Protein AF-A0A4R4SB28-F1 (afdb_monomer)

Secondary structure (DSSP, 8-state):
-----SSS---TT---PPPPHHHHHHHHHHH-TTS-HHHHHHHHHHHTT-HHHHHHHHHHHTT-TTS-HHHHHHHHHH-HHHHHHHHHHTTS-HHHHHHHHHHHHHHHHHH-HHHHHHHHHHHHS-SSSEEEHHHHHHHHHHHS-SHHHHHHHHHHHHHHHHTTS-EE-SSEEE--HHHHHHHHHHTHHHHHHHHHHHHHHHHHS-TTS-HHHHHHHHHHTTS-TT---GGGTT-TTEEEEETTEEEEE-TT-SSEEEEEEEETTEEEE--SS--EE--HHHHHHHHHHHHHHHHHHTTS-------------PPP-------------------S----------------PPPHHHHHHHHHHHHHH-SPPPPPHHHHHHHHHHHHHTT-HHHHHHHHHHHHHS---S-STT-HHHHHHHHHHHHHHHHS-TTSTTS-HHHHHHHHHHHHHHHHHHHHH-TT-SHHHHHHHHHHHHHHHHTT---HHHHHHHHHHHHHHHHHHHHHSTT-HHHHHHHHHHHHHHHHTS-HHHHHHHHHHHHHHHHHSHHHHTT-HHHHHHHHHHHHHHHHHHTTT-HHHHHHHHHHHHHHHHHHHHH-TT-HHHHHHHHHHHHHHHHHHHHTT-TTHHHHHHHHHHHHHHHHHH-TT-HHHHHHHHHHHHHHHHH---HHHHHHHHHHHHHHHHHHHHH-SS-HHHHHHHHHHHHHHHHHHHHHHTTT-HHHHHHHHHHHHHHHHHHHHH---HHHHHHHHHHHHHHHHHHHHHT-TTHHHHHHHHHHHHGGGG-SSS---HHHHHHHHHHHHHHHHHHTTT-HHHHHHHHHHHHHHHTTS-TT-HHHHHHHHHHHHHHHHHHTTT-HHHHHHHHHHHHHHHHHHHHH-TT-HHHHHHHHHHHHHHHHHHTTT-HHHHHHHHHHHHHHHHHTTSPPTT---

Foldseek 3Di:
DDDDDDDDDPPPDPQQAQADLVRQLVLLCVLPVVDDSVLSSLVCVLQVRRPVSSNVVSVVCVVDVPDDSVNLSCCSVPPLPVNVVVVCVPDNCLCVPLVVVVVVLVVCCVVQVLLNVLLLLQLLLDLQQKDFPVVSVLLQCLVQPDPVSVVSVVVSVVVCNSVVQWDDDPTITGGHNNSSVSVCVVCVVSNVVSVVSVVVSVVVDPPPPDPPVVVSVVSSVVRPPDDDDPVPPPPPFKDDPDPQKIWGDDPPPDQFIFIWGDDPPDIGTPPDPDGDRDDPVNVVVVCVVVVVVVVVVVVPDDDDDDDDDDDDDDDDDDDDDDDDDDDDDDDPDDDPDPDDDDDDDDDDDDDDDDDPVVVVVVVVVCVPPPDDQQPPLVVLVVQLVVCVVVLNLVSNVVSLVSVVVHPPPDQPPPCPPSLVVVLVSLVVLLVPDPVPPRDALVSSLVSLVSSLVSLVVVCVSCVLALVSLQSNLVSLVSNLVSVVDLDLVVLLVSLVSSLVSLVSSCVNVVQDPVSLVSNLVSLCSSLVSDDLVSVLVSLVVNLVSLCPRVCVVVLPLVSLLSNLVSLLVNLVSCCPPPLPVSLVSLVVSLVSLVSSCVVPVQDLSSLQSNLSSLQSNLSSCVVVVHPDSLVSLVSSLVSLVSSCVSPVLDLSSLLSNLVSLVVNLVVDPDLVSNLVSLVVSLVSLVSSCVNDVPPLVSLLSSLLSNLVSLLVNLVSCLVPPLPVSLVSLVSSLVSLVVSCVSPPDPVSLLSNLVSLLVSLVSCVVVVPPCSLVSLVVSLVSLVVVPDDDDPDDVSSLLSNLSSLLVSLVSCCVPDVPSSLVSLVVSLVSLVSDPLLDLSSLQSNLSSLQSNLVSCVPPPLVVSLVSLVSSLVSLVSSCVNPVQPLVSLLVNLVSLQSSLVSCCVPCVPSSVVSNVVSVVSVVSSPDDPPPPDD

Solvent-accessible surface area (backbone atoms only — not comparable to full-atom values): 51402 Å² total; per-residue (Å²): 141,90,84,88,88,80,90,69,87,75,73,95,72,77,66,45,61,63,39,51,73,68,52,27,26,51,51,43,40,71,67,39,66,87,53,53,73,69,54,27,43,54,50,26,60,56,66,56,29,35,61,70,59,51,60,50,53,42,54,47,60,73,73,44,86,85,65,51,70,66,58,52,46,47,36,46,68,74,35,58,68,59,37,49,50,52,43,41,72,65,71,66,42,42,72,47,55,55,45,47,52,44,52,48,48,54,54,37,40,76,72,39,54,59,31,46,58,51,45,56,49,51,52,77,62,24,83,68,24,52,29,52,37,71,59,51,52,54,54,47,43,66,80,31,65,61,82,66,24,58,55,47,50,57,49,20,53,54,50,36,35,45,66,52,60,30,45,81,53,101,60,27,38,39,28,42,56,73,58,32,57,49,46,45,65,74,44,47,84,52,47,64,61,52,52,50,53,48,53,53,51,56,72,70,52,70,89,86,74,51,77,61,63,63,52,48,52,60,57,54,65,71,69,64,86,82,80,75,72,84,82,63,86,76,67,92,43,72,47,80,77,49,98,47,32,35,35,34,55,49,98,78,84,55,83,50,35,49,53,27,41,42,53,102,87,48,76,40,72,63,90,60,99,67,75,55,76,67,51,75,65,62,49,47,57,53,43,51,63,48,49,60,55,46,59,60,58,64,75,73,72,84,88,84,90,90,84,90,89,84,87,89,79,87,89,84,84,90,86,89,87,89,84,89,87,78,85,87,83,85,89,82,87,88,84,90,77,94,72,91,83,80,91,78,84,88,80,92,79,83,88,81,90,78,64,80,74,58,56,65,61,45,60,70,49,54,79,76,57,78,65,78,77,70,77,56,67,77,50,40,50,46,46,23,55,49,21,54,77,65,73,30,63,66,52,21,52,51,27,51,49,52,61,70,67,44,82,73,90,63,81,75,87,82,49,66,67,61,54,51,52,50,53,49,54,62,45,54,6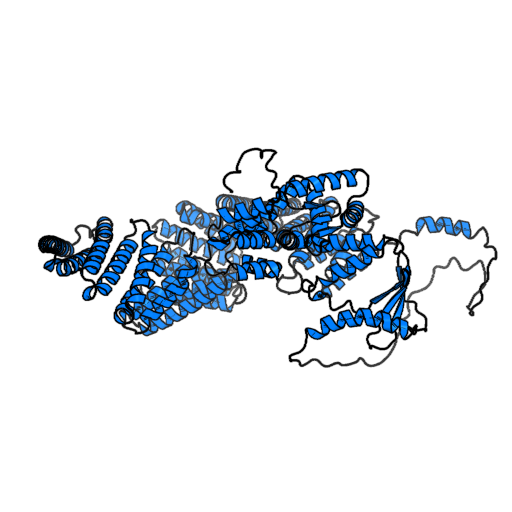7,67,64,60,61,87,83,54,98,80,70,56,60,70,56,52,44,53,54,39,53,53,50,42,55,49,33,54,55,46,37,74,76,43,76,82,49,38,65,42,32,36,51,38,16,52,38,40,47,52,41,57,63,57,61,66,64,89,46,41,67,61,48,38,53,41,30,52,48,17,39,53,24,25,48,56,14,31,72,67,42,78,82,47,62,66,48,54,51,50,38,39,50,39,36,51,57,31,28,73,51,44,57,71,72,58,20,46,51,35,32,52,52,41,30,53,53,45,63,74,30,69,52,38,76,72,54,37,36,69,50,28,23,50,36,12,42,28,29,28,53,46,14,56,75,25,40,85,83,35,28,69,62,12,34,54,34,12,53,51,11,33,54,29,10,51,50,12,31,73,65,38,73,90,38,38,68,27,26,33,43,28,13,51,16,25,35,53,31,16,52,15,30,48,74,69,72,42,88,61,24,65,58,31,26,52,54,12,43,53,26,12,51,52,16,34,74,73,40,71,84,52,55,65,36,33,51,52,33,21,55,34,31,50,53,48,32,76,68,50,92,48,73,74,59,33,57,56,29,38,52,51,19,31,51,29,23,53,50,34,36,72,68,42,63,81,47,67,72,52,34,28,54,25,21,43,50,34,14,52,30,35,36,53,51,16,61,73,27,45,90,80,37,55,69,63,14,49,53,28,33,53,52,15,46,52,30,27,52,54,19,43,71,72,50,87,47,73,67,54,53,47,50,40,41,52,49,38,49,53,43,20,51,49,29,50,77,70,67,43,88,59,19,40,58,38,18,46,55,36,30,64,70,46,52,78,79,72,60,93,77,71,90,69,58,65,66,51,52,51,45,36,35,49,22,29,37,53,24,24,63,69,35,41,90,80,40,50,68,63,19,45,52,30,22,50,54,28,40,61,56,42,72,74,51,70,96,80,44,50,69,50,28,47,52,40,20,51,22,28,42,52,49,14,64,65,26,46,88,83,36,41,71,60,13,34,48,25,30,52,62,20,46,58,36,42,51,53,29,35,74,78,41,76,78,43,47,64,58,34,50,50,48,23,53,40,32,45,54,30,19,65,57,32,40,88,84,38,52,66,59,19,51,53,31,46,55,49,24,52,54,33,53,53,59,46,67,54,77,66,94,67,85,80,124

Radius of gyration: 40.12 Å; Cα contacts (8 Å, |Δi|>4): 1017; chains: 1; bounding box: 126×76×88 Å

pLDDT: mean 72.58, std 21.78, range [21.69, 98.44]

Mean predicted aligned error: 21.02 Å

Nearest PDB structures (foldseek):
  5dse-assembly2_C  TM=2.856E-01  e=4.428E-09  Homo sapiens
  2pl2-assembly1_B  TM=6.087E-01  e=6.509E-04  Thermus thermophilus HB27
  5w5i-assembly1_C  TM=3.911E-01  e=2.656E-05  Homo sapiens
  1zu2-assembly1_A  TM=8.363E-01  e=6.003E-01  Arabidopsis thaliana
  9dze-assembly1_B  TM=2.229E-01  e=9.988E-03  synthetic construct

Structure (mmCIF, N/CA/C/O backbone):
data_AF-A0A4R4SB28-F1
#
_entry.id   AF-A0A4R4SB28-F1
#
loop_
_atom_site.group_PDB
_atom_site.id
_atom_site.type_symbol
_atom_site.label_atom_id
_atom_site.label_alt_id
_atom_site.label_comp_id
_atom_site.label_asym_id
_atom_site.label_entity_id
_atom_site.label_seq_id
_atom_site.pdbx_PDB_ins_code
_atom_site.Cartn_x
_atom_site.Cartn_y
_atom_site.Cartn_z
_atom_site.occupancy
_atom_site.B_iso_or_equiv
_atom_site.auth_seq_id
_atom_site.auth_comp_id
_atom_site.auth_asym_id
_atom_site.auth_atom_id
_atom_site.pdbx_PDB_model_num
ATOM 1 N N . LEU A 1 1 ? 2.175 37.664 9.802 1.00 34.75 1 LEU A N 1
ATOM 2 C CA . LEU A 1 1 ? 1.598 37.861 8.447 1.00 34.75 1 LEU A CA 1
ATOM 3 C C . LEU A 1 1 ? 2.167 36.791 7.523 1.00 34.75 1 LEU A C 1
ATOM 5 O O . LEU A 1 1 ? 3.363 36.823 7.276 1.00 34.75 1 LEU A O 1
ATOM 9 N N . PRO A 1 2 ? 1.368 35.782 7.141 1.00 35.00 2 PRO A N 1
ATOM 10 C CA . PRO A 1 2 ? 1.120 35.598 5.708 1.00 35.00 2 PRO A CA 1
ATOM 11 C C . PRO A 1 2 ? -0.299 35.086 5.412 1.00 35.00 2 PRO A C 1
ATOM 13 O O . PRO A 1 2 ? -0.703 34.022 5.873 1.00 35.00 2 PRO A O 1
ATOM 16 N N . ALA A 1 3 ? -1.033 35.834 4.597 1.00 31.69 3 ALA A N 1
ATOM 17 C CA . ALA A 1 3 ? -2.133 35.323 3.790 1.00 31.69 3 ALA A CA 1
ATOM 18 C C . ALA A 1 3 ? -2.219 36.196 2.531 1.00 31.69 3 ALA A C 1
ATOM 20 O O . ALA A 1 3 ? -2.223 37.420 2.650 1.00 31.69 3 ALA A O 1
ATOM 21 N N . ARG A 1 4 ? -2.324 35.541 1.367 1.00 37.72 4 ARG A N 1
ATOM 22 C CA . ARG A 1 4 ? -2.482 36.085 0.002 1.00 37.72 4 ARG A CA 1
ATOM 23 C C . ARG A 1 4 ? -1.233 36.660 -0.671 1.00 37.72 4 ARG A C 1
ATOM 25 O O . ARG A 1 4 ? -0.994 37.860 -0.623 1.00 37.72 4 ARG A O 1
ATOM 32 N N . LEU A 1 5 ? -0.551 35.802 -1.425 1.00 32.47 5 LEU A N 1
ATOM 33 C CA . LEU A 1 5 ? 0.147 36.176 -2.658 1.00 32.47 5 LEU A CA 1
ATOM 34 C C . LEU A 1 5 ? -0.080 35.079 -3.710 1.00 32.47 5 LEU A C 1
ATOM 36 O O . LEU A 1 5 ? 0.863 34.480 -4.199 1.00 32.47 5 LEU A O 1
ATOM 40 N N . ASP A 1 6 ? -1.346 34.834 -4.047 1.00 34.25 6 ASP A N 1
ATOM 41 C CA . ASP A 1 6 ? -1.698 34.199 -5.316 1.00 34.25 6 ASP A CA 1
ATOM 42 C C . ASP A 1 6 ? -2.301 35.290 -6.205 1.00 34.25 6 ASP A C 1
ATOM 44 O O . ASP A 1 6 ? -3.338 35.869 -5.876 1.00 34.25 6 ASP A O 1
ATOM 48 N N . GLY A 1 7 ? -1.614 35.609 -7.303 1.00 39.81 7 GLY A N 1
ATOM 49 C CA . GLY A 1 7 ? -2.170 36.398 -8.405 1.00 39.81 7 GLY A CA 1
ATOM 50 C C . GLY A 1 7 ? -2.138 37.925 -8.261 1.00 39.81 7 GLY A C 1
ATOM 51 O O . GLY A 1 7 ? -3.178 38.566 -8.348 1.00 39.81 7 GLY A O 1
ATOM 52 N N . ALA A 1 8 ? -0.959 38.531 -8.113 1.00 32.69 8 ALA A N 1
ATOM 53 C CA . ALA A 1 8 ? -0.681 39.901 -8.568 1.00 32.69 8 ALA A CA 1
ATOM 54 C C . ALA A 1 8 ? 0.837 40.120 -8.603 1.00 32.69 8 ALA A C 1
ATOM 56 O O . ALA A 1 8 ? 1.541 39.639 -7.718 1.00 32.69 8 ALA A O 1
ATOM 57 N N . SER A 1 9 ? 1.340 40.860 -9.596 1.00 38.62 9 SER A N 1
ATOM 58 C CA . SER A 1 9 ? 2.711 41.388 -9.606 1.00 38.62 9 SER A CA 1
ATOM 59 C C . SER A 1 9 ? 3.065 41.949 -8.225 1.00 38.62 9 SER A C 1
ATOM 61 O O . SER A 1 9 ? 2.382 42.861 -7.749 1.00 38.62 9 SER A O 1
ATOM 63 N N . ALA A 1 10 ? 4.085 41.378 -7.578 1.00 31.91 10 ALA A N 1
ATOM 64 C CA . ALA A 1 10 ? 4.491 41.753 -6.230 1.00 31.91 10 ALA A CA 1
ATOM 65 C C . ALA A 1 10 ? 4.720 43.278 -6.140 1.00 31.91 10 ALA A C 1
ATOM 67 O O . ALA A 1 10 ? 5.358 43.853 -7.028 1.00 31.91 10 ALA A O 1
ATOM 68 N N . PRO A 1 11 ? 4.198 43.965 -5.106 1.00 34.69 11 PRO A N 1
ATOM 69 C CA . PRO A 1 11 ? 4.438 45.390 -4.941 1.00 34.69 11 PRO A CA 1
ATOM 70 C C . PRO A 1 11 ? 5.935 45.626 -4.719 1.00 34.69 11 PRO A C 1
ATOM 72 O O . PRO A 1 11 ? 6.546 45.020 -3.841 1.00 34.69 11 PRO A O 1
ATOM 75 N N . ALA A 1 12 ? 6.513 46.534 -5.506 1.00 39.41 12 ALA A N 1
ATOM 76 C CA . ALA A 1 12 ? 7.943 46.844 -5.585 1.00 39.41 12 ALA A CA 1
ATOM 77 C C . ALA A 1 12 ? 8.577 47.451 -4.306 1.00 39.41 12 ALA A C 1
ATOM 79 O O . ALA A 1 12 ? 9.600 48.126 -4.396 1.00 39.41 12 ALA A O 1
ATOM 80 N N . SER A 1 13 ? 7.994 47.277 -3.116 1.00 38.41 13 SER A N 1
ATOM 81 C CA . SER A 1 13 ? 8.447 47.996 -1.917 1.00 38.41 13 SER A CA 1
ATOM 82 C C . SER A 1 13 ? 8.269 47.271 -0.582 1.00 38.41 13 SER A C 1
ATOM 84 O O . SER A 1 13 ? 8.227 47.935 0.453 1.00 38.41 13 SER A O 1
ATOM 86 N N . LEU A 1 14 ? 8.179 45.940 -0.551 1.00 43.22 14 LEU A N 1
ATOM 87 C CA . LEU A 1 14 ? 8.323 45.210 0.714 1.00 43.22 14 LEU A CA 1
ATOM 88 C C . LEU A 1 14 ? 9.820 45.032 1.009 1.00 43.22 14 LEU A C 1
ATOM 90 O O . LEU A 1 14 ? 10.399 43.981 0.770 1.00 43.22 14 LEU A O 1
ATOM 94 N N . GLN A 1 15 ? 10.460 46.111 1.473 1.00 48.34 15 GLN A N 1
ATOM 95 C CA . GLN A 1 15 ? 11.784 46.028 2.084 1.00 48.34 15 GLN A CA 1
ATOM 96 C C . GLN A 1 15 ? 11.628 45.315 3.426 1.00 48.34 15 GLN A C 1
ATOM 98 O O . GLN A 1 15 ? 11.109 45.887 4.388 1.00 48.34 15 GLN A O 1
ATOM 103 N N . LEU A 1 16 ? 12.050 44.056 3.483 1.00 54.53 16 LEU A N 1
ATOM 104 C CA . LEU A 1 16 ? 12.277 43.367 4.744 1.00 54.53 16 LEU A CA 1
ATOM 105 C C . LEU A 1 16 ? 13.602 43.910 5.279 1.00 54.53 16 LEU A C 1
ATOM 107 O O . LEU A 1 16 ? 14.653 43.367 4.991 1.00 54.53 16 LEU A O 1
ATOM 111 N N . GLY A 1 17 ? 13.567 45.054 5.961 1.00 60.50 17 GLY A N 1
ATOM 112 C CA . GLY A 1 17 ? 14.719 45.517 6.731 1.00 60.50 17 GLY A CA 1
ATOM 113 C C . GLY A 1 17 ? 14.838 44.702 8.016 1.00 60.50 17 GLY A C 1
ATOM 114 O O . GLY A 1 17 ? 13.816 44.337 8.605 1.00 60.50 17 GLY A O 1
ATOM 115 N N . VAL A 1 18 ? 16.066 44.438 8.464 1.00 67.62 18 VAL A N 1
ATOM 116 C CA . VAL A 1 18 ? 16.315 43.917 9.815 1.00 67.62 18 VAL A CA 1
ATOM 117 C C . VAL A 1 18 ? 15.685 44.886 10.819 1.00 67.62 18 VAL A C 1
ATOM 119 O O . VAL A 1 18 ? 15.792 46.106 10.662 1.00 67.62 18 VAL A O 1
ATOM 122 N N . TYR A 1 19 ? 14.969 44.366 11.815 1.00 74.88 19 TYR A N 1
ATOM 123 C CA . TYR A 1 19 ? 14.377 45.227 12.832 1.00 74.88 19 TYR A CA 1
ATOM 124 C C . TYR A 1 19 ? 15.481 45.883 13.663 1.00 74.88 19 TYR A C 1
ATOM 126 O O . TYR A 1 19 ? 16.459 45.237 14.024 1.00 74.88 19 TYR A O 1
ATOM 134 N N . THR A 1 20 ? 15.313 47.155 14.036 1.00 81.12 20 THR A N 1
ATOM 135 C CA . THR A 1 20 ? 16.156 47.722 15.103 1.00 81.12 20 THR A CA 1
ATOM 136 C C . THR A 1 20 ? 15.945 46.931 16.403 1.00 81.12 20 THR A C 1
ATOM 138 O O . THR A 1 20 ? 14.909 46.262 16.551 1.00 81.12 20 THR A O 1
ATOM 141 N N . PRO A 1 21 ? 16.869 47.000 17.376 1.00 81.31 21 PRO A N 1
ATOM 142 C CA . PRO A 1 21 ? 16.663 46.378 18.681 1.00 81.31 21 PRO A CA 1
ATOM 143 C C . PRO A 1 21 ? 15.321 46.775 19.315 1.00 81.31 21 PRO A C 1
ATOM 145 O O . PRO A 1 21 ? 14.567 45.909 19.763 1.00 81.31 21 PRO A O 1
ATOM 148 N N . GLU A 1 22 ? 14.930 48.052 19.225 1.00 79.62 22 GLU A N 1
ATOM 149 C CA . GLU A 1 22 ? 13.641 48.534 19.733 1.00 79.62 22 GLU A CA 1
ATOM 150 C C . GLU A 1 22 ? 12.452 47.975 18.942 1.00 79.62 22 GLU A C 1
ATOM 152 O O . GLU A 1 22 ? 11.420 47.632 19.527 1.00 79.62 22 GLU A O 1
ATOM 157 N N . GLN A 1 23 ? 12.570 47.859 17.615 1.00 83.06 23 GLN A N 1
ATOM 158 C 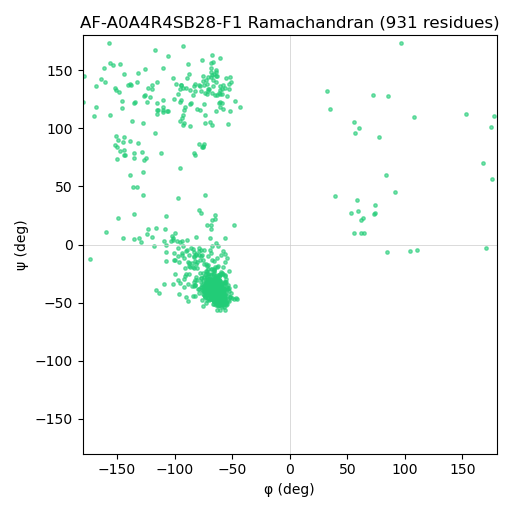CA . GLN A 1 23 ? 11.533 47.260 16.768 1.00 83.06 23 GLN A CA 1
ATOM 159 C C . GLN A 1 23 ? 11.368 45.766 17.056 1.00 83.06 23 GLN A C 1
ATOM 161 O O . GLN A 1 23 ? 10.238 45.282 17.122 1.00 83.06 23 GLN A O 1
ATOM 166 N N . SER A 1 24 ? 12.470 45.057 17.301 1.00 83.31 24 SER A N 1
ATOM 167 C CA . SER A 1 24 ? 12.476 43.642 17.670 1.00 83.31 24 SER A CA 1
ATOM 168 C C . SER A 1 24 ? 11.842 43.429 19.037 1.00 83.31 24 SER A C 1
ATOM 170 O O . SER A 1 24 ? 10.890 42.661 19.151 1.00 83.31 24 SER A O 1
ATOM 172 N N . ALA A 1 25 ? 12.277 44.172 20.057 1.00 82.62 25 ALA A N 1
ATOM 173 C CA . ALA A 1 25 ? 11.704 44.100 21.399 1.00 82.62 25 ALA A CA 1
ATOM 174 C C . ALA A 1 25 ? 10.210 44.472 21.403 1.00 82.62 25 ALA A C 1
ATOM 176 O O . ALA A 1 25 ? 9.406 43.855 22.108 1.00 82.62 25 ALA A O 1
ATOM 177 N N . THR A 1 26 ? 9.807 45.433 20.563 1.00 83.25 26 THR A N 1
ATOM 178 C CA . THR A 1 26 ? 8.396 45.796 20.361 1.00 83.25 26 THR A CA 1
ATOM 179 C C . THR A 1 26 ? 7.611 44.675 19.678 1.00 83.25 26 THR A C 1
ATOM 181 O O . THR A 1 26 ? 6.491 44.376 20.094 1.00 83.25 26 THR A O 1
ATOM 184 N N . ALA A 1 27 ? 8.164 44.046 18.639 1.00 80.94 27 ALA A N 1
ATOM 185 C CA . ALA A 1 27 ? 7.522 42.947 17.922 1.00 80.94 27 ALA A CA 1
ATOM 186 C C . ALA A 1 27 ? 7.362 41.708 18.816 1.00 80.94 27 ALA A C 1
ATOM 188 O O . ALA A 1 27 ? 6.256 41.175 18.918 1.00 80.94 27 ALA A O 1
ATOM 189 N N . ILE A 1 28 ? 8.418 41.319 19.536 1.00 83.06 28 ILE A N 1
ATOM 190 C CA . ILE A 1 28 ? 8.378 40.237 20.527 1.00 83.06 28 ILE A CA 1
ATOM 191 C C . ILE A 1 28 ? 7.377 40.584 21.621 1.00 83.06 28 ILE A C 1
ATOM 193 O O . ILE A 1 28 ? 6.527 39.769 21.935 1.00 83.06 28 ILE A O 1
ATOM 197 N N . GLY A 1 29 ? 7.390 41.807 22.152 1.00 84.12 29 GLY A N 1
ATOM 198 C CA . GLY A 1 29 ? 6.454 42.218 23.199 1.00 84.12 29 GLY A CA 1
ATOM 199 C C . GLY A 1 29 ? 4.982 42.193 22.785 1.00 84.12 29 GLY A C 1
ATOM 200 O O . GLY A 1 29 ? 4.114 42.033 23.639 1.00 84.12 29 GLY A O 1
ATOM 201 N N . ARG A 1 30 ? 4.684 42.334 21.487 1.00 84.12 30 ARG A N 1
ATOM 202 C CA . ARG A 1 30 ? 3.324 42.159 20.951 1.00 84.12 30 ARG A CA 1
ATOM 203 C C . ARG A 1 30 ? 2.924 40.692 20.842 1.00 84.12 30 ARG A C 1
ATOM 205 O O . ARG A 1 30 ? 1.754 40.385 21.037 1.00 84.12 30 ARG A O 1
ATOM 212 N N . LEU A 1 31 ? 3.866 39.818 20.494 1.00 78.38 31 LEU A N 1
ATOM 213 C CA . LEU A 1 31 ? 3.615 38.387 20.315 1.00 78.38 31 LEU A CA 1
ATOM 214 C C . LEU A 1 31 ? 3.660 37.627 21.650 1.00 78.38 31 LEU A C 1
ATOM 216 O O . LEU A 1 31 ? 2.858 36.733 21.870 1.00 78.38 31 LEU A O 1
ATOM 220 N N . LEU A 1 32 ? 4.540 38.030 22.562 1.00 82.19 32 LEU A N 1
ATOM 221 C CA . LEU A 1 32 ? 4.798 37.437 23.871 1.00 82.19 32 LEU A CA 1
ATOM 222 C C . LEU A 1 32 ? 4.687 38.515 24.966 1.00 82.19 32 LEU A C 1
ATOM 224 O O . LEU A 1 32 ? 5.696 38.955 25.526 1.00 82.19 32 LEU A O 1
ATOM 228 N N . PRO A 1 33 ? 3.463 38.972 25.296 1.00 83.56 33 PRO A N 1
ATOM 229 C CA . PRO A 1 33 ? 3.265 40.082 26.228 1.00 83.56 33 PRO A CA 1
ATOM 230 C C . PRO A 1 33 ? 3.712 39.768 27.662 1.00 83.56 33 PRO A C 1
ATOM 232 O O . PRO A 1 33 ? 3.984 40.699 28.420 1.00 83.56 33 PRO A O 1
ATOM 235 N N . ALA A 1 34 ? 3.817 38.483 28.020 1.00 78.69 34 ALA A N 1
ATOM 236 C CA . ALA A 1 34 ? 4.232 38.018 29.342 1.00 78.69 34 ALA A CA 1
ATOM 237 C C . ALA A 1 34 ? 5.731 38.216 29.636 1.00 78.69 34 ALA A C 1
ATOM 239 O O . ALA A 1 34 ? 6.110 38.227 30.803 1.00 78.69 34 ALA A O 1
ATOM 240 N N . LEU A 1 35 ? 6.572 38.406 28.611 1.00 80.88 35 LEU A N 1
ATOM 241 C CA . LEU A 1 35 ? 8.009 38.613 28.803 1.00 80.88 35 LEU A CA 1
ATOM 242 C C . LEU A 1 35 ? 8.307 40.025 29.310 1.00 80.88 35 LEU A C 1
ATOM 244 O O . LEU A 1 35 ? 7.717 40.998 28.829 1.00 80.88 35 LEU A O 1
ATOM 248 N N . SER A 1 36 ? 9.258 40.160 30.228 1.00 87.69 36 SER A N 1
ATOM 249 C CA . SER A 1 36 ? 9.811 41.449 30.654 1.00 87.69 36 SER A CA 1
ATOM 250 C C . SER A 1 36 ? 10.609 42.123 29.529 1.00 87.69 36 SER A C 1
ATOM 252 O O . SER A 1 36 ? 10.987 41.493 28.543 1.00 87.69 36 SER A O 1
ATOM 254 N N . ALA A 1 37 ? 10.876 43.427 29.650 1.00 82.94 37 ALA A N 1
ATOM 255 C CA . ALA A 1 37 ? 11.639 44.162 28.636 1.00 82.94 37 ALA A CA 1
ATOM 256 C C . ALA A 1 37 ? 13.039 43.557 28.403 1.00 82.94 37 ALA A C 1
ATOM 258 O O . ALA A 1 37 ? 13.411 43.329 27.256 1.00 82.94 37 ALA A O 1
ATOM 259 N N . GLY A 1 38 ? 13.750 43.198 29.479 1.00 81.38 38 GLY A N 1
ATOM 260 C CA . GLY A 1 38 ? 15.075 42.577 29.380 1.00 81.38 38 GLY A CA 1
ATOM 261 C C . GLY A 1 38 ? 15.048 41.171 28.769 1.00 81.38 38 GLY A C 1
ATOM 262 O O . GLY A 1 38 ? 15.965 40.789 28.054 1.00 81.38 38 GLY A O 1
ATOM 263 N N . GLU A 1 39 ? 13.978 40.404 28.982 1.00 81.62 39 GLU A N 1
ATOM 264 C CA . GLU A 1 39 ? 13.788 39.094 28.343 1.00 81.62 39 GLU A CA 1
ATOM 265 C C . GLU A 1 39 ? 13.520 39.210 26.839 1.00 81.62 39 GLU A C 1
ATOM 267 O O . GLU A 1 39 ? 14.030 38.413 26.053 1.00 81.62 39 GLU A O 1
ATOM 272 N N . ARG A 1 40 ? 12.758 40.229 26.422 1.00 86.56 40 ARG A N 1
ATOM 273 C CA . ARG A 1 40 ? 12.513 40.515 25.000 1.00 86.56 40 ARG A CA 1
ATOM 274 C C . ARG A 1 40 ? 13.792 40.940 24.293 1.00 86.56 40 ARG A C 1
ATOM 276 O O . ARG A 1 40 ? 14.015 40.512 23.168 1.00 86.56 40 ARG A O 1
ATOM 283 N N . GLU A 1 41 ? 14.613 41.764 24.938 1.00 80.69 41 GLU A N 1
ATOM 284 C CA . GLU A 1 41 ? 15.912 42.186 24.402 1.00 80.69 41 GLU A CA 1
ATOM 285 C C . GLU A 1 41 ? 16.859 40.992 24.255 1.00 80.69 41 GLU A C 1
ATOM 287 O O . GLU A 1 41 ? 17.345 40.748 23.154 1.00 80.69 41 GLU A O 1
ATOM 292 N N . ARG A 1 42 ? 17.005 40.164 25.300 1.00 79.31 42 ARG A N 1
ATOM 293 C CA . ARG A 1 42 ? 17.831 38.944 25.242 1.00 79.31 42 ARG A CA 1
ATOM 294 C C . ARG A 1 42 ? 17.378 37.976 24.145 1.00 79.31 42 ARG A C 1
ATOM 296 O O . ARG A 1 42 ? 18.211 37.404 23.450 1.00 79.31 42 ARG A O 1
ATOM 303 N N . LEU A 1 43 ? 16.068 37.790 23.970 1.00 77.06 43 LEU A N 1
ATOM 304 C CA . LEU A 1 43 ? 15.530 36.928 22.915 1.00 77.06 43 LEU A CA 1
ATOM 305 C C . LEU A 1 43 ? 15.730 37.531 21.514 1.00 77.06 43 LEU A C 1
ATOM 307 O O . LEU A 1 43 ? 16.018 36.807 20.564 1.00 77.06 43 LEU A O 1
ATOM 311 N N . ALA A 1 44 ? 15.589 38.852 21.377 1.00 78.38 44 ALA A N 1
ATOM 312 C CA . ALA A 1 44 ? 15.826 39.552 20.118 1.00 78.38 44 ALA A CA 1
ATOM 313 C C . ALA A 1 44 ? 17.285 39.443 19.665 1.00 78.38 44 ALA A C 1
ATOM 315 O O . ALA A 1 44 ? 17.529 39.190 18.483 1.00 78.38 44 ALA A O 1
ATOM 316 N N . GLU A 1 45 ? 18.221 39.603 20.602 1.00 76.31 45 GLU A N 1
ATOM 317 C CA . GLU A 1 45 ? 19.658 39.450 20.372 1.00 76.31 45 GLU A CA 1
ATOM 318 C C . GLU A 1 45 ? 20.006 38.008 19.991 1.00 76.31 45 GLU A C 1
ATOM 320 O O . GLU A 1 45 ? 20.676 37.795 18.984 1.00 76.31 45 GLU A O 1
ATOM 325 N N . ALA A 1 46 ? 19.473 37.014 20.713 1.00 69.69 46 ALA A N 1
ATOM 326 C CA . ALA A 1 46 ? 19.712 35.598 20.419 1.00 69.69 46 ALA A CA 1
ATOM 327 C C . ALA A 1 46 ? 19.211 35.171 19.023 1.00 69.69 46 ALA A C 1
ATOM 329 O O . ALA A 1 46 ? 19.785 34.286 18.397 1.00 69.69 46 ALA A O 1
ATOM 330 N N . ILE A 1 47 ? 18.148 35.806 18.518 1.00 68.81 47 ILE A N 1
ATOM 331 C CA . ILE A 1 47 ? 17.547 35.506 17.206 1.00 68.81 47 ILE A CA 1
ATOM 332 C C . ILE A 1 47 ? 18.114 36.408 16.086 1.00 68.81 47 ILE A C 1
ATOM 334 O O . ILE A 1 47 ? 17.862 36.179 14.900 1.00 68.81 47 ILE A O 1
ATOM 338 N N . GLY A 1 48 ? 18.898 37.434 16.430 1.00 67.94 48 GLY A N 1
ATOM 339 C CA . GLY A 1 48 ? 19.551 38.322 15.467 1.00 67.94 48 GLY A CA 1
ATOM 340 C C . GLY A 1 48 ? 18.614 39.321 14.781 1.00 67.94 48 GLY A C 1
ATOM 341 O O . GLY A 1 48 ? 18.885 39.738 13.665 1.00 67.94 48 GLY A O 1
ATOM 342 N N . HIS A 1 49 ? 17.505 39.718 15.409 1.00 73.44 49 HIS A N 1
ATOM 343 C CA . HIS A 1 49 ? 16.615 40.789 14.917 1.00 73.44 49 HIS A CA 1
ATOM 344 C C . HIS A 1 49 ? 15.927 40.572 13.545 1.00 73.44 49 HIS A C 1
ATOM 346 O O . HIS A 1 49 ? 15.274 41.482 13.020 1.00 73.44 49 HIS A O 1
ATOM 352 N N . HIS A 1 50 ? 15.999 39.370 12.962 1.00 72.81 50 HIS A N 1
ATOM 353 C CA . HIS A 1 50 ? 15.375 39.090 11.668 1.00 72.81 50 HIS A CA 1
ATOM 354 C C . HIS A 1 50 ? 13.837 38.962 11.793 1.00 72.81 50 HIS A C 1
ATOM 356 O O . HIS A 1 50 ? 13.354 38.062 12.491 1.00 72.81 50 HIS A O 1
ATOM 362 N N . PRO A 1 51 ? 13.025 39.780 11.087 1.00 68.50 51 PRO A N 1
ATOM 363 C CA . PRO A 1 51 ? 11.574 39.866 11.303 1.00 68.50 51 PRO A CA 1
ATOM 364 C C . PRO A 1 51 ? 10.820 38.538 11.161 1.00 68.50 51 PRO A C 1
ATOM 366 O O . PRO A 1 51 ? 9.885 38.262 11.916 1.00 68.50 51 PRO A O 1
ATOM 369 N N . LEU A 1 52 ? 11.219 37.705 10.192 1.00 64.56 52 LEU A N 1
ATOM 370 C CA . LEU A 1 52 ? 10.564 36.418 9.927 1.00 64.56 52 LEU A CA 1
ATOM 371 C C . LEU A 1 52 ? 10.939 35.349 10.955 1.00 64.56 52 LEU A C 1
ATOM 373 O O . LEU A 1 52 ? 10.089 34.535 11.316 1.00 64.56 52 LEU A O 1
ATOM 377 N N . VAL A 1 53 ? 12.185 35.368 11.440 1.00 67.38 53 VAL A N 1
ATOM 378 C CA . VAL A 1 53 ? 12.654 34.403 12.442 1.00 67.38 53 VAL A CA 1
ATOM 379 C C . VAL A 1 53 ? 12.036 34.761 13.795 1.00 67.38 53 VAL A C 1
ATOM 381 O O . VAL A 1 53 ? 11.477 33.894 14.463 1.00 67.38 53 VAL A O 1
ATOM 384 N N . LEU A 1 54 ? 11.993 36.057 14.129 1.00 71.50 54 LEU A N 1
ATOM 385 C CA . LEU A 1 54 ? 11.334 36.583 15.325 1.00 71.50 54 LEU A CA 1
ATOM 386 C C . LEU A 1 54 ? 9.847 36.214 15.406 1.00 71.50 54 LEU A C 1
ATOM 388 O O . LEU A 1 54 ? 9.413 35.649 16.408 1.00 71.50 54 LEU A O 1
ATOM 392 N N . ASP A 1 55 ? 9.057 36.505 14.366 1.00 68.56 55 ASP A N 1
ATOM 393 C CA . ASP A 1 55 ? 7.610 36.231 14.361 1.00 68.56 55 ASP A CA 1
ATOM 394 C C . ASP A 1 55 ? 7.295 34.742 14.554 1.00 68.56 55 ASP A C 1
ATOM 396 O O . ASP A 1 55 ? 6.310 34.391 15.204 1.00 68.56 55 ASP A O 1
ATOM 400 N N . ARG A 1 56 ? 8.126 33.855 14.004 1.00 61.62 56 ARG A N 1
ATOM 401 C CA . ARG A 1 56 ? 7.900 32.408 14.062 1.00 61.62 56 ARG A CA 1
ATOM 402 C C . ARG A 1 56 ? 8.376 31.791 15.367 1.00 61.62 56 ARG A C 1
ATOM 404 O O . ARG A 1 56 ? 7.604 31.043 15.959 1.00 61.62 56 ARG A O 1
ATOM 411 N N . MET A 1 57 ? 9.559 32.164 15.850 1.00 67.62 57 MET A N 1
ATOM 412 C CA . MET A 1 57 ? 10.056 31.730 17.160 1.00 67.62 57 MET A CA 1
ATOM 413 C C . MET A 1 57 ? 9.129 32.192 18.284 1.00 67.62 57 MET A C 1
ATOM 415 O O . MET A 1 57 ? 8.746 31.394 19.133 1.00 67.62 57 MET A O 1
ATOM 419 N N . CYS A 1 58 ? 8.637 33.434 18.233 1.00 70.94 58 CYS A N 1
ATOM 420 C CA . CYS A 1 58 ? 7.699 33.924 19.245 1.00 70.94 58 CYS A CA 1
ATOM 421 C C . CYS A 1 58 ? 6.369 33.159 19.255 1.00 70.94 58 CYS A C 1
ATOM 423 O O . CYS A 1 58 ? 5.815 32.900 20.318 1.00 70.94 58 CYS A O 1
ATOM 425 N N . ARG A 1 59 ? 5.840 32.777 18.086 1.00 65.62 59 ARG A N 1
ATOM 426 C CA . ARG A 1 59 ? 4.621 31.951 18.012 1.00 65.62 59 ARG A CA 1
ATOM 427 C C . ARG A 1 59 ? 4.847 30.517 18.469 1.00 65.62 59 ARG A C 1
ATOM 429 O O . ARG A 1 59 ? 3.888 29.877 18.878 1.00 65.62 59 ARG A O 1
ATOM 436 N N . HIS A 1 60 ? 6.074 30.024 18.376 1.00 60.69 60 HIS A N 1
ATOM 437 C CA . HIS A 1 60 ? 6.420 28.686 18.827 1.00 60.69 60 HIS A CA 1
ATOM 438 C C . HIS A 1 60 ? 6.507 28.613 20.355 1.00 60.69 60 HIS A C 1
ATOM 440 O O . HIS A 1 60 ? 5.894 27.734 20.945 1.00 60.69 60 HIS A O 1
ATOM 446 N N . VAL A 1 61 ? 7.112 29.616 21.000 1.00 61.91 61 VAL A N 1
ATOM 447 C CA . VAL A 1 61 ? 7.091 29.771 22.471 1.00 61.91 61 VAL A CA 1
ATOM 448 C C . VAL A 1 61 ? 5.663 29.825 23.030 1.00 61.91 61 VAL A C 1
ATOM 450 O O . VAL A 1 61 ? 5.410 29.375 24.138 1.00 61.91 61 VAL A O 1
ATOM 453 N N . LEU A 1 62 ? 4.704 30.366 22.270 1.00 60.19 62 LEU A N 1
ATOM 454 C CA . LEU A 1 62 ? 3.288 30.341 22.660 1.00 60.19 62 LEU A CA 1
ATOM 455 C C . LEU A 1 62 ? 2.632 28.958 22.541 1.00 60.19 62 LEU A C 1
ATOM 457 O O . LEU A 1 62 ? 1.579 28.750 23.140 1.00 60.19 62 LEU A O 1
ATOM 461 N N . ALA A 1 63 ? 3.175 28.071 21.707 1.00 57.72 63 ALA A N 1
ATOM 462 C CA . ALA A 1 63 ? 2.569 26.786 21.374 1.00 57.72 63 ALA A CA 1
ATOM 463 C C . ALA A 1 63 ? 3.004 25.659 22.321 1.00 57.72 63 ALA A C 1
ATOM 465 O O . ALA A 1 63 ? 2.237 24.714 22.489 1.00 57.72 63 ALA A O 1
ATOM 466 N N . ASP A 1 64 ? 4.175 25.775 22.953 1.00 58.41 64 ASP A N 1
ATOM 467 C CA . ASP A 1 64 ? 4.695 24.783 23.895 1.00 58.41 64 ASP A CA 1
ATOM 468 C C . ASP A 1 64 ? 5.087 25.434 25.240 1.00 58.41 64 ASP A C 1
ATOM 470 O O . ASP A 1 64 ? 6.102 26.133 25.322 1.00 58.41 64 ASP A O 1
ATOM 474 N N . PRO A 1 65 ? 4.279 25.253 26.304 1.00 59.19 65 PRO A N 1
ATOM 475 C CA . PRO A 1 65 ? 4.529 25.853 27.610 1.00 59.19 65 PRO A CA 1
ATOM 476 C C . PRO A 1 65 ? 5.628 25.153 28.431 1.00 59.19 65 PRO A C 1
ATOM 478 O O . PRO A 1 65 ? 5.944 25.645 29.516 1.00 59.19 65 PRO A O 1
ATOM 481 N N . GLU A 1 66 ? 6.206 24.033 27.973 1.00 58.06 66 GLU A N 1
ATOM 482 C CA . GLU A 1 66 ? 7.218 23.286 28.741 1.00 58.06 66 GLU A CA 1
ATOM 483 C C . GLU A 1 66 ? 8.638 23.865 28.628 1.00 58.06 66 GLU A C 1
ATOM 485 O O . GLU A 1 66 ? 9.492 23.595 29.477 1.00 58.06 66 GLU A O 1
ATOM 490 N N . TRP A 1 67 ? 8.905 24.718 27.634 1.00 61.34 67 TRP A N 1
ATOM 491 C CA . TRP A 1 67 ? 10.207 25.370 27.489 1.00 61.34 67 TRP A CA 1
ATOM 492 C C . TRP A 1 67 ? 10.300 26.660 28.307 1.00 61.34 67 TRP A C 1
ATOM 494 O O . TRP A 1 67 ? 9.581 27.633 28.077 1.00 61.34 67 TRP A O 1
ATOM 504 N N . SER A 1 68 ? 11.262 26.714 29.235 1.00 70.31 68 SER A N 1
ATOM 50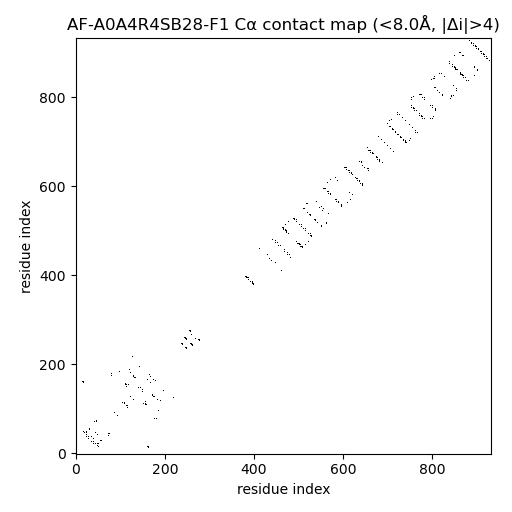5 C CA . SER A 1 68 ? 11.615 27.980 29.882 1.00 70.31 68 SER A CA 1
ATOM 506 C C . SER A 1 68 ? 12.373 28.883 28.902 1.00 70.31 68 SER A C 1
ATOM 508 O O . SER A 1 68 ? 13.214 28.419 28.129 1.00 70.31 68 SER A O 1
ATOM 510 N N . LEU A 1 69 ? 12.102 30.192 28.944 1.00 69.38 69 LEU A N 1
ATOM 511 C CA . LEU A 1 69 ? 12.770 31.170 28.080 1.00 69.38 69 LEU A CA 1
ATOM 512 C C . LEU A 1 69 ? 14.302 31.091 28.201 1.00 69.38 69 LEU A C 1
ATOM 514 O O . LEU A 1 69 ? 15.002 31.210 27.199 1.00 69.38 69 LEU A O 1
ATOM 518 N N . ASP A 1 70 ? 14.823 30.860 29.408 1.00 68.00 70 ASP A N 1
ATOM 519 C CA . ASP A 1 70 ? 16.263 30.734 29.635 1.00 68.00 70 ASP A CA 1
ATOM 520 C C . ASP A 1 70 ? 16.848 29.463 29.003 1.00 68.00 70 ASP A C 1
ATOM 522 O O . ASP A 1 70 ? 17.951 29.528 28.467 1.00 68.00 70 ASP A O 1
ATOM 526 N N . ALA A 1 71 ? 16.117 28.340 28.988 1.00 65.88 71 ALA A N 1
ATOM 527 C CA . ALA A 1 71 ? 16.543 27.131 28.278 1.00 65.88 71 ALA A CA 1
ATOM 528 C C . ALA A 1 71 ? 16.567 27.352 26.758 1.00 65.88 71 ALA A C 1
ATOM 530 O O . ALA A 1 71 ? 17.514 26.941 26.092 1.00 65.88 71 ALA A O 1
ATOM 531 N N . MET A 1 72 ? 15.580 28.076 26.221 1.00 67.56 72 MET A N 1
ATOM 532 C CA . MET A 1 72 ? 15.536 28.414 24.798 1.00 67.56 72 MET A CA 1
ATOM 533 C C . MET A 1 72 ? 16.665 29.364 24.392 1.00 67.56 72 MET A C 1
ATOM 535 O O . MET A 1 72 ? 17.348 29.130 23.398 1.00 67.56 72 MET A O 1
ATOM 539 N N . ILE A 1 73 ? 16.880 30.434 25.162 1.00 67.12 73 ILE A N 1
ATOM 540 C CA . ILE A 1 73 ? 17.967 31.384 24.907 1.00 67.12 73 ILE A CA 1
ATOM 541 C C . ILE A 1 73 ? 19.315 30.674 25.044 1.00 67.12 73 ILE A C 1
ATOM 543 O O . ILE A 1 73 ? 20.188 30.898 24.210 1.00 67.12 73 ILE A O 1
ATOM 547 N N . ALA A 1 74 ? 19.487 29.798 26.038 1.00 63.84 74 ALA A N 1
ATOM 548 C CA . ALA A 1 74 ? 20.700 29.001 26.188 1.00 63.84 74 ALA A CA 1
ATOM 549 C C . ALA A 1 74 ? 20.928 28.076 24.983 1.00 63.84 74 ALA A C 1
ATOM 551 O O . ALA A 1 74 ? 22.035 28.060 24.457 1.00 63.84 74 ALA A O 1
ATOM 552 N N . ALA A 1 75 ? 19.896 27.383 24.492 1.00 60.59 75 ALA A N 1
ATOM 553 C CA . ALA A 1 75 ? 19.997 26.541 23.299 1.00 60.59 75 ALA A CA 1
ATOM 554 C C . ALA A 1 75 ? 20.387 27.357 22.053 1.00 60.59 75 ALA A C 1
ATOM 556 O O . ALA A 1 75 ? 21.364 27.033 21.383 1.00 60.59 75 ALA A O 1
ATOM 557 N N . LEU A 1 76 ? 19.699 28.476 21.799 1.00 59.62 76 LEU A N 1
ATOM 558 C CA . LEU A 1 76 ? 19.979 29.362 20.662 1.00 59.62 76 LEU A CA 1
ATOM 559 C C . LEU A 1 76 ? 21.367 30.023 20.734 1.00 59.62 76 LEU A C 1
ATOM 561 O O . LEU A 1 76 ? 21.958 30.306 19.694 1.00 59.62 76 LEU A O 1
ATOM 565 N N . SER A 1 77 ? 21.885 30.263 21.943 1.00 58.06 77 SER A N 1
ATOM 566 C CA . SER A 1 77 ? 23.160 30.966 22.160 1.00 58.06 77 SER A CA 1
ATOM 567 C C . SER A 1 77 ? 24.382 30.045 22.234 1.00 58.06 77 SER A C 1
ATOM 569 O O . SER A 1 77 ? 25.501 30.536 22.095 1.00 58.06 77 SER A O 1
ATOM 571 N N . VAL A 1 78 ? 24.200 28.748 22.509 1.00 51.59 78 VAL A N 1
ATOM 572 C CA . VAL A 1 78 ? 25.299 27.794 22.763 1.00 51.59 78 VAL A CA 1
ATOM 573 C C . VAL A 1 78 ? 25.479 26.797 21.618 1.00 51.59 78 VAL A C 1
ATOM 575 O O . VAL A 1 78 ? 26.614 26.425 21.334 1.00 51.59 78 VAL A O 1
ATOM 578 N N . ASP A 1 79 ? 24.398 26.390 20.949 1.00 54.69 79 ASP A N 1
ATOM 579 C CA . ASP A 1 79 ? 24.428 25.356 19.911 1.00 54.69 79 ASP A CA 1
ATOM 580 C C . ASP A 1 79 ? 23.366 25.642 18.839 1.00 54.69 79 ASP A C 1
ATOM 582 O O . ASP A 1 79 ? 22.258 25.113 18.857 1.00 54.69 79 ASP A O 1
ATOM 586 N N . THR A 1 80 ? 23.685 26.547 17.908 1.00 54.78 80 THR A N 1
ATOM 587 C CA . THR A 1 80 ? 22.780 26.918 16.808 1.00 54.78 80 THR A CA 1
ATOM 588 C C . THR A 1 80 ? 22.385 25.717 15.923 1.00 54.78 80 THR A C 1
ATOM 590 O O . THR A 1 80 ? 21.206 25.632 15.571 1.00 54.78 80 THR A O 1
ATOM 593 N N . PRO A 1 81 ? 23.287 24.766 15.589 1.00 50.09 81 PRO A N 1
ATOM 594 C CA . PRO A 1 81 ? 22.920 23.508 14.927 1.00 50.09 81 PRO A CA 1
ATOM 595 C C . PRO A 1 81 ? 21.982 22.622 15.761 1.00 50.09 81 PRO A C 1
ATOM 597 O O . PRO A 1 81 ? 20.953 22.189 15.247 1.00 50.09 81 PRO A O 1
ATOM 600 N N . GLY A 1 82 ? 22.263 22.416 17.050 1.00 51.59 82 GLY A N 1
ATOM 601 C CA . GLY A 1 82 ? 21.393 21.647 17.947 1.00 51.59 82 GLY A CA 1
ATOM 602 C C . GLY A 1 82 ? 20.046 22.323 18.211 1.00 51.59 82 GLY A C 1
ATOM 603 O O . GLY A 1 82 ? 19.037 21.648 18.396 1.00 51.59 82 GLY A O 1
ATOM 604 N N . ALA A 1 83 ? 19.981 23.654 18.152 1.00 53.38 83 ALA A N 1
ATOM 605 C CA . ALA A 1 83 ? 18.730 24.404 18.188 1.00 53.38 83 ALA A CA 1
ATOM 606 C C . ALA A 1 83 ? 17.917 24.231 16.895 1.00 53.38 83 ALA A C 1
ATOM 608 O O . ALA A 1 83 ? 16.692 24.180 16.966 1.00 53.38 83 ALA A O 1
ATOM 609 N N . LEU A 1 84 ? 18.567 24.099 15.731 1.00 54.44 84 LEU A N 1
ATOM 610 C CA . LEU A 1 84 ? 17.896 23.712 14.486 1.00 54.44 84 LEU A CA 1
ATOM 611 C C . LEU A 1 84 ? 17.378 22.276 14.566 1.00 54.44 84 LEU A C 1
ATOM 613 O O . LEU A 1 84 ? 16.236 22.051 14.197 1.00 54.44 84 LEU A O 1
ATOM 617 N N . ASP A 1 85 ? 18.137 21.339 15.136 1.00 50.81 85 ASP A N 1
ATOM 618 C CA . ASP A 1 85 ? 17.692 19.947 15.306 1.00 50.81 85 ASP A CA 1
ATOM 619 C C . ASP A 1 85 ? 16.584 19.806 16.367 1.00 50.81 85 ASP A C 1
ATOM 621 O O . ASP A 1 85 ? 15.658 19.001 16.232 1.00 50.81 85 ASP A O 1
ATOM 625 N N . ALA A 1 86 ? 16.606 20.645 17.405 1.00 49.09 86 ALA A N 1
ATOM 626 C CA . ALA A 1 86 ? 15.492 20.802 18.336 1.00 49.09 86 ALA A CA 1
ATOM 627 C C . ALA A 1 86 ? 14.258 21.376 17.616 1.00 49.09 86 ALA A C 1
ATOM 629 O O . ALA A 1 86 ? 13.157 20.861 17.767 1.00 49.09 86 ALA A O 1
ATOM 630 N N . VAL A 1 87 ? 14.424 22.380 16.751 1.00 49.41 87 VAL A N 1
ATOM 631 C CA . VAL A 1 87 ? 13.339 22.899 15.896 1.00 49.41 87 VAL A CA 1
ATOM 632 C C . VAL A 1 87 ? 12.864 21.859 14.859 1.00 49.41 87 VAL A C 1
ATOM 634 O O . VAL A 1 87 ? 11.678 21.848 14.513 1.00 49.41 87 VAL A O 1
ATOM 637 N N . ASP A 1 88 ? 13.740 20.959 14.399 1.00 47.81 88 ASP A N 1
ATOM 638 C CA . ASP A 1 88 ? 13.446 19.886 13.437 1.00 47.81 88 ASP A CA 1
ATOM 639 C C . ASP A 1 88 ? 12.683 18.722 14.091 1.00 47.81 88 ASP A C 1
ATOM 641 O O . ASP A 1 88 ? 11.745 18.181 13.499 1.00 47.81 88 ASP A O 1
ATOM 645 N N . SER A 1 89 ? 13.033 18.372 15.331 1.00 44.19 89 SER A N 1
ATOM 646 C CA . SER A 1 89 ? 12.375 17.316 16.114 1.00 44.19 89 SER A CA 1
ATOM 647 C C . SER A 1 89 ? 11.012 17.737 16.673 1.00 44.19 89 SER A C 1
ATOM 649 O O . SER A 1 89 ? 10.137 16.892 16.869 1.00 44.19 89 SER A O 1
ATOM 651 N N . ILE A 1 90 ? 10.772 19.038 16.857 1.00 45.09 90 ILE A N 1
ATOM 652 C CA . ILE A 1 90 ? 9.543 19.568 17.460 1.00 45.09 90 ILE A CA 1
ATOM 653 C C . ILE A 1 90 ? 8.524 19.967 16.367 1.00 45.09 90 ILE A C 1
ATOM 655 O O . ILE A 1 90 ? 8.090 21.108 16.271 1.00 45.09 90 ILE A O 1
ATOM 659 N N . SER A 1 91 ? 8.000 19.001 15.597 1.00 40.28 91 SER A N 1
ATOM 660 C CA . SER A 1 91 ? 6.760 19.138 14.776 1.00 40.28 91 SER A CA 1
ATOM 661 C C . SER A 1 91 ? 6.887 19.601 13.307 1.00 40.28 91 SER A C 1
ATOM 663 O O . SER A 1 91 ? 6.105 20.440 12.847 1.00 40.28 91 SER A O 1
ATOM 665 N N . GLY A 1 92 ? 7.822 19.063 12.514 1.00 44.22 92 GLY A N 1
ATOM 666 C CA . GLY A 1 92 ? 7.809 19.260 11.046 1.00 44.22 92 GLY A CA 1
ATOM 667 C C . GLY A 1 92 ? 7.949 20.725 10.589 1.00 44.22 92 GLY A C 1
ATOM 668 O O . GLY A 1 92 ? 7.561 21.088 9.476 1.00 44.22 92 GLY A O 1
ATOM 669 N N . ALA A 1 93 ? 8.480 21.597 11.452 1.00 42.31 93 ALA A N 1
ATOM 670 C CA . ALA A 1 93 ? 8.685 23.017 11.178 1.00 42.31 93 ALA A CA 1
ATOM 671 C C . ALA A 1 93 ? 9.959 23.293 10.356 1.00 42.31 93 ALA A C 1
ATOM 673 O O . ALA A 1 93 ? 10.009 24.318 9.667 1.00 42.31 93 ALA A O 1
ATOM 674 N N . ALA A 1 94 ? 10.919 22.359 10.333 1.00 40.12 94 ALA A N 1
ATOM 675 C CA . ALA A 1 94 ? 12.042 22.314 9.385 1.00 40.12 94 ALA A CA 1
ATOM 676 C C . ALA A 1 94 ? 11.556 22.509 7.944 1.00 40.12 94 ALA A C 1
ATOM 678 O O . ALA A 1 94 ? 11.998 23.384 7.197 1.00 40.12 94 ALA A O 1
ATOM 679 N N . GLU A 1 95 ? 10.497 21.770 7.612 1.00 44.97 95 GLU A N 1
ATOM 680 C CA . GLU A 1 95 ? 9.822 21.779 6.322 1.00 44.97 95 GLU A CA 1
ATOM 681 C C . GLU A 1 95 ? 9.088 23.100 6.030 1.00 44.97 95 GLU A C 1
ATOM 683 O O . GLU A 1 95 ? 8.478 23.261 4.971 1.00 44.97 95 GLU A O 1
ATOM 688 N N . ARG A 1 96 ? 9.112 24.062 6.961 1.00 56.25 96 ARG A N 1
ATOM 689 C CA . ARG A 1 96 ? 8.605 25.424 6.778 1.00 56.25 96 ARG A CA 1
ATOM 690 C C . ARG A 1 96 ? 9.722 26.458 6.809 1.00 56.25 96 ARG A C 1
ATOM 692 O O . ARG A 1 96 ? 9.664 27.342 5.969 1.00 56.25 96 ARG A O 1
ATOM 699 N N . LEU A 1 97 ? 10.720 26.384 7.692 1.00 55.84 97 LEU A N 1
ATOM 700 C CA . LEU A 1 97 ? 11.816 27.366 7.707 1.00 55.84 97 LEU A CA 1
ATOM 701 C C . LEU A 1 97 ? 12.793 27.123 6.548 1.00 55.84 97 LEU A C 1
ATOM 703 O O . LEU A 1 97 ? 12.985 28.023 5.732 1.00 55.84 97 LEU A O 1
ATOM 707 N N . SER A 1 98 ? 13.299 25.894 6.402 1.00 62.03 98 SER A N 1
ATOM 708 C CA . SER A 1 98 ? 14.133 25.488 5.266 1.00 62.03 98 SER A CA 1
ATOM 709 C C . SER A 1 98 ? 13.364 25.628 3.961 1.00 62.03 98 SER A C 1
ATOM 711 O O . SER A 1 98 ? 13.905 26.157 3.010 1.00 62.03 98 SER A O 1
ATOM 713 N N . ARG A 1 99 ? 12.064 25.301 3.918 1.00 62.12 99 ARG A N 1
ATOM 714 C CA . ARG A 1 99 ? 11.224 25.510 2.719 1.00 62.12 99 ARG A CA 1
ATOM 715 C C . ARG A 1 99 ? 10.953 26.989 2.411 1.00 62.12 99 ARG A C 1
ATOM 717 O O . ARG A 1 99 ? 10.803 27.346 1.248 1.00 62.12 99 ARG A O 1
ATOM 724 N N . ILE A 1 100 ? 10.866 27.866 3.415 1.00 63.34 100 ILE A N 1
ATOM 725 C CA . ILE A 1 100 ? 10.759 29.319 3.198 1.00 63.34 100 ILE A CA 1
ATOM 726 C C . ILE A 1 100 ? 12.083 29.855 2.671 1.00 63.34 100 ILE A C 1
ATOM 728 O O . ILE A 1 100 ? 12.066 30.585 1.686 1.00 63.34 100 ILE A O 1
ATOM 732 N N . HIS A 1 101 ? 13.210 29.490 3.283 1.00 72.94 101 HIS A N 1
ATOM 733 C CA . HIS A 1 101 ? 14.530 29.874 2.790 1.00 72.94 101 HIS A CA 1
ATOM 734 C C . HIS A 1 101 ? 14.811 29.262 1.412 1.00 72.94 101 HIS A C 1
ATOM 736 O O . HIS A 1 101 ? 15.342 29.962 0.566 1.00 72.94 101 HIS A O 1
ATOM 742 N N . GLN A 1 102 ? 14.325 28.053 1.131 1.00 77.25 102 GLN A N 1
ATOM 743 C CA . GLN A 1 102 ? 14.374 27.409 -0.181 1.00 77.25 102 GLN A CA 1
ATOM 744 C C . GLN A 1 102 ? 13.566 28.199 -1.211 1.00 77.25 102 GLN A C 1
ATOM 746 O O . GLN A 1 102 ? 14.110 28.602 -2.223 1.00 77.25 102 GLN A O 1
ATOM 751 N N . ARG A 1 103 ? 12.304 28.546 -0.926 1.00 73.38 103 ARG A N 1
ATOM 752 C CA . ARG A 1 103 ? 11.502 29.428 -1.799 1.00 73.38 103 ARG A CA 1
ATOM 753 C C . ARG A 1 103 ? 12.112 30.818 -1.952 1.00 73.38 103 ARG A C 1
ATOM 755 O O . ARG A 1 103 ? 11.915 31.473 -2.969 1.00 73.38 103 ARG A O 1
ATOM 762 N N . THR A 1 104 ? 12.808 31.291 -0.922 1.00 75.69 104 THR A N 1
ATOM 763 C CA . THR A 1 104 ? 13.527 32.567 -0.940 1.00 75.69 104 THR A CA 1
ATOM 764 C C . THR A 1 104 ? 14.736 32.464 -1.865 1.00 75.69 104 THR A C 1
ATOM 766 O O . THR A 1 104 ? 14.926 33.369 -2.666 1.00 75.69 104 THR A O 1
ATOM 769 N N . LEU A 1 105 ? 15.488 31.357 -1.821 1.00 81.62 105 LEU A N 1
ATOM 770 C CA . LEU A 1 105 ? 16.573 31.047 -2.752 1.00 81.62 105 LEU A CA 1
ATOM 771 C C . LEU A 1 105 ? 16.049 30.869 -4.173 1.00 81.62 105 LEU A C 1
ATOM 773 O O . LEU A 1 105 ? 16.571 31.521 -5.056 1.00 81.62 105 LEU A O 1
ATOM 777 N N . GLU A 1 106 ? 14.985 30.099 -4.394 1.00 80.69 106 GLU A N 1
ATOM 778 C CA . GLU A 1 106 ? 14.360 29.904 -5.712 1.00 80.69 106 GLU A CA 1
ATOM 779 C C . GLU A 1 106 ? 13.889 31.236 -6.315 1.00 80.69 106 GLU A C 1
ATOM 781 O O . GLU A 1 106 ? 14.127 31.531 -7.486 1.00 80.69 106 GLU A O 1
ATOM 786 N N . ALA A 1 107 ? 13.240 32.083 -5.509 1.00 78.38 107 ALA A N 1
ATOM 787 C CA . ALA A 1 107 ? 12.796 33.400 -5.952 1.00 78.38 107 ALA A CA 1
ATOM 788 C C . ALA A 1 107 ? 13.971 34.362 -6.185 1.00 78.38 107 ALA A C 1
ATOM 790 O O . ALA A 1 107 ? 13.921 35.172 -7.113 1.00 78.38 107 ALA A O 1
ATOM 791 N N . LEU A 1 108 ? 15.019 34.277 -5.362 1.00 82.44 108 LEU A N 1
ATOM 792 C CA . LEU A 1 108 ? 16.243 35.053 -5.521 1.00 82.44 108 LEU A CA 1
ATOM 793 C C . LEU A 1 108 ? 17.026 34.604 -6.758 1.00 82.44 108 LEU A C 1
ATOM 795 O O . LEU A 1 108 ? 17.486 35.452 -7.505 1.00 82.44 108 LEU A O 1
ATOM 799 N N . GLU A 1 109 ? 17.116 33.304 -7.018 1.00 86.56 109 GLU A N 1
ATOM 800 C CA . GLU A 1 109 ? 17.772 32.712 -8.182 1.00 86.56 109 GLU A CA 1
ATOM 801 C C . GLU A 1 109 ? 17.048 33.103 -9.469 1.00 86.56 109 GLU A C 1
ATOM 803 O O . GLU A 1 109 ? 17.680 33.523 -10.434 1.00 86.56 109 GLU A O 1
ATOM 808 N N . ALA A 1 110 ? 15.713 33.065 -9.466 1.00 79.19 110 ALA A N 1
ATOM 809 C CA . ALA A 1 110 ? 14.906 33.504 -10.599 1.00 79.19 110 ALA A CA 1
ATOM 810 C C . ALA A 1 110 ? 15.033 35.014 -10.882 1.00 79.19 110 ALA A C 1
ATOM 812 O O . ALA A 1 110 ? 14.848 35.444 -12.023 1.00 79.19 110 ALA A O 1
ATOM 813 N N . TRP A 1 111 ? 15.311 35.828 -9.858 1.00 84.94 111 TRP A N 1
ATOM 814 C CA . TRP A 1 111 ? 15.348 37.288 -9.970 1.00 84.94 111 TRP A CA 1
ATOM 815 C C . TRP A 1 111 ? 16.758 37.852 -10.202 1.00 84.94 111 TRP A C 1
ATOM 817 O O . TRP A 1 111 ? 16.935 38.744 -11.031 1.00 84.94 111 TRP A O 1
ATOM 827 N N . ASP A 1 112 ? 17.752 37.334 -9.485 1.00 87.31 112 ASP A N 1
ATOM 828 C CA . ASP A 1 112 ? 19.157 37.739 -9.522 1.00 87.31 112 ASP A CA 1
ATOM 829 C C . ASP A 1 112 ? 20.070 36.532 -9.198 1.00 87.31 112 ASP A C 1
ATOM 831 O O . ASP A 1 112 ? 20.523 36.368 -8.061 1.00 87.31 112 ASP A O 1
ATOM 835 N N . PRO A 1 113 ? 20.389 35.684 -10.198 1.00 86.94 113 PRO A N 1
ATOM 836 C CA . PRO A 1 113 ? 21.252 34.513 -10.014 1.00 86.94 113 PRO A CA 1
ATOM 837 C C . PRO A 1 113 ? 22.636 34.851 -9.441 1.00 86.94 113 PRO A C 1
ATOM 839 O O . PRO A 1 113 ? 23.275 34.029 -8.784 1.00 86.94 113 PRO A O 1
ATOM 842 N N . ASN A 1 114 ? 23.123 36.076 -9.673 1.00 89.25 114 ASN A N 1
ATOM 843 C CA . ASN A 1 114 ? 24.406 36.513 -9.133 1.00 89.25 114 ASN A CA 1
ATOM 844 C C . ASN A 1 114 ? 24.329 36.739 -7.619 1.00 89.25 114 ASN A C 1
ATOM 846 O O . ASN A 1 114 ? 25.318 36.495 -6.933 1.00 89.25 114 ASN A O 1
ATOM 850 N N . ALA A 1 115 ? 23.170 37.134 -7.085 1.00 90.56 115 ALA A N 1
ATOM 851 C CA . ALA A 1 115 ? 22.954 37.250 -5.647 1.00 90.56 115 ALA A CA 1
ATOM 852 C C . ALA A 1 115 ? 23.037 35.895 -4.936 1.00 90.56 115 ALA A C 1
ATOM 854 O O . ALA A 1 115 ? 23.647 35.822 -3.873 1.00 90.56 115 ALA A O 1
ATOM 855 N N . VAL A 1 116 ? 22.522 34.817 -5.538 1.00 90.94 116 VAL A N 1
ATOM 856 C CA . VAL A 1 116 ? 22.665 33.455 -4.988 1.00 90.94 116 VAL A CA 1
ATOM 857 C C . VAL A 1 116 ? 24.127 33.024 -4.976 1.00 90.94 116 VAL A C 1
ATOM 859 O O . VAL A 1 116 ? 24.625 32.583 -3.950 1.00 90.94 116 VAL A O 1
ATOM 862 N N . ARG A 1 117 ? 24.866 33.253 -6.065 1.00 88.94 117 ARG A N 1
ATOM 863 C CA . ARG A 1 117 ? 26.297 32.904 -6.133 1.00 88.94 117 ARG A CA 1
ATOM 864 C C . ARG A 1 117 ? 27.173 33.718 -5.173 1.00 88.94 117 ARG A C 1
ATOM 866 O O . ARG A 1 117 ? 28.186 33.215 -4.683 1.00 88.94 117 ARG A O 1
ATOM 873 N N . VAL A 1 118 ? 26.807 34.975 -4.907 1.00 91.31 118 VAL A N 1
ATOM 874 C CA . VAL A 1 118 ? 27.436 35.794 -3.858 1.00 91.31 118 VAL A CA 1
ATOM 875 C C . VAL A 1 118 ? 27.074 35.249 -2.475 1.00 91.31 118 VAL A C 1
ATOM 877 O O . VAL A 1 118 ? 27.957 35.113 -1.638 1.00 91.31 118 VAL A O 1
ATOM 880 N N . LEU A 1 119 ? 25.816 34.868 -2.247 1.00 90.38 119 LEU A N 1
ATOM 881 C CA . LEU A 1 119 ? 25.364 34.267 -0.992 1.00 90.38 119 LEU A CA 1
ATOM 882 C C . LEU A 1 119 ? 26.063 32.931 -0.704 1.00 90.38 119 LEU A C 1
ATOM 884 O O . LEU A 1 119 ? 26.573 32.771 0.393 1.00 90.38 119 LEU A O 1
ATOM 888 N N . GLU A 1 120 ? 26.166 32.019 -1.676 1.00 88.69 120 GLU A N 1
ATOM 889 C CA . GLU A 1 120 ? 26.943 30.768 -1.576 1.00 88.69 120 GLU A CA 1
ATOM 890 C C . GLU A 1 120 ? 28.373 31.037 -1.112 1.00 88.69 120 GLU A C 1
ATOM 892 O O . GLU A 1 120 ? 28.896 30.359 -0.233 1.00 88.69 120 GLU A O 1
ATOM 897 N N . THR A 1 121 ? 28.997 32.059 -1.701 1.00 86.81 121 THR A N 1
ATOM 898 C CA . THR A 1 121 ? 30.355 32.456 -1.346 1.00 86.81 121 THR A CA 1
ATOM 899 C C . THR A 1 121 ? 30.409 32.887 0.115 1.00 86.81 121 THR A C 1
ATOM 901 O O . THR A 1 121 ? 31.201 32.344 0.873 1.00 86.81 121 THR A O 1
ATOM 904 N N . LEU A 1 122 ? 29.527 33.800 0.529 1.00 86.94 122 LEU A N 1
ATOM 905 C CA . LEU A 1 122 ? 29.492 34.309 1.900 1.00 86.94 122 LEU A CA 1
ATOM 906 C C . LEU A 1 122 ? 29.179 33.208 2.925 1.00 86.94 122 LEU A C 1
ATOM 908 O O . LEU A 1 122 ? 29.805 33.170 3.975 1.00 86.94 122 LEU A O 1
ATOM 912 N N . VAL A 1 123 ? 28.262 32.291 2.610 1.00 84.50 123 VAL A N 1
ATOM 913 C CA . VAL A 1 123 ? 27.817 31.191 3.486 1.00 84.50 123 VAL A CA 1
ATOM 914 C C . VAL A 1 123 ? 28.954 30.232 3.845 1.00 84.50 123 VAL A C 1
ATOM 916 O O . VAL A 1 123 ? 29.015 29.749 4.977 1.00 84.50 123 VAL A O 1
ATOM 919 N N . TRP A 1 124 ? 29.852 29.962 2.897 1.00 80.25 124 TRP A N 1
ATOM 920 C CA . TRP A 1 124 ? 30.966 29.027 3.080 1.00 80.25 124 TRP A CA 1
ATOM 921 C C . TRP A 1 124 ? 32.286 29.703 3.464 1.00 80.25 124 TRP A C 1
ATOM 923 O O . TRP A 1 124 ? 33.267 29.010 3.720 1.00 80.25 124 TRP A O 1
ATOM 933 N N . THR A 1 125 ? 32.318 31.038 3.526 1.00 71.75 125 THR A N 1
ATOM 934 C CA . THR A 1 125 ? 33.494 31.817 3.951 1.00 71.75 125 THR A CA 1
ATOM 935 C C . THR A 1 125 ? 33.260 32.628 5.231 1.00 71.75 125 THR A C 1
ATOM 937 O O . THR A 1 125 ? 34.020 33.559 5.486 1.00 71.75 125 THR A O 1
ATOM 940 N N . ALA A 1 126 ? 32.192 32.347 5.987 1.00 67.31 126 ALA A N 1
ATOM 941 C CA . ALA A 1 126 ? 31.829 33.071 7.206 1.00 67.31 126 ALA A CA 1
ATOM 942 C C . ALA A 1 126 ? 31.903 32.183 8.462 1.00 67.31 126 ALA A C 1
ATOM 944 O O . ALA A 1 126 ? 31.028 31.343 8.655 1.00 67.31 126 ALA A O 1
ATOM 945 N N . ASP A 1 127 ? 32.846 32.459 9.372 1.00 59.78 127 ASP A N 1
ATOM 946 C CA . ASP A 1 127 ? 32.968 31.825 10.705 1.00 59.78 127 ASP A CA 1
ATOM 947 C C . ASP A 1 127 ? 31.657 31.898 11.520 1.00 59.78 127 ASP A C 1
ATOM 949 O O . ASP A 1 127 ? 31.165 30.903 12.050 1.00 59.78 127 ASP A O 1
ATOM 953 N N . ARG A 1 128 ? 31.039 33.088 11.601 1.00 57.88 128 ARG A N 1
ATOM 954 C CA . ARG A 1 128 ? 29.829 33.345 12.427 1.00 57.88 128 ARG A CA 1
ATOM 955 C C . ARG A 1 128 ? 28.756 34.149 11.710 1.00 57.88 128 ARG A C 1
ATOM 957 O O . ARG A 1 128 ? 27.984 34.881 12.328 1.00 57.88 128 ARG A O 1
ATOM 964 N N . GLY A 1 129 ? 28.764 34.052 10.388 1.00 66.44 129 GLY A N 1
ATOM 965 C CA . GLY A 1 129 ? 27.980 34.908 9.512 1.00 66.44 129 GLY A CA 1
ATOM 966 C C . GLY A 1 129 ? 28.647 36.246 9.185 1.00 66.44 129 GLY A C 1
ATOM 967 O O . GLY A 1 129 ? 28.153 36.938 8.311 1.00 66.44 129 GLY A O 1
ATOM 968 N N . GLU A 1 130 ? 29.780 36.617 9.785 1.00 77.56 130 GLU A N 1
ATOM 969 C CA . GLU A 1 130 ? 30.520 37.822 9.384 1.00 77.56 130 GLU A CA 1
ATOM 970 C C . GLU A 1 130 ? 31.669 37.489 8.417 1.00 77.56 130 GLU A C 1
ATOM 972 O O . GLU A 1 130 ? 32.497 36.632 8.715 1.00 77.56 130 GLU A O 1
ATOM 977 N N . VAL A 1 131 ? 31.749 38.191 7.282 1.00 81.38 131 VAL A N 1
ATOM 978 C CA . VAL A 1 131 ? 32.850 38.093 6.310 1.00 81.38 131 VAL A CA 1
ATOM 979 C C . VAL A 1 131 ? 33.455 39.476 6.077 1.00 81.38 131 VAL A C 1
ATOM 981 O O . VAL A 1 131 ? 32.736 40.376 5.632 1.00 81.38 131 VAL A O 1
ATOM 984 N N . PRO A 1 132 ? 34.766 39.677 6.307 1.00 82.75 132 PRO A N 1
ATOM 985 C CA . PRO A 1 132 ? 35.434 40.928 5.965 1.00 82.75 132 PRO A CA 1
ATOM 986 C C . PRO A 1 132 ? 35.218 41.286 4.489 1.00 82.75 132 PRO A C 1
ATOM 988 O O . PRO A 1 132 ? 35.443 40.468 3.594 1.00 82.75 132 PRO A O 1
ATOM 991 N N . LYS A 1 133 ? 34.758 42.512 4.224 1.00 82.56 133 LYS A N 1
ATOM 992 C CA . LYS A 1 133 ? 34.358 42.945 2.876 1.00 82.56 133 LYS A CA 1
ATOM 993 C C . LYS A 1 133 ? 35.540 42.946 1.909 1.00 82.56 133 LYS A C 1
ATOM 995 O O . LYS A 1 133 ? 35.378 42.597 0.749 1.00 82.56 133 LYS A O 1
ATOM 1000 N N . ASP A 1 134 ? 36.730 43.291 2.387 1.00 79.44 134 ASP A N 1
ATOM 1001 C CA . ASP A 1 134 ? 37.968 43.235 1.608 1.00 79.44 134 ASP A CA 1
ATOM 1002 C C . ASP A 1 134 ? 38.273 41.817 1.102 1.00 79.44 134 ASP A C 1
ATOM 1004 O O . ASP A 1 134 ? 38.554 41.649 -0.087 1.00 79.44 134 ASP A O 1
ATOM 1008 N N . LEU A 1 135 ? 38.132 40.810 1.970 1.00 76.38 135 LEU A N 1
ATOM 1009 C CA . LEU A 1 135 ? 38.299 39.399 1.616 1.00 76.38 135 LEU A CA 1
ATOM 1010 C C . LEU A 1 135 ? 37.217 38.925 0.638 1.00 76.38 135 LEU A C 1
ATOM 1012 O O . LEU A 1 135 ? 37.533 38.345 -0.403 1.00 76.38 135 LEU A O 1
ATOM 1016 N N . ALA A 1 136 ? 35.948 39.173 0.975 1.00 82.31 136 ALA A N 1
ATOM 1017 C CA . ALA A 1 136 ? 34.817 38.774 0.147 1.00 82.31 136 ALA A CA 1
ATOM 1018 C C . ALA A 1 136 ? 34.924 39.394 -1.249 1.00 82.31 136 ALA A C 1
ATOM 1020 O O . ALA A 1 136 ? 34.803 38.691 -2.245 1.00 82.31 136 ALA A O 1
ATOM 1021 N N . ASP A 1 137 ? 35.242 40.685 -1.343 1.00 83.94 137 ASP A N 1
ATOM 1022 C CA . ASP A 1 137 ? 35.388 41.381 -2.616 1.00 83.94 137 ASP A CA 1
ATOM 1023 C C . ASP A 1 137 ? 36.538 40.812 -3.458 1.00 83.94 137 ASP A C 1
ATOM 1025 O O . ASP A 1 137 ? 36.445 40.777 -4.685 1.00 83.94 137 ASP A O 1
ATOM 1029 N N . GLU A 1 138 ? 37.650 40.397 -2.845 1.00 82.94 138 GLU A N 1
ATOM 1030 C CA . GLU A 1 138 ? 38.779 39.814 -3.575 1.00 82.94 138 GLU A CA 1
ATOM 1031 C C . GLU A 1 138 ? 38.430 38.445 -4.163 1.00 82.94 138 GLU A C 1
ATOM 1033 O O . GLU A 1 138 ? 38.648 38.219 -5.358 1.00 82.94 138 GLU A O 1
ATOM 1038 N N . PHE A 1 139 ? 37.799 37.579 -3.370 1.00 83.44 139 PHE A N 1
ATOM 1039 C CA . PHE A 1 139 ? 37.374 36.264 -3.839 1.00 83.44 139 PHE A CA 1
ATOM 1040 C C . PHE A 1 139 ? 36.200 36.349 -4.827 1.00 83.44 139 PHE A C 1
ATOM 1042 O O . PHE A 1 139 ? 36.203 35.697 -5.873 1.00 83.44 139 PHE A O 1
ATOM 1049 N N . LEU A 1 140 ? 35.235 37.237 -4.590 1.00 87.69 140 LEU A N 1
ATOM 1050 C CA . LEU A 1 140 ? 34.144 37.488 -5.530 1.00 87.69 140 LEU A CA 1
ATOM 1051 C C . LEU A 1 140 ? 34.667 38.071 -6.848 1.00 87.69 140 LEU A C 1
ATOM 1053 O O . LEU A 1 140 ? 34.194 37.678 -7.908 1.00 87.69 140 LEU A O 1
ATOM 1057 N N . ARG A 1 141 ? 35.690 38.936 -6.846 1.00 87.00 141 ARG A N 1
ATOM 1058 C CA . ARG A 1 141 ? 36.339 39.392 -8.094 1.00 87.00 141 ARG A CA 1
ATOM 1059 C C . ARG A 1 141 ? 37.020 38.257 -8.858 1.00 87.00 141 ARG A C 1
ATOM 1061 O O . ARG A 1 141 ? 37.089 38.325 -10.085 1.00 87.00 141 ARG A O 1
ATOM 1068 N N . HIS A 1 142 ? 37.508 37.232 -8.160 1.00 84.94 142 HIS A N 1
ATOM 1069 C CA . HIS A 1 142 ? 38.019 36.019 -8.793 1.00 84.94 142 HIS A CA 1
ATOM 1070 C C . HIS A 1 142 ? 36.888 35.206 -9.446 1.00 84.94 142 HIS A C 1
ATOM 1072 O O . HIS A 1 142 ? 37.001 34.845 -10.618 1.00 84.94 142 HIS A O 1
ATOM 1078 N N . ARG A 1 143 ? 35.769 34.996 -8.738 1.00 84.94 143 ARG A N 1
ATOM 1079 C CA . ARG A 1 143 ? 34.587 34.250 -9.227 1.00 84.94 143 ARG A CA 1
ATOM 1080 C C . ARG A 1 143 ? 33.788 35.008 -10.303 1.00 84.94 143 ARG A C 1
ATOM 1082 O O . ARG A 1 143 ? 33.134 34.392 -11.145 1.00 84.94 143 ARG A O 1
ATOM 1089 N N . PHE A 1 144 ? 33.880 36.339 -10.318 1.00 87.50 144 PHE A N 1
ATOM 1090 C CA . PHE A 1 144 ? 33.239 37.246 -11.276 1.00 87.50 144 PHE A CA 1
ATOM 1091 C C . PHE A 1 144 ? 34.275 38.163 -11.959 1.00 87.50 144 PHE A C 1
ATOM 1093 O O . PHE A 1 144 ? 34.349 39.360 -11.656 1.00 87.50 144 PHE A O 1
ATOM 1100 N N . PRO A 1 145 ? 35.083 37.642 -12.900 1.00 82.50 145 PRO A N 1
ATOM 1101 C CA . PRO A 1 145 ? 36.153 38.415 -13.519 1.00 82.50 145 PRO A CA 1
ATOM 1102 C C . PRO A 1 145 ? 35.628 39.507 -14.470 1.00 82.50 145 PRO A C 1
ATOM 1104 O O . PRO A 1 145 ? 34.674 39.318 -15.226 1.00 82.50 145 PRO A O 1
ATOM 1107 N N . GLY A 1 146 ? 36.316 40.653 -14.491 1.00 82.56 146 GLY A N 1
ATOM 1108 C CA . GLY A 1 146 ? 36.075 41.753 -15.434 1.00 82.56 146 GLY A CA 1
ATOM 1109 C C . GLY A 1 146 ? 35.178 42.891 -14.907 1.00 82.56 146 GLY A C 1
ATOM 1110 O O . GLY A 1 146 ? 34.606 42.804 -13.823 1.00 82.56 146 GLY A O 1
ATOM 1111 N N . PRO A 1 147 ? 35.036 43.994 -15.671 1.00 69.88 147 PRO A N 1
ATOM 1112 C CA . PRO A 1 147 ? 34.359 45.219 -15.216 1.00 69.88 147 PRO A CA 1
ATOM 1113 C C . PRO A 1 147 ? 32.850 45.046 -14.982 1.00 69.88 147 PRO A C 1
ATOM 1115 O O . PRO A 1 147 ? 32.259 45.762 -14.177 1.00 69.88 147 PRO A O 1
ATOM 1118 N N . VAL A 1 148 ? 32.226 44.078 -15.660 1.00 69.62 148 VAL A N 1
ATOM 1119 C CA . VAL A 1 148 ? 30.819 43.703 -15.447 1.00 69.62 148 VAL A CA 1
ATOM 1120 C C . VAL A 1 148 ? 30.653 42.907 -14.145 1.00 69.62 148 VAL A C 1
ATOM 1122 O O . VAL A 1 148 ? 29.608 43.000 -13.504 1.00 69.62 148 VAL A O 1
ATOM 1125 N N . GLY A 1 149 ? 31.695 42.193 -13.705 1.00 81.06 149 GLY A N 1
ATOM 1126 C CA . GLY A 1 149 ? 31.703 41.433 -12.457 1.00 81.06 149 GLY A CA 1
ATOM 1127 C C . GLY A 1 149 ? 31.553 42.324 -11.227 1.00 81.06 149 GLY A C 1
ATOM 1128 O O . GLY A 1 149 ? 30.692 42.071 -10.395 1.00 81.06 149 GLY A O 1
ATOM 1129 N N . SER A 1 150 ? 32.278 43.446 -11.158 1.00 83.31 150 SER A N 1
ATOM 1130 C CA . SER A 1 150 ? 32.143 44.398 -10.041 1.00 83.31 150 SER A CA 1
ATOM 1131 C C . SER A 1 150 ? 30.759 45.053 -9.966 1.00 83.31 150 SER A C 1
ATOM 1133 O O . SER A 1 150 ? 30.242 45.265 -8.873 1.00 83.31 150 SER A O 1
ATOM 1135 N N . LEU A 1 151 ? 30.134 45.343 -11.115 1.00 82.56 151 LEU A N 1
ATOM 1136 C CA . LEU A 1 151 ? 28.752 45.838 -11.155 1.00 82.56 151 LEU A CA 1
ATOM 1137 C C . LEU A 1 151 ? 27.751 44.762 -10.716 1.00 82.56 151 LEU A C 1
ATOM 1139 O O . LEU A 1 151 ? 26.773 45.085 -10.049 1.00 82.56 151 LEU A O 1
ATOM 1143 N N . SER A 1 152 ? 28.012 43.500 -11.062 1.00 84.50 152 SER A N 1
ATOM 1144 C CA . SER A 1 152 ? 27.172 42.358 -10.683 1.00 84.50 152 SER A CA 1
ATOM 1145 C C . SER A 1 152 ? 27.259 42.067 -9.185 1.00 84.50 152 SER A C 1
ATOM 1147 O O . SER A 1 152 ? 26.231 41.836 -8.562 1.00 84.50 152 SER A O 1
ATOM 1149 N N . ILE A 1 153 ? 28.454 42.171 -8.591 1.00 88.25 153 ILE A N 1
ATOM 1150 C CA . ILE A 1 153 ? 28.655 42.062 -7.140 1.00 88.25 153 ILE A CA 1
ATOM 1151 C C . ILE A 1 153 ? 27.904 43.192 -6.430 1.00 88.25 153 ILE A C 1
ATOM 1153 O O . ILE A 1 153 ? 27.065 42.920 -5.583 1.00 88.25 153 ILE A O 1
ATOM 1157 N N . ALA A 1 154 ? 28.104 44.453 -6.830 1.00 88.06 154 ALA A N 1
ATOM 1158 C CA . ALA A 1 154 ? 27.418 45.585 -6.202 1.00 88.06 154 ALA A CA 1
ATOM 1159 C C . ALA A 1 154 ? 25.882 45.509 -6.326 1.00 88.06 154 ALA A C 1
ATOM 1161 O O . ALA A 1 154 ? 25.162 45.902 -5.408 1.00 88.06 154 ALA A O 1
ATOM 1162 N N . ALA A 1 155 ? 25.366 44.995 -7.449 1.00 87.00 155 ALA A N 1
ATOM 1163 C CA . ALA A 1 155 ? 23.939 44.733 -7.617 1.00 87.00 155 ALA A CA 1
ATOM 1164 C C . ALA A 1 155 ? 23.457 43.632 -6.657 1.00 87.00 155 ALA A C 1
ATOM 1166 O O . ALA A 1 155 ? 22.495 43.860 -5.923 1.00 87.00 155 ALA A O 1
ATOM 1167 N N . ALA A 1 156 ? 24.177 42.509 -6.592 1.00 89.06 156 ALA A N 1
ATOM 1168 C CA . ALA A 1 156 ? 23.903 41.400 -5.685 1.00 89.06 156 ALA A CA 1
ATOM 1169 C C . ALA A 1 156 ? 23.928 41.822 -4.205 1.00 89.06 156 ALA A C 1
ATOM 1171 O O . ALA A 1 156 ? 23.054 41.421 -3.444 1.00 89.06 156 ALA A O 1
ATOM 1172 N N . GLU A 1 157 ? 24.858 42.685 -3.787 1.00 90.50 157 GLU A N 1
ATOM 1173 C CA . GLU A 1 157 ? 24.897 43.222 -2.418 1.00 90.50 157 GLU A CA 1
ATOM 1174 C C . GLU A 1 157 ? 23.608 43.971 -2.053 1.00 90.50 157 GLU A C 1
ATOM 1176 O O . GLU A 1 157 ? 23.022 43.758 -0.986 1.00 90.50 157 GLU A O 1
ATOM 1181 N N . ILE A 1 158 ? 23.146 44.847 -2.953 1.00 86.62 158 ILE A N 1
ATOM 1182 C CA . ILE A 1 158 ? 21.905 45.611 -2.777 1.00 86.62 158 ILE A CA 1
ATOM 1183 C C . ILE A 1 158 ? 20.715 44.653 -2.712 1.00 86.62 158 ILE A C 1
ATOM 1185 O O . ILE A 1 158 ? 19.806 44.856 -1.903 1.00 86.62 158 ILE A O 1
ATOM 1189 N N . THR A 1 159 ? 20.715 43.616 -3.548 1.00 86.25 159 THR A N 1
ATOM 1190 C CA . THR A 1 159 ? 19.695 42.569 -3.560 1.00 86.25 159 THR A CA 1
ATOM 1191 C C . THR A 1 159 ? 19.642 41.826 -2.229 1.00 86.25 159 THR A C 1
ATOM 1193 O O . THR A 1 159 ? 18.599 41.830 -1.577 1.00 86.25 159 THR A O 1
ATOM 1196 N N . LEU A 1 160 ? 20.757 41.251 -1.781 1.00 87.19 160 LEU A N 1
ATOM 1197 C CA . LEU A 1 160 ? 20.833 40.474 -0.540 1.00 87.19 160 LEU A CA 1
ATOM 1198 C C . LEU A 1 160 ? 20.461 41.315 0.689 1.00 87.19 160 LEU A C 1
ATOM 1200 O O . LEU A 1 160 ? 19.751 40.833 1.574 1.00 87.19 160 LEU A O 1
ATOM 1204 N N . SER A 1 161 ? 20.839 42.598 0.692 1.00 84.38 161 SER A N 1
ATOM 1205 C CA . SER A 1 161 ? 20.459 43.554 1.742 1.00 84.38 161 SER A CA 1
ATOM 1206 C C . SER A 1 161 ? 18.965 43.864 1.752 1.00 84.38 161 SER A C 1
ATOM 1208 O O . SER A 1 161 ? 18.348 43.954 2.811 1.00 84.38 161 SER A O 1
ATOM 1210 N N . ARG A 1 162 ? 18.342 44.011 0.575 1.00 80.19 162 ARG A N 1
ATOM 1211 C CA . ARG A 1 162 ? 16.891 44.261 0.458 1.00 80.19 162 ARG A CA 1
ATOM 1212 C C . ARG A 1 162 ? 16.044 43.097 0.963 1.00 80.19 162 ARG A C 1
ATOM 1214 O O . ARG A 1 162 ? 14.907 43.325 1.372 1.00 80.19 162 ARG A O 1
ATOM 1221 N N . TRP A 1 163 ? 16.590 41.888 0.902 1.00 77.75 163 TRP A N 1
ATOM 1222 C CA . TRP A 1 163 ? 15.950 40.661 1.366 1.00 77.75 163 TRP A CA 1
ATOM 1223 C C . TRP A 1 163 ? 16.319 40.305 2.818 1.00 77.75 163 TRP A C 1
ATOM 1225 O O . TRP A 1 163 ? 15.872 39.270 3.302 1.00 77.75 163 TRP A O 1
ATOM 1235 N N . ALA A 1 164 ? 17.107 41.146 3.507 1.00 77.00 164 ALA A N 1
ATOM 1236 C CA . ALA A 1 164 ? 17.644 40.910 4.856 1.00 77.00 164 ALA A CA 1
ATOM 1237 C C . ALA A 1 164 ? 18.403 39.581 5.025 1.00 77.00 164 ALA A C 1
ATOM 1239 O O . ALA A 1 164 ? 18.490 39.044 6.128 1.00 77.00 164 ALA A O 1
ATOM 1240 N N . LEU A 1 165 ? 18.990 39.060 3.944 1.00 81.56 165 LEU A N 1
ATOM 1241 C CA . LEU A 1 165 ? 19.845 37.870 4.013 1.00 81.56 165 LEU A CA 1
ATOM 1242 C C . LEU A 1 165 ? 21.266 38.228 4.463 1.00 81.56 165 LEU A C 1
ATOM 1244 O O . LEU A 1 165 ? 21.945 37.408 5.076 1.00 81.56 165 LEU A O 1
ATOM 1248 N N . VAL A 1 166 ? 21.694 39.459 4.165 1.00 84.50 166 VAL A N 1
ATOM 1249 C CA . VAL A 1 166 ? 23.001 40.011 4.527 1.00 84.50 166 VAL A CA 1
ATOM 1250 C C . VAL A 1 166 ? 22.830 41.474 4.932 1.00 84.50 166 VAL A C 1
ATOM 1252 O O . VAL A 1 166 ? 22.136 42.228 4.256 1.00 84.50 166 VAL A O 1
ATOM 1255 N N . THR A 1 167 ? 23.490 41.902 6.002 1.00 84.12 167 THR A N 1
ATOM 1256 C CA . THR A 1 167 ? 23.673 43.314 6.352 1.00 84.12 167 THR A CA 1
ATOM 1257 C C . THR A 1 167 ? 25.070 43.743 5.920 1.00 84.12 167 THR A C 1
ATOM 1259 O O . THR A 1 167 ? 26.054 43.108 6.285 1.00 84.12 167 THR A O 1
ATOM 1262 N N . VAL A 1 168 ? 25.172 44.804 5.119 1.00 82.25 168 VAL A N 1
ATOM 1263 C CA . VAL A 1 168 ? 26.471 45.336 4.681 1.00 82.25 168 VAL A CA 1
ATOM 1264 C C . VAL A 1 168 ? 26.898 46.442 5.634 1.00 82.25 168 VAL A C 1
ATOM 1266 O O . VAL A 1 168 ? 26.328 47.535 5.635 1.00 82.25 168 VAL A O 1
ATOM 1269 N N . GLU A 1 169 ? 27.913 46.160 6.438 1.00 83.50 169 GLU A N 1
ATOM 1270 C CA . GLU A 1 169 ? 28.583 47.142 7.279 1.00 83.50 169 GLU A CA 1
ATOM 1271 C C . GLU A 1 169 ? 29.795 47.745 6.558 1.00 83.50 169 GLU A C 1
ATOM 1273 O O . GLU A 1 169 ? 30.212 47.283 5.495 1.00 83.50 169 GLU A O 1
ATOM 1278 N N . ALA A 1 170 ? 30.386 48.799 7.132 1.00 79.25 170 ALA A N 1
ATOM 1279 C CA . ALA A 1 170 ? 31.473 49.544 6.489 1.00 79.25 170 ALA A CA 1
ATOM 1280 C C . ALA A 1 170 ? 32.666 48.659 6.072 1.00 79.25 170 ALA A C 1
ATOM 1282 O O . ALA A 1 170 ? 33.325 48.978 5.085 1.00 79.25 170 ALA A O 1
ATOM 1283 N N . ASN A 1 171 ? 32.920 47.561 6.795 1.00 82.88 171 ASN A N 1
ATOM 1284 C CA . ASN A 1 171 ? 34.056 46.666 6.561 1.00 82.88 171 ASN A CA 1
ATOM 1285 C C . ASN A 1 171 ? 33.684 45.173 6.490 1.00 82.88 171 ASN A C 1
ATOM 1287 O O . ASN A 1 171 ? 34.595 44.351 6.410 1.00 82.88 171 ASN A O 1
ATOM 1291 N N . ALA A 1 172 ? 32.400 44.803 6.525 1.00 83.69 172 ALA A N 1
ATOM 1292 C CA . ALA A 1 172 ? 31.994 43.398 6.579 1.00 83.69 172 ALA A CA 1
ATOM 1293 C C . ALA A 1 172 ? 30.600 43.142 5.991 1.00 83.69 172 ALA A C 1
ATOM 1295 O O . ALA A 1 172 ? 29.734 44.018 5.980 1.00 83.69 172 ALA A O 1
ATOM 1296 N N . PHE A 1 173 ? 30.391 41.915 5.524 1.00 84.50 173 PHE A N 1
ATOM 1297 C CA . PHE A 1 173 ? 29.084 41.325 5.266 1.00 84.50 173 PHE A CA 1
ATOM 1298 C C . PHE A 1 173 ? 28.657 40.536 6.498 1.00 84.50 173 PHE A C 1
ATOM 1300 O O . PHE A 1 173 ? 29.394 39.656 6.920 1.00 84.50 173 PHE A O 1
ATOM 1307 N N . VAL A 1 174 ? 27.487 40.828 7.060 1.00 82.50 174 VAL A N 1
ATOM 1308 C CA . VAL A 1 174 ? 26.971 40.173 8.269 1.00 82.50 174 VAL A CA 1
ATOM 1309 C C . VAL A 1 174 ? 25.701 39.392 7.936 1.00 82.50 174 VAL A C 1
ATOM 1311 O O . VAL A 1 174 ? 24.677 39.962 7.565 1.00 82.50 174 VAL A O 1
ATOM 1314 N N . MET A 1 175 ? 25.759 38.079 8.085 1.00 79.50 175 MET A N 1
ATOM 1315 C CA . MET A 1 175 ? 24.669 37.119 7.996 1.00 79.50 175 MET A CA 1
ATOM 1316 C C . MET A 1 175 ? 24.235 36.717 9.399 1.00 79.50 175 MET A C 1
ATOM 1318 O O . MET A 1 175 ? 25.053 36.544 10.300 1.00 79.50 175 MET A O 1
ATOM 1322 N N . HIS A 1 176 ? 22.936 36.520 9.592 1.00 73.62 176 HIS A N 1
ATOM 1323 C CA . HIS A 1 176 ? 22.434 36.054 10.880 1.00 73.62 176 HIS A CA 1
ATOM 1324 C C . HIS A 1 176 ? 22.794 34.572 11.100 1.00 73.62 176 HIS A C 1
ATOM 1326 O O . HIS A 1 176 ? 22.602 33.781 10.173 1.00 73.62 176 HIS A O 1
ATOM 1332 N N . PRO A 1 177 ? 23.232 34.155 12.305 1.00 66.56 177 PRO A N 1
ATOM 1333 C CA . PRO A 1 177 ? 23.710 32.789 12.562 1.00 66.56 177 PRO A CA 1
ATOM 1334 C C . PRO A 1 177 ? 22.726 31.681 12.161 1.00 66.56 177 PRO A C 1
ATOM 1336 O O . PRO A 1 177 ? 23.100 30.733 11.477 1.00 66.56 177 PRO A O 1
ATOM 1339 N N . LEU A 1 178 ? 21.439 31.837 12.495 1.00 65.75 178 LEU A N 1
ATOM 1340 C CA . LEU A 1 178 ? 20.388 30.892 12.093 1.00 65.75 178 LEU A CA 1
ATOM 1341 C C . LEU A 1 178 ? 20.197 30.841 10.569 1.00 65.75 178 LEU A C 1
ATOM 1343 O O . LEU A 1 178 ? 19.922 29.785 10.013 1.00 65.75 178 LEU A O 1
ATOM 1347 N N . THR A 1 179 ? 20.347 31.974 9.881 1.00 71.62 179 THR A N 1
ATOM 1348 C CA . THR A 1 179 ? 20.232 32.051 8.417 1.00 71.62 179 THR A CA 1
ATOM 1349 C C . THR A 1 179 ? 21.439 31.412 7.734 1.00 71.62 179 THR A C 1
ATOM 1351 O O . THR A 1 179 ? 21.263 30.655 6.784 1.00 71.62 179 THR A O 1
ATOM 1354 N N . ALA A 1 180 ? 22.647 31.657 8.248 1.00 74.06 180 ALA A N 1
ATOM 1355 C CA . ALA A 1 180 ? 23.873 31.033 7.761 1.00 74.06 180 ALA A CA 1
ATOM 1356 C C . ALA A 1 180 ? 23.807 29.503 7.894 1.00 74.06 180 ALA A C 1
ATOM 1358 O O . ALA A 1 180 ? 23.960 28.808 6.895 1.00 74.06 180 ALA A O 1
ATOM 1359 N N . ALA A 1 181 ? 23.462 28.981 9.075 1.00 70.00 181 ALA A N 1
ATOM 1360 C CA . ALA A 1 181 ? 23.363 27.539 9.313 1.00 70.00 181 ALA A CA 1
ATOM 1361 C C . ALA A 1 181 ? 22.295 26.853 8.434 1.00 70.00 181 ALA A C 1
ATOM 1363 O O . ALA A 1 181 ? 22.529 25.775 7.887 1.00 70.00 181 ALA A O 1
ATOM 1364 N N . VAL A 1 182 ? 21.134 27.489 8.234 1.00 71.00 182 VAL A N 1
ATOM 1365 C CA . VAL A 1 182 ? 20.089 26.958 7.339 1.00 71.00 182 VAL A CA 1
ATOM 1366 C C . VAL A 1 182 ? 20.557 26.957 5.885 1.00 71.00 182 VAL A C 1
ATOM 1368 O O . VAL A 1 182 ? 20.348 25.970 5.183 1.00 71.00 182 VAL A O 1
ATOM 1371 N N . PHE A 1 183 ? 21.215 28.020 5.419 1.00 79.50 183 PHE A N 1
ATOM 1372 C CA . PHE A 1 183 ? 21.731 28.054 4.053 1.00 79.50 183 PHE A CA 1
ATOM 1373 C C . PHE A 1 183 ? 22.894 27.093 3.826 1.00 79.50 183 PHE A C 1
ATOM 1375 O O . PHE A 1 183 ? 22.962 26.523 2.745 1.00 79.50 183 PHE A O 1
ATOM 1382 N N . GLN A 1 184 ? 23.743 26.829 4.820 1.00 77.56 184 GLN A N 1
ATOM 1383 C CA . GLN A 1 184 ? 24.759 25.773 4.724 1.00 77.56 184 GLN A CA 1
ATOM 1384 C C . GLN A 1 184 ? 24.117 24.397 4.502 1.00 77.56 184 GLN A C 1
ATOM 1386 O O . GLN A 1 184 ? 24.594 23.631 3.670 1.00 77.56 184 GLN A O 1
ATOM 1391 N N . ARG A 1 185 ? 22.995 24.101 5.178 1.00 73.38 185 ARG A N 1
ATOM 1392 C CA . ARG A 1 185 ? 22.223 22.867 4.938 1.00 73.38 185 ARG A CA 1
ATOM 1393 C C . ARG A 1 185 ? 21.591 22.843 3.542 1.00 73.38 185 ARG A C 1
ATOM 1395 O O . ARG A 1 185 ? 21.687 21.835 2.854 1.00 73.38 185 ARG A O 1
ATOM 1402 N N . LEU A 1 186 ? 20.956 23.940 3.120 1.00 72.50 186 LEU A N 1
ATOM 1403 C CA . LEU A 1 186 ? 20.265 24.019 1.822 1.00 72.50 186 LEU A CA 1
ATOM 1404 C C . LEU A 1 186 ? 21.219 24.041 0.620 1.00 72.50 186 LEU A C 1
ATOM 1406 O O . LEU A 1 186 ? 20.862 23.575 -0.455 1.00 72.50 186 LEU A O 1
ATOM 1410 N N . LEU A 1 187 ? 22.421 24.587 0.798 1.00 76.75 187 LEU A N 1
ATOM 1411 C CA . LEU A 1 187 ? 23.436 24.742 -0.241 1.00 76.75 187 LEU A CA 1
ATOM 1412 C C . LEU A 1 187 ? 24.598 23.758 -0.044 1.00 76.75 187 LEU A C 1
ATOM 1414 O O . LEU A 1 187 ? 25.707 24.036 -0.504 1.00 76.75 187 LEU A O 1
ATOM 1418 N N . ALA A 1 188 ? 24.377 22.626 0.635 1.00 72.62 188 ALA A N 1
ATOM 1419 C CA . ALA A 1 188 ? 25.419 21.644 0.951 1.00 72.62 188 ALA A CA 1
ATOM 1420 C C . ALA A 1 188 ? 26.197 21.193 -0.301 1.00 72.62 188 ALA A C 1
ATOM 1422 O O . ALA A 1 188 ? 27.428 21.150 -0.287 1.00 72.62 188 ALA A O 1
ATOM 1423 N N . ASP A 1 189 ? 25.496 20.993 -1.419 1.00 67.00 189 ASP A N 1
ATOM 1424 C CA . ASP A 1 189 ? 26.089 20.579 -2.699 1.00 67.00 189 ASP A CA 1
ATOM 1425 C C . ASP A 1 189 ? 27.024 21.642 -3.311 1.00 67.00 189 ASP A C 1
ATOM 1427 O O . ASP A 1 189 ? 27.912 21.324 -4.105 1.00 67.00 189 ASP A O 1
ATOM 1431 N N . SER A 1 190 ? 26.875 22.915 -2.921 1.00 73.88 190 SER A N 1
ATOM 1432 C CA . SER A 1 190 ? 27.745 24.013 -3.372 1.00 73.88 190 SER A CA 1
ATOM 1433 C C . SER A 1 190 ? 29.056 24.115 -2.581 1.00 73.88 190 SER A C 1
ATOM 1435 O O . SER A 1 190 ? 29.991 24.772 -3.045 1.00 73.88 190 SER A O 1
ATOM 1437 N N . CYS A 1 191 ? 29.164 23.440 -1.429 1.00 70.62 191 CYS A N 1
ATOM 1438 C CA . CYS A 1 191 ? 30.316 23.532 -0.529 1.00 70.62 191 CYS A CA 1
ATOM 1439 C C . CYS A 1 191 ? 31.621 23.118 -1.223 1.00 70.62 191 CYS A C 1
ATOM 1441 O O . CYS A 1 191 ? 32.579 23.890 -1.284 1.00 70.62 191 CYS A O 1
ATOM 1443 N N . GLN A 1 192 ? 31.652 21.923 -1.821 1.00 65.81 192 GLN A N 1
ATOM 1444 C CA . GLN A 1 192 ? 32.860 21.395 -2.457 1.00 65.81 192 GLN A CA 1
ATOM 1445 C C . GLN A 1 192 ? 33.330 22.250 -3.654 1.00 65.81 192 GLN A C 1
ATOM 1447 O O . GLN A 1 192 ? 34.523 22.573 -3.700 1.00 65.81 192 GLN A O 1
ATOM 1452 N N . PRO A 1 193 ? 32.463 22.669 -4.599 1.00 65.94 193 PRO A N 1
ATOM 1453 C CA . PRO A 1 193 ? 32.854 23.590 -5.667 1.00 65.94 193 PRO A CA 1
ATOM 1454 C C . PRO A 1 193 ? 33.369 24.942 -5.155 1.00 65.94 193 PRO A C 1
ATOM 1456 O O . PRO A 1 193 ? 34.416 25.402 -5.610 1.00 65.94 193 PRO A O 1
ATOM 1459 N N . VAL A 1 194 ? 32.680 25.566 -4.189 1.00 71.56 194 VAL A N 1
ATOM 1460 C CA . VAL A 1 194 ? 33.061 26.881 -3.639 1.00 71.56 194 VAL A CA 1
ATOM 1461 C C . VAL A 1 194 ? 34.403 26.805 -2.917 1.00 71.56 194 VAL A C 1
ATOM 1463 O O . VAL A 1 194 ? 35.276 27.633 -3.173 1.00 71.56 194 VAL A O 1
ATOM 1466 N N . LEU A 1 195 ? 34.612 25.788 -2.078 1.00 69.00 195 LEU A N 1
ATOM 1467 C CA . LEU A 1 195 ? 35.883 25.592 -1.381 1.00 69.00 195 LEU A CA 1
ATOM 1468 C C . LEU A 1 195 ? 37.020 25.258 -2.351 1.00 69.00 195 LEU A C 1
ATOM 1470 O O . LEU A 1 195 ? 38.132 25.743 -2.170 1.00 69.00 195 LEU A O 1
ATOM 1474 N N . THR A 1 196 ? 36.757 24.483 -3.408 1.00 70.69 196 THR A N 1
ATOM 1475 C CA . THR A 1 196 ? 37.766 24.184 -4.438 1.00 70.69 196 THR A CA 1
ATOM 1476 C C . THR A 1 196 ? 38.208 25.458 -5.158 1.00 70.69 196 THR A C 1
ATOM 1478 O O . THR A 1 196 ? 39.406 25.725 -5.237 1.00 70.69 196 THR A O 1
ATOM 1481 N N . GLU A 1 197 ? 37.259 26.288 -5.603 1.00 75.69 197 GLU A N 1
ATOM 1482 C CA . GLU A 1 197 ? 37.555 27.591 -6.212 1.00 75.69 197 GLU A CA 1
ATOM 1483 C C . GLU A 1 197 ? 38.271 28.533 -5.236 1.00 75.69 197 GLU A C 1
ATOM 1485 O O . GLU A 1 197 ? 39.186 29.254 -5.632 1.00 75.69 197 GLU A O 1
ATOM 1490 N N . PHE A 1 198 ? 37.904 28.509 -3.953 1.00 73.56 198 PHE A N 1
ATOM 1491 C CA . PHE A 1 198 ? 38.569 29.289 -2.911 1.00 73.56 198 PHE A CA 1
ATOM 1492 C C . PHE A 1 198 ? 40.021 28.850 -2.715 1.00 73.56 198 PHE A C 1
ATOM 1494 O O . PHE A 1 198 ? 40.927 29.683 -2.709 1.00 73.56 198 PHE A O 1
ATOM 1501 N N . PHE A 1 199 ? 40.289 27.545 -2.636 1.00 68.19 199 PHE A N 1
ATOM 1502 C CA . PHE A 1 199 ? 41.654 27.030 -2.540 1.00 68.19 199 PHE A CA 1
ATOM 1503 C C . PHE A 1 199 ? 42.474 27.297 -3.805 1.00 68.19 199 PHE A C 1
ATOM 1505 O O . PHE A 1 199 ? 43.670 27.578 -3.701 1.00 68.19 199 PHE A O 1
ATOM 1512 N N . ASP A 1 200 ? 41.860 27.262 -4.985 1.00 71.62 200 ASP A N 1
ATOM 1513 C CA . ASP A 1 200 ? 42.526 27.619 -6.239 1.00 71.62 200 ASP A CA 1
ATOM 1514 C C . ASP A 1 200 ? 42.834 29.118 -6.328 1.00 71.62 200 ASP A C 1
ATOM 1516 O O . ASP A 1 200 ? 43.949 29.490 -6.710 1.00 71.62 200 ASP A O 1
ATOM 1520 N N . PHE A 1 201 ? 41.917 29.979 -5.879 1.00 75.88 201 PHE A N 1
ATOM 1521 C CA . PHE A 1 201 ? 42.168 31.407 -5.687 1.00 75.88 201 PHE A CA 1
ATOM 1522 C C . PHE A 1 201 ? 43.377 31.623 -4.769 1.00 75.88 201 PHE A C 1
ATOM 1524 O O . PHE A 1 201 ? 44.332 32.298 -5.158 1.00 75.88 201 PHE A O 1
ATOM 1531 N N . LEU A 1 202 ? 43.404 30.969 -3.604 1.00 65.88 202 LEU A N 1
ATOM 1532 C CA . LEU A 1 202 ? 44.499 31.075 -2.634 1.00 65.88 202 LEU A CA 1
ATOM 1533 C C . LEU A 1 202 ? 45.849 30.603 -3.189 1.00 65.88 202 LEU A C 1
ATOM 1535 O O . LEU A 1 202 ? 46.879 31.202 -2.879 1.00 65.88 202 LEU A O 1
ATOM 1539 N N . ARG A 1 203 ? 45.867 29.566 -4.037 1.00 67.69 203 ARG A N 1
ATOM 1540 C CA . ARG A 1 203 ? 47.086 29.102 -4.731 1.00 67.69 203 ARG A CA 1
ATOM 1541 C C . ARG A 1 203 ? 47.641 30.147 -5.702 1.00 67.69 203 ARG A C 1
ATOM 1543 O O . ARG A 1 203 ? 48.845 30.152 -5.960 1.00 67.69 203 ARG A O 1
ATOM 1550 N N . GLY A 1 204 ? 46.782 31.014 -6.238 1.00 64.31 204 GLY A N 1
ATOM 1551 C CA . GLY A 1 204 ? 47.145 32.100 -7.147 1.00 64.31 204 GLY A CA 1
ATOM 1552 C C . GLY A 1 204 ? 47.612 33.389 -6.461 1.00 64.31 204 GLY A C 1
ATOM 1553 O O . GLY A 1 204 ? 48.226 34.226 -7.128 1.00 64.31 204 GLY A O 1
ATOM 1554 N N . VAL A 1 205 ? 47.363 33.564 -5.156 1.00 61.66 205 VAL A N 1
ATOM 1555 C CA . VAL A 1 205 ? 47.720 34.784 -4.409 1.00 61.66 205 VAL A CA 1
ATOM 1556 C C . VAL A 1 205 ? 49.175 34.706 -3.903 1.00 61.66 205 VAL A C 1
ATOM 1558 O O . VAL A 1 205 ? 49.530 33.790 -3.157 1.00 61.66 205 VAL A O 1
ATOM 1561 N N . PRO A 1 206 ? 50.063 35.655 -4.263 1.00 53.88 206 PRO A N 1
ATOM 1562 C CA . PRO A 1 206 ? 51.447 35.660 -3.792 1.00 53.88 206 PRO A CA 1
ATOM 1563 C C . PRO A 1 206 ? 51.543 35.770 -2.258 1.00 53.88 206 PRO A C 1
ATOM 1565 O O . PRO A 1 206 ? 51.114 36.758 -1.666 1.00 53.88 206 PRO A O 1
ATOM 1568 N N . LEU A 1 207 ? 52.208 34.800 -1.615 1.00 50.53 207 LEU A N 1
ATOM 1569 C CA . LEU A 1 207 ? 52.394 34.689 -0.150 1.00 50.53 207 LEU A CA 1
ATOM 1570 C C . LEU A 1 207 ? 53.053 35.908 0.534 1.00 50.53 207 LEU A C 1
ATOM 1572 O O . LEU A 1 207 ? 53.138 35.970 1.760 1.00 50.53 207 LEU A O 1
ATOM 1576 N N . THR A 1 208 ? 53.557 36.873 -0.232 1.00 45.72 208 THR A N 1
ATOM 1577 C CA . THR A 1 208 ? 54.257 38.054 0.282 1.00 45.72 208 THR A CA 1
ATOM 1578 C C . THR A 1 208 ? 53.341 39.193 0.726 1.00 45.72 208 THR A C 1
ATOM 1580 O O . THR A 1 208 ? 53.849 40.118 1.357 1.00 45.72 208 THR A O 1
ATOM 1583 N N . SER A 1 209 ? 52.033 39.165 0.435 1.00 41.66 209 SER A N 1
ATOM 1584 C CA . SER A 1 209 ? 51.176 40.344 0.635 1.00 41.66 209 SER A CA 1
ATOM 1585 C C . SER A 1 209 ? 49.953 40.209 1.535 1.00 41.66 209 SER A C 1
ATOM 1587 O O . SER A 1 209 ? 49.220 41.178 1.555 1.00 41.66 209 SER A O 1
ATOM 1589 N N . GLU A 1 210 ? 49.765 39.165 2.359 1.00 49.75 210 GLU A N 1
ATOM 1590 C CA . GLU A 1 210 ? 48.986 39.337 3.607 1.00 49.75 210 GLU A CA 1
ATOM 1591 C C . GLU A 1 210 ? 49.040 38.137 4.571 1.00 49.75 210 GLU A C 1
ATOM 1593 O O . GLU A 1 210 ? 48.394 37.109 4.387 1.00 49.75 210 GLU A O 1
ATOM 1598 N N . LYS A 1 211 ? 49.720 38.325 5.714 1.00 48.53 211 LYS A N 1
ATOM 1599 C CA . LYS A 1 211 ? 49.577 37.471 6.916 1.00 48.53 211 LYS A CA 1
ATOM 1600 C C . LYS A 1 211 ? 48.125 37.384 7.418 1.00 48.53 211 LYS A C 1
ATOM 1602 O O . LYS A 1 211 ? 47.819 36.538 8.251 1.00 48.53 211 LYS A O 1
ATOM 1607 N N . ARG A 1 212 ? 47.256 38.280 6.947 1.00 51.78 212 ARG A N 1
ATOM 1608 C CA . ARG A 1 212 ? 45.853 38.397 7.334 1.00 51.78 212 ARG A CA 1
ATOM 1609 C C . ARG A 1 212 ? 45.018 37.247 6.768 1.00 51.78 212 ARG A C 1
ATOM 1611 O O . ARG A 1 212 ? 44.356 36.587 7.555 1.00 51.78 212 ARG A O 1
ATOM 1618 N N . LEU A 1 213 ? 45.164 36.928 5.477 1.00 48.59 213 LEU A N 1
ATOM 1619 C CA . LEU A 1 213 ? 44.467 35.820 4.803 1.00 48.59 213 LEU A CA 1
ATOM 1620 C C . LEU A 1 213 ? 44.784 34.455 5.443 1.00 48.59 213 LEU A C 1
ATOM 1622 O O . LEU A 1 213 ? 43.893 33.670 5.744 1.00 48.59 213 LEU A O 1
ATOM 1626 N N . VAL A 1 214 ? 46.069 34.204 5.719 1.00 48.19 214 VAL A N 1
ATOM 1627 C CA . VAL A 1 214 ? 46.557 32.945 6.318 1.00 48.19 214 VAL A CA 1
ATOM 1628 C C . VAL A 1 214 ? 46.135 32.795 7.785 1.00 48.19 214 VAL A C 1
ATOM 1630 O O . VAL A 1 214 ? 45.884 31.683 8.245 1.00 48.19 214 VAL A O 1
ATOM 1633 N N . ASN A 1 215 ? 46.040 33.898 8.533 1.00 51.53 215 ASN A N 1
ATOM 1634 C CA . ASN A 1 215 ? 45.534 33.869 9.907 1.00 51.53 215 ASN A CA 1
ATOM 1635 C C . ASN A 1 215 ? 44.004 33.749 9.963 1.00 51.53 215 ASN A C 1
ATOM 1637 O O . ASN A 1 215 ? 43.510 33.103 10.881 1.00 51.53 215 ASN A O 1
ATOM 1641 N N . LEU A 1 216 ? 43.277 34.309 8.988 1.00 49.88 216 LEU A N 1
ATOM 1642 C CA . LEU A 1 216 ? 41.834 34.100 8.836 1.00 49.88 216 LEU A CA 1
ATOM 1643 C C . LEU A 1 216 ? 41.532 32.617 8.569 1.00 49.88 216 LEU A C 1
ATOM 1645 O O . LEU A 1 216 ? 40.737 32.009 9.272 1.00 49.88 216 LEU A O 1
ATOM 1649 N N . LEU A 1 217 ? 42.290 32.000 7.655 1.00 48.75 217 LEU A N 1
ATOM 1650 C CA . LEU A 1 217 ? 42.223 30.568 7.332 1.00 48.75 217 LEU A CA 1
ATOM 1651 C C . LEU A 1 217 ? 42.441 29.641 8.540 1.00 48.75 217 LEU A C 1
ATOM 1653 O O . LEU A 1 217 ? 41.850 28.567 8.602 1.00 48.75 217 LEU A O 1
ATOM 1657 N N . ARG A 1 218 ? 43.278 30.035 9.511 1.00 46.34 218 ARG A N 1
ATOM 1658 C CA . ARG A 1 218 ? 43.464 29.274 10.763 1.00 46.34 218 ARG A CA 1
ATOM 1659 C C . ARG A 1 218 ? 42.258 29.344 11.700 1.00 46.34 218 ARG A C 1
ATOM 1661 O O . ARG A 1 218 ? 42.100 28.427 12.497 1.00 46.34 218 ARG A O 1
ATOM 1668 N N . GLY A 1 219 ? 41.467 30.413 11.637 1.00 49.19 219 GLY A N 1
ATOM 1669 C CA . GLY A 1 219 ? 40.216 30.538 12.388 1.00 49.19 219 GLY A CA 1
ATOM 1670 C C . GLY A 1 219 ? 39.105 29.700 11.763 1.00 49.19 219 GLY A C 1
ATOM 1671 O O . GLY A 1 219 ? 38.499 28.891 12.454 1.00 49.19 219 GLY A O 1
ATOM 1672 N N . GLU A 1 220 ? 38.935 29.812 10.443 1.00 46.84 220 GLU A N 1
ATOM 1673 C CA . GLU A 1 220 ? 37.883 29.119 9.680 1.00 46.84 220 GLU A CA 1
ATOM 1674 C C . GLU A 1 220 ? 38.007 27.586 9.752 1.00 46.84 220 GLU A C 1
ATOM 1676 O O . GLU A 1 220 ? 37.021 26.876 9.915 1.00 46.84 220 GLU A O 1
ATOM 1681 N N . LEU A 1 221 ? 39.232 27.046 9.712 1.00 42.16 221 LEU A N 1
ATOM 1682 C CA . LEU A 1 221 ? 39.465 25.596 9.789 1.00 42.16 221 LEU A CA 1
ATOM 1683 C C . LEU A 1 221 ? 39.234 24.993 11.186 1.00 42.16 221 LEU A C 1
ATOM 1685 O O . LEU A 1 221 ? 39.093 23.777 11.294 1.00 42.16 221 LEU A O 1
ATOM 1689 N N . ALA A 1 222 ? 39.193 25.805 12.247 1.00 43.28 222 ALA A N 1
ATOM 1690 C CA . ALA A 1 222 ? 38.980 25.331 13.618 1.00 43.28 222 ALA A CA 1
ATOM 1691 C C . ALA A 1 222 ? 37.500 25.028 13.939 1.00 43.28 222 ALA A C 1
ATOM 1693 O O . ALA A 1 222 ? 37.217 24.474 14.998 1.00 43.28 222 ALA A O 1
ATOM 1694 N N . VAL A 1 223 ? 36.571 25.385 13.044 1.00 42.72 223 VAL A N 1
ATOM 1695 C CA . VAL A 1 223 ? 35.112 25.272 13.238 1.00 42.72 223 VAL A CA 1
ATOM 1696 C C . VAL A 1 223 ? 34.528 23.987 12.620 1.00 42.72 223 VAL A C 1
ATOM 1698 O O . VAL A 1 223 ? 33.434 23.565 12.981 1.00 42.72 223 VAL A O 1
ATOM 1701 N N . PHE A 1 224 ? 35.269 23.296 11.746 1.00 45.62 224 PHE A N 1
ATOM 1702 C CA . PHE A 1 224 ? 34.808 22.118 10.988 1.00 45.62 224 PHE A CA 1
ATOM 1703 C C . PHE A 1 224 ? 34.783 20.784 11.780 1.00 45.62 224 PHE A C 1
ATOM 1705 O O . PHE A 1 224 ? 34.918 19.712 11.191 1.00 45.62 224 PHE A O 1
ATOM 1712 N N . ASP A 1 225 ? 34.563 20.819 13.099 1.00 39.94 225 ASP A N 1
ATOM 1713 C CA . ASP A 1 225 ? 34.661 19.674 14.034 1.00 39.94 225 ASP A CA 1
ATOM 1714 C C . ASP A 1 225 ? 33.522 18.622 13.903 1.00 39.94 225 ASP A C 1
ATOM 1716 O O . ASP A 1 225 ? 33.315 17.808 14.798 1.00 39.94 225 ASP A O 1
ATOM 1720 N N . GLY A 1 226 ? 32.757 18.607 12.798 1.00 42.50 226 GLY A N 1
ATOM 1721 C CA . GLY A 1 226 ? 31.591 17.717 12.661 1.00 42.50 226 GLY A CA 1
ATOM 1722 C C . GLY A 1 226 ? 31.058 17.411 11.255 1.00 42.50 226 GLY A C 1
ATOM 1723 O O . GLY A 1 226 ? 29.976 16.842 11.156 1.00 42.50 226 GLY A O 1
ATOM 1724 N N . ALA A 1 227 ? 31.756 17.757 10.167 1.00 35.56 227 ALA A N 1
ATOM 1725 C CA . ALA A 1 227 ? 31.201 17.621 8.808 1.00 35.56 227 ALA A CA 1
ATOM 1726 C C . ALA A 1 227 ? 32.172 17.022 7.772 1.00 35.56 227 ALA A C 1
ATOM 1728 O O . ALA A 1 227 ? 32.327 17.562 6.677 1.00 35.56 227 ALA A O 1
ATOM 1729 N N . PHE A 1 228 ? 32.812 15.891 8.087 1.00 36.31 228 PHE A N 1
ATOM 1730 C CA . PHE A 1 228 ? 33.566 15.110 7.097 1.00 36.31 228 PHE A CA 1
ATOM 1731 C C . PHE A 1 228 ? 33.001 13.687 6.954 1.00 36.31 228 PHE A C 1
ATOM 1733 O O . PHE A 1 228 ? 32.777 13.029 7.967 1.00 36.31 228 PHE A O 1
ATOM 1740 N N . PRO A 1 229 ? 32.808 13.173 5.725 1.00 35.38 229 PRO A N 1
ATOM 1741 C CA . PRO A 1 229 ? 32.550 11.754 5.491 1.00 35.38 229 PRO A CA 1
ATOM 1742 C C . PRO A 1 229 ? 33.766 10.892 5.872 1.00 35.38 229 PRO A C 1
ATOM 1744 O O . PRO A 1 229 ? 34.911 11.284 5.627 1.00 35.38 229 PRO A O 1
ATOM 1747 N N . ASP A 1 230 ? 33.525 9.671 6.361 1.00 33.88 230 ASP A N 1
ATOM 1748 C CA . ASP A 1 230 ? 34.541 8.676 6.767 1.00 33.88 230 ASP A CA 1
ATOM 1749 C C . ASP A 1 230 ? 35.589 8.327 5.682 1.00 33.88 230 ASP A C 1
ATOM 1751 O O . ASP A 1 230 ? 36.633 7.723 5.957 1.00 33.88 230 ASP A O 1
ATOM 1755 N N . SER A 1 231 ? 35.361 8.741 4.433 1.00 34.03 231 SER A N 1
ATOM 1756 C CA . SER A 1 231 ? 36.233 8.486 3.281 1.00 34.03 231 SER A CA 1
ATOM 1757 C C . SER A 1 231 ? 37.583 9.221 3.323 1.00 34.03 231 SER A C 1
ATOM 1759 O O . SER A 1 231 ? 38.467 8.933 2.512 1.00 34.03 231 SER A O 1
ATOM 1761 N N . TRP A 1 232 ? 37.803 10.123 4.284 1.00 33.69 232 TRP A N 1
ATOM 1762 C CA . TRP A 1 232 ? 39.030 10.927 4.382 1.00 33.69 232 TRP A CA 1
ATOM 1763 C C . TRP A 1 232 ? 40.206 10.268 5.123 1.00 33.69 232 TRP A C 1
ATOM 1765 O O . TRP A 1 232 ? 41.326 10.787 5.092 1.00 33.69 232 TRP A O 1
ATOM 1775 N N . ASN A 1 233 ? 40.036 9.063 5.673 1.00 35.47 233 ASN A N 1
ATOM 1776 C CA . ASN A 1 233 ? 41.087 8.330 6.402 1.00 35.47 233 ASN A CA 1
ATOM 1777 C C . ASN A 1 233 ? 42.274 7.809 5.549 1.00 35.47 233 ASN A C 1
ATOM 1779 O O . ASN A 1 233 ? 43.044 6.958 5.998 1.00 35.47 233 ASN A O 1
ATOM 1783 N N . ARG A 1 234 ? 42.487 8.299 4.319 1.00 38.28 234 ARG A N 1
ATOM 1784 C CA . ARG A 1 234 ? 43.565 7.816 3.425 1.00 38.28 234 ARG A CA 1
ATOM 1785 C C . ARG A 1 234 ? 44.544 8.872 2.900 1.00 38.28 234 ARG A C 1
ATOM 1787 O O . ARG A 1 234 ? 45.404 8.525 2.091 1.00 38.28 234 ARG A O 1
ATOM 1794 N N . VAL A 1 235 ? 44.513 10.118 3.384 1.00 37.50 235 VAL A N 1
ATOM 1795 C CA . VAL A 1 235 ? 45.413 11.192 2.883 1.00 37.50 235 VAL A CA 1
ATOM 1796 C C . VAL A 1 235 ? 46.620 11.480 3.804 1.00 37.50 235 VAL A C 1
ATOM 1798 O O . VAL A 1 235 ? 47.446 12.343 3.521 1.00 37.50 235 VAL A O 1
ATOM 1801 N N . GLY A 1 236 ? 46.822 10.704 4.870 1.00 44.12 236 GLY A N 1
ATOM 1802 C CA . GLY A 1 236 ? 47.842 10.963 5.902 1.00 44.12 236 GLY A CA 1
ATOM 1803 C C . GLY A 1 236 ? 49.318 10.705 5.544 1.00 44.12 236 GLY A C 1
ATOM 1804 O O . GLY A 1 236 ? 50.029 10.135 6.362 1.00 44.12 236 GLY A O 1
ATOM 1805 N N . SER A 1 237 ? 49.827 11.066 4.359 1.00 51.84 237 SER A N 1
ATOM 1806 C CA . SER A 1 237 ? 51.274 10.890 4.092 1.00 51.84 237 SER A CA 1
ATOM 1807 C C . SER A 1 237 ? 51.972 11.942 3.230 1.00 51.84 237 SER A C 1
ATOM 1809 O O . SER A 1 237 ? 53.155 11.756 2.964 1.00 51.84 237 SER A O 1
ATOM 1811 N N . TRP A 1 238 ? 51.324 13.040 2.829 1.00 47.44 238 TRP A N 1
ATOM 1812 C CA . TRP A 1 238 ? 51.936 14.061 1.962 1.00 47.44 238 TRP A CA 1
ATOM 1813 C C . TRP A 1 238 ? 51.996 15.441 2.621 1.00 47.44 238 TRP A C 1
ATOM 1815 O O . TRP A 1 238 ? 51.025 15.899 3.213 1.00 47.44 238 TRP A O 1
ATOM 1825 N N . PHE A 1 239 ? 53.131 16.120 2.464 1.00 59.75 239 PHE A N 1
ATOM 1826 C CA . PHE A 1 239 ? 53.421 17.440 3.019 1.00 59.75 239 PHE A CA 1
ATOM 1827 C C . PHE A 1 239 ? 54.013 18.348 1.937 1.00 59.75 239 PHE A C 1
ATOM 1829 O O . PHE A 1 239 ? 54.855 17.920 1.148 1.00 59.75 239 PHE A O 1
ATOM 1836 N N . VAL A 1 240 ? 53.623 19.622 1.908 1.00 49.25 240 VAL A N 1
ATOM 1837 C CA . VAL A 1 240 ? 54.209 20.618 0.997 1.00 49.25 240 VAL A CA 1
ATOM 1838 C C . VAL A 1 240 ? 55.364 21.309 1.714 1.00 49.25 240 VAL A C 1
ATOM 1840 O O . VAL A 1 240 ? 55.154 21.982 2.718 1.00 49.25 240 VAL A O 1
ATOM 1843 N N . HIS A 1 241 ? 56.590 21.133 1.219 1.00 51.47 241 HIS A N 1
ATOM 1844 C CA . HIS A 1 241 ? 57.778 21.770 1.796 1.00 51.47 241 HIS A CA 1
ATOM 1845 C C . HIS A 1 241 ? 58.082 23.116 1.123 1.00 51.47 241 HIS A C 1
ATOM 1847 O O . HIS A 1 241 ? 58.487 24.068 1.785 1.00 51.47 241 HIS A O 1
ATOM 1853 N N . SER A 1 242 ? 57.853 23.220 -0.189 1.00 55.94 242 SER A N 1
ATOM 1854 C CA . SER A 1 242 ? 57.870 24.473 -0.950 1.00 55.94 242 SER A CA 1
ATOM 1855 C C . SER A 1 242 ? 57.047 24.347 -2.240 1.00 55.94 242 SER A C 1
ATOM 1857 O O . SER A 1 242 ? 56.615 23.253 -2.607 1.00 55.94 242 SER A O 1
ATOM 1859 N N . ASN A 1 243 ? 56.869 25.456 -2.969 1.00 43.28 243 ASN A N 1
ATOM 1860 C CA . ASN A 1 243 ? 56.078 25.507 -4.211 1.00 43.28 243 ASN A CA 1
ATOM 1861 C C . ASN A 1 243 ? 56.567 24.553 -5.315 1.00 43.28 243 ASN A C 1
ATOM 1863 O O . ASN A 1 243 ? 55.811 24.248 -6.229 1.00 43.28 243 ASN A O 1
ATOM 1867 N N . SER A 1 244 ? 57.813 24.086 -5.239 1.00 50.62 244 SER A N 1
ATOM 1868 C CA . SER A 1 244 ? 58.395 23.142 -6.194 1.00 50.62 244 SER A CA 1
ATOM 1869 C C . SER A 1 244 ? 58.832 21.827 -5.551 1.00 50.62 244 SER A C 1
ATOM 1871 O O . SER A 1 244 ? 59.466 21.013 -6.220 1.00 50.62 244 SER A O 1
ATOM 1873 N N . VAL A 1 245 ? 58.535 21.600 -4.262 1.00 53.81 245 VAL A N 1
ATOM 1874 C CA . VAL A 1 245 ? 59.012 20.423 -3.522 1.00 53.81 245 VAL A CA 1
ATOM 1875 C C . VAL A 1 245 ? 57.986 19.932 -2.502 1.00 53.81 245 VAL A C 1
ATOM 1877 O O . VAL A 1 245 ? 57.674 20.614 -1.525 1.00 53.81 245 VAL A O 1
ATOM 1880 N N . TRP A 1 246 ? 57.505 18.708 -2.688 1.00 61.75 246 TRP A N 1
ATOM 1881 C CA . TRP A 1 246 ? 56.609 17.997 -1.778 1.00 61.75 246 TRP A CA 1
ATOM 1882 C C . TRP A 1 246 ? 57.347 16.828 -1.116 1.00 61.75 246 TRP A C 1
ATOM 1884 O O . TRP A 1 246 ? 58.300 16.282 -1.671 1.00 61.75 246 TRP A O 1
ATOM 1894 N N . LEU A 1 247 ? 56.937 16.452 0.089 1.00 58.72 247 LEU A N 1
ATOM 1895 C CA . LEU A 1 247 ? 57.535 15.382 0.881 1.00 58.72 247 LEU A CA 1
ATOM 1896 C C . LEU A 1 247 ? 56.467 14.351 1.234 1.00 58.72 247 LEU A C 1
ATOM 1898 O O . LEU A 1 247 ? 55.380 14.711 1.673 1.00 58.72 247 LEU A O 1
ATOM 1902 N N . LYS A 1 248 ? 56.781 13.068 1.074 1.00 60.25 248 LYS A N 1
ATOM 1903 C CA . LYS A 1 248 ? 55.906 11.960 1.446 1.00 60.25 248 LYS A CA 1
ATOM 1904 C C . LYS A 1 248 ? 56.531 11.145 2.569 1.00 60.25 248 LYS A C 1
ATOM 1906 O O . LYS A 1 248 ? 57.630 10.619 2.406 1.00 60.25 248 LYS A O 1
ATOM 1911 N N . GLN A 1 249 ? 55.855 11.017 3.703 1.00 56.12 249 GLN A N 1
ATOM 1912 C CA . GLN A 1 249 ? 56.375 10.255 4.838 1.00 56.12 249 GLN A CA 1
ATOM 1913 C C . GLN A 1 249 ? 56.215 8.747 4.602 1.00 56.12 249 GLN A C 1
ATOM 1915 O O . GLN A 1 249 ? 55.154 8.272 4.192 1.00 56.12 249 GLN A O 1
ATOM 1920 N N . GLY A 1 250 ? 57.288 7.984 4.834 1.00 55.41 250 GLY A N 1
ATOM 1921 C CA . GLY A 1 250 ? 57.259 6.525 4.728 1.00 55.41 250 GLY A CA 1
ATOM 1922 C C . GLY A 1 250 ? 56.399 5.883 5.824 1.00 55.41 250 GLY A C 1
ATOM 1923 O O . GLY A 1 250 ? 56.338 6.379 6.946 1.00 55.41 250 GLY A O 1
ATOM 1924 N N . ARG A 1 251 ? 55.770 4.739 5.514 1.00 43.56 251 ARG A N 1
ATOM 1925 C CA . ARG A 1 251 ? 54.789 4.024 6.363 1.00 43.56 251 ARG A CA 1
ATOM 1926 C C . ARG A 1 251 ? 55.270 3.600 7.768 1.00 43.56 251 ARG A C 1
ATOM 1928 O O . ARG A 1 251 ? 54.462 3.095 8.532 1.00 43.56 251 ARG A O 1
ATOM 1935 N N . THR A 1 252 ? 56.544 3.771 8.125 1.00 47.03 252 THR A N 1
ATOM 1936 C CA . THR A 1 252 ? 57.142 3.192 9.347 1.00 47.03 252 THR A CA 1
ATOM 1937 C C . THR A 1 252 ? 57.458 4.186 10.469 1.00 47.03 252 THR A C 1
ATOM 1939 O O . THR A 1 252 ? 58.189 3.831 11.386 1.00 47.03 252 THR A O 1
ATOM 1942 N N . GLY A 1 253 ? 56.956 5.427 10.437 1.00 48.09 253 GLY A N 1
ATOM 1943 C CA . GLY A 1 253 ? 57.137 6.380 11.551 1.00 48.09 253 GLY A CA 1
ATOM 1944 C C . GLY A 1 253 ? 58.592 6.806 11.830 1.00 48.09 253 GLY A C 1
ATOM 1945 O O . GLY A 1 253 ? 58.869 7.462 12.828 1.00 48.09 253 GLY A O 1
ATOM 1946 N N . THR A 1 254 ? 59.536 6.456 10.956 1.00 48.47 254 THR A N 1
ATOM 1947 C CA . THR A 1 254 ? 60.940 6.884 11.018 1.00 48.47 254 THR A CA 1
ATOM 1948 C C . THR A 1 254 ? 61.133 8.214 10.282 1.00 48.47 254 THR A C 1
ATOM 1950 O O . THR A 1 254 ? 60.373 8.524 9.368 1.00 48.47 254 THR A O 1
ATOM 1953 N N . SER A 1 255 ? 62.167 8.980 10.641 1.00 46.91 255 SER A N 1
ATOM 1954 C CA . SER A 1 255 ? 62.526 10.329 10.147 1.00 46.91 255 SER A CA 1
ATOM 1955 C C . SER A 1 255 ? 62.926 10.434 8.658 1.00 46.91 255 SER A C 1
ATOM 1957 O O . SER A 1 255 ? 63.644 11.354 8.263 1.00 46.91 255 SER A O 1
ATOM 1959 N N . ASP A 1 256 ? 62.445 9.512 7.825 1.00 50.12 256 ASP A N 1
ATOM 1960 C CA . ASP A 1 256 ? 62.722 9.418 6.397 1.00 50.12 256 ASP A CA 1
ATOM 1961 C C . ASP A 1 256 ? 61.466 9.781 5.586 1.00 50.12 256 ASP A C 1
ATOM 1963 O O . ASP A 1 256 ? 60.453 9.076 5.621 1.00 50.12 256 ASP A O 1
ATOM 1967 N N . ALA A 1 257 ? 61.556 10.871 4.819 1.00 57.09 257 ALA A N 1
ATOM 1968 C CA . ALA A 1 257 ? 60.540 11.294 3.859 1.00 57.09 257 ALA A CA 1
ATOM 1969 C C . ALA A 1 257 ? 61.090 11.246 2.424 1.00 57.09 257 ALA A C 1
ATOM 1971 O O . ALA A 1 257 ? 62.241 11.608 2.159 1.00 57.09 257 ALA A O 1
ATOM 1972 N N . GLU A 1 258 ? 60.262 10.792 1.487 1.00 56.28 258 GLU A N 1
ATOM 1973 C CA . GLU A 1 258 ? 60.553 10.819 0.057 1.00 56.28 258 GLU A CA 1
ATOM 1974 C C . GLU A 1 258 ? 60.241 12.196 -0.517 1.00 56.28 258 GLU A C 1
ATOM 1976 O O . GLU A 1 258 ? 59.170 12.748 -0.284 1.00 56.28 258 GLU A O 1
ATOM 1981 N N . ARG A 1 259 ? 61.175 12.752 -1.287 1.00 61.50 259 ARG A N 1
ATOM 1982 C CA . ARG A 1 259 ? 61.037 14.071 -1.901 1.00 61.50 259 ARG A CA 1
ATOM 1983 C C . ARG A 1 259 ? 60.498 13.958 -3.324 1.00 61.50 259 ARG A C 1
ATOM 1985 O O . ARG A 1 259 ? 60.931 13.114 -4.108 1.00 61.50 259 ARG A O 1
ATOM 1992 N N . TYR A 1 260 ? 59.576 14.848 -3.646 1.00 54.09 260 TYR A N 1
ATOM 1993 C CA . TYR A 1 260 ? 58.920 14.970 -4.935 1.00 54.09 260 TYR A CA 1
ATOM 1994 C C . TYR A 1 260 ? 59.103 16.403 -5.417 1.00 54.09 260 TYR A C 1
ATOM 1996 O O . TYR A 1 260 ? 58.852 17.338 -4.665 1.00 54.09 260 TYR A O 1
ATOM 2004 N N . GLU A 1 261 ? 59.577 16.591 -6.643 1.00 50.84 261 GLU A N 1
ATOM 2005 C CA . GLU A 1 261 ? 59.674 17.918 -7.249 1.00 50.84 261 GLU A CA 1
ATOM 2006 C C . GLU A 1 261 ? 58.444 18.189 -8.102 1.00 50.84 261 GLU A C 1
ATOM 2008 O O . GLU A 1 261 ? 57.987 17.331 -8.861 1.00 50.84 261 GLU A O 1
ATOM 2013 N N . VAL A 1 262 ? 57.893 19.383 -7.929 1.00 41.06 262 VAL A N 1
ATOM 2014 C CA . VAL A 1 262 ? 56.650 19.819 -8.553 1.00 41.06 262 VAL A CA 1
ATOM 2015 C C . VAL A 1 262 ? 56.974 20.881 -9.583 1.00 41.06 262 VAL A C 1
ATOM 2017 O O . VAL A 1 262 ? 57.517 21.942 -9.273 1.00 41.06 262 VAL A O 1
ATOM 2020 N N . PHE A 1 263 ? 56.638 20.557 -10.821 1.00 44.34 263 PHE A N 1
ATOM 2021 C CA . PHE A 1 263 ? 56.692 21.436 -11.973 1.00 44.34 263 PHE A CA 1
ATOM 2022 C C . PHE A 1 263 ? 55.258 21.841 -12.346 1.00 44.34 263 PHE A C 1
ATOM 2024 O O . PHE A 1 263 ? 54.319 21.154 -11.936 1.00 44.34 263 PHE A O 1
ATOM 2031 N N . PRO A 1 264 ? 55.065 22.917 -13.129 1.00 36.88 264 PRO A N 1
ATOM 2032 C CA . PRO A 1 264 ? 53.733 23.426 -13.482 1.00 36.88 264 PRO A CA 1
ATOM 2033 C C . PRO A 1 264 ? 52.773 22.380 -14.079 1.00 36.88 264 PRO A C 1
ATOM 2035 O O . PRO A 1 264 ? 51.560 22.545 -14.026 1.00 36.88 264 PRO A O 1
ATOM 2038 N N . ASP A 1 265 ? 53.320 21.303 -14.636 1.00 33.00 265 ASP A N 1
ATOM 2039 C CA . ASP A 1 265 ? 52.632 20.300 -15.438 1.00 33.00 265 ASP A CA 1
ATOM 2040 C C . ASP A 1 265 ? 53.019 18.847 -15.075 1.00 33.00 265 ASP A C 1
ATOM 2042 O O . ASP A 1 265 ? 52.553 17.901 -15.713 1.00 33.00 265 ASP A O 1
ATOM 2046 N N . SER A 1 266 ? 53.842 18.626 -14.036 1.00 37.03 266 SER A N 1
ATOM 2047 C CA . SER A 1 266 ? 54.104 17.273 -13.509 1.00 37.03 266 SER A CA 1
ATOM 2048 C C . SER A 1 266 ? 54.682 17.260 -12.090 1.00 37.03 266 SER A C 1
ATOM 2050 O O . SER A 1 266 ? 55.419 18.160 -11.699 1.00 37.03 266 SER A O 1
ATOM 2052 N N . VAL A 1 267 ? 54.411 16.188 -11.340 1.00 36.06 267 VAL A N 1
ATOM 2053 C CA . VAL A 1 267 ? 55.061 15.886 -10.055 1.00 36.06 267 VAL A CA 1
ATOM 2054 C C . VAL A 1 267 ? 55.962 14.671 -10.245 1.00 36.06 267 VAL A C 1
ATOM 2056 O O . VAL A 1 267 ? 55.499 13.621 -10.692 1.00 36.06 267 VAL A O 1
ATOM 2059 N N . GLN A 1 268 ? 57.248 14.796 -9.928 1.00 47.41 268 GLN A N 1
ATOM 2060 C CA . GLN A 1 268 ? 58.231 13.732 -10.132 1.00 47.41 268 GLN A CA 1
ATOM 2061 C C . GLN A 1 268 ? 58.891 13.334 -8.813 1.00 47.41 268 GLN A C 1
ATOM 2063 O O . GLN A 1 268 ? 59.452 14.170 -8.108 1.00 47.41 268 GLN A O 1
ATOM 2068 N N . ALA A 1 269 ? 58.873 12.038 -8.496 1.00 44.09 269 ALA A N 1
ATOM 2069 C CA . ALA A 1 269 ? 59.672 11.490 -7.404 1.00 44.09 269 ALA A CA 1
ATOM 2070 C C . ALA A 1 269 ? 61.157 11.651 -7.746 1.00 44.09 269 ALA A C 1
ATOM 2072 O O . ALA A 1 269 ? 61.586 11.233 -8.827 1.00 44.09 269 ALA A O 1
ATOM 2073 N N . THR A 1 270 ? 61.966 12.223 -6.854 1.00 52.97 270 THR A N 1
ATOM 2074 C CA . THR A 1 270 ? 63.406 12.343 -7.113 1.00 52.97 270 THR A CA 1
ATOM 2075 C C . THR A 1 270 ? 64.056 10.965 -6.935 1.00 52.97 270 THR A C 1
ATOM 2077 O O . THR A 1 270 ? 64.513 10.603 -5.855 1.00 52.97 270 THR A O 1
ATOM 2080 N N . THR A 1 271 ? 64.078 10.138 -7.984 1.00 44.41 271 THR A N 1
ATOM 2081 C CA . THR A 1 271 ? 64.666 8.790 -7.925 1.00 44.41 271 THR A CA 1
ATOM 2082 C C . THR A 1 271 ? 66.194 8.867 -7.929 1.00 44.41 271 THR A C 1
ATOM 2084 O O . THR A 1 271 ? 66.846 8.765 -8.969 1.00 44.41 271 THR A O 1
ATOM 2087 N N . GLY A 1 272 ? 66.775 9.052 -6.746 1.00 49.69 272 GLY A N 1
ATOM 2088 C CA . GLY A 1 272 ? 68.202 8.914 -6.460 1.00 49.69 272 GLY A CA 1
ATOM 2089 C C . GLY A 1 272 ? 68.414 8.416 -5.022 1.00 49.69 272 GLY A C 1
ATOM 2090 O O . GLY A 1 272 ? 67.553 8.629 -4.175 1.00 49.69 272 GLY A O 1
ATOM 2091 N N . PRO A 1 273 ? 69.543 7.755 -4.697 1.00 38.75 273 PRO A N 1
ATOM 2092 C CA . PRO A 1 273 ? 69.722 6.993 -3.454 1.00 38.75 273 PRO A CA 1
ATOM 2093 C C . PRO A 1 273 ? 69.978 7.862 -2.206 1.00 38.75 273 PRO A C 1
ATOM 2095 O O . PRO A 1 273 ? 70.637 7.422 -1.268 1.00 38.75 273 PRO A O 1
ATOM 2098 N N . ARG A 1 274 ? 69.504 9.109 -2.172 1.00 41.75 274 ARG A N 1
ATOM 2099 C CA . ARG A 1 274 ? 69.661 10.000 -1.018 1.00 41.75 274 ARG A CA 1
ATOM 2100 C C . ARG A 1 274 ? 68.291 10.346 -0.452 1.00 41.75 274 ARG A C 1
ATOM 2102 O O . ARG A 1 274 ? 67.646 11.276 -0.920 1.00 41.75 274 ARG A O 1
ATOM 2109 N N . ARG A 1 275 ? 67.880 9.599 0.578 1.00 44.16 275 ARG A N 1
ATOM 2110 C CA . ARG A 1 275 ? 66.846 10.051 1.517 1.00 44.16 275 ARG A CA 1
ATOM 2111 C C . ARG A 1 275 ? 67.343 11.347 2.160 1.00 44.16 275 ARG A C 1
ATOM 2113 O O . ARG A 1 275 ? 68.501 11.419 2.579 1.00 44.16 275 ARG A O 1
ATOM 2120 N N . HIS A 1 276 ? 66.518 12.388 2.160 1.00 43.56 276 HIS A N 1
ATOM 2121 C CA . HIS A 1 276 ? 66.865 13.649 2.805 1.00 43.56 276 HIS A CA 1
ATOM 2122 C C . HIS A 1 276 ? 66.600 13.524 4.305 1.00 43.56 276 HIS A C 1
ATOM 2124 O O . HIS A 1 276 ? 65.456 13.354 4.714 1.00 43.56 276 HIS A O 1
ATOM 2130 N N . HIS A 1 277 ? 67.649 13.629 5.123 1.00 41.03 277 HIS A N 1
ATOM 2131 C CA . HIS A 1 277 ? 67.471 13.821 6.558 1.00 41.03 277 HIS A CA 1
ATOM 2132 C C . HIS A 1 277 ? 67.011 15.256 6.813 1.00 41.03 277 HIS A C 1
ATOM 2134 O O . HIS A 1 277 ? 67.763 16.205 6.592 1.00 41.03 277 HIS A O 1
ATOM 2140 N N . VAL A 1 278 ? 65.764 15.389 7.255 1.00 41.34 278 VAL A N 1
ATOM 2141 C CA . VAL A 1 278 ? 65.189 16.635 7.769 1.00 41.34 278 VAL A CA 1
ATOM 2142 C C . VAL A 1 278 ? 65.854 16.941 9.112 1.00 41.34 278 VAL A C 1
ATOM 2144 O O . VAL A 1 278 ? 66.037 16.035 9.932 1.00 41.34 278 VAL A O 1
ATOM 2147 N N . THR A 1 279 ? 66.276 18.185 9.345 1.00 45.22 279 THR A N 1
ATOM 2148 C CA . THR A 1 279 ? 66.933 18.534 10.614 1.00 45.22 279 THR A CA 1
ATOM 2149 C C . THR A 1 279 ? 65.932 18.472 11.771 1.00 45.22 279 THR A C 1
ATOM 2151 O O . THR A 1 279 ? 64.734 18.680 11.591 1.00 45.22 279 THR A O 1
ATOM 2154 N N . GLY A 1 280 ? 66.404 18.195 12.991 1.00 37.69 280 GLY A N 1
ATOM 2155 C CA . GLY A 1 280 ? 65.523 18.047 14.159 1.00 37.69 280 GLY A CA 1
ATOM 2156 C C . GLY A 1 280 ? 64.679 19.290 14.487 1.00 37.69 280 GLY A C 1
ATOM 2157 O O . GLY A 1 280 ? 63.618 19.151 15.092 1.00 37.69 280 GLY A O 1
ATOM 2158 N N . SER A 1 281 ? 65.101 20.490 14.065 1.00 39.22 281 SER A N 1
ATOM 2159 C CA . SER A 1 281 ? 64.319 21.723 14.229 1.00 39.22 281 SER A CA 1
ATOM 2160 C C . SER A 1 281 ? 63.209 21.853 13.187 1.00 39.22 281 SER A C 1
ATOM 2162 O O . SER A 1 281 ? 62.092 22.194 13.553 1.00 39.22 281 SER A O 1
ATOM 2164 N N . GLU A 1 282 ? 63.483 21.514 11.923 1.00 43.97 282 GLU A N 1
ATOM 2165 C CA . GLU A 1 282 ? 62.481 21.502 10.844 1.00 43.97 282 GLU A CA 1
ATOM 2166 C C . GLU A 1 282 ? 61.419 20.430 11.100 1.00 43.97 282 GLU A C 1
ATOM 2168 O O . GLU A 1 282 ? 60.230 20.665 10.904 1.00 43.97 282 GLU A O 1
ATOM 2173 N N . LEU A 1 283 ? 61.838 19.271 11.619 1.00 40.75 283 LEU A N 1
ATOM 2174 C CA . LEU A 1 283 ? 60.924 18.217 12.036 1.00 40.75 283 LEU A CA 1
ATOM 2175 C C . LEU A 1 283 ? 60.107 18.637 13.268 1.00 40.75 283 LEU A C 1
ATOM 2177 O O . LEU A 1 283 ? 58.940 18.287 13.335 1.00 40.75 283 LEU A O 1
ATOM 2181 N N . SER A 1 284 ? 60.669 19.409 14.210 1.00 40.03 284 SER A N 1
ATOM 2182 C CA . SER A 1 284 ? 59.932 19.905 15.389 1.00 40.03 284 SER A CA 1
ATOM 2183 C C . SER A 1 284 ? 58.892 20.972 15.045 1.00 40.03 284 SER A C 1
ATOM 2185 O O . SER A 1 284 ? 57.837 20.998 15.668 1.00 40.03 284 SER A O 1
ATOM 2187 N N . GLU A 1 285 ? 59.148 21.830 14.055 1.00 43.91 285 GLU A N 1
ATOM 2188 C CA . GLU A 1 285 ? 58.173 22.821 13.574 1.00 43.91 285 GLU A CA 1
ATOM 2189 C C . GLU A 1 285 ? 57.021 22.148 12.811 1.00 43.91 285 GLU A C 1
ATOM 2191 O O . GLU A 1 285 ? 55.852 22.463 13.040 1.00 43.91 285 GLU A O 1
ATOM 2196 N N . LEU A 1 286 ? 57.338 21.149 11.976 1.00 42.34 286 LEU A N 1
ATOM 2197 C CA . LEU A 1 286 ? 56.344 20.332 11.273 1.00 42.34 286 LEU A CA 1
ATOM 2198 C C . LEU A 1 286 ? 55.528 19.469 12.248 1.00 42.34 286 LEU A C 1
ATOM 2200 O O . LEU A 1 286 ? 54.305 19.395 12.125 1.00 42.34 286 LEU A O 1
ATOM 2204 N N . LEU A 1 287 ? 56.201 18.859 13.234 1.00 40.00 287 LEU A N 1
ATOM 2205 C CA . LEU A 1 287 ? 55.588 18.073 14.304 1.00 40.00 287 LEU A CA 1
ATOM 2206 C C . LEU A 1 287 ? 54.760 18.943 15.240 1.00 40.00 287 LEU A C 1
ATOM 2208 O O . LEU A 1 287 ? 53.760 18.446 15.720 1.00 40.00 287 LEU A O 1
ATOM 2212 N N . ALA A 1 288 ? 55.092 20.209 15.498 1.00 43.22 288 ALA A N 1
ATOM 2213 C CA . ALA A 1 288 ? 54.249 21.075 16.330 1.00 43.22 288 ALA A CA 1
ATOM 2214 C C . ALA A 1 288 ? 52.875 21.308 15.677 1.00 43.22 288 ALA A C 1
ATOM 2216 O O . ALA A 1 288 ? 51.848 21.126 16.323 1.00 43.22 288 ALA A O 1
ATOM 2217 N N . VAL A 1 289 ? 52.853 21.590 14.369 1.00 42.31 289 VAL A N 1
ATOM 2218 C CA . VAL A 1 289 ? 51.614 21.812 13.601 1.00 42.31 289 VAL A CA 1
ATOM 2219 C C . VAL A 1 289 ? 50.789 20.527 13.446 1.00 42.31 289 VAL A C 1
ATOM 2221 O O . VAL A 1 289 ? 49.565 20.568 13.521 1.00 42.31 289 VAL A O 1
ATOM 2224 N N . THR A 1 290 ? 51.438 19.370 13.275 1.00 39.59 290 THR A N 1
ATOM 2225 C CA . THR A 1 290 ? 50.740 18.072 13.182 1.00 39.59 290 THR A CA 1
ATOM 2226 C C . THR A 1 290 ? 50.384 17.469 14.542 1.00 39.59 290 THR A C 1
ATOM 2228 O O . THR A 1 290 ? 49.363 16.805 14.648 1.00 39.59 290 THR A O 1
ATOM 2231 N N . THR A 1 291 ? 51.156 17.709 15.603 1.00 38.78 291 THR A N 1
ATOM 2232 C CA . THR A 1 291 ? 50.867 17.207 16.962 1.00 38.78 291 THR A CA 1
ATOM 2233 C C . THR A 1 291 ? 49.668 17.924 17.569 1.00 38.78 291 THR A C 1
ATOM 2235 O O . THR A 1 291 ? 48.898 17.286 18.279 1.00 38.78 291 THR A O 1
ATOM 2238 N N . ASP A 1 292 ? 49.458 19.207 17.265 1.00 39.66 292 ASP A N 1
ATOM 2239 C CA . ASP A 1 292 ? 48.246 19.918 17.688 1.00 39.66 292 ASP A CA 1
ATOM 2240 C C . ASP A 1 292 ? 46.999 19.417 16.929 1.00 39.66 292 ASP A C 1
ATOM 2242 O O . ASP A 1 292 ? 45.940 19.272 17.534 1.00 39.66 292 ASP A O 1
ATOM 2246 N N . TYR A 1 293 ? 47.150 19.022 15.656 1.00 39.72 293 TYR A N 1
ATOM 2247 C CA . TYR A 1 293 ? 46.108 18.359 14.856 1.00 39.72 293 TYR A CA 1
ATOM 2248 C C . TYR A 1 293 ? 45.792 16.932 15.356 1.00 39.72 293 TYR A C 1
ATOM 2250 O O . TYR A 1 293 ? 44.634 16.568 15.545 1.00 39.72 293 TYR A O 1
ATOM 2258 N N . PHE A 1 294 ? 46.812 16.123 15.661 1.00 39.72 294 PHE A N 1
ATOM 2259 C CA . PHE A 1 294 ? 46.622 14.746 16.132 1.00 39.72 294 PHE A CA 1
ATOM 2260 C C . PHE A 1 294 ? 46.207 14.650 17.610 1.00 39.72 294 PHE A C 1
ATOM 2262 O O . PHE A 1 294 ? 45.462 13.739 17.955 1.00 39.72 294 PHE A O 1
ATOM 2269 N N . ARG A 1 295 ? 46.586 15.596 18.486 1.00 37.66 295 ARG A N 1
ATOM 2270 C CA . ARG A 1 295 ? 46.092 15.647 19.882 1.00 37.66 295 ARG A CA 1
ATOM 2271 C C . ARG A 1 295 ? 44.606 15.991 19.994 1.00 37.66 295 ARG A C 1
ATOM 2273 O O . ARG A 1 295 ? 44.021 15.694 21.037 1.00 37.66 295 ARG A O 1
ATOM 2280 N N . ALA A 1 296 ? 44.020 16.611 18.967 1.00 35.44 296 ALA A N 1
ATOM 2281 C CA . ALA A 1 296 ? 42.574 16.787 18.849 1.00 35.44 296 ALA A CA 1
ATOM 2282 C C . ALA A 1 296 ? 41.889 15.458 18.468 1.00 35.44 296 ALA A C 1
ATOM 2284 O O . ALA A 1 296 ? 40.929 15.057 19.117 1.00 35.44 296 ALA A O 1
ATOM 2285 N N . MET A 1 297 ? 42.471 14.710 17.523 1.00 36.62 297 MET A N 1
ATOM 2286 C CA . MET A 1 297 ? 41.976 13.399 17.072 1.00 36.62 297 MET A CA 1
ATOM 2287 C C . MET A 1 297 ? 42.120 12.272 18.116 1.00 36.62 297 MET A C 1
ATOM 2289 O O . MET A 1 297 ? 41.234 11.434 18.260 1.00 36.62 297 MET A O 1
ATOM 2293 N N . GLU A 1 298 ? 43.218 12.234 18.876 1.00 34.69 298 GLU A N 1
ATOM 2294 C CA . GLU A 1 298 ? 43.539 11.135 19.810 1.00 34.69 298 GLU A CA 1
ATOM 2295 C C . GLU A 1 298 ? 42.694 11.168 21.104 1.00 34.69 298 GLU A C 1
ATOM 2297 O O . GLU A 1 298 ? 42.625 10.181 21.833 1.00 34.69 298 GLU A O 1
ATOM 2302 N N . ARG A 1 299 ? 41.985 12.274 21.384 1.00 32.50 299 ARG A N 1
ATOM 2303 C CA . ARG A 1 299 ? 41.034 12.362 22.512 1.00 32.50 299 ARG A CA 1
ATOM 2304 C C . ARG A 1 299 ? 39.648 11.788 22.204 1.00 32.50 299 ARG A C 1
ATOM 2306 O O . ARG A 1 299 ? 38.848 11.680 23.129 1.00 32.50 299 ARG A O 1
ATOM 2313 N N . LEU A 1 300 ? 39.379 11.400 20.955 1.00 35.88 300 LEU A N 1
ATOM 2314 C CA . LEU A 1 300 ? 38.058 10.945 20.507 1.00 35.88 300 LEU A CA 1
ATOM 2315 C C . LEU A 1 300 ? 37.900 9.420 20.394 1.00 35.88 300 LEU A C 1
ATOM 2317 O O . LEU A 1 300 ? 36.777 8.961 20.229 1.00 35.88 300 LEU A O 1
ATOM 2321 N N . TYR A 1 301 ? 38.959 8.615 20.549 1.00 34.72 301 TYR A N 1
ATOM 2322 C CA . TYR A 1 301 ? 38.843 7.159 20.374 1.00 34.72 301 TYR A CA 1
ATOM 2323 C C . TYR A 1 301 ? 39.627 6.346 21.410 1.00 34.72 301 TYR A C 1
ATOM 2325 O O . TYR A 1 301 ? 40.759 5.930 21.175 1.00 34.72 301 TYR A O 1
ATOM 2333 N N . THR A 1 302 ? 38.987 6.038 22.544 1.00 28.03 302 THR A N 1
ATOM 2334 C CA . THR A 1 302 ? 39.302 4.831 23.329 1.00 28.03 302 THR A CA 1
ATOM 2335 C C . THR A 1 302 ? 38.028 4.137 23.833 1.00 28.03 302 THR A C 1
ATOM 2337 O O . THR A 1 302 ? 37.127 4.780 24.362 1.00 28.03 302 THR A O 1
ATOM 2340 N N . THR A 1 303 ? 38.046 2.799 23.720 1.00 25.73 303 THR A N 1
ATOM 2341 C CA . THR A 1 303 ? 37.072 1.743 24.106 1.00 25.73 303 THR A CA 1
ATOM 2342 C C . THR A 1 303 ? 35.963 1.437 23.079 1.00 25.73 303 THR A C 1
ATOM 2344 O O . THR A 1 303 ? 35.285 2.348 22.637 1.00 25.73 303 THR A O 1
ATOM 2347 N N . SER A 1 304 ? 35.704 0.193 22.640 1.00 26.03 304 SER A N 1
ATOM 2348 C CA . SER A 1 304 ? 36.263 -1.136 22.967 1.00 26.03 304 SER A CA 1
ATOM 2349 C C . SER A 1 304 ? 35.953 -2.169 21.853 1.00 26.03 304 SER A C 1
ATOM 2351 O O . SER A 1 304 ? 34.873 -2.159 21.273 1.00 26.03 304 SER A O 1
ATOM 2353 N N . ASP A 1 305 ? 36.965 -3.001 21.571 1.00 26.55 305 ASP A N 1
ATOM 2354 C CA . ASP A 1 305 ? 37.019 -4.443 21.242 1.00 26.55 305 ASP A CA 1
ATOM 2355 C C . ASP A 1 305 ? 35.915 -5.155 20.424 1.00 26.55 305 ASP A C 1
ATOM 2357 O O . ASP A 1 305 ? 34.832 -5.428 20.934 1.00 26.55 305 ASP A O 1
ATOM 2361 N N . ALA A 1 306 ? 36.287 -5.663 19.235 1.00 25.56 306 ALA A N 1
ATOM 2362 C CA . ALA A 1 306 ? 36.345 -7.110 18.929 1.00 25.56 306 ALA A CA 1
ATOM 2363 C C . ALA A 1 306 ? 36.817 -7.392 17.478 1.00 25.56 306 ALA A C 1
ATOM 2365 O O . ALA A 1 306 ? 36.196 -6.980 16.505 1.00 25.56 306 ALA A O 1
ATOM 2366 N N . LEU A 1 307 ? 37.899 -8.164 17.354 1.00 28.56 307 LEU A N 1
ATOM 2367 C CA . LEU A 1 307 ? 38.345 -8.954 16.188 1.00 28.56 307 LEU A CA 1
ATOM 2368 C C . LEU A 1 307 ? 38.537 -10.396 16.721 1.00 28.56 307 LEU A C 1
ATOM 2370 O O . LEU A 1 307 ? 38.863 -10.504 17.911 1.00 28.56 307 LEU A O 1
ATOM 2374 N N . PRO A 1 308 ? 38.375 -11.493 15.938 1.00 33.03 308 PRO A N 1
ATOM 2375 C CA . PRO A 1 308 ? 39.399 -11.829 14.932 1.00 33.03 308 PRO A CA 1
ATOM 2376 C C . PRO A 1 308 ? 38.957 -12.695 13.719 1.00 33.03 308 PRO A C 1
ATOM 2378 O O . PRO A 1 308 ? 37.991 -13.445 13.787 1.00 33.03 308 PRO A O 1
ATOM 2381 N N . ASP A 1 309 ? 39.702 -12.580 12.608 1.00 22.91 309 ASP A N 1
ATOM 2382 C CA . ASP A 1 309 ? 40.395 -13.680 11.890 1.00 22.91 309 ASP A CA 1
ATOM 2383 C C . ASP A 1 309 ? 40.587 -13.366 10.391 1.00 22.91 309 ASP A C 1
ATOM 2385 O O . ASP A 1 309 ? 39.631 -13.354 9.622 1.00 22.91 309 ASP A O 1
ATOM 2389 N N . ALA A 1 310 ? 41.842 -13.169 9.961 1.00 23.27 310 ALA A N 1
ATOM 2390 C CA . ALA A 1 310 ? 42.339 -13.568 8.635 1.00 23.27 310 ALA A CA 1
ATOM 2391 C C . ALA A 1 310 ? 43.876 -13.463 8.589 1.00 23.27 310 ALA A C 1
ATOM 2393 O O . ALA A 1 310 ? 44.458 -12.394 8.782 1.00 23.27 310 ALA A O 1
ATOM 2394 N N . GLU A 1 311 ? 44.519 -14.607 8.358 1.00 22.59 311 GLU A N 1
ATOM 2395 C CA . GLU A 1 311 ? 45.965 -14.824 8.329 1.00 22.59 311 GLU A CA 1
ATOM 2396 C C . GLU A 1 311 ? 46.674 -14.145 7.146 1.00 22.59 311 GLU A C 1
ATOM 2398 O O . GLU A 1 311 ? 46.201 -14.126 6.010 1.00 22.59 311 GLU A O 1
ATOM 2403 N N . ILE A 1 312 ? 47.886 -13.664 7.424 1.00 23.20 312 ILE A N 1
ATOM 2404 C CA . ILE A 1 312 ? 48.883 -13.230 6.445 1.00 23.20 312 ILE A CA 1
ATOM 2405 C C . ILE A 1 312 ? 49.665 -14.462 5.976 1.00 23.20 312 ILE A C 1
ATOM 2407 O O . ILE A 1 312 ? 50.247 -15.169 6.797 1.00 23.20 312 ILE A O 1
ATOM 2411 N N . THR A 1 313 ? 49.771 -14.667 4.661 1.00 21.88 313 THR A N 1
ATOM 2412 C CA . THR A 1 313 ? 50.835 -15.488 4.058 1.00 21.88 313 THR A CA 1
ATOM 2413 C C . THR A 1 313 ? 51.570 -14.701 2.969 1.00 21.88 313 THR A C 1
ATOM 2415 O O . THR A 1 313 ? 50.964 -14.094 2.088 1.00 21.88 313 THR A O 1
ATOM 2418 N N . GLU A 1 314 ? 52.899 -14.668 3.087 1.00 23.64 314 GLU A N 1
ATOM 2419 C CA . GLU A 1 314 ? 53.852 -14.074 2.139 1.00 23.64 314 GLU A CA 1
ATOM 2420 C C . GLU A 1 314 ? 54.055 -14.963 0.887 1.00 23.64 314 GLU A C 1
ATOM 2422 O O . GLU A 1 314 ? 53.829 -16.172 0.957 1.00 23.64 314 GLU A O 1
ATOM 2427 N N . PRO A 1 315 ? 54.525 -14.412 -0.255 1.00 27.38 315 PRO A N 1
ATOM 2428 C CA . PRO A 1 315 ? 54.818 -15.187 -1.461 1.00 27.38 315 PRO A CA 1
ATOM 2429 C C . PRO A 1 315 ? 56.286 -15.659 -1.566 1.00 27.38 315 PRO A C 1
ATOM 2431 O O . PRO A 1 315 ? 57.225 -14.870 -1.443 1.00 27.38 315 PRO A O 1
ATOM 2434 N N . ASP A 1 316 ? 56.463 -16.936 -1.927 1.00 23.95 316 ASP A N 1
ATOM 2435 C CA . ASP A 1 316 ? 57.738 -17.588 -2.262 1.00 23.95 316 ASP A CA 1
ATOM 2436 C C . ASP A 1 316 ? 58.153 -17.428 -3.750 1.00 23.95 316 ASP A C 1
ATOM 2438 O O . ASP A 1 316 ? 57.387 -17.682 -4.676 1.00 23.95 316 ASP A O 1
ATOM 2442 N N . GLY A 1 317 ? 59.422 -17.056 -3.966 1.00 22.53 317 GLY A N 1
ATOM 2443 C CA . GLY A 1 317 ? 60.428 -17.783 -4.771 1.00 22.53 317 GLY A CA 1
ATOM 2444 C C . GLY A 1 317 ? 60.233 -18.186 -6.259 1.00 22.53 317 GLY A C 1
ATOM 2445 O O . GLY A 1 317 ? 59.749 -19.267 -6.555 1.00 22.53 317 GLY A O 1
ATOM 2446 N N . PHE A 1 318 ? 60.920 -17.443 -7.149 1.00 21.80 318 PHE A N 1
ATOM 2447 C CA . PHE A 1 318 ? 61.732 -17.880 -8.323 1.00 21.80 318 PHE A CA 1
ATOM 2448 C C . PHE A 1 318 ? 61.148 -18.449 -9.662 1.00 21.80 318 PHE A C 1
ATOM 2450 O O . PHE A 1 318 ? 60.552 -19.513 -9.725 1.00 21.80 318 PHE A O 1
ATOM 2457 N N . ALA A 1 319 ? 61.635 -17.814 -10.758 1.00 21.69 319 ALA A N 1
ATOM 2458 C CA . ALA A 1 319 ? 62.293 -18.366 -11.979 1.00 21.69 319 ALA A CA 1
ATOM 2459 C C . ALA A 1 319 ? 61.593 -18.413 -13.381 1.00 21.69 319 ALA A C 1
ATOM 2461 O O . ALA A 1 319 ? 60.760 -19.256 -13.674 1.00 21.69 319 ALA A O 1
ATOM 2462 N N . HIS A 1 320 ? 62.109 -17.545 -14.279 1.00 22.27 320 HIS A N 1
ATOM 2463 C CA . HIS A 1 320 ? 62.417 -17.622 -15.738 1.00 22.27 320 HIS A CA 1
ATOM 2464 C C . HIS A 1 320 ? 61.587 -18.469 -16.749 1.00 22.27 320 HIS A C 1
ATOM 2466 O O . HIS A 1 320 ? 61.535 -19.685 -16.642 1.00 22.27 320 HIS A O 1
ATOM 2472 N N . TYR A 1 321 ? 61.204 -17.887 -17.909 1.00 22.75 321 TYR A N 1
ATOM 2473 C CA . TYR A 1 321 ? 61.993 -17.900 -19.172 1.00 22.75 321 TYR A CA 1
ATOM 2474 C C . TYR A 1 321 ? 61.334 -17.130 -20.341 1.00 22.75 321 TYR A C 1
ATOM 2476 O O . TYR A 1 321 ? 60.127 -17.145 -20.553 1.00 22.75 321 TYR A O 1
ATOM 2484 N N . VAL A 1 322 ? 62.197 -16.509 -21.151 1.00 23.39 322 VAL A N 1
ATOM 2485 C CA . VAL A 1 322 ? 61.924 -15.827 -22.428 1.00 23.39 322 VAL A CA 1
ATOM 2486 C C . VAL A 1 322 ? 61.745 -16.844 -23.561 1.00 23.39 322 VAL A C 1
ATOM 2488 O O . VAL A 1 322 ? 62.594 -17.722 -23.729 1.00 23.39 322 VAL A O 1
ATOM 2491 N N . ARG A 1 323 ? 60.736 -16.658 -24.427 1.00 22.14 323 ARG A N 1
ATOM 2492 C CA . ARG A 1 323 ? 60.663 -17.323 -25.741 1.00 22.14 323 ARG A CA 1
ATOM 2493 C C . ARG A 1 323 ? 60.881 -16.316 -26.878 1.00 22.14 323 ARG A C 1
ATOM 2495 O O . ARG A 1 323 ? 60.086 -15.410 -27.095 1.00 22.14 323 ARG A O 1
ATOM 2502 N N . LYS A 1 324 ? 61.998 -16.508 -27.591 1.00 26.28 324 LYS A N 1
ATOM 2503 C CA . LYS A 1 324 ? 62.336 -15.920 -28.897 1.00 26.28 324 LYS A CA 1
ATOM 2504 C C . LYS A 1 324 ? 61.316 -16.367 -29.948 1.00 26.28 324 LYS A C 1
ATOM 2506 O O . LYS A 1 324 ? 61.113 -17.571 -30.067 1.00 26.28 324 LYS A O 1
ATOM 2511 N N . ASN A 1 325 ? 60.759 -15.428 -30.718 1.00 27.14 325 ASN A N 1
ATOM 2512 C CA . ASN A 1 325 ? 60.581 -15.509 -32.178 1.00 27.14 325 ASN A CA 1
ATOM 2513 C C . ASN A 1 325 ? 59.788 -14.296 -32.693 1.00 27.14 325 ASN A C 1
ATOM 2515 O O . ASN A 1 325 ? 58.564 -14.279 -32.641 1.00 27.14 325 ASN A O 1
ATOM 2519 N N . ALA A 1 326 ? 60.492 -13.316 -33.255 1.00 26.73 326 ALA A N 1
ATOM 2520 C CA . ALA A 1 326 ? 59.968 -12.480 -34.330 1.00 26.73 326 ALA A CA 1
ATOM 2521 C C . ALA A 1 326 ? 61.155 -12.080 -35.228 1.00 26.73 326 ALA A C 1
ATOM 2523 O O . ALA A 1 326 ? 62.204 -11.702 -34.694 1.00 26.73 326 ALA A O 1
ATOM 2524 N N . PRO A 1 327 ? 61.055 -12.230 -36.559 1.00 29.61 327 PRO A N 1
ATOM 2525 C CA . PRO A 1 327 ? 62.159 -11.952 -37.461 1.00 29.61 327 PRO A CA 1
ATOM 2526 C C . PRO A 1 327 ? 62.366 -10.445 -37.615 1.00 29.61 327 PRO A C 1
ATOM 2528 O O . PRO A 1 327 ? 61.421 -9.680 -37.789 1.00 29.61 327 PRO A O 1
ATOM 2531 N N . ALA A 1 328 ? 63.633 -10.034 -37.589 1.00 31.58 328 ALA A N 1
ATOM 2532 C CA . ALA A 1 328 ? 64.051 -8.779 -38.190 1.00 31.58 328 ALA A CA 1
ATOM 2533 C C . ALA A 1 328 ? 63.822 -8.863 -39.706 1.00 31.58 328 ALA A C 1
ATOM 2535 O O . ALA A 1 328 ? 64.112 -9.905 -40.286 1.00 31.58 328 ALA A O 1
ATOM 2536 N N . VAL A 1 329 ? 63.340 -7.787 -40.325 1.00 27.30 329 VAL A N 1
ATOM 2537 C CA . VAL A 1 329 ? 64.052 -7.002 -41.353 1.00 27.30 329 VAL A CA 1
ATOM 2538 C C . VAL A 1 329 ? 63.103 -5.902 -41.840 1.00 27.30 329 VAL A C 1
ATOM 2540 O O . VAL A 1 329 ? 62.111 -6.171 -42.499 1.00 27.30 329 VAL A O 1
ATOM 2543 N N . ASP A 1 330 ? 63.431 -4.662 -41.490 1.00 29.59 330 ASP A N 1
ATOM 2544 C CA . ASP A 1 330 ? 63.768 -3.636 -42.479 1.00 29.59 330 ASP A CA 1
ATOM 2545 C C . ASP A 1 330 ? 64.644 -2.601 -41.745 1.00 29.59 330 ASP A C 1
ATOM 2547 O O . ASP A 1 330 ? 64.223 -1.967 -40.787 1.00 29.59 330 ASP A O 1
ATOM 2551 N N . GLY A 1 331 ? 65.937 -2.442 -42.013 1.00 37.38 331 GLY A N 1
ATOM 2552 C CA . GLY A 1 331 ? 66.681 -2.792 -43.217 1.00 37.38 331 GLY A CA 1
ATOM 2553 C C . GLY A 1 331 ? 67.141 -1.564 -43.992 1.00 37.38 331 GLY A C 1
ATOM 2554 O O . GLY A 1 331 ? 67.900 -1.725 -44.931 1.00 37.38 331 GLY A O 1
ATOM 2555 N N . VAL A 1 332 ? 66.769 -0.339 -43.601 1.00 33.09 332 VAL A N 1
ATOM 2556 C CA . VAL A 1 332 ? 67.311 0.886 -44.209 1.00 33.09 332 VAL A CA 1
ATOM 2557 C C . VAL A 1 332 ? 67.343 2.001 -43.168 1.00 33.09 332 VAL A C 1
ATOM 2559 O O . VAL A 1 332 ? 66.358 2.700 -43.001 1.00 33.09 332 VAL A O 1
ATOM 2562 N N . THR A 1 333 ? 68.450 2.127 -42.427 1.00 30.20 333 THR A N 1
ATOM 2563 C CA . THR A 1 333 ? 69.109 3.382 -41.970 1.00 30.20 333 THR A CA 1
ATOM 2564 C C . THR A 1 333 ? 70.283 2.991 -41.053 1.00 30.20 333 THR A C 1
ATOM 2566 O O . THR A 1 333 ? 70.360 3.366 -39.888 1.00 30.20 333 THR A O 1
ATOM 2569 N N . GLN A 1 334 ? 71.208 2.167 -41.552 1.00 32.50 334 GLN A N 1
ATOM 2570 C CA . GLN A 1 334 ? 72.441 1.817 -40.832 1.00 32.50 334 GLN A CA 1
ATOM 2571 C C . GLN A 1 334 ? 73.682 2.065 -41.695 1.00 32.50 334 GLN A C 1
ATOM 2573 O O . GLN A 1 334 ? 74.621 1.278 -41.724 1.00 32.50 334 GLN A O 1
ATOM 2578 N N . ALA A 1 335 ? 73.696 3.197 -42.396 1.00 36.69 335 ALA A N 1
ATOM 2579 C CA . ALA A 1 335 ? 74.870 3.663 -43.117 1.00 36.69 335 ALA A CA 1
ATOM 2580 C C . ALA A 1 335 ? 74.856 5.191 -43.222 1.00 36.69 335 ALA A C 1
ATOM 2582 O O . ALA A 1 335 ? 74.347 5.730 -44.198 1.00 36.69 335 ALA A O 1
ATOM 2583 N N . ARG A 1 336 ? 75.383 5.868 -42.189 1.00 33.03 336 ARG A N 1
ATOM 2584 C CA . ARG A 1 336 ? 76.084 7.177 -42.236 1.00 33.03 336 ARG A CA 1
ATOM 2585 C C . ARG A 1 336 ? 76.276 7.751 -40.821 1.00 33.03 336 ARG A C 1
ATOM 2587 O O . ARG A 1 336 ? 75.634 8.719 -40.453 1.00 33.03 336 ARG A O 1
ATOM 2594 N N . CYS A 1 337 ? 77.158 7.128 -40.032 1.00 29.64 337 CYS A N 1
ATOM 2595 C CA . CYS A 1 337 ? 78.094 7.827 -39.117 1.00 29.64 337 CYS A CA 1
ATOM 2596 C C . CYS A 1 337 ? 79.109 6.875 -38.446 1.00 29.64 337 CYS A C 1
ATOM 2598 O O . CYS A 1 337 ? 80.096 7.341 -37.890 1.00 29.64 337 CYS A O 1
ATOM 2600 N N . GLY A 1 338 ? 78.923 5.550 -38.522 1.00 33.88 338 GLY A N 1
ATOM 2601 C CA . GLY A 1 338 ? 79.998 4.582 -38.264 1.00 33.88 338 GLY A CA 1
ATOM 2602 C C . GLY A 1 338 ? 80.659 4.636 -36.878 1.00 33.88 338 GLY A C 1
ATOM 2603 O O . GLY A 1 338 ? 81.826 4.269 -36.770 1.00 33.88 338 GLY A O 1
ATOM 2604 N N . LYS A 1 339 ? 79.964 5.064 -35.812 1.00 30.73 339 LYS A N 1
ATOM 2605 C CA . LYS A 1 339 ? 80.501 5.014 -34.439 1.00 30.73 339 LYS A CA 1
ATOM 2606 C C . LYS A 1 339 ? 79.488 4.460 -33.436 1.00 30.73 339 LYS A C 1
ATOM 2608 O O . LYS A 1 339 ? 78.399 5.001 -33.270 1.00 30.73 339 LYS A O 1
ATOM 2613 N N . ARG A 1 340 ? 79.882 3.387 -32.739 1.00 27.62 340 ARG A N 1
ATOM 2614 C CA . ARG A 1 340 ? 79.276 2.942 -31.473 1.00 27.62 340 ARG A CA 1
ATOM 2615 C C . ARG A 1 340 ? 79.681 3.925 -30.376 1.00 27.62 340 ARG A C 1
ATOM 2617 O O . ARG A 1 340 ? 80.875 4.127 -30.182 1.00 27.62 340 ARG A O 1
ATOM 2624 N N . TRP A 1 341 ? 78.723 4.431 -29.607 1.00 29.38 341 TRP A N 1
ATOM 2625 C CA . TRP A 1 341 ? 79.002 5.085 -28.328 1.00 29.38 341 TRP A CA 1
ATOM 2626 C C . TRP A 1 341 ? 78.396 4.251 -27.197 1.00 29.38 341 TRP A C 1
ATOM 2628 O O . TRP A 1 341 ? 77.183 4.065 -27.129 1.00 29.38 341 TRP A O 1
ATOM 2638 N N . ARG A 1 342 ? 79.258 3.712 -26.327 1.00 27.72 342 ARG A N 1
ATOM 2639 C CA . ARG A 1 342 ? 78.898 3.270 -24.971 1.00 27.72 342 ARG A CA 1
ATOM 2640 C C . ARG A 1 342 ? 79.312 4.378 -24.003 1.00 27.72 342 ARG A C 1
ATOM 2642 O O . ARG A 1 342 ? 80.382 4.955 -24.164 1.00 27.72 342 ARG A O 1
ATOM 2649 N N . ARG A 1 343 ? 78.452 4.656 -23.021 1.00 31.92 343 ARG A N 1
ATOM 2650 C CA . ARG A 1 343 ? 78.640 5.668 -21.972 1.00 31.92 343 ARG A CA 1
ATOM 2651 C C . ARG A 1 343 ? 79.838 5.360 -21.067 1.00 31.92 343 ARG A C 1
ATOM 2653 O O . ARG A 1 343 ? 80.009 4.216 -20.653 1.00 31.92 343 ARG A O 1
ATOM 2660 N N . SER A 1 344 ? 80.518 6.416 -20.629 1.00 26.56 344 SER A N 1
ATOM 2661 C CA . SER A 1 344 ? 81.118 6.501 -19.295 1.00 26.56 344 SER A CA 1
ATOM 2662 C C . SER A 1 344 ? 80.746 7.844 -18.660 1.00 26.56 344 SER A C 1
ATOM 2664 O O . SER A 1 344 ? 80.509 8.832 -19.349 1.00 26.56 344 SER A O 1
ATOM 2666 N N . SER A 1 345 ? 80.611 7.814 -17.344 1.00 35.59 345 SER A N 1
ATOM 2667 C CA . SER A 1 345 ? 80.114 8.833 -16.421 1.00 35.59 345 SER A CA 1
ATOM 2668 C C . SER A 1 345 ? 80.735 10.231 -16.541 1.00 35.59 345 SER A C 1
ATOM 2670 O O . SER A 1 345 ? 81.950 10.351 -16.636 1.00 35.59 345 SER A O 1
ATOM 2672 N N . GLY A 1 346 ? 79.872 11.245 -16.403 1.00 39.31 346 GLY A N 1
ATOM 2673 C CA . GLY A 1 346 ? 80.132 12.538 -15.758 1.00 39.31 346 GLY A CA 1
ATOM 2674 C C . GLY A 1 346 ? 81.287 13.385 -16.283 1.00 39.31 346 GLY A C 1
ATOM 2675 O O . GLY A 1 346 ? 82.390 13.225 -15.792 1.00 39.31 346 GLY A O 1
ATOM 2676 N N . VAL A 1 347 ? 80.991 14.337 -17.177 1.00 29.58 347 VAL A N 1
ATOM 2677 C CA . VAL A 1 347 ? 81.544 15.709 -17.254 1.00 29.58 347 VAL A CA 1
ATOM 2678 C C . VAL A 1 347 ? 80.670 16.495 -18.250 1.00 29.58 347 VAL A C 1
ATOM 2680 O O . VAL A 1 347 ? 80.283 15.964 -19.291 1.00 29.58 347 VAL A O 1
ATOM 2683 N N . ALA A 1 348 ? 80.327 17.739 -17.906 1.00 41.59 348 ALA A N 1
ATOM 2684 C CA . ALA A 1 348 ? 79.633 18.689 -18.773 1.00 41.59 348 ALA A CA 1
ATOM 2685 C C . ALA A 1 348 ? 80.519 19.105 -19.958 1.00 41.59 348 ALA A C 1
ATOM 2687 O O . ALA A 1 348 ? 81.695 19.407 -19.768 1.00 41.59 348 ALA A O 1
ATOM 2688 N N . VAL A 1 349 ? 79.951 19.163 -21.164 1.00 29.39 349 VAL A N 1
ATOM 2689 C CA . VAL A 1 349 ? 80.589 19.819 -22.312 1.00 29.39 349 VAL A CA 1
ATOM 2690 C C . VAL A 1 349 ? 79.536 20.637 -23.049 1.00 29.39 349 VAL A C 1
ATOM 2692 O O . VAL A 1 349 ? 78.663 20.097 -23.725 1.00 29.39 349 VAL A O 1
ATOM 2695 N N . GLU A 1 350 ? 79.638 21.952 -22.880 1.00 33.88 350 GLU A N 1
ATOM 2696 C CA . GLU A 1 350 ? 79.068 22.954 -23.768 1.00 33.88 350 GLU A CA 1
ATOM 2697 C C . GLU A 1 350 ? 79.723 22.870 -25.159 1.00 33.88 350 GLU A C 1
ATOM 2699 O O . GLU A 1 350 ? 80.924 22.644 -25.297 1.00 33.88 350 GLU A O 1
ATOM 2704 N N . THR A 1 351 ? 78.912 23.137 -26.186 1.00 40.69 351 THR A N 1
ATOM 2705 C CA . THR A 1 351 ? 79.288 23.571 -27.546 1.00 40.69 351 THR A CA 1
ATOM 2706 C C . THR A 1 351 ? 80.181 22.655 -28.397 1.00 40.69 351 THR A C 1
ATOM 2708 O O . THR A 1 351 ? 81.402 22.750 -28.361 1.00 40.69 351 THR A O 1
ATOM 2711 N N . LEU A 1 352 ? 79.565 21.903 -29.322 1.00 27.95 352 LEU A N 1
ATOM 2712 C CA . LEU A 1 352 ? 80.127 21.630 -30.657 1.00 27.95 352 LEU A CA 1
ATOM 2713 C C . LEU A 1 352 ? 79.002 21.578 -31.722 1.00 27.95 352 LEU A C 1
ATOM 2715 O O . LEU A 1 352 ? 77.888 21.162 -31.403 1.00 27.95 352 LEU A O 1
ATOM 2719 N N . PRO A 1 353 ? 79.265 22.011 -32.973 1.00 32.69 353 PRO A N 1
ATOM 2720 C CA . PRO A 1 353 ? 78.238 22.311 -33.971 1.00 32.69 353 PRO A CA 1
ATOM 2721 C C . PRO A 1 353 ? 77.668 21.050 -34.633 1.00 32.69 353 PRO A C 1
ATOM 2723 O O . PRO A 1 353 ? 78.405 20.138 -35.017 1.00 32.69 353 PRO A O 1
ATOM 2726 N N . VAL A 1 354 ? 76.346 21.021 -34.810 1.00 37.16 354 VAL A N 1
ATOM 2727 C CA . VAL A 1 354 ? 75.629 19.939 -35.498 1.00 37.16 354 VAL A CA 1
ATOM 2728 C C . VAL A 1 354 ? 75.539 20.239 -37.000 1.00 37.16 354 VAL A C 1
ATOM 2730 O O . VAL A 1 354 ? 75.417 21.380 -37.432 1.00 37.16 354 VAL A O 1
ATOM 2733 N N . CYS A 1 355 ? 75.647 19.185 -37.810 1.00 35.84 355 CYS A N 1
ATOM 2734 C CA . CYS A 1 355 ? 75.604 19.213 -39.270 1.00 35.84 355 CYS A CA 1
ATOM 2735 C C . CYS A 1 355 ? 74.263 19.774 -39.819 1.00 35.84 355 CYS A C 1
ATOM 2737 O O . CYS A 1 355 ? 73.215 19.209 -39.492 1.00 35.84 355 CYS A O 1
ATOM 2739 N N . PRO A 1 356 ? 74.268 20.761 -40.745 1.00 40.09 356 PRO A N 1
ATOM 2740 C CA . PRO A 1 356 ? 73.051 21.393 -41.288 1.00 40.09 356 PRO A CA 1
ATOM 2741 C C . PRO A 1 356 ? 72.095 20.471 -42.070 1.00 40.09 356 PRO A C 1
ATOM 2743 O O . PRO A 1 356 ? 70.979 20.863 -42.400 1.00 40.09 356 PRO A O 1
ATOM 2746 N N . LEU A 1 357 ? 72.518 19.247 -42.412 1.00 39.75 357 LEU A N 1
ATOM 2747 C CA . LEU A 1 357 ? 71.689 18.281 -43.147 1.00 39.75 357 LEU A CA 1
ATOM 2748 C C . LEU A 1 357 ? 70.833 17.393 -42.229 1.00 39.75 357 LEU A C 1
ATOM 2750 O O . LEU A 1 357 ? 69.877 16.785 -42.704 1.00 39.75 357 LEU A O 1
ATOM 2754 N N . CYS A 1 358 ? 71.127 17.341 -40.926 1.00 42.25 358 CYS A N 1
ATOM 2755 C CA . CYS A 1 358 ? 70.320 16.588 -39.961 1.00 42.25 358 CYS A CA 1
ATOM 2756 C C . CYS A 1 358 ? 69.092 17.387 -39.486 1.00 42.25 358 CYS A C 1
ATOM 2758 O O . CYS A 1 358 ? 68.032 16.800 -39.275 1.00 42.25 358 CYS A O 1
ATOM 2760 N N . GLU A 1 359 ? 69.208 18.714 -39.405 1.00 42.59 359 GLU A N 1
ATOM 2761 C CA . GLU A 1 359 ? 68.176 19.631 -38.893 1.00 42.59 359 GLU A CA 1
ATOM 2762 C C . GLU A 1 359 ? 66.944 19.698 -39.816 1.00 42.59 359 GLU A C 1
ATOM 2764 O O . GLU A 1 359 ? 65.814 19.511 -39.370 1.00 42.59 359 GLU A O 1
ATOM 2769 N N . ARG A 1 360 ? 67.149 19.759 -41.140 1.00 40.31 360 ARG A N 1
ATOM 2770 C CA . ARG A 1 360 ? 66.040 19.809 -42.117 1.00 40.31 360 ARG A CA 1
ATOM 2771 C C . ARG A 1 360 ? 65.258 18.500 -42.265 1.00 40.31 360 ARG A C 1
ATOM 2773 O O . ARG A 1 360 ? 64.118 18.515 -42.717 1.00 40.31 360 ARG A O 1
ATOM 2780 N N . SER A 1 361 ? 65.846 17.359 -41.892 1.00 41.72 361 SER A N 1
ATOM 2781 C CA . SER A 1 361 ? 65.129 16.070 -41.878 1.00 41.72 361 SER A CA 1
ATOM 2782 C C . SER A 1 361 ? 64.314 15.856 -40.598 1.00 41.72 361 SER A C 1
ATOM 2784 O O . SER A 1 361 ? 63.384 15.049 -40.584 1.00 41.72 361 SER A O 1
ATOM 2786 N N . TRP A 1 362 ? 64.665 16.584 -39.534 1.00 40.50 362 TRP A N 1
ATOM 2787 C CA . TRP A 1 362 ? 63.995 16.533 -38.243 1.00 40.50 362 TRP A CA 1
ATOM 2788 C C . TRP A 1 362 ? 62.768 17.454 -38.235 1.00 40.50 362 TRP A C 1
ATOM 2790 O O . TRP A 1 362 ? 61.682 16.997 -37.893 1.00 40.50 362 TRP A O 1
ATOM 2800 N N . GLU A 1 363 ? 62.878 18.678 -38.758 1.00 38.97 363 GLU A N 1
ATOM 2801 C CA . GLU A 1 363 ? 61.745 19.619 -38.846 1.00 38.97 363 GLU A CA 1
ATOM 2802 C C . GLU A 1 363 ? 60.599 19.102 -39.738 1.00 38.97 363 GLU A C 1
ATOM 2804 O O . GLU A 1 363 ? 59.429 19.240 -39.386 1.00 38.97 363 GLU A O 1
ATOM 2809 N N . ALA A 1 364 ? 60.913 18.394 -40.830 1.00 39.41 364 ALA A N 1
ATOM 2810 C CA . ALA A 1 364 ? 59.900 17.782 -41.697 1.00 39.41 364 ALA A CA 1
ATOM 2811 C C . ALA A 1 364 ? 59.228 16.526 -41.096 1.00 39.41 364 ALA A C 1
ATOM 2813 O O . ALA A 1 364 ? 58.173 16.119 -41.572 1.00 39.41 364 ALA A O 1
ATOM 2814 N N . ARG A 1 365 ? 59.815 15.898 -40.062 1.00 38.12 365 ARG A N 1
ATOM 2815 C CA . ARG A 1 365 ? 59.230 14.732 -39.364 1.00 38.12 365 ARG A CA 1
ATOM 2816 C C . ARG A 1 365 ? 58.539 15.096 -38.053 1.00 38.12 365 ARG A C 1
ATOM 2818 O O . ARG A 1 365 ? 57.633 14.383 -37.639 1.00 38.12 365 ARG A O 1
ATOM 2825 N N . VAL A 1 366 ? 58.929 16.194 -37.411 1.00 37.31 366 VAL A N 1
ATOM 2826 C CA . VAL A 1 366 ? 58.299 16.656 -36.165 1.00 37.31 366 VAL A CA 1
ATOM 2827 C C . VAL A 1 366 ? 56.928 17.288 -36.430 1.00 37.31 366 VAL A C 1
ATOM 2829 O O . VAL A 1 366 ? 56.035 17.133 -35.603 1.00 37.31 366 VAL A O 1
ATOM 2832 N N . ALA A 1 367 ? 56.690 17.873 -37.609 1.00 38.97 367 ALA A N 1
ATOM 2833 C CA . ALA A 1 367 ? 55.370 18.405 -37.963 1.00 38.97 367 ALA A CA 1
ATOM 2834 C C . ALA A 1 367 ? 54.273 17.325 -38.134 1.00 38.97 367 ALA A C 1
ATOM 2836 O O . ALA A 1 367 ? 53.097 17.642 -37.988 1.00 38.97 367 ALA A O 1
ATOM 2837 N N . ASP A 1 368 ? 54.640 16.059 -38.374 1.00 38.47 368 ASP A N 1
ATOM 2838 C CA . ASP A 1 368 ? 53.684 14.968 -38.647 1.00 38.47 368 ASP A CA 1
ATOM 2839 C C . ASP A 1 368 ? 53.541 13.958 -37.480 1.00 38.47 368 ASP A C 1
ATOM 2841 O O . ASP A 1 368 ? 52.677 13.084 -37.512 1.00 38.47 368 ASP A O 1
ATOM 2845 N N . VAL A 1 369 ? 54.360 14.068 -36.419 1.00 39.31 369 VAL A N 1
ATOM 2846 C CA . VAL A 1 369 ? 54.440 13.072 -35.318 1.00 39.31 369 VAL A CA 1
ATOM 2847 C C . VAL A 1 369 ? 54.044 13.627 -33.933 1.00 39.31 369 VAL A C 1
ATOM 2849 O O . VAL A 1 369 ? 53.967 12.875 -32.965 1.00 39.31 369 VAL A O 1
ATOM 2852 N N . VAL A 1 370 ? 53.697 14.912 -33.796 1.00 35.31 370 VAL A N 1
ATOM 2853 C CA . VAL A 1 370 ? 53.304 15.503 -32.488 1.00 35.31 370 VAL A CA 1
ATOM 2854 C C . VAL A 1 370 ? 51.835 15.241 -32.089 1.00 35.31 370 VAL A C 1
ATOM 2856 O O . VAL A 1 370 ? 51.387 15.674 -31.034 1.00 35.31 370 VAL A O 1
ATOM 2859 N N . ALA A 1 371 ? 51.083 14.423 -32.828 1.00 40.03 371 ALA A N 1
ATOM 2860 C CA . ALA A 1 371 ? 49.854 13.830 -32.294 1.00 40.03 371 ALA A CA 1
ATOM 2861 C C . ALA A 1 371 ? 50.167 12.427 -31.754 1.00 40.03 371 ALA A C 1
ATOM 2863 O O . ALA A 1 371 ? 50.366 11.499 -32.539 1.00 40.03 371 ALA A O 1
ATOM 2864 N N . LYS A 1 372 ? 50.204 12.256 -30.421 1.00 38.41 372 LYS A N 1
ATOM 2865 C CA . LYS A 1 372 ? 50.190 10.917 -29.800 1.00 38.41 372 LYS A CA 1
ATOM 2866 C C . LYS A 1 372 ? 49.062 10.109 -30.466 1.00 38.41 372 LYS A C 1
ATOM 2868 O O . LYS A 1 372 ? 47.929 10.594 -30.461 1.00 38.41 372 LYS A O 1
ATOM 2873 N N . PRO A 1 373 ? 49.321 8.930 -31.066 1.00 41.62 373 PRO A N 1
ATOM 2874 C CA . PRO A 1 373 ? 48.228 8.118 -31.574 1.00 41.62 373 PRO A CA 1
ATOM 2875 C C . PRO A 1 373 ? 47.324 7.772 -30.384 1.00 41.62 373 PRO A C 1
ATOM 2877 O O . PRO A 1 373 ? 47.853 7.406 -29.327 1.00 41.62 373 PRO A O 1
ATOM 2880 N N . PRO A 1 374 ? 45.993 7.915 -30.510 1.00 48.72 374 PRO A N 1
ATOM 2881 C CA . PRO A 1 374 ? 45.097 7.477 -29.455 1.00 48.72 374 PRO A CA 1
ATOM 2882 C C . PRO A 1 374 ? 45.371 5.993 -29.164 1.00 48.72 374 PRO A C 1
ATOM 2884 O O . PRO A 1 374 ? 45.713 5.242 -30.091 1.00 48.72 374 PRO A O 1
ATOM 2887 N N . PRO A 1 375 ? 45.285 5.558 -27.894 1.00 51.34 375 PRO A N 1
ATOM 2888 C CA . PRO A 1 375 ? 45.459 4.154 -27.553 1.00 51.34 375 PRO A CA 1
ATOM 2889 C C . PRO A 1 375 ? 44.529 3.286 -28.420 1.00 51.34 375 PRO A C 1
ATOM 2891 O O . PRO A 1 375 ? 43.419 3.715 -28.746 1.00 51.34 375 PRO A O 1
ATOM 2894 N N . PRO A 1 376 ? 44.961 2.079 -28.836 1.00 57.88 376 PRO A N 1
ATOM 2895 C CA . PRO A 1 376 ? 44.134 1.208 -29.663 1.00 57.88 376 PRO A CA 1
ATOM 2896 C C . PRO A 1 376 ? 42.765 1.001 -29.008 1.00 57.88 376 PRO A C 1
ATOM 2898 O O . PRO A 1 376 ? 42.701 0.774 -27.805 1.00 57.88 376 PRO A O 1
ATOM 2901 N N . LEU A 1 377 ? 41.675 1.024 -29.777 1.00 53.66 377 LEU A N 1
ATOM 2902 C CA . LEU A 1 377 ? 40.315 0.864 -29.230 1.00 53.66 377 LEU A CA 1
ATOM 2903 C C . LEU A 1 377 ? 40.170 -0.409 -28.374 1.00 53.66 377 LEU A C 1
ATOM 2905 O O . LEU A 1 377 ? 39.524 -0.390 -27.334 1.00 53.66 377 LEU A O 1
ATOM 2909 N N . GLY A 1 378 ? 40.856 -1.496 -28.747 1.00 51.03 378 GLY A N 1
ATOM 2910 C CA . GLY A 1 378 ? 40.899 -2.738 -27.962 1.00 51.03 378 GLY A CA 1
ATOM 2911 C C . GLY A 1 378 ? 41.708 -2.666 -26.655 1.00 51.03 378 GLY A C 1
ATOM 2912 O O . GLY A 1 378 ? 41.686 -3.616 -25.876 1.00 51.03 378 GLY A O 1
ATOM 2913 N N . TYR A 1 379 ? 42.459 -1.589 -26.422 1.00 61.66 379 TYR A N 1
ATOM 2914 C CA . TYR A 1 379 ? 43.125 -1.285 -25.154 1.00 61.66 379 TYR A CA 1
ATOM 2915 C C . TYR A 1 379 ? 42.194 -0.494 -24.233 1.00 61.66 379 TYR A C 1
ATOM 2917 O O . TYR A 1 379 ? 41.994 -0.916 -23.105 1.00 61.66 379 TYR A O 1
ATOM 2925 N N . LEU A 1 380 ? 41.554 0.574 -24.727 1.00 57.34 380 LEU A N 1
ATOM 2926 C CA . LEU A 1 380 ? 40.562 1.325 -23.941 1.00 57.34 380 LEU A CA 1
ATOM 2927 C C . LEU A 1 380 ? 39.346 0.464 -23.576 1.00 57.34 380 LEU A C 1
ATOM 2929 O O . LEU A 1 380 ? 38.871 0.532 -22.451 1.00 57.34 380 LEU A O 1
ATOM 2933 N N . ARG A 1 381 ? 38.907 -0.421 -24.484 1.00 56.72 381 ARG A N 1
ATOM 2934 C CA . ARG A 1 381 ? 37.884 -1.435 -24.194 1.00 56.72 381 ARG A CA 1
ATOM 2935 C C . ARG A 1 381 ? 38.313 -2.376 -23.069 1.00 56.72 381 ARG A C 1
ATOM 2937 O O . ARG A 1 381 ? 37.531 -2.628 -22.169 1.00 56.72 381 ARG A O 1
ATOM 2944 N N . ARG A 1 382 ? 39.545 -2.897 -23.116 1.00 60.66 382 ARG A N 1
ATOM 2945 C CA . ARG A 1 382 ? 40.054 -3.769 -22.049 1.00 60.66 382 ARG A CA 1
ATOM 2946 C C . ARG A 1 382 ? 40.206 -3.027 -20.734 1.00 60.66 382 ARG A C 1
ATOM 2948 O O . ARG A 1 382 ? 39.876 -3.607 -19.722 1.00 60.66 382 ARG A O 1
ATOM 2955 N N . GLN A 1 383 ? 40.618 -1.761 -20.754 1.00 64.88 383 GLN A N 1
ATOM 2956 C CA . GLN A 1 383 ? 40.652 -0.937 -19.549 1.00 64.88 383 GLN A CA 1
ATOM 2957 C C . GLN A 1 383 ? 39.259 -0.704 -18.973 1.00 64.88 383 GLN A C 1
ATOM 2959 O O . GLN A 1 383 ? 39.113 -0.806 -17.767 1.00 64.88 383 GLN A O 1
ATOM 2964 N N . ALA A 1 384 ? 38.247 -0.447 -19.807 1.00 54.28 384 ALA A N 1
ATOM 2965 C CA . ALA A 1 384 ? 36.868 -0.363 -19.339 1.00 54.28 384 ALA A CA 1
ATOM 2966 C C . ALA A 1 384 ? 36.409 -1.714 -18.761 1.00 54.28 384 ALA A C 1
ATOM 2968 O O . ALA A 1 384 ? 35.970 -1.763 -17.625 1.00 54.28 384 ALA A O 1
ATOM 2969 N N . GLU A 1 385 ? 36.595 -2.828 -19.477 1.00 51.72 385 GLU A N 1
ATOM 2970 C CA . GLU A 1 385 ? 36.229 -4.168 -18.987 1.00 51.72 385 GLU A CA 1
ATOM 2971 C C . GLU A 1 385 ? 36.992 -4.583 -17.713 1.00 51.72 385 GLU A C 1
ATOM 2973 O O . GLU A 1 385 ? 36.433 -5.259 -16.858 1.00 51.72 385 GLU A O 1
ATOM 2978 N N . GLU A 1 386 ? 38.273 -4.236 -17.587 1.00 61.19 386 GLU A N 1
ATOM 2979 C CA . GLU A 1 386 ? 39.109 -4.539 -16.419 1.00 61.19 386 GLU A CA 1
ATOM 2980 C C . GLU A 1 386 ? 38.762 -3.646 -15.229 1.00 61.19 386 GLU A C 1
ATOM 2982 O O . GLU A 1 386 ? 38.693 -4.161 -14.120 1.00 61.19 386 GLU A O 1
ATOM 2987 N N . ALA A 1 387 ? 38.496 -2.356 -15.455 1.00 55.06 387 ALA A N 1
ATOM 2988 C CA . ALA A 1 387 ? 38.008 -1.439 -14.429 1.00 55.06 387 ALA A CA 1
ATOM 2989 C C . ALA A 1 387 ? 36.652 -1.895 -13.885 1.00 55.06 387 ALA A C 1
ATOM 2991 O O . ALA A 1 387 ? 36.463 -1.944 -12.680 1.00 55.06 387 ALA A O 1
ATOM 2992 N N . LEU A 1 388 ? 35.752 -2.347 -14.759 1.00 49.88 388 LEU A N 1
ATOM 2993 C CA . LEU A 1 388 ? 34.455 -2.893 -14.358 1.00 49.88 388 LEU A CA 1
ATOM 2994 C C . LEU A 1 388 ? 34.584 -4.209 -13.590 1.00 49.88 388 LEU A C 1
ATOM 2996 O O . LEU A 1 388 ? 33.930 -4.390 -12.573 1.00 49.88 388 LEU A O 1
ATOM 3000 N N . ARG A 1 389 ? 35.467 -5.122 -14.021 1.00 50.50 389 ARG A N 1
ATOM 3001 C CA . ARG A 1 389 ? 35.766 -6.346 -13.250 1.00 50.50 389 ARG A CA 1
ATOM 3002 C C . ARG A 1 389 ? 36.436 -6.057 -11.903 1.00 50.50 389 ARG A C 1
ATOM 3004 O O . ARG A 1 389 ? 36.466 -6.945 -11.058 1.00 50.50 389 ARG A O 1
ATOM 3011 N N . ALA A 1 390 ? 37.022 -4.874 -11.746 1.00 57.06 390 ALA A N 1
ATOM 3012 C CA . ALA A 1 390 ? 37.695 -4.420 -10.537 1.00 57.06 390 ALA A CA 1
ATOM 3013 C C . ALA A 1 390 ? 36.849 -3.441 -9.705 1.00 57.06 390 ALA A C 1
ATOM 3015 O O . ALA A 1 390 ? 37.380 -2.907 -8.735 1.00 57.06 390 ALA A O 1
ATOM 3016 N N . ASP A 1 391 ? 35.582 -3.227 -10.077 1.00 50.19 391 ASP A N 1
ATOM 3017 C CA . ASP A 1 391 ? 34.649 -2.319 -9.399 1.00 50.19 391 ASP A CA 1
ATOM 3018 C C . ASP A 1 391 ? 35.131 -0.852 -9.324 1.00 50.19 391 ASP A C 1
ATOM 3020 O O . ASP A 1 391 ? 34.987 -0.150 -8.330 1.00 50.19 391 ASP A O 1
ATOM 3024 N N . ASP A 1 392 ? 35.769 -0.379 -10.398 1.00 57.19 392 ASP A N 1
ATOM 3025 C CA . ASP A 1 392 ? 36.299 0.982 -10.526 1.00 57.19 392 ASP A CA 1
ATOM 3026 C C . ASP A 1 392 ? 35.495 1.753 -11.587 1.00 57.19 392 ASP A C 1
ATOM 3028 O O . ASP A 1 392 ? 35.882 1.873 -12.758 1.00 57.19 392 ASP A O 1
ATOM 3032 N N . ALA A 1 393 ? 34.315 2.229 -11.180 1.00 51.56 393 ALA A N 1
ATOM 3033 C CA . ALA A 1 393 ? 33.361 2.928 -12.039 1.00 51.56 393 ALA A CA 1
ATOM 3034 C C . ALA A 1 393 ? 33.921 4.244 -12.608 1.00 51.56 393 ALA A C 1
ATOM 3036 O O . ALA A 1 393 ? 33.670 4.563 -13.773 1.00 51.56 393 ALA A O 1
ATOM 3037 N N . ASP A 1 394 ? 34.760 4.962 -11.857 1.00 56.75 394 ASP A N 1
ATOM 3038 C CA . ASP A 1 394 ? 35.449 6.162 -12.338 1.00 56.75 394 ASP A CA 1
ATOM 3039 C C . ASP A 1 394 ? 36.504 5.825 -13.400 1.00 56.75 394 ASP A C 1
ATOM 3041 O O . ASP A 1 394 ? 36.609 6.526 -14.414 1.00 56.75 394 ASP A O 1
ATOM 3045 N N . ALA A 1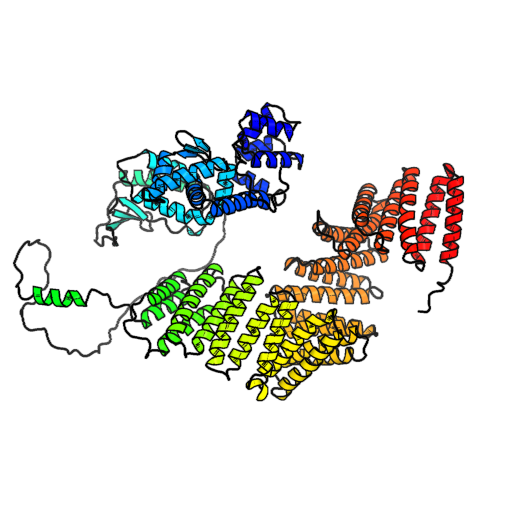 395 ? 37.262 4.735 -13.243 1.00 61.25 395 ALA A N 1
ATOM 3046 C CA . ALA A 1 395 ? 38.183 4.278 -14.281 1.00 61.25 395 ALA A CA 1
ATOM 3047 C C . ALA A 1 395 ? 37.443 3.762 -15.520 1.00 61.25 395 ALA A C 1
ATOM 3049 O O . ALA A 1 395 ? 37.903 3.999 -16.644 1.00 61.25 395 ALA A O 1
ATOM 3050 N N . ALA A 1 396 ? 36.286 3.118 -15.347 1.00 54.75 396 ALA A N 1
ATOM 3051 C CA . ALA A 1 396 ? 35.423 2.704 -16.448 1.00 54.75 396 ALA A CA 1
ATOM 3052 C C . ALA A 1 396 ? 34.844 3.919 -17.192 1.00 54.75 396 ALA A C 1
ATOM 3054 O O . ALA A 1 396 ? 34.980 4.011 -18.415 1.00 54.75 396 ALA A O 1
ATOM 3055 N N . ALA A 1 397 ? 34.291 4.899 -16.473 1.00 55.81 397 ALA A N 1
ATOM 3056 C CA . ALA A 1 397 ? 33.776 6.150 -17.025 1.00 55.81 397 ALA A CA 1
ATOM 3057 C C . ALA A 1 397 ? 34.882 6.964 -17.711 1.00 55.81 397 ALA A C 1
ATOM 3059 O O . ALA A 1 397 ? 34.687 7.459 -18.819 1.00 55.81 397 ALA A O 1
ATOM 3060 N N . ALA A 1 398 ? 36.078 7.040 -17.125 1.00 63.28 398 ALA A N 1
ATOM 3061 C CA . ALA A 1 398 ? 37.230 7.701 -17.731 1.00 63.28 398 ALA A CA 1
ATOM 3062 C C . ALA A 1 398 ? 37.736 6.963 -18.980 1.00 63.28 398 ALA A C 1
ATOM 3064 O O . ALA A 1 398 ? 38.165 7.602 -19.944 1.00 63.28 398 ALA A O 1
ATOM 3065 N N . ALA A 1 399 ? 37.700 5.628 -18.997 1.00 61.38 399 ALA A N 1
ATOM 3066 C CA . ALA A 1 399 ? 38.033 4.839 -20.180 1.00 61.38 399 ALA A CA 1
ATOM 3067 C C . ALA A 1 399 ? 37.009 5.059 -21.304 1.00 61.38 399 ALA A C 1
ATOM 3069 O O . ALA A 1 399 ? 37.417 5.221 -22.457 1.00 61.38 399 ALA A O 1
ATOM 3070 N N . LEU A 1 400 ? 35.717 5.129 -20.965 1.00 56.81 400 LEU A N 1
ATOM 3071 C CA . LEU A 1 400 ? 34.608 5.428 -21.876 1.00 56.81 400 LEU A CA 1
ATOM 3072 C C . LEU A 1 400 ? 34.655 6.875 -22.401 1.00 56.81 400 LEU A C 1
ATOM 3074 O O . LEU A 1 400 ? 34.520 7.086 -23.603 1.00 56.81 400 LEU A O 1
ATOM 3078 N N . GLU A 1 401 ? 34.946 7.873 -21.569 1.00 60.69 401 GLU A N 1
ATOM 3079 C CA . GLU A 1 401 ? 35.119 9.271 -22.002 1.00 60.69 401 GLU A CA 1
ATOM 3080 C C . GLU A 1 401 ? 36.360 9.449 -22.889 1.00 60.69 401 GLU A C 1
ATOM 3082 O O . GLU A 1 401 ? 36.302 10.082 -23.941 1.00 60.69 401 GLU A O 1
ATOM 3087 N N . ARG A 1 402 ? 37.474 8.773 -22.585 1.00 62.81 402 ARG A N 1
ATOM 3088 C CA . ARG A 1 402 ? 38.649 8.747 -23.485 1.00 62.81 402 ARG A CA 1
ATOM 3089 C C . ARG A 1 402 ? 38.356 8.069 -24.820 1.00 62.81 402 ARG A C 1
ATOM 3091 O O . ARG A 1 402 ? 38.954 8.411 -25.839 1.00 62.81 402 ARG A O 1
ATOM 3098 N N . LEU A 1 403 ? 37.455 7.094 -24.811 1.00 58.00 403 LEU A N 1
ATOM 3099 C CA . LEU A 1 403 ? 36.909 6.456 -26.004 1.00 58.00 403 LEU A CA 1
ATOM 3100 C C . LEU A 1 403 ? 36.036 7.442 -26.807 1.00 58.00 403 LEU A C 1
ATOM 3102 O O . LEU A 1 403 ? 36.101 7.417 -28.034 1.00 58.00 403 LEU A O 1
ATOM 3106 N N . ARG A 1 404 ? 35.295 8.338 -26.134 1.00 52.78 404 ARG A N 1
ATOM 3107 C CA . ARG A 1 404 ? 34.470 9.407 -26.733 1.00 52.78 404 ARG A CA 1
ATOM 3108 C C . ARG A 1 404 ? 35.329 10.473 -27.411 1.00 52.78 404 ARG A C 1
ATOM 3110 O O . ARG A 1 404 ? 35.009 10.927 -28.505 1.00 52.78 404 ARG A O 1
ATOM 3117 N N . GLU A 1 405 ? 36.427 10.852 -26.766 1.00 55.59 405 GLU A N 1
ATOM 3118 C CA . GLU A 1 405 ? 37.342 11.914 -27.206 1.00 55.59 405 GLU A CA 1
ATOM 3119 C C . GLU A 1 405 ? 38.385 11.456 -28.238 1.00 55.59 405 GLU A C 1
ATOM 3121 O O . GLU A 1 405 ? 39.095 12.282 -28.819 1.00 55.59 405 GLU A O 1
ATOM 3126 N N . ALA A 1 406 ? 38.509 10.148 -28.488 1.00 57.28 406 ALA A N 1
ATOM 3127 C CA . ALA A 1 406 ? 39.491 9.619 -29.426 1.00 57.28 406 ALA A CA 1
ATOM 3128 C C . ALA A 1 406 ? 39.237 10.170 -30.850 1.00 57.28 406 ALA A C 1
ATOM 3130 O O . ALA A 1 406 ? 38.171 9.944 -31.419 1.00 57.28 406 ALA A O 1
ATOM 3131 N N . PRO A 1 407 ? 40.200 10.865 -31.489 1.00 44.75 407 PRO A N 1
ATOM 3132 C CA . PRO A 1 407 ? 39.988 11.457 -32.807 1.00 44.75 407 PRO A CA 1
ATOM 3133 C C . PRO A 1 407 ? 39.828 10.371 -33.884 1.00 44.75 407 PRO A C 1
ATOM 3135 O O . PRO A 1 407 ? 40.800 9.768 -34.355 1.00 44.75 407 PRO A O 1
ATOM 3138 N N . PHE A 1 408 ? 38.585 10.132 -34.305 1.00 53.72 408 PHE A N 1
ATOM 3139 C CA . PHE A 1 408 ? 38.212 9.147 -35.321 1.00 53.72 408 PHE A CA 1
ATOM 3140 C C . PHE A 1 408 ? 38.577 9.641 -36.731 1.00 53.72 408 PHE A C 1
ATOM 3142 O O . PHE A 1 408 ? 37.764 10.192 -37.465 1.00 53.72 408 PHE A O 1
ATOM 3149 N N . LYS A 1 409 ? 39.830 9.438 -37.154 1.00 40.75 409 LYS A N 1
ATOM 3150 C CA . LYS A 1 409 ? 40.331 9.878 -38.476 1.00 40.75 409 LYS A CA 1
ATOM 3151 C C . LYS A 1 409 ? 39.765 9.120 -39.696 1.00 40.75 409 LYS A C 1
ATOM 3153 O O . LYS A 1 409 ? 40.222 9.367 -40.811 1.00 40.75 409 LYS A O 1
ATOM 3158 N N . ARG A 1 410 ? 38.799 8.202 -39.550 1.00 39.50 410 ARG A N 1
ATOM 3159 C CA . ARG A 1 410 ? 38.111 7.569 -40.695 1.00 39.50 410 ARG A CA 1
ATOM 3160 C C . ARG A 1 410 ? 36.606 7.434 -40.444 1.00 39.50 410 ARG A C 1
ATOM 3162 O O . ARG A 1 410 ? 36.235 7.037 -39.343 1.00 39.50 410 ARG A O 1
ATOM 3169 N N . PRO A 1 411 ? 35.757 7.706 -41.455 1.00 38.44 411 PRO A N 1
ATOM 3170 C CA . PRO A 1 411 ? 34.316 7.523 -41.341 1.00 38.44 411 PRO A CA 1
ATOM 3171 C C . PRO A 1 411 ? 34.002 6.049 -41.051 1.00 38.44 411 PRO A C 1
ATOM 3173 O O . PRO A 1 411 ? 34.585 5.153 -41.662 1.00 38.44 411 PRO A O 1
ATOM 3176 N N . PHE A 1 412 ? 33.075 5.819 -40.121 1.00 43.88 412 PHE A N 1
ATOM 3177 C CA . PHE A 1 412 ? 32.662 4.541 -39.516 1.00 43.88 412 PHE A CA 1
ATOM 3178 C C . PHE A 1 412 ? 32.192 3.427 -40.473 1.00 43.88 412 PHE A C 1
ATOM 3180 O O . PHE A 1 412 ? 31.787 2.358 -40.017 1.00 43.88 412 PHE A O 1
ATOM 3187 N N . GLY A 1 413 ? 32.285 3.611 -41.791 1.00 41.22 413 GLY A N 1
ATOM 3188 C CA . GLY A 1 413 ? 31.736 2.696 -42.792 1.00 41.22 413 GLY A CA 1
ATOM 3189 C C . GLY A 1 413 ? 32.273 1.258 -42.764 1.00 41.22 413 GLY A C 1
ATOM 3190 O O . GLY A 1 413 ? 31.719 0.416 -43.461 1.00 41.22 413 GLY A O 1
ATOM 3191 N N . THR A 1 414 ? 33.316 0.931 -41.988 1.00 39.25 414 THR A N 1
ATOM 3192 C CA . THR A 1 414 ? 33.941 -0.407 -42.029 1.00 39.25 414 THR A CA 1
ATOM 3193 C C . THR A 1 414 ? 34.130 -1.119 -40.689 1.00 39.25 414 THR A C 1
ATOM 3195 O O . THR A 1 414 ? 34.686 -2.212 -40.704 1.00 39.25 414 THR A O 1
ATOM 3198 N N . ASN A 1 415 ? 33.704 -0.579 -39.538 1.00 51.44 415 ASN A N 1
ATOM 3199 C CA . ASN A 1 415 ? 33.890 -1.292 -38.259 1.00 51.44 415 ASN A CA 1
ATOM 3200 C C . ASN A 1 415 ? 32.633 -1.345 -37.380 1.00 51.44 415 ASN A C 1
ATOM 3202 O O . ASN A 1 415 ? 32.677 -1.061 -36.184 1.00 51.44 415 ASN A O 1
ATOM 3206 N N . ARG A 1 416 ? 31.516 -1.758 -37.995 1.00 51.72 416 ARG A N 1
ATOM 3207 C CA . ARG A 1 416 ? 30.252 -2.099 -37.315 1.00 51.72 416 ARG A CA 1
ATOM 3208 C C . ARG A 1 416 ? 30.461 -3.029 -36.114 1.00 51.72 416 ARG A C 1
ATOM 3210 O O . ARG A 1 416 ? 29.814 -2.862 -35.092 1.00 51.72 416 ARG A O 1
ATOM 3217 N N . THR A 1 417 ? 31.420 -3.950 -36.199 1.00 50.47 417 THR A N 1
ATOM 3218 C CA . THR A 1 417 ? 31.736 -4.907 -35.131 1.00 50.47 417 THR A CA 1
ATOM 3219 C C . THR A 1 417 ? 32.296 -4.241 -33.873 1.00 50.47 417 THR A C 1
ATOM 3221 O O . THR A 1 417 ? 31.916 -4.624 -32.775 1.00 50.47 417 THR A O 1
ATOM 3224 N N . ALA A 1 418 ? 33.168 -3.235 -34.005 1.00 49.34 418 ALA A N 1
ATOM 3225 C CA . ALA A 1 418 ? 33.727 -2.533 -32.847 1.00 49.34 418 ALA A CA 1
ATOM 3226 C C . ALA A 1 418 ? 32.691 -1.641 -32.148 1.00 49.34 418 ALA A C 1
ATOM 3228 O O . ALA A 1 418 ? 32.692 -1.564 -30.924 1.00 49.34 418 ALA A O 1
ATOM 3229 N N . VAL A 1 419 ? 31.795 -1.015 -32.919 1.00 51.66 419 VAL A N 1
ATOM 3230 C CA . VAL A 1 419 ? 30.662 -0.243 -32.382 1.00 51.66 419 VAL A CA 1
ATOM 3231 C C . VAL A 1 419 ? 29.710 -1.163 -31.628 1.00 51.66 419 VAL A C 1
ATOM 3233 O O . VAL A 1 419 ? 29.439 -0.918 -30.460 1.00 51.66 419 VAL A O 1
ATOM 3236 N N . ARG A 1 420 ? 29.302 -2.278 -32.245 1.00 55.72 420 ARG A N 1
ATOM 3237 C CA . ARG A 1 420 ? 28.410 -3.260 -31.620 1.00 55.72 420 ARG A CA 1
ATOM 3238 C C . ARG A 1 420 ? 28.995 -3.856 -30.339 1.00 55.72 420 ARG A C 1
ATOM 3240 O O . ARG A 1 420 ? 28.287 -3.989 -29.359 1.00 55.72 420 ARG A O 1
ATOM 3247 N N . GLN A 1 421 ? 30.294 -4.153 -30.316 1.00 55.72 421 GLN A N 1
ATOM 3248 C CA . GLN A 1 421 ? 30.970 -4.689 -29.127 1.00 55.72 421 GLN A CA 1
ATOM 3249 C C . GLN A 1 421 ? 31.101 -3.675 -27.983 1.00 55.72 421 GLN A C 1
ATOM 3251 O O . GLN A 1 421 ? 31.084 -4.069 -26.822 1.00 55.72 421 GLN A O 1
ATOM 3256 N N . LEU A 1 422 ? 31.260 -2.384 -28.291 1.00 51.62 422 LEU A N 1
ATOM 3257 C CA . LEU A 1 422 ? 31.258 -1.317 -27.283 1.00 51.62 422 LEU A CA 1
ATOM 3258 C C . LEU A 1 422 ? 29.841 -1.065 -26.753 1.00 51.62 422 LEU A C 1
ATOM 3260 O O . LEU A 1 422 ? 29.672 -0.864 -25.556 1.00 51.62 422 LEU A O 1
ATOM 3264 N N . SER A 1 423 ? 28.834 -1.146 -27.625 1.00 53.38 423 SER A N 1
ATOM 3265 C CA . SER A 1 423 ? 27.417 -1.116 -27.261 1.00 53.38 423 SER A CA 1
ATOM 3266 C C . SER A 1 423 ? 27.013 -2.311 -26.387 1.00 53.38 423 SER A C 1
ATOM 3268 O O . SER A 1 423 ? 26.369 -2.121 -25.362 1.00 53.38 423 SER A O 1
ATOM 3270 N N . GLU A 1 424 ? 27.449 -3.526 -26.729 1.00 58.59 424 GLU A N 1
ATOM 3271 C CA . GLU A 1 424 ? 27.263 -4.739 -25.918 1.00 58.59 424 GLU A CA 1
ATOM 3272 C C . GLU A 1 424 ? 27.933 -4.590 -24.538 1.00 58.59 424 GLU A C 1
ATOM 3274 O O . GLU A 1 424 ? 27.277 -4.823 -23.533 1.00 58.59 424 GLU A O 1
ATOM 3279 N N . ALA A 1 425 ? 29.177 -4.099 -24.459 1.00 54.72 425 ALA A N 1
ATOM 3280 C CA . ALA A 1 425 ? 29.873 -3.897 -23.181 1.00 54.72 425 ALA A CA 1
ATOM 3281 C C . ALA A 1 425 ? 29.232 -2.807 -22.296 1.00 54.72 425 ALA A C 1
ATOM 3283 O O . ALA A 1 425 ? 29.123 -2.982 -21.085 1.00 54.72 425 ALA A O 1
ATOM 3284 N N . ALA A 1 426 ? 28.779 -1.699 -22.893 1.00 53.69 426 ALA A N 1
ATOM 3285 C CA . ALA A 1 426 ? 28.030 -0.655 -22.188 1.00 53.69 426 ALA A CA 1
ATOM 3286 C C . ALA A 1 426 ? 26.637 -1.132 -21.747 1.00 53.69 426 ALA A C 1
ATOM 3288 O O . ALA A 1 426 ? 26.086 -0.605 -20.789 1.00 53.69 426 ALA A O 1
ATOM 3289 N N . PHE A 1 427 ? 26.069 -2.122 -22.439 1.00 58.53 427 PHE A N 1
ATOM 3290 C CA . PHE A 1 427 ? 24.787 -2.727 -22.100 1.00 58.53 427 PHE A CA 1
ATOM 3291 C C . PHE A 1 427 ? 24.899 -3.838 -21.050 1.00 58.53 427 PHE A C 1
ATOM 3293 O O . PHE A 1 427 ? 24.018 -3.962 -20.205 1.00 58.53 427 PHE A O 1
ATOM 3300 N N . ASP A 1 428 ? 25.969 -4.630 -21.058 1.00 57.84 428 ASP A N 1
ATOM 3301 C CA . ASP A 1 428 ? 26.239 -5.624 -20.011 1.00 57.84 428 ASP A CA 1
ATOM 3302 C C . ASP A 1 428 ? 26.399 -4.943 -18.638 1.00 57.84 428 ASP A C 1
ATOM 3304 O O . ASP A 1 428 ? 25.925 -5.457 -17.629 1.00 57.84 428 ASP A O 1
ATOM 3308 N N . LEU A 1 429 ? 26.930 -3.718 -18.645 1.00 51.34 429 LEU A N 1
ATOM 3309 C CA . LEU A 1 429 ? 26.946 -2.736 -17.554 1.00 51.34 429 LEU A CA 1
ATOM 3310 C C . LEU A 1 429 ? 25.551 -2.336 -17.020 1.00 51.34 429 LEU A C 1
ATOM 3312 O O . LEU A 1 429 ? 25.424 -1.899 -15.882 1.00 51.34 429 LEU A O 1
ATOM 3316 N N . LEU A 1 430 ? 24.495 -2.456 -17.834 1.00 50.44 430 LEU A N 1
ATOM 3317 C CA . LEU A 1 430 ? 23.103 -2.176 -17.439 1.00 50.44 430 LEU A CA 1
ATOM 3318 C C . LEU A 1 430 ? 22.416 -3.387 -16.809 1.00 50.44 430 LEU A C 1
ATOM 3320 O O . LEU A 1 430 ? 21.386 -3.231 -16.151 1.00 50.44 430 LEU A O 1
ATOM 3324 N N . ARG A 1 431 ? 22.962 -4.583 -17.057 1.00 49.91 431 ARG A N 1
ATOM 3325 C CA . ARG A 1 431 ? 22.423 -5.876 -16.626 1.00 49.91 431 ARG A CA 1
ATOM 3326 C C . ARG A 1 431 ? 22.956 -6.346 -15.278 1.00 49.91 431 ARG A C 1
ATOM 3328 O O . ARG A 1 431 ? 22.409 -7.322 -14.769 1.00 49.91 431 ARG A O 1
ATOM 3335 N N . THR A 1 432 ? 23.990 -5.713 -14.726 1.00 49.47 432 THR A N 1
ATOM 3336 C CA . THR A 1 432 ? 24.393 -5.929 -13.333 1.00 49.47 432 THR A CA 1
ATOM 3337 C C . THR A 1 432 ? 23.252 -5.447 -12.432 1.00 49.47 432 THR A C 1
ATOM 3339 O O . THR A 1 432 ? 22.886 -4.270 -12.504 1.00 49.47 432 THR A O 1
ATOM 3342 N N . PRO A 1 433 ? 22.599 -6.355 -11.685 1.00 41.38 433 PRO A N 1
ATOM 3343 C CA . PRO A 1 433 ? 21.455 -6.002 -10.861 1.00 41.38 433 PRO A CA 1
ATOM 3344 C C . PRO A 1 433 ? 21.881 -5.025 -9.763 1.00 41.38 433 PRO A C 1
ATOM 3346 O O . PRO A 1 433 ? 22.996 -5.095 -9.259 1.00 41.38 433 PRO A O 1
ATOM 3349 N N . ALA A 1 434 ? 20.959 -4.146 -9.368 1.00 42.38 434 ALA A N 1
ATOM 3350 C CA . ALA A 1 434 ? 21.107 -3.258 -8.211 1.00 42.38 434 ALA A CA 1
ATOM 3351 C C . ALA A 1 434 ? 21.239 -4.015 -6.868 1.00 42.38 434 ALA A C 1
ATOM 3353 O O . ALA A 1 434 ? 21.367 -3.389 -5.826 1.00 42.38 434 ALA A O 1
ATOM 3354 N N . GLU A 1 435 ? 21.172 -5.349 -6.897 1.00 40.09 435 GLU A N 1
ATOM 3355 C CA . GLU A 1 435 ? 21.266 -6.238 -5.736 1.00 40.09 435 GLU A CA 1
ATOM 3356 C C . GLU A 1 435 ? 22.710 -6.481 -5.274 1.00 40.09 435 GLU A C 1
ATOM 3358 O O . GLU A 1 435 ? 22.931 -6.970 -4.171 1.00 40.09 435 GLU A O 1
ATOM 3363 N N . GLU A 1 436 ? 23.703 -6.146 -6.096 1.00 42.81 436 GLU A N 1
ATOM 3364 C CA . GLU A 1 436 ? 25.100 -6.139 -5.681 1.00 42.81 436 GLU A CA 1
ATOM 3365 C C . GLU A 1 436 ? 25.428 -4.711 -5.199 1.00 42.81 436 GLU A C 1
ATOM 3367 O O . GLU A 1 436 ? 25.449 -3.789 -6.011 1.00 42.81 436 GLU A O 1
ATOM 3372 N N . ASP A 1 437 ? 25.654 -4.550 -3.883 1.00 45.69 437 ASP A N 1
ATOM 3373 C CA . ASP A 1 437 ? 25.913 -3.337 -3.057 1.00 45.69 437 ASP A CA 1
ATOM 3374 C C . ASP A 1 437 ? 26.986 -2.328 -3.560 1.00 45.69 437 ASP A C 1
ATOM 3376 O O . ASP A 1 437 ? 27.489 -1.495 -2.804 1.00 45.69 437 ASP A O 1
ATOM 3380 N N . PHE A 1 438 ? 27.391 -2.386 -4.824 1.00 47.12 438 PHE A N 1
ATOM 3381 C CA . PHE A 1 438 ? 28.658 -1.847 -5.305 1.00 47.12 438 PHE A CA 1
ATOM 3382 C C . PHE A 1 438 ? 28.532 -0.560 -6.142 1.00 47.12 438 PHE A C 1
ATOM 3384 O O . PHE A 1 438 ? 29.520 0.151 -6.292 1.00 47.12 438 PHE A O 1
ATOM 3391 N N . VAL A 1 439 ? 27.339 -0.169 -6.626 1.00 55.53 439 VAL A N 1
ATOM 3392 C CA . VAL A 1 439 ? 27.158 1.088 -7.396 1.00 55.53 439 VAL A CA 1
ATOM 3393 C C . VAL A 1 439 ? 25.919 1.864 -6.942 1.00 55.53 439 VAL A C 1
ATOM 3395 O O . VAL A 1 439 ? 24.796 1.374 -7.030 1.00 55.53 439 VAL A O 1
ATOM 3398 N N . SER A 1 440 ? 26.104 3.116 -6.508 1.00 64.88 440 SER A N 1
ATOM 3399 C CA . SER A 1 440 ? 24.990 3.990 -6.102 1.00 64.88 440 SER A CA 1
ATOM 3400 C C . SER A 1 440 ? 24.046 4.322 -7.272 1.00 64.88 440 SER A C 1
ATOM 3402 O O . SER A 1 440 ? 24.484 4.451 -8.420 1.00 64.88 440 SER A O 1
ATOM 3404 N N . SER A 1 441 ? 22.751 4.549 -7.001 1.00 68.00 441 SER A N 1
ATOM 3405 C CA . SER A 1 441 ? 21.767 4.937 -8.033 1.00 68.00 441 SER A CA 1
ATOM 3406 C C . SER A 1 441 ? 22.201 6.174 -8.829 1.00 68.00 441 SER A C 1
ATOM 3408 O O . SER A 1 441 ? 22.014 6.216 -10.043 1.00 68.00 441 SER A O 1
ATOM 3410 N N . ALA A 1 442 ? 22.852 7.144 -8.175 1.00 70.69 442 ALA A N 1
ATOM 3411 C CA . ALA A 1 442 ? 23.388 8.349 -8.813 1.00 70.69 442 ALA A CA 1
ATOM 3412 C C . ALA A 1 442 ? 24.509 8.037 -9.822 1.00 70.69 442 ALA A C 1
ATOM 3414 O O . ALA A 1 442 ? 24.575 8.620 -10.907 1.00 70.69 442 ALA A O 1
ATOM 3415 N N . GLU A 1 443 ? 25.376 7.084 -9.494 1.00 65.50 443 GLU A N 1
ATOM 3416 C CA . GLU A 1 443 ? 26.482 6.667 -10.351 1.00 65.50 443 GLU A CA 1
ATOM 3417 C C . GLU A 1 443 ? 26.003 5.821 -11.535 1.00 65.50 443 GLU A C 1
ATOM 3419 O O . GLU A 1 443 ? 26.421 6.049 -12.675 1.00 65.50 443 GLU A O 1
ATOM 3424 N N . ARG A 1 444 ? 25.018 4.944 -11.309 1.00 71.31 444 ARG A N 1
ATOM 3425 C CA . ARG A 1 444 ? 24.317 4.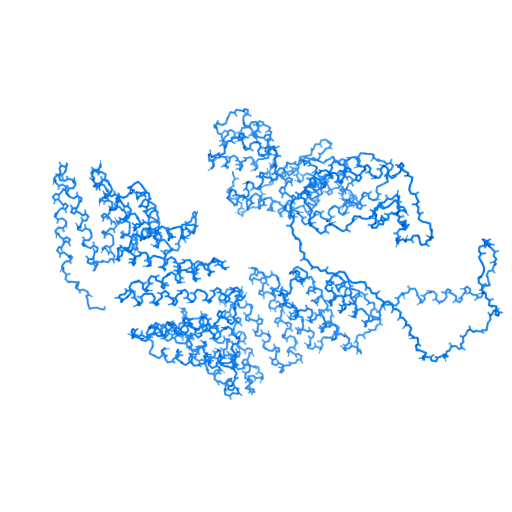226 -12.383 1.00 71.31 444 ARG A CA 1
ATOM 3426 C C . ARG A 1 444 ? 23.632 5.193 -13.352 1.00 71.31 444 ARG A C 1
ATOM 3428 O O . ARG A 1 444 ? 23.748 5.028 -14.567 1.00 71.31 444 ARG A O 1
ATOM 3435 N N . LEU A 1 445 ? 22.986 6.239 -12.836 1.00 77.62 445 LEU A N 1
ATOM 3436 C CA . LEU A 1 445 ? 22.381 7.311 -13.634 1.00 77.62 445 LEU A CA 1
ATOM 3437 C C . LEU A 1 445 ? 23.402 8.070 -14.482 1.00 77.62 445 LEU A C 1
ATOM 3439 O O . LEU A 1 445 ? 23.158 8.333 -15.662 1.00 77.62 445 LEU A O 1
ATOM 3443 N N . ARG A 1 446 ? 24.570 8.376 -13.910 1.00 74.25 446 ARG A N 1
ATOM 3444 C CA . ARG A 1 446 ? 25.676 9.017 -14.629 1.00 74.25 446 ARG A CA 1
ATOM 3445 C C . ARG A 1 446 ? 26.164 8.145 -15.788 1.00 74.25 446 ARG A C 1
ATOM 3447 O O . ARG A 1 446 ? 26.302 8.645 -16.905 1.00 74.25 446 ARG A O 1
ATOM 3454 N N . LEU A 1 447 ? 26.383 6.850 -15.552 1.00 68.56 447 LEU A N 1
ATOM 3455 C CA . LEU A 1 447 ? 26.799 5.896 -16.589 1.00 68.56 447 LEU A CA 1
ATOM 3456 C C . LEU A 1 447 ? 25.741 5.751 -17.691 1.00 68.56 447 LEU A C 1
ATOM 3458 O O . LEU A 1 447 ? 26.072 5.763 -18.880 1.00 68.56 447 LEU A O 1
ATOM 3462 N N . LEU A 1 448 ? 24.465 5.690 -17.311 1.00 77.69 448 LEU A N 1
ATOM 3463 C CA . LEU A 1 448 ? 23.342 5.669 -18.243 1.00 77.69 448 LEU A CA 1
ATOM 3464 C C . LEU A 1 448 ? 23.265 6.943 -19.103 1.00 77.69 448 LEU A C 1
ATOM 3466 O O . LEU A 1 448 ? 23.045 6.843 -20.308 1.00 77.69 448 LEU A O 1
ATOM 3470 N N . GLY A 1 449 ? 23.516 8.126 -18.534 1.00 79.69 449 GLY A N 1
ATOM 3471 C CA . GLY A 1 449 ? 23.565 9.388 -19.288 1.00 79.69 449 GLY A CA 1
ATOM 3472 C C . GLY A 1 449 ? 24.706 9.440 -20.313 1.00 79.69 449 GLY A C 1
ATOM 3473 O O . GLY A 1 449 ? 24.539 9.952 -21.429 1.00 79.69 449 GLY A O 1
ATOM 3474 N N . VAL A 1 450 ? 25.860 8.847 -19.984 1.00 72.31 450 VAL A N 1
ATOM 3475 C CA . VAL A 1 450 ? 26.960 8.659 -20.947 1.00 72.31 450 VAL A CA 1
ATOM 3476 C C . VAL A 1 450 ? 26.520 7.715 -22.068 1.00 72.31 450 VAL A C 1
ATOM 3478 O O . VAL A 1 450 ? 26.696 8.047 -23.243 1.00 72.31 450 VAL A O 1
ATOM 3481 N N . ALA A 1 451 ? 25.899 6.579 -21.732 1.00 74.50 451 ALA A N 1
ATOM 3482 C CA . ALA A 1 451 ? 25.398 5.617 -22.714 1.00 74.50 451 ALA A CA 1
ATOM 3483 C C . ALA A 1 451 ? 24.347 6.238 -23.652 1.00 74.50 451 ALA A C 1
ATOM 3485 O O . ALA A 1 451 ? 24.424 6.053 -24.867 1.00 74.50 451 ALA A O 1
ATOM 3486 N N . GLU A 1 452 ? 23.409 7.028 -23.126 1.00 83.75 452 GLU A N 1
ATOM 3487 C CA . GLU A 1 452 ? 22.381 7.732 -23.904 1.00 83.75 452 GLU A CA 1
ATOM 3488 C C . GLU A 1 452 ? 23.015 8.668 -24.941 1.00 83.75 452 GLU A C 1
ATOM 3490 O O . GLU A 1 452 ? 22.706 8.597 -26.133 1.00 83.75 452 GLU A O 1
ATOM 3495 N N . THR A 1 453 ? 23.967 9.501 -24.506 1.00 78.69 453 THR A N 1
ATOM 3496 C CA . THR A 1 453 ? 24.709 10.427 -25.379 1.00 78.69 453 THR A CA 1
ATOM 3497 C C . THR A 1 453 ? 25.449 9.673 -26.484 1.00 78.69 453 THR A C 1
ATOM 3499 O O . THR A 1 453 ? 25.431 10.064 -27.653 1.00 78.69 453 THR A O 1
ATOM 3502 N N . TRP A 1 454 ? 26.072 8.552 -26.127 1.00 73.38 454 TRP A N 1
ATOM 3503 C CA . TRP A 1 454 ? 26.768 7.676 -27.060 1.00 73.38 454 TRP A CA 1
ATOM 3504 C C . TRP A 1 454 ? 25.839 7.086 -28.119 1.00 73.38 454 TRP A C 1
ATOM 3506 O O . TRP A 1 454 ? 26.123 7.200 -29.312 1.00 73.38 454 TRP A O 1
ATOM 3516 N N . TYR A 1 455 ? 24.722 6.485 -27.710 1.00 77.06 455 TYR A N 1
ATOM 3517 C CA . TYR A 1 455 ? 23.771 5.883 -28.641 1.00 77.06 455 TYR A CA 1
ATOM 3518 C C . TYR A 1 455 ? 23.089 6.922 -29.535 1.00 77.06 455 TYR A C 1
ATOM 3520 O O . TYR A 1 455 ? 22.861 6.638 -30.711 1.00 77.06 455 TYR A O 1
ATOM 3528 N N . ARG A 1 456 ? 22.841 8.143 -29.042 1.00 83.94 456 ARG A N 1
ATOM 3529 C CA . ARG A 1 456 ? 22.359 9.258 -29.876 1.00 83.94 456 ARG A CA 1
ATOM 3530 C C . ARG A 1 456 ? 23.364 9.625 -30.970 1.00 83.94 456 ARG A C 1
ATOM 3532 O O . ARG A 1 456 ? 22.988 9.673 -32.138 1.00 83.94 456 ARG A O 1
ATOM 3539 N N . ASN A 1 457 ? 24.645 9.772 -30.630 1.00 76.81 457 ASN A N 1
ATOM 3540 C CA . ASN A 1 457 ? 25.696 10.034 -31.622 1.00 76.81 457 ASN A CA 1
ATOM 3541 C C . ASN A 1 457 ? 25.833 8.880 -32.628 1.00 76.81 457 ASN A C 1
ATOM 3543 O O . ASN A 1 457 ? 25.979 9.097 -33.831 1.00 76.81 457 ASN A O 1
ATOM 3547 N N . LEU A 1 458 ? 25.757 7.632 -32.156 1.00 73.00 458 LEU A N 1
ATOM 3548 C CA . LEU A 1 458 ? 25.794 6.457 -33.026 1.00 73.00 458 LEU A CA 1
ATOM 3549 C C . LEU A 1 458 ? 24.592 6.401 -33.974 1.00 73.00 458 LEU A C 1
ATOM 3551 O O . LEU A 1 458 ? 24.765 5.997 -35.124 1.00 73.00 458 LEU A O 1
ATOM 3555 N N . ALA A 1 459 ? 23.410 6.843 -33.541 1.00 81.06 459 ALA A N 1
ATOM 3556 C CA . ALA A 1 459 ? 22.213 6.890 -34.378 1.00 81.06 459 ALA A CA 1
ATOM 3557 C C . ALA A 1 459 ? 22.365 7.864 -35.559 1.00 81.06 459 ALA A C 1
ATOM 3559 O O . ALA A 1 459 ? 21.847 7.591 -36.641 1.00 81.06 459 ALA A O 1
ATOM 3560 N N . GLU A 1 460 ? 23.113 8.959 -35.393 1.00 78.62 460 GLU A N 1
ATOM 3561 C CA . GLU A 1 460 ? 23.441 9.881 -36.491 1.00 78.62 460 GLU A CA 1
ATOM 3562 C C . GLU A 1 460 ? 24.435 9.268 -37.488 1.00 78.62 460 GLU A C 1
ATOM 3564 O O . GLU A 1 460 ? 24.340 9.486 -38.698 1.00 78.62 460 GLU A O 1
ATOM 3569 N N . ILE A 1 461 ? 25.388 8.477 -36.989 1.00 73.06 461 ILE A N 1
ATOM 3570 C CA . ILE A 1 461 ? 26.457 7.870 -37.794 1.00 73.06 461 ILE A CA 1
ATOM 3571 C C . ILE A 1 461 ? 25.957 6.629 -38.551 1.00 73.06 461 ILE A C 1
ATOM 3573 O O . ILE A 1 461 ? 26.360 6.389 -39.693 1.00 73.06 461 ILE A O 1
ATOM 3577 N N . LEU A 1 462 ? 25.096 5.825 -37.924 1.00 76.69 462 LEU A N 1
ATOM 3578 C CA . LEU A 1 462 ? 24.583 4.549 -38.433 1.00 76.69 462 LEU A CA 1
ATOM 3579 C C . LEU A 1 462 ? 23.038 4.504 -38.387 1.00 76.69 462 LEU A C 1
ATOM 3581 O O . LEU A 1 462 ? 22.464 3.619 -37.758 1.00 76.69 462 LEU A O 1
ATOM 3585 N N . PRO A 1 463 ? 22.327 5.388 -39.114 1.00 79.12 463 PRO A N 1
ATOM 3586 C CA . PRO A 1 463 ? 20.868 5.556 -38.997 1.00 79.12 463 PRO A CA 1
ATOM 3587 C C . PRO A 1 463 ? 20.020 4.378 -39.512 1.00 79.12 463 PRO A C 1
ATOM 3589 O O . PRO A 1 463 ? 18.790 4.425 -39.434 1.00 79.12 463 PRO A O 1
ATOM 3592 N N . ALA A 1 464 ? 20.662 3.362 -40.094 1.00 82.69 464 ALA A N 1
ATOM 3593 C CA . ALA A 1 464 ? 20.035 2.167 -40.659 1.00 82.69 464 ALA A CA 1
ATOM 3594 C C . ALA A 1 464 ? 20.293 0.896 -39.828 1.00 82.69 464 ALA A C 1
ATOM 3596 O O . ALA A 1 464 ? 19.921 -0.188 -40.266 1.00 82.69 464 ALA A O 1
ATOM 3597 N N . ASP A 1 465 ? 20.979 1.005 -38.688 1.00 79.94 465 ASP A N 1
ATOM 3598 C CA . ASP A 1 465 ? 21.197 -0.114 -37.769 1.00 79.94 465 ASP A CA 1
ATOM 3599 C C . ASP A 1 465 ? 20.069 -0.139 -36.729 1.00 79.94 465 ASP A C 1
ATOM 3601 O O . ASP A 1 465 ? 19.886 0.840 -36.004 1.00 79.94 465 ASP A O 1
ATOM 3605 N N . ALA A 1 466 ? 19.284 -1.218 -36.696 1.00 82.38 466 ALA A N 1
ATOM 3606 C CA . ALA A 1 466 ? 18.119 -1.346 -35.821 1.00 82.38 466 ALA A CA 1
ATOM 3607 C C . ALA A 1 466 ? 18.495 -1.538 -34.342 1.00 82.38 466 ALA A C 1
ATOM 3609 O O . ALA A 1 466 ? 17.707 -1.175 -33.464 1.00 82.38 466 ALA A O 1
ATOM 3610 N N . ASP A 1 467 ? 19.708 -2.025 -34.056 1.00 81.31 467 ASP A N 1
ATOM 3611 C CA . ASP A 1 467 ? 20.190 -2.276 -32.692 1.00 81.31 467 ASP A CA 1
ATOM 3612 C C . ASP A 1 467 ? 20.374 -0.962 -31.919 1.00 81.31 467 ASP A C 1
ATOM 3614 O O . ASP A 1 467 ? 20.059 -0.865 -30.739 1.00 81.31 467 ASP A O 1
ATOM 3618 N N . ILE A 1 468 ? 20.810 0.103 -32.596 1.00 82.69 468 ILE A N 1
ATOM 3619 C CA . ILE A 1 468 ? 21.097 1.404 -31.974 1.00 82.69 468 ILE A CA 1
ATOM 3620 C C . ILE A 1 468 ? 19.850 2.060 -31.356 1.00 82.69 468 ILE A C 1
ATOM 3622 O O . ILE A 1 468 ? 19.879 2.370 -30.162 1.00 82.69 468 ILE A O 1
ATOM 3626 N N . PRO A 1 469 ? 18.749 2.296 -32.100 1.00 85.69 469 PRO A N 1
ATOM 3627 C CA . PRO A 1 469 ? 17.537 2.841 -31.505 1.00 85.69 469 PRO A CA 1
ATOM 3628 C C . PRO A 1 469 ? 16.917 1.869 -30.490 1.00 85.69 469 PRO A C 1
ATOM 3630 O O . PRO A 1 469 ? 16.332 2.319 -29.512 1.00 85.69 469 PRO A O 1
ATOM 3633 N N . TRP A 1 470 ? 17.092 0.554 -30.632 1.00 83.31 470 TRP A N 1
ATOM 3634 C CA . TRP A 1 470 ? 16.670 -0.384 -29.591 1.00 83.31 470 TRP A CA 1
ATOM 3635 C C . TRP A 1 470 ? 17.413 -0.172 -28.267 1.00 83.31 470 TRP A C 1
ATOM 3637 O O . TRP A 1 470 ? 16.784 0.035 -27.227 1.00 83.31 470 TRP A O 1
ATOM 3647 N N . ARG A 1 471 ? 18.748 -0.156 -28.303 1.00 83.62 471 ARG A N 1
ATOM 3648 C CA . ARG A 1 471 ? 19.595 0.080 -27.127 1.00 83.62 471 ARG A CA 1
ATOM 3649 C C . ARG A 1 471 ? 19.311 1.432 -26.485 1.00 83.62 471 ARG A C 1
ATOM 3651 O O . ARG A 1 471 ? 19.240 1.520 -25.264 1.00 83.62 471 ARG A O 1
ATOM 3658 N N . LEU A 1 472 ? 19.089 2.469 -27.293 1.00 86.31 472 LEU A N 1
ATOM 3659 C CA . LEU A 1 472 ? 18.727 3.796 -26.797 1.00 86.31 472 LEU A CA 1
ATOM 3660 C C . LEU A 1 472 ? 17.392 3.776 -26.041 1.00 86.31 472 LEU A C 1
ATOM 3662 O O . LEU A 1 472 ? 17.299 4.351 -24.962 1.00 86.31 472 LEU A O 1
ATOM 3666 N N . GLY A 1 473 ? 16.385 3.057 -26.550 1.00 86.25 473 GLY A N 1
ATOM 3667 C CA . GLY A 1 473 ? 15.126 2.859 -25.830 1.00 86.25 473 GLY A CA 1
ATOM 3668 C C . GLY A 1 473 ? 15.319 2.160 -24.480 1.00 86.25 473 GLY A C 1
ATOM 3669 O O . GLY A 1 473 ? 14.730 2.578 -23.489 1.00 86.25 473 GLY A O 1
ATOM 3670 N N . GLN A 1 474 ? 16.190 1.144 -24.412 1.00 83.12 474 GLN A N 1
ATOM 3671 C CA . GLN A 1 474 ? 16.514 0.450 -23.154 1.00 83.12 474 GLN A CA 1
ATOM 3672 C C . GLN A 1 474 ? 17.231 1.352 -22.146 1.00 83.12 474 GLN A C 1
ATOM 3674 O O . GLN A 1 474 ? 16.920 1.293 -20.962 1.00 83.12 474 GLN A O 1
ATOM 3679 N N . VAL A 1 475 ? 18.161 2.194 -22.605 1.00 85.69 475 VAL A N 1
ATOM 3680 C CA . VAL A 1 475 ? 18.851 3.166 -21.743 1.00 85.69 475 VAL A CA 1
ATOM 3681 C C . VAL A 1 475 ? 17.857 4.157 -21.139 1.00 85.69 475 VAL A C 1
ATOM 3683 O O . VAL A 1 475 ? 17.899 4.390 -19.936 1.00 85.69 475 VAL A O 1
ATOM 3686 N N . VAL A 1 476 ? 16.922 4.678 -21.941 1.00 87.38 476 VAL A N 1
ATOM 3687 C CA . VAL A 1 476 ? 15.902 5.625 -21.464 1.00 87.38 476 VAL A CA 1
ATOM 3688 C C . VAL A 1 476 ? 14.995 4.998 -20.400 1.00 87.38 476 VAL A C 1
ATOM 3690 O O . VAL A 1 476 ? 14.736 5.639 -19.383 1.00 87.38 476 VAL A O 1
ATOM 3693 N N . VAL A 1 477 ? 14.558 3.747 -20.593 1.00 83.69 477 VAL A N 1
ATOM 3694 C CA . VAL A 1 477 ? 13.780 2.997 -19.585 1.00 83.69 477 VAL A CA 1
ATOM 3695 C C . VAL A 1 477 ? 14.599 2.782 -18.312 1.00 83.69 477 VAL A C 1
ATOM 3697 O O . VAL A 1 477 ? 14.124 3.093 -17.228 1.00 83.69 477 VAL A O 1
ATOM 3700 N N . ALA A 1 478 ? 15.851 2.336 -18.431 1.00 81.75 478 ALA A N 1
ATOM 3701 C CA . ALA A 1 478 ? 16.713 2.091 -17.275 1.00 81.75 478 ALA A CA 1
ATOM 3702 C C . ALA A 1 478 ? 17.026 3.374 -16.479 1.00 81.75 478 ALA A C 1
ATOM 3704 O O . ALA A 1 478 ? 17.155 3.326 -15.260 1.00 81.75 478 ALA A O 1
ATOM 3705 N N . GLN A 1 479 ? 17.130 4.532 -17.140 1.00 83.38 479 GLN A N 1
ATOM 3706 C CA . GLN A 1 479 ? 17.237 5.829 -16.457 1.00 83.38 479 GLN A CA 1
ATOM 3707 C C . GLN A 1 479 ? 15.978 6.127 -15.645 1.00 83.38 479 GLN A C 1
ATOM 3709 O O . GLN A 1 479 ? 16.078 6.502 -14.485 1.00 83.38 479 GLN A O 1
ATOM 3714 N N . GLU A 1 480 ? 14.805 5.906 -16.235 1.00 84.62 480 GLU A N 1
ATOM 3715 C CA . GLU A 1 480 ? 13.513 6.134 -15.584 1.00 84.62 480 GLU A CA 1
ATOM 3716 C C . GLU A 1 480 ? 13.225 5.148 -14.433 1.00 84.62 480 GLU A C 1
ATOM 3718 O O . GLU A 1 480 ? 12.469 5.455 -13.508 1.00 84.62 480 GLU A O 1
ATOM 3723 N N . GLU A 1 481 ? 13.817 3.954 -14.474 1.00 78.31 481 GLU A N 1
ATOM 3724 C CA . GLU A 1 481 ? 13.812 2.987 -13.373 1.00 78.31 481 GLU A CA 1
ATOM 3725 C C . GLU A 1 481 ? 14.776 3.402 -12.247 1.00 78.31 481 GLU A C 1
ATOM 3727 O O . GLU A 1 481 ? 14.405 3.304 -11.084 1.00 78.31 481 GLU A O 1
ATOM 3732 N N . CYS A 1 482 ? 15.966 3.928 -12.567 1.00 74.12 482 CYS A N 1
ATOM 3733 C CA . CYS A 1 482 ? 16.944 4.397 -11.572 1.00 74.12 482 CYS A CA 1
ATOM 3734 C C . CYS A 1 482 ? 16.553 5.705 -10.870 1.00 74.12 482 CYS A C 1
ATOM 3736 O O . CYS A 1 482 ? 16.980 5.937 -9.742 1.00 74.12 482 CYS A O 1
ATOM 3738 N N . GLU A 1 483 ? 15.818 6.592 -11.543 1.00 72.81 483 GLU A N 1
ATOM 3739 C CA . GLU A 1 483 ? 15.436 7.897 -10.985 1.00 72.81 483 GLU A CA 1
ATOM 3740 C C . GLU A 1 483 ? 14.278 7.811 -9.984 1.00 72.81 483 GLU A C 1
ATOM 3742 O O . GLU A 1 483 ? 14.031 8.802 -9.303 1.00 72.81 483 GLU A O 1
ATOM 3747 N N . GLU A 1 484 ? 13.563 6.675 -9.914 1.00 62.00 484 GLU A N 1
ATOM 3748 C CA . GLU A 1 484 ? 12.358 6.477 -9.084 1.00 62.00 484 GLU A CA 1
ATOM 3749 C C . GLU A 1 484 ? 11.437 7.717 -9.064 1.00 62.00 484 GLU A C 1
ATOM 3751 O O . GLU A 1 484 ? 10.927 8.143 -8.028 1.00 62.00 484 GLU A O 1
ATOM 3756 N N . SER A 1 485 ? 11.254 8.347 -10.233 1.00 56.41 485 SER A N 1
ATOM 3757 C CA . SER A 1 485 ? 10.549 9.624 -10.349 1.00 56.41 485 SER A CA 1
ATOM 3758 C C . SER A 1 485 ? 9.116 9.515 -9.820 1.00 56.41 485 SER A C 1
ATOM 3760 O O . SER A 1 485 ? 8.301 8.760 -10.348 1.00 56.41 485 SER A O 1
ATOM 3762 N N . VAL A 1 486 ? 8.783 10.340 -8.820 1.00 57.62 486 VAL A N 1
ATOM 3763 C CA . VAL A 1 486 ? 7.403 10.535 -8.328 1.00 57.62 486 VAL A CA 1
ATOM 3764 C C . VAL A 1 486 ? 6.588 11.422 -9.292 1.00 57.62 486 VAL A C 1
ATOM 3766 O O . VAL A 1 486 ? 5.372 11.561 -9.154 1.00 57.62 486 VAL A O 1
ATOM 3769 N N . ASP A 1 487 ? 7.238 12.022 -10.296 1.00 74.00 487 ASP A N 1
ATOM 3770 C CA . ASP A 1 487 ? 6.594 12.840 -11.323 1.00 74.00 487 ASP A CA 1
ATOM 3771 C C . ASP A 1 487 ? 6.095 11.977 -12.495 1.00 74.00 487 ASP A C 1
ATOM 3773 O O . ASP A 1 487 ? 6.851 11.580 -13.388 1.00 74.00 487 ASP A O 1
ATOM 3777 N N . ALA A 1 488 ? 4.784 11.733 -12.490 1.00 71.12 488 ALA A N 1
ATOM 3778 C CA . ALA A 1 488 ? 4.054 10.999 -13.517 1.00 71.12 488 ALA A CA 1
ATOM 3779 C C . ALA A 1 488 ? 4.194 11.596 -14.930 1.00 71.12 488 ALA A C 1
ATOM 3781 O O . ALA A 1 488 ? 4.170 10.857 -15.918 1.00 71.12 488 ALA A O 1
ATOM 3782 N N . GLU A 1 489 ? 4.317 12.922 -15.052 1.00 75.94 489 GLU A N 1
ATOM 3783 C CA . GLU A 1 489 ? 4.437 13.595 -16.348 1.00 75.94 489 GLU A CA 1
ATOM 3784 C C . GLU A 1 489 ? 5.826 13.375 -16.947 1.00 75.94 489 GLU A C 1
ATOM 3786 O O . GLU A 1 489 ? 5.940 12.976 -18.110 1.00 75.94 489 GLU A O 1
ATOM 3791 N N . ARG A 1 490 ? 6.874 13.511 -16.131 1.00 81.38 490 ARG A N 1
ATOM 3792 C CA . ARG A 1 490 ? 8.242 13.173 -16.537 1.00 81.38 490 ARG A CA 1
ATOM 3793 C C . ARG A 1 490 ? 8.366 11.703 -16.934 1.00 81.38 490 ARG A C 1
ATOM 3795 O O . ARG A 1 490 ? 8.869 11.417 -18.023 1.00 81.38 490 ARG A O 1
ATOM 3802 N N . SER A 1 491 ? 7.865 10.782 -16.105 1.00 75.62 491 SER A N 1
ATOM 3803 C CA . SER A 1 491 ? 7.910 9.347 -16.411 1.00 75.62 491 SER A CA 1
ATOM 3804 C C . SER A 1 491 ? 7.230 9.031 -17.739 1.00 75.62 491 SER A C 1
ATOM 3806 O O . SER A 1 491 ? 7.773 8.303 -18.573 1.00 75.62 491 SER A O 1
ATOM 3808 N N . ARG A 1 492 ? 6.051 9.616 -17.981 1.00 75.56 492 ARG A N 1
ATOM 3809 C CA . ARG A 1 492 ? 5.322 9.475 -19.248 1.00 75.56 492 ARG A CA 1
ATOM 3810 C C . ARG A 1 492 ? 6.168 9.924 -20.436 1.00 75.56 492 ARG A C 1
ATOM 3812 O O . ARG A 1 492 ? 6.193 9.235 -21.460 1.00 75.56 492 ARG A O 1
ATOM 3819 N N . ASP A 1 493 ? 6.835 11.065 -20.328 1.00 83.50 493 ASP A N 1
ATOM 3820 C CA . ASP A 1 493 ? 7.622 11.628 -21.423 1.00 83.50 493 ASP A CA 1
ATOM 3821 C C . ASP A 1 493 ? 8.849 10.757 -21.737 1.00 83.50 493 ASP A C 1
ATOM 3823 O O . ASP A 1 493 ? 9.151 10.523 -22.913 1.00 83.50 493 ASP A O 1
ATOM 3827 N N . ARG A 1 494 ? 9.482 10.176 -20.711 1.00 86.44 494 ARG A N 1
ATOM 3828 C CA . ARG A 1 494 ? 10.610 9.241 -20.856 1.00 86.44 494 ARG A CA 1
ATOM 3829 C C . ARG A 1 494 ? 10.191 7.915 -21.476 1.00 86.44 494 ARG A C 1
ATOM 3831 O O . ARG A 1 494 ? 10.795 7.487 -22.459 1.00 86.44 494 ARG A O 1
ATOM 3838 N N . TYR A 1 495 ? 9.093 7.307 -21.032 1.00 84.62 495 TYR A N 1
ATOM 3839 C CA . TYR A 1 495 ? 8.571 6.116 -21.710 1.00 84.62 495 TYR A CA 1
ATOM 3840 C C . TYR A 1 495 ? 8.106 6.411 -23.140 1.00 84.62 495 TYR A C 1
ATOM 3842 O O . TYR A 1 495 ? 8.317 5.599 -24.040 1.00 84.62 495 TYR A O 1
ATOM 3850 N N . SER A 1 496 ? 7.538 7.592 -23.395 1.00 84.19 496 SER A N 1
ATOM 3851 C CA . SER A 1 496 ? 7.178 8.022 -24.752 1.00 84.19 496 SER A CA 1
ATOM 3852 C C . SER A 1 496 ? 8.410 8.180 -25.649 1.00 84.19 496 SER A C 1
ATOM 3854 O O . SER A 1 496 ? 8.361 7.857 -26.841 1.00 84.19 496 SER A O 1
ATOM 3856 N N . GLU A 1 497 ? 9.527 8.650 -25.092 1.00 88.81 497 GLU A N 1
ATOM 3857 C CA . GLU A 1 497 ? 10.827 8.689 -25.762 1.00 88.81 497 GLU A CA 1
ATOM 3858 C C . GLU A 1 497 ? 11.352 7.275 -26.053 1.00 88.81 497 GLU A C 1
ATOM 3860 O O . GLU A 1 497 ? 11.672 6.981 -27.208 1.00 88.81 497 GLU A O 1
ATOM 3865 N N . ALA A 1 498 ? 11.344 6.369 -25.072 1.00 87.69 498 ALA A N 1
ATOM 3866 C CA . ALA A 1 498 ? 11.744 4.974 -25.268 1.00 87.69 498 ALA A CA 1
ATOM 3867 C C . ALA A 1 498 ? 10.911 4.278 -26.356 1.00 87.69 498 ALA A C 1
ATOM 3869 O O . ALA A 1 498 ? 11.452 3.671 -27.281 1.00 87.69 498 ALA A O 1
ATOM 3870 N N . VAL A 1 499 ? 9.587 4.448 -26.319 1.00 86.50 499 VAL A N 1
ATOM 3871 C CA . VAL A 1 499 ? 8.661 3.925 -27.330 1.00 86.50 499 VAL A CA 1
ATOM 3872 C C . VAL A 1 499 ? 8.969 4.495 -28.719 1.00 86.50 499 VAL A C 1
ATOM 3874 O O . VAL A 1 499 ? 8.891 3.765 -29.709 1.00 86.50 499 VAL A O 1
ATOM 3877 N N . ARG A 1 500 ? 9.355 5.772 -28.835 1.00 88.94 500 ARG A N 1
ATOM 3878 C CA . ARG A 1 500 ? 9.788 6.369 -30.112 1.00 88.94 500 ARG A CA 1
ATOM 3879 C C . ARG A 1 500 ? 11.047 5.689 -30.646 1.00 88.94 500 ARG A C 1
ATOM 3881 O O . ARG A 1 500 ? 11.128 5.415 -31.843 1.00 88.94 500 ARG A O 1
ATOM 3888 N N . HIS A 1 501 ? 12.001 5.389 -29.772 1.00 88.38 501 HIS A N 1
ATOM 3889 C CA . HIS A 1 501 ? 13.225 4.686 -30.137 1.00 88.38 501 HIS A CA 1
ATOM 3890 C C . HIS A 1 501 ? 12.950 3.240 -30.566 1.00 88.38 501 HIS A C 1
ATOM 3892 O O . HIS A 1 501 ? 13.356 2.842 -31.656 1.00 88.38 501 HIS A O 1
ATOM 3898 N N . TYR A 1 502 ? 12.149 2.484 -29.818 1.00 85.25 502 TYR A N 1
ATOM 3899 C CA . TYR A 1 502 ? 11.760 1.135 -30.233 1.00 85.25 502 TYR A CA 1
ATOM 3900 C C . TYR A 1 502 ? 10.970 1.115 -31.543 1.00 85.25 502 TYR A C 1
ATOM 3902 O O . TYR A 1 502 ? 11.217 0.261 -32.389 1.00 85.25 502 TYR A O 1
ATOM 3910 N N . ARG A 1 503 ? 10.079 2.089 -31.778 1.00 86.00 503 ARG A N 1
ATOM 3911 C CA . ARG A 1 503 ? 9.399 2.237 -33.079 1.00 86.00 503 ARG A CA 1
ATOM 3912 C C . ARG A 1 503 ? 10.391 2.428 -34.210 1.00 86.00 503 ARG A C 1
ATOM 3914 O O . ARG A 1 503 ? 10.221 1.826 -35.261 1.00 86.00 503 ARG A O 1
ATOM 3921 N N . ARG A 1 504 ? 11.431 3.233 -33.994 1.00 87.56 504 ARG A N 1
ATOM 3922 C CA . ARG A 1 504 ? 12.467 3.443 -35.001 1.00 87.56 504 ARG A CA 1
ATOM 3923 C C . ARG A 1 504 ? 13.250 2.162 -35.297 1.00 87.56 504 ARG A C 1
ATOM 3925 O O . ARG A 1 504 ? 13.593 1.934 -36.451 1.00 87.56 504 ARG A O 1
ATOM 3932 N N . SER A 1 505 ? 13.505 1.333 -34.285 1.00 86.50 505 SER A N 1
ATOM 3933 C CA . SER A 1 505 ? 14.093 0.000 -34.471 1.00 86.50 505 SER A CA 1
ATOM 3934 C C . SER A 1 505 ? 13.162 -0.916 -35.274 1.00 86.50 505 SER A C 1
ATOM 3936 O O . SER A 1 505 ? 13.564 -1.468 -36.294 1.00 86.50 505 SER A O 1
ATOM 3938 N N . LEU A 1 506 ? 11.878 -0.966 -34.907 1.00 84.31 506 LEU A N 1
ATOM 3939 C CA . LEU A 1 506 ? 10.863 -1.764 -35.597 1.00 84.31 506 LEU A CA 1
ATOM 3940 C C . LEU A 1 506 ? 10.606 -1.289 -37.041 1.00 84.31 506 LEU A C 1
ATOM 3942 O O . LEU A 1 506 ? 10.312 -2.093 -37.910 1.00 84.31 506 LEU A O 1
ATOM 3946 N N . GLU A 1 507 ? 10.739 0.001 -37.355 1.00 87.06 507 GLU A N 1
ATOM 3947 C CA . GLU A 1 507 ? 10.689 0.489 -38.747 1.00 87.06 507 GLU A CA 1
ATOM 3948 C C . GLU A 1 507 ? 11.816 -0.089 -39.614 1.00 87.06 507 GLU A C 1
ATOM 3950 O O . GLU A 1 507 ? 11.638 -0.266 -40.821 1.00 87.06 507 GLU A O 1
ATOM 3955 N N . LEU A 1 508 ? 12.979 -0.346 -39.011 1.00 85.56 508 LEU A N 1
ATOM 3956 C CA . LEU A 1 508 ? 14.137 -0.935 -39.679 1.00 85.56 508 LEU A CA 1
ATOM 3957 C C . LEU A 1 508 ? 14.010 -2.462 -39.763 1.00 85.56 508 LEU A C 1
ATOM 3959 O O . LEU A 1 508 ? 14.387 -3.041 -40.783 1.00 85.56 508 LEU A O 1
ATOM 3963 N N . GLU A 1 509 ? 13.420 -3.093 -38.744 1.00 85.31 509 GLU A N 1
ATOM 3964 C CA . GLU A 1 509 ? 13.147 -4.535 -38.677 1.00 85.31 509 GLU A CA 1
ATOM 3965 C C . GLU A 1 509 ? 11.668 -4.824 -38.312 1.00 85.31 509 GLU A C 1
ATOM 3967 O O . GLU A 1 509 ? 11.356 -5.164 -37.172 1.00 85.31 509 GLU A O 1
ATOM 3972 N N . PRO A 1 510 ? 10.724 -4.728 -39.277 1.00 77.62 510 PRO A N 1
ATOM 3973 C CA . PRO A 1 510 ? 9.272 -4.746 -39.007 1.00 77.62 510 PRO A CA 1
ATOM 3974 C C . PRO A 1 510 ? 8.685 -6.057 -38.483 1.00 77.62 510 PRO A C 1
ATOM 3976 O O . PRO A 1 510 ? 7.534 -6.086 -38.047 1.00 77.62 510 PRO A O 1
ATOM 3979 N N . ASP A 1 511 ? 9.447 -7.145 -38.566 1.00 78.50 511 ASP A N 1
ATOM 3980 C CA . ASP A 1 511 ? 9.037 -8.482 -38.136 1.00 78.50 511 ASP A CA 1
ATOM 3981 C C . ASP A 1 511 ? 9.626 -8.883 -36.773 1.00 78.50 511 ASP A C 1
ATOM 3983 O O . ASP A 1 511 ? 9.400 -10.014 -36.332 1.00 78.50 511 ASP A O 1
ATOM 3987 N N . ASP A 1 512 ? 10.359 -7.989 -36.101 1.00 83.69 512 ASP A N 1
ATOM 3988 C CA . ASP A 1 512 ? 10.963 -8.281 -34.803 1.00 83.69 512 ASP A CA 1
ATOM 3989 C C . ASP A 1 512 ? 9.903 -8.313 -33.685 1.00 83.69 512 ASP A C 1
ATOM 3991 O O . ASP A 1 512 ? 9.389 -7.290 -33.215 1.00 83.69 512 ASP A O 1
ATOM 3995 N N . VAL A 1 513 ? 9.571 -9.535 -33.261 1.00 86.00 513 VAL A N 1
ATOM 3996 C CA . VAL A 1 513 ? 8.634 -9.807 -32.167 1.00 86.00 513 VAL A CA 1
ATOM 3997 C C . VAL A 1 513 ? 9.153 -9.251 -30.847 1.00 86.00 513 VAL A C 1
ATOM 3999 O O . VAL A 1 513 ? 8.363 -8.706 -30.080 1.00 86.00 513 VAL A O 1
ATOM 4002 N N . ASP A 1 514 ? 10.451 -9.344 -30.571 1.00 84.56 514 ASP A N 1
ATOM 4003 C CA . ASP A 1 514 ? 10.999 -8.870 -29.306 1.00 84.56 514 ASP A CA 1
ATOM 4004 C C . ASP A 1 514 ? 10.888 -7.340 -29.226 1.00 84.56 514 ASP A C 1
ATOM 4006 O O . ASP A 1 514 ? 10.475 -6.825 -28.188 1.00 84.56 514 ASP A O 1
ATOM 4010 N N . MET A 1 515 ? 11.113 -6.602 -30.322 1.00 82.12 515 MET A N 1
ATOM 4011 C CA . MET A 1 515 ? 10.875 -5.145 -30.355 1.00 82.12 515 MET A CA 1
ATOM 4012 C C . MET A 1 515 ? 9.417 -4.783 -30.094 1.00 82.12 515 MET A C 1
ATOM 4014 O O . MET A 1 515 ? 9.130 -3.843 -29.349 1.00 82.12 515 MET A O 1
ATOM 4018 N N . LEU A 1 516 ? 8.485 -5.531 -30.686 1.00 85.56 516 LEU A N 1
ATOM 4019 C CA . LEU A 1 516 ? 7.057 -5.328 -30.464 1.00 85.56 516 LEU A CA 1
ATOM 4020 C C . LEU A 1 516 ? 6.690 -5.531 -28.984 1.00 85.56 516 LEU A C 1
ATOM 4022 O O . LEU A 1 516 ? 5.956 -4.719 -28.422 1.00 85.56 516 LEU A O 1
ATOM 4026 N N . LEU A 1 517 ? 7.243 -6.565 -28.344 1.00 87.38 517 LEU A N 1
ATOM 4027 C CA . LEU A 1 517 ? 7.047 -6.844 -26.919 1.00 87.38 517 LEU A CA 1
ATOM 4028 C C . LEU A 1 517 ? 7.718 -5.790 -26.018 1.00 87.38 517 LEU A C 1
ATOM 4030 O O . LEU A 1 517 ? 7.170 -5.452 -24.977 1.00 87.38 517 LEU A O 1
ATOM 4034 N N . ARG A 1 518 ? 8.853 -5.204 -26.419 1.00 84.94 518 ARG A N 1
ATOM 4035 C CA . ARG A 1 518 ? 9.495 -4.103 -25.669 1.00 84.94 518 ARG A CA 1
ATOM 4036 C C . ARG A 1 518 ? 8.711 -2.796 -25.739 1.00 84.94 518 ARG A C 1
ATOM 4038 O O . ARG A 1 518 ? 8.640 -2.079 -24.745 1.00 84.94 518 ARG A O 1
ATOM 4045 N N . ILE A 1 519 ? 8.109 -2.485 -26.890 1.00 85.25 519 ILE A N 1
ATOM 4046 C CA . ILE A 1 519 ? 7.161 -1.363 -27.002 1.00 85.25 519 ILE A CA 1
ATOM 4047 C C . ILE A 1 519 ? 5.991 -1.591 -26.051 1.00 85.25 519 ILE A C 1
ATOM 4049 O O . ILE A 1 519 ? 5.586 -0.665 -25.352 1.00 85.25 519 ILE A O 1
ATOM 4053 N N . ASP A 1 520 ? 5.460 -2.813 -26.036 1.00 87.75 520 ASP A N 1
ATOM 4054 C CA . ASP A 1 520 ? 4.382 -3.205 -25.139 1.00 87.75 520 ASP A CA 1
ATOM 4055 C C . ASP A 1 520 ? 4.770 -3.027 -23.662 1.00 87.75 520 ASP A C 1
ATOM 4057 O O . ASP A 1 520 ? 4.041 -2.359 -22.932 1.00 87.75 520 ASP A O 1
ATOM 4061 N N . ASP A 1 521 ? 5.937 -3.527 -23.244 1.00 86.69 521 ASP A N 1
ATOM 4062 C CA . ASP A 1 521 ? 6.465 -3.367 -21.881 1.00 86.69 521 ASP A CA 1
ATOM 4063 C C . ASP A 1 521 ? 6.595 -1.892 -21.480 1.00 86.69 521 ASP A C 1
ATOM 4065 O O . ASP A 1 521 ? 6.108 -1.498 -20.423 1.00 86.69 521 ASP A O 1
ATOM 4069 N N . ALA A 1 522 ? 7.181 -1.052 -22.339 1.00 84.50 522 ALA A N 1
ATOM 4070 C CA . ALA A 1 522 ? 7.346 0.374 -22.055 1.00 84.50 522 ALA A CA 1
ATOM 4071 C C . ALA A 1 522 ? 5.999 1.109 -21.941 1.00 84.50 522 ALA A C 1
ATOM 4073 O O . ALA A 1 522 ? 5.836 1.982 -21.089 1.00 84.50 522 ALA A O 1
ATOM 4074 N N . LEU A 1 523 ? 5.010 0.748 -22.768 1.00 85.44 523 LEU A N 1
ATOM 4075 C CA . LEU A 1 523 ? 3.651 1.287 -22.657 1.00 85.44 523 LEU A CA 1
ATOM 4076 C C . LEU A 1 523 ? 2.969 0.841 -21.358 1.00 85.44 523 LEU A C 1
ATOM 4078 O O . LEU A 1 523 ? 2.287 1.649 -20.732 1.00 85.44 523 LEU A O 1
ATOM 4082 N N . HIS A 1 524 ? 3.170 -0.409 -20.933 1.00 85.12 524 HIS A N 1
ATOM 4083 C CA . HIS A 1 524 ? 2.640 -0.927 -19.669 1.00 85.12 524 HIS A CA 1
ATOM 4084 C C . HIS A 1 524 ? 3.286 -0.242 -18.457 1.00 85.12 524 HIS A C 1
ATOM 4086 O O . HIS A 1 524 ? 2.576 0.190 -17.549 1.00 85.12 524 HIS A O 1
ATOM 4092 N N . GLN A 1 525 ? 4.611 -0.076 -18.459 1.00 84.00 525 GLN A N 1
ATOM 4093 C CA . GLN A 1 525 ? 5.331 0.647 -17.407 1.00 84.00 525 GLN A CA 1
ATOM 4094 C C . GLN A 1 525 ? 4.871 2.112 -17.321 1.00 84.00 525 GLN A C 1
ATOM 4096 O O . GLN A 1 525 ? 4.587 2.602 -16.228 1.00 84.00 525 GLN A O 1
ATOM 4101 N N . ALA A 1 526 ? 4.692 2.787 -18.463 1.00 81.19 526 ALA A N 1
ATOM 4102 C CA . ALA A 1 526 ? 4.120 4.133 -18.509 1.00 81.19 526 ALA A CA 1
ATOM 4103 C C . ALA A 1 526 ? 2.695 4.174 -17.948 1.00 81.19 526 ALA A C 1
ATOM 4105 O O . ALA A 1 526 ? 2.365 5.047 -17.147 1.00 81.19 526 ALA A O 1
ATOM 4106 N N . ALA A 1 527 ? 1.855 3.212 -18.337 1.00 83.69 527 ALA A N 1
ATOM 4107 C CA . ALA A 1 527 ? 0.467 3.131 -17.902 1.00 83.69 527 ALA A CA 1
ATOM 4108 C C . ALA A 1 527 ? 0.335 2.944 -16.384 1.00 83.69 527 ALA A C 1
ATOM 4110 O O . ALA A 1 527 ? -0.625 3.445 -15.799 1.00 83.69 527 ALA A O 1
ATOM 4111 N N . GLY A 1 528 ? 1.301 2.278 -15.744 1.00 80.38 528 GLY A N 1
ATOM 4112 C CA . GLY A 1 528 ? 1.373 2.126 -14.290 1.00 80.38 528 GLY A CA 1
ATOM 4113 C C . GLY A 1 528 ? 1.727 3.407 -13.525 1.00 80.38 528 GLY A C 1
ATOM 4114 O O . GLY A 1 528 ? 1.474 3.470 -12.326 1.00 80.38 528 GLY A O 1
ATOM 4115 N N . ARG A 1 529 ? 2.275 4.432 -14.194 1.00 77.19 529 ARG A N 1
ATOM 4116 C CA . ARG A 1 529 ? 2.720 5.693 -13.564 1.00 77.19 529 ARG A CA 1
ATOM 4117 C C . ARG A 1 529 ? 1.817 6.893 -13.853 1.00 77.19 529 ARG A C 1
ATOM 4119 O O . ARG A 1 529 ? 2.090 7.990 -13.384 1.00 77.19 529 ARG A O 1
ATOM 4126 N N . VAL A 1 530 ? 0.746 6.708 -14.619 1.00 78.06 530 VAL A N 1
ATOM 4127 C CA . VAL A 1 530 ? -0.179 7.777 -15.028 1.00 78.06 530 VAL A CA 1
ATOM 4128 C C . VAL A 1 530 ? -1.589 7.540 -14.488 1.00 78.06 530 VAL A C 1
ATOM 4130 O O . VAL A 1 530 ? -1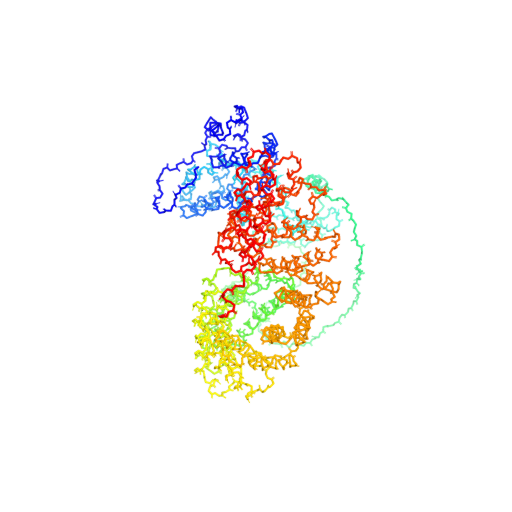.923 6.470 -13.983 1.00 78.06 530 VAL A O 1
ATOM 4133 N N . GLY A 1 531 ? -2.441 8.562 -14.582 1.00 75.62 531 GLY A N 1
ATOM 4134 C CA . GLY A 1 531 ? -3.842 8.457 -14.185 1.00 75.62 531 GLY A CA 1
ATOM 4135 C C . GLY A 1 531 ? -4.648 7.501 -15.074 1.00 75.62 531 GLY A C 1
ATOM 4136 O O . GLY A 1 531 ? -4.342 7.296 -16.245 1.00 75.62 531 GLY A O 1
ATOM 4137 N N . ARG A 1 532 ? -5.750 6.982 -14.524 1.00 79.25 532 ARG A N 1
ATOM 4138 C CA . ARG A 1 532 ? -6.614 5.950 -15.124 1.00 79.25 532 ARG A CA 1
ATOM 4139 C C . ARG A 1 532 ? -6.988 6.151 -16.599 1.00 79.25 532 ARG A C 1
ATOM 4141 O O . ARG A 1 532 ? -6.936 5.193 -17.365 1.00 79.25 532 ARG A O 1
ATOM 4148 N N . GLU A 1 533 ? -7.416 7.353 -16.986 1.00 80.88 533 GLU A N 1
ATOM 4149 C CA . GLU A 1 533 ? -7.824 7.638 -18.374 1.00 80.88 533 GLU A CA 1
ATOM 4150 C C . GLU A 1 533 ? -6.653 7.481 -19.350 1.00 80.88 533 GLU A C 1
ATOM 4152 O O . GLU A 1 533 ? -6.799 6.927 -20.439 1.00 80.88 533 GLU A O 1
ATOM 4157 N N . GLU A 1 534 ? -5.474 7.927 -18.927 1.00 80.00 534 GLU A N 1
ATOM 4158 C CA . GLU A 1 534 ? -4.255 7.847 -19.716 1.00 80.00 534 GLU A CA 1
ATOM 4159 C C . GLU A 1 534 ? -3.721 6.413 -19.771 1.00 80.00 534 GLU A C 1
ATOM 4161 O O . GLU A 1 534 ? -3.334 5.944 -20.841 1.00 80.00 534 GLU A O 1
ATOM 4166 N N . SER A 1 535 ? -3.789 5.672 -18.660 1.00 83.06 535 SER A N 1
ATOM 4167 C CA . SER A 1 535 ? -3.444 4.249 -18.635 1.00 83.06 535 SER A CA 1
ATOM 4168 C C . SER A 1 535 ? -4.280 3.466 -19.653 1.00 83.06 535 SER A C 1
ATOM 4170 O O . SER A 1 535 ? -3.733 2.701 -20.444 1.00 83.06 535 SER A O 1
ATOM 4172 N N . GLU A 1 536 ? -5.599 3.692 -19.707 1.00 86.69 536 GLU A N 1
ATOM 4173 C CA . GLU A 1 536 ? -6.478 3.027 -20.683 1.00 86.69 536 GLU A CA 1
ATOM 4174 C C . GLU A 1 536 ? -6.091 3.343 -22.127 1.00 86.69 536 GLU A C 1
ATOM 4176 O O . GLU A 1 536 ? -6.088 2.439 -22.969 1.00 86.69 536 GLU A O 1
ATOM 4181 N N . ARG A 1 537 ? -5.720 4.598 -22.410 1.00 86.75 537 ARG A N 1
ATOM 4182 C CA . ARG A 1 537 ? -5.240 5.015 -23.730 1.00 86.75 537 ARG A CA 1
ATOM 4183 C C . ARG A 1 537 ? -3.977 4.256 -24.128 1.00 86.75 537 ARG A C 1
ATOM 4185 O O . ARG A 1 537 ? -3.901 3.776 -25.260 1.00 86.75 537 ARG A O 1
ATOM 4192 N N . LEU A 1 538 ? -3.022 4.119 -23.210 1.00 84.62 538 LEU A N 1
ATOM 4193 C CA . LEU A 1 538 ? -1.759 3.414 -23.439 1.00 84.62 538 LEU A CA 1
ATOM 4194 C C . LEU A 1 538 ? -1.974 1.912 -23.665 1.00 84.62 538 LEU A C 1
ATOM 4196 O O . LEU A 1 538 ? -1.444 1.368 -24.634 1.00 84.62 538 LEU A O 1
ATOM 4200 N N . TYR A 1 539 ? -2.816 1.252 -22.862 1.00 88.12 539 TYR A N 1
ATOM 4201 C CA . TYR A 1 539 ? -3.154 -0.159 -23.096 1.00 88.12 539 TYR A CA 1
ATOM 4202 C C . TYR A 1 539 ? -3.913 -0.364 -24.408 1.00 88.12 539 TYR A C 1
ATOM 4204 O O . TYR A 1 539 ? -3.671 -1.340 -25.113 1.00 88.12 539 TYR A O 1
ATOM 4212 N N . ARG A 1 540 ? -4.807 0.560 -24.781 1.00 91.19 540 ARG A N 1
ATOM 4213 C CA . ARG A 1 540 ? -5.507 0.511 -26.074 1.00 91.19 540 ARG A CA 1
ATOM 4214 C C . ARG A 1 540 ? -4.537 0.670 -27.243 1.00 91.19 540 ARG A C 1
ATOM 4216 O O . ARG A 1 540 ? -4.694 0.006 -28.266 1.00 91.19 540 ARG A O 1
ATOM 4223 N N . GLU A 1 541 ? -3.543 1.546 -27.110 1.00 88.94 541 GLU A N 1
ATOM 4224 C CA . GLU A 1 541 ? -2.486 1.682 -28.110 1.00 88.94 541 GLU A CA 1
ATOM 4225 C C . GLU A 1 541 ? -1.645 0.402 -28.221 1.00 88.94 541 GLU A C 1
ATOM 4227 O O . GLU A 1 541 ? -1.407 -0.064 -29.339 1.00 88.94 541 GLU A O 1
ATOM 4232 N N . SER A 1 542 ? -1.228 -0.173 -27.089 1.00 88.62 542 SER A N 1
ATOM 4233 C CA . SER A 1 542 ? -0.499 -1.448 -27.031 1.00 88.62 542 SER A CA 1
ATOM 4234 C C . SER A 1 542 ? -1.287 -2.560 -27.735 1.00 88.62 542 SER A C 1
ATOM 4236 O O . SER A 1 542 ? -0.793 -3.171 -28.687 1.00 88.62 542 SER A O 1
ATOM 4238 N N . GLU A 1 543 ? -2.555 -2.740 -27.364 1.00 93.06 543 GLU A N 1
ATOM 4239 C CA . GLU A 1 543 ? -3.446 -3.738 -27.947 1.00 93.06 543 GLU A CA 1
ATOM 4240 C C . GLU A 1 543 ? -3.577 -3.556 -29.463 1.00 93.06 543 GLU A C 1
ATOM 4242 O O . GLU A 1 543 ? -3.398 -4.510 -30.225 1.00 93.06 543 GLU A O 1
ATOM 4247 N N . HIS A 1 544 ? -3.866 -2.333 -29.920 1.00 92.38 544 HIS A N 1
ATOM 4248 C CA . HIS A 1 544 ? -4.025 -2.049 -31.343 1.00 92.38 544 HIS A CA 1
ATOM 4249 C C . HIS A 1 544 ? -2.763 -2.421 -32.128 1.00 92.38 544 HIS A C 1
ATOM 4251 O O . HIS A 1 544 ? -2.860 -3.070 -33.170 1.00 92.38 544 HIS A O 1
ATOM 4257 N N . ARG A 1 545 ? -1.582 -2.058 -31.613 1.00 88.31 545 ARG A N 1
ATOM 4258 C CA . ARG A 1 545 ? -0.288 -2.354 -32.247 1.00 88.31 545 ARG A CA 1
ATOM 4259 C C . ARG A 1 545 ? -0.015 -3.847 -32.333 1.00 88.31 545 ARG A C 1
ATOM 4261 O O . ARG A 1 545 ? 0.364 -4.329 -33.399 1.00 88.31 545 ARG A O 1
ATOM 4268 N N . LEU A 1 546 ? -0.227 -4.574 -31.239 1.00 91.25 546 LEU A N 1
ATOM 4269 C CA . LEU A 1 546 ? -0.033 -6.020 -31.208 1.00 91.25 546 LEU A CA 1
ATOM 4270 C C . LEU A 1 546 ? -0.968 -6.712 -32.207 1.00 91.25 546 LEU A C 1
ATOM 4272 O O . LEU A 1 546 ? -0.515 -7.548 -32.988 1.00 91.25 546 LEU A O 1
ATOM 4276 N N . ARG A 1 547 ? -2.241 -6.303 -32.257 1.00 93.19 547 ARG A N 1
ATOM 4277 C CA . ARG A 1 547 ? -3.262 -6.871 -33.154 1.00 93.19 547 ARG A CA 1
ATOM 4278 C C . ARG A 1 547 ? -2.948 -6.716 -34.634 1.00 93.19 547 ARG A C 1
ATOM 4280 O O . ARG A 1 547 ? -3.167 -7.651 -35.398 1.00 93.19 547 ARG A O 1
ATOM 4287 N N . VAL A 1 548 ? -2.469 -5.544 -35.050 1.00 90.69 548 VAL A N 1
ATOM 4288 C CA . VAL A 1 548 ? -2.166 -5.276 -36.468 1.00 90.69 548 VAL A CA 1
ATOM 4289 C C . VAL A 1 548 ? -0.783 -5.777 -36.890 1.00 90.69 548 VAL A C 1
ATOM 4291 O O . VAL A 1 548 ? -0.430 -5.671 -38.064 1.00 90.69 548 VAL A O 1
ATOM 4294 N N . SER A 1 549 ? 0.007 -6.317 -35.957 1.00 88.88 549 SER A N 1
ATOM 4295 C CA . SER A 1 549 ? 1.343 -6.824 -36.257 1.00 88.88 549 SER A CA 1
ATOM 4296 C C . SER A 1 549 ? 1.299 -8.078 -37.149 1.00 88.88 549 SER A C 1
ATOM 4298 O O . SER A 1 549 ? 0.422 -8.936 -36.987 1.00 88.88 549 SER A O 1
ATOM 4300 N N . PRO A 1 550 ? 2.278 -8.264 -38.057 1.00 87.12 550 PRO A N 1
ATOM 4301 C CA . PRO A 1 550 ? 2.399 -9.498 -38.835 1.00 87.12 550 PRO A CA 1
ATOM 4302 C C . PRO A 1 550 ? 2.528 -10.752 -37.959 1.00 87.12 550 PRO A C 1
ATOM 4304 O O . PRO A 1 550 ? 2.046 -11.822 -38.328 1.00 87.12 550 PRO A O 1
ATOM 4307 N N . ALA A 1 551 ? 3.150 -10.622 -36.783 1.00 87.56 551 ALA A N 1
ATOM 4308 C CA . ALA A 1 551 ? 3.338 -11.708 -35.829 1.00 87.56 551 ALA A CA 1
ATOM 4309 C C . ALA A 1 551 ? 2.012 -12.230 -35.248 1.00 87.56 551 ALA A C 1
ATOM 4311 O O . ALA A 1 551 ? 1.829 -13.445 -35.160 1.00 87.56 551 ALA A O 1
ATOM 4312 N N . ALA A 1 552 ? 1.051 -11.346 -34.952 1.00 88.06 552 ALA A N 1
ATOM 4313 C CA . ALA A 1 552 ? -0.296 -11.759 -34.554 1.00 88.06 552 ALA A CA 1
ATOM 4314 C C . ALA A 1 552 ? -1.008 -12.527 -35.679 1.00 88.06 552 ALA A C 1
ATOM 4316 O O . ALA A 1 552 ? -1.600 -13.576 -35.430 1.00 88.06 552 ALA A O 1
ATOM 4317 N N . GLY A 1 553 ? -0.879 -12.071 -36.932 1.00 87.81 553 GLY A N 1
ATOM 4318 C CA . GLY A 1 553 ? -1.428 -12.769 -38.103 1.00 87.81 553 GLY A CA 1
ATOM 4319 C C . GLY A 1 553 ? -0.821 -14.158 -38.347 1.00 87.81 553 GLY A C 1
ATOM 4320 O O . GLY A 1 553 ? -1.499 -15.044 -38.865 1.00 87.81 553 GLY A O 1
ATOM 4321 N N . ARG A 1 554 ? 0.439 -14.372 -37.940 1.00 91.12 554 ARG A N 1
ATOM 4322 C CA . ARG A 1 554 ? 1.112 -15.685 -37.956 1.00 91.12 554 ARG A CA 1
ATOM 4323 C C . ARG A 1 554 ? 0.764 -16.567 -36.751 1.00 91.12 554 ARG A C 1
ATOM 4325 O O . ARG A 1 554 ? 1.138 -17.736 -36.749 1.00 91.12 554 ARG A O 1
ATOM 4332 N N . GLY A 1 555 ? 0.057 -16.032 -35.755 1.00 91.50 555 GLY A N 1
ATOM 4333 C CA . GLY A 1 555 ? -0.290 -16.746 -34.529 1.00 91.50 555 GLY A CA 1
ATOM 4334 C C . GLY A 1 555 ? 0.887 -16.934 -33.570 1.00 91.50 555 GLY A C 1
ATOM 4335 O O . GLY A 1 555 ? 0.957 -17.968 -32.910 1.00 91.50 555 GLY A O 1
ATOM 4336 N N . ASP A 1 556 ? 1.819 -15.975 -33.501 1.00 93.81 556 ASP A N 1
ATOM 4337 C CA . ASP A 1 556 ? 2.942 -16.042 -32.558 1.00 93.81 556 ASP A CA 1
ATOM 4338 C C . ASP A 1 556 ? 2.435 -16.087 -31.100 1.00 93.81 556 ASP A C 1
ATOM 4340 O O . ASP A 1 556 ? 1.794 -15.131 -30.649 1.00 93.81 556 ASP A O 1
ATOM 4344 N N . PRO A 1 557 ? 2.714 -17.157 -30.330 1.00 93.94 557 PRO A N 1
ATOM 4345 C CA . PRO A 1 557 ? 2.119 -17.355 -29.011 1.00 93.94 557 PRO A CA 1
ATOM 4346 C C . PRO A 1 557 ? 2.455 -16.235 -28.020 1.00 93.94 557 PRO A C 1
ATOM 4348 O O . PRO A 1 557 ? 1.613 -15.914 -27.178 1.00 93.94 557 PRO A O 1
ATOM 4351 N N . LYS A 1 558 ? 3.633 -15.602 -28.111 1.00 93.06 558 LYS A N 1
ATOM 4352 C CA . LYS A 1 558 ? 4.011 -14.506 -27.205 1.00 93.06 558 LYS A CA 1
ATOM 4353 C C . LYS A 1 558 ? 3.189 -13.253 -27.493 1.00 93.06 558 LYS A C 1
ATOM 4355 O O . LYS A 1 558 ? 2.693 -12.620 -26.563 1.00 93.06 558 LYS A O 1
ATOM 4360 N N . VAL A 1 559 ? 2.999 -12.928 -28.772 1.00 93.88 559 VAL A N 1
ATOM 4361 C CA . VAL A 1 559 ? 2.182 -11.777 -29.193 1.00 93.88 559 VAL A CA 1
ATOM 4362 C C . VAL A 1 559 ? 0.715 -11.996 -28.834 1.00 93.88 559 VAL A C 1
ATOM 4364 O O . VAL A 1 559 ? 0.091 -11.102 -28.269 1.00 93.88 559 VAL A O 1
ATOM 4367 N N . LEU A 1 560 ? 0.175 -13.197 -29.076 1.00 96.56 560 LEU A N 1
ATOM 4368 C CA . LEU A 1 560 ? -1.196 -13.550 -28.681 1.00 96.56 560 LEU A CA 1
ATOM 4369 C C . LEU A 1 560 ? -1.407 -13.406 -27.163 1.00 96.56 560 LEU A C 1
ATOM 4371 O O . LEU A 1 560 ? -2.413 -12.844 -26.731 1.00 96.56 560 LEU A O 1
ATOM 4375 N N . ALA A 1 561 ? -0.439 -13.855 -26.355 1.00 95.12 561 ALA A N 1
ATOM 4376 C CA . ALA A 1 561 ? -0.480 -13.707 -24.901 1.00 95.12 561 ALA A CA 1
ATOM 4377 C C . ALA A 1 561 ? -0.454 -12.230 -24.467 1.00 95.12 561 ALA A C 1
ATOM 4379 O O . ALA A 1 561 ? -1.194 -11.851 -23.562 1.00 95.12 561 ALA A O 1
ATOM 4380 N N . ARG A 1 562 ? 0.338 -11.372 -25.125 1.00 94.94 562 ARG A N 1
ATOM 4381 C CA . ARG A 1 562 ? 0.350 -9.931 -24.816 1.00 94.94 562 ARG A CA 1
ATOM 4382 C C . ARG A 1 562 ? -0.913 -9.193 -25.243 1.00 94.94 562 ARG A C 1
ATOM 4384 O O . ARG A 1 562 ? -1.335 -8.295 -24.524 1.00 94.94 562 ARG A O 1
ATOM 4391 N N . ILE A 1 563 ? -1.576 -9.603 -26.327 1.00 96.00 563 ILE A N 1
ATOM 4392 C CA . ILE A 1 563 ? -2.908 -9.066 -26.663 1.00 96.00 563 ILE A CA 1
ATOM 4393 C C . ILE A 1 563 ? -3.896 -9.384 -25.536 1.00 96.00 563 ILE A C 1
ATOM 4395 O O . ILE A 1 563 ? -4.643 -8.504 -25.108 1.00 96.00 563 ILE A O 1
ATOM 4399 N N . ALA A 1 564 ? -3.873 -10.621 -25.026 1.00 97.00 564 ALA A N 1
ATOM 4400 C CA . ALA A 1 564 ? -4.709 -11.012 -23.897 1.00 97.00 564 ALA A CA 1
ATOM 4401 C C . ALA A 1 564 ? -4.420 -10.169 -22.648 1.00 97.00 564 ALA A C 1
ATOM 4403 O O . ALA A 1 564 ? -5.355 -9.685 -22.017 1.00 97.00 564 ALA A O 1
ATOM 4404 N N . PHE A 1 565 ? -3.144 -9.944 -22.329 1.00 95.19 565 PHE A N 1
ATOM 4405 C CA . PHE A 1 565 ? -2.731 -9.106 -21.203 1.00 95.19 565 PHE A CA 1
ATOM 4406 C C . PHE A 1 565 ? -3.205 -7.652 -21.338 1.00 95.19 565 PHE A C 1
ATOM 4408 O O . PHE A 1 565 ? -3.825 -7.128 -20.416 1.00 95.19 565 PHE A O 1
ATOM 4415 N N . ALA A 1 566 ? -3.014 -7.018 -22.499 1.00 94.25 566 ALA A N 1
ATOM 4416 C CA . ALA A 1 566 ? -3.464 -5.645 -22.726 1.00 94.25 566 ALA A CA 1
ATOM 4417 C C . ALA A 1 566 ? -4.993 -5.508 -22.576 1.00 94.25 566 ALA A C 1
ATOM 4419 O O . ALA A 1 566 ? -5.480 -4.591 -21.911 1.00 94.25 566 ALA A O 1
ATOM 4420 N N . LEU A 1 567 ? -5.765 -6.449 -23.134 1.00 96.31 567 LEU A N 1
ATOM 4421 C CA . LEU A 1 567 ? -7.226 -6.493 -22.979 1.00 96.31 567 LEU A CA 1
ATOM 4422 C C . LEU A 1 567 ? -7.647 -6.719 -21.524 1.00 96.31 567 LEU A C 1
ATOM 4424 O O . LEU A 1 567 ? -8.597 -6.099 -21.047 1.00 96.31 567 LEU A O 1
ATOM 4428 N N . GLU A 1 568 ? -6.939 -7.590 -20.814 1.00 95.62 568 GLU A N 1
ATOM 4429 C CA . GLU A 1 568 ? -7.188 -7.906 -19.413 1.00 95.62 568 GLU A CA 1
ATOM 4430 C C . GLU A 1 568 ? -6.915 -6.711 -18.489 1.00 95.62 568 GLU A C 1
ATOM 4432 O O . GLU A 1 568 ? -7.702 -6.452 -17.568 1.00 95.62 568 GLU A O 1
ATOM 4437 N N . MET A 1 569 ? -5.871 -5.930 -18.772 1.00 93.56 569 MET A N 1
ATOM 4438 C CA . MET A 1 569 ? -5.581 -4.679 -18.075 1.00 93.56 569 MET A CA 1
ATOM 4439 C C . MET A 1 569 ? -6.662 -3.641 -18.352 1.00 93.56 569 MET A C 1
ATOM 4441 O O . MET A 1 569 ? -7.215 -3.075 -17.408 1.00 93.56 569 MET A O 1
ATOM 4445 N N . ARG A 1 570 ? -7.064 -3.449 -19.616 1.00 93.38 570 ARG A N 1
ATOM 4446 C CA . ARG A 1 570 ? -8.195 -2.566 -19.960 1.00 93.38 570 ARG A CA 1
ATOM 4447 C C . ARG A 1 570 ? -9.474 -2.991 -19.239 1.00 93.38 570 ARG A C 1
ATOM 4449 O O . ARG A 1 570 ? -10.137 -2.150 -18.639 1.00 93.38 570 ARG A O 1
ATOM 4456 N N . GLY A 1 571 ? -9.799 -4.283 -19.246 1.00 93.94 571 GLY A N 1
ATOM 4457 C CA . GLY A 1 571 ? -10.968 -4.836 -18.563 1.00 93.94 571 GLY A CA 1
ATOM 4458 C C . GLY A 1 571 ? -10.973 -4.544 -17.062 1.00 93.94 571 GLY A C 1
ATOM 4459 O O . GLY A 1 571 ? -12.005 -4.164 -16.513 1.00 93.94 571 GLY A O 1
ATOM 4460 N N . PHE A 1 572 ? -9.817 -4.630 -16.404 1.00 91.94 572 PHE A N 1
ATOM 4461 C CA . PHE A 1 572 ? -9.674 -4.278 -14.990 1.00 91.94 572 PHE A CA 1
ATOM 4462 C C . PHE A 1 572 ? -9.977 -2.818 -14.690 1.00 91.94 572 PHE A C 1
ATOM 4464 O O . PHE A 1 572 ? -10.721 -2.546 -13.751 1.00 91.94 572 PHE A O 1
ATOM 4471 N N . TYR A 1 573 ? -9.507 -1.883 -15.521 1.00 89.25 573 TYR A N 1
ATOM 4472 C CA . TYR A 1 573 ? -9.843 -0.471 -15.327 1.00 89.25 573 TYR A CA 1
ATOM 4473 C C . TYR A 1 573 ? -11.336 -0.195 -15.431 1.00 89.25 573 TYR A C 1
ATOM 4475 O O . TYR A 1 573 ? -11.788 0.781 -14.845 1.00 89.25 573 TYR A O 1
ATOM 4483 N N . PHE A 1 574 ? -12.112 -1.001 -16.154 1.00 91.75 574 PHE A N 1
ATOM 4484 C CA . PHE A 1 574 ? -13.563 -0.826 -16.251 1.00 91.75 574 PHE A CA 1
ATOM 4485 C C . PHE A 1 574 ? -14.352 -1.655 -15.236 1.00 91.75 574 PHE A C 1
ATOM 4487 O O . PHE A 1 574 ? -15.553 -1.438 -15.112 1.00 91.75 574 PHE A O 1
ATOM 4494 N N . LEU A 1 575 ? -13.707 -2.544 -14.477 1.00 91.81 575 LEU A N 1
ATOM 4495 C CA . LEU A 1 575 ? -14.382 -3.534 -13.636 1.00 91.81 575 LEU A CA 1
ATOM 4496 C C . LEU A 1 575 ? -15.358 -2.914 -12.627 1.00 91.81 575 LEU A C 1
ATOM 4498 O O . LEU A 1 575 ? -16.430 -3.468 -12.402 1.00 91.81 575 LEU A O 1
ATOM 4502 N N . GLU A 1 576 ? -15.004 -1.767 -12.047 1.00 88.31 576 GLU A N 1
ATOM 4503 C CA . GLU A 1 576 ? -15.830 -1.082 -11.046 1.00 88.31 576 GLU A CA 1
ATOM 4504 C C . GLU A 1 576 ? -16.844 -0.104 -11.654 1.00 88.31 576 GLU A C 1
ATOM 4506 O O . GLU A 1 576 ? -17.940 0.056 -11.123 1.00 88.31 576 GLU A O 1
ATOM 4511 N N . THR A 1 577 ? -16.506 0.566 -12.761 1.00 90.88 577 THR A N 1
ATOM 4512 C CA . THR A 1 577 ? -17.363 1.626 -13.328 1.00 90.88 577 THR A CA 1
ATOM 4513 C C . THR A 1 577 ? -18.297 1.150 -14.424 1.00 90.88 577 THR A C 1
ATOM 4515 O O . THR A 1 577 ? -19.377 1.707 -14.584 1.00 90.88 577 THR A O 1
ATOM 4518 N N . ASP A 1 578 ? -17.864 0.169 -15.212 1.00 94.50 578 ASP A N 1
ATOM 4519 C CA . ASP A 1 578 ? -18.652 -0.440 -16.278 1.00 94.50 578 ASP A CA 1
ATOM 4520 C C . ASP A 1 578 ? -18.346 -1.947 -16.350 1.00 94.50 578 ASP A C 1
ATOM 4522 O O . ASP A 1 578 ? -17.612 -2.411 -17.232 1.00 94.50 578 ASP A O 1
ATOM 4526 N N . PRO A 1 579 ? -18.913 -2.740 -15.420 1.00 94.62 579 PRO A N 1
ATOM 4527 C CA . PRO A 1 579 ? -18.701 -4.182 -15.390 1.00 94.62 579 PRO A CA 1
ATOM 4528 C C . PRO A 1 579 ? -19.146 -4.888 -16.681 1.00 94.62 579 PRO A C 1
ATOM 4530 O O . PRO A 1 579 ? -18.646 -5.966 -16.994 1.00 94.62 579 PRO A O 1
ATOM 4533 N N . ALA A 1 580 ? -20.084 -4.305 -17.439 1.00 95.56 580 ALA A N 1
ATOM 4534 C CA . ALA A 1 580 ? -20.559 -4.877 -18.696 1.00 95.56 580 ALA A CA 1
ATOM 4535 C C . ALA A 1 580 ? -19.512 -4.724 -19.802 1.00 95.56 580 ALA A C 1
ATOM 4537 O O . ALA A 1 580 ? -19.238 -5.688 -20.517 1.00 95.56 580 ALA A O 1
ATOM 4538 N N . PHE A 1 581 ? -18.902 -3.545 -19.923 1.00 95.50 581 PHE A N 1
ATOM 4539 C CA . PHE A 1 581 ? -17.797 -3.337 -20.855 1.00 95.50 581 PHE A CA 1
ATOM 4540 C C . PHE A 1 581 ? -16.542 -4.113 -20.436 1.00 95.50 581 PHE A C 1
ATOM 4542 O O . PHE A 1 581 ? -15.880 -4.708 -21.288 1.00 95.50 581 PHE A O 1
ATOM 4549 N N . ALA A 1 582 ? -16.267 -4.197 -19.130 1.00 96.25 582 ALA A N 1
ATOM 4550 C CA . ALA A 1 582 ? -15.207 -5.048 -18.597 1.00 96.25 582 ALA A CA 1
ATOM 4551 C C . ALA A 1 582 ? -15.399 -6.519 -19.001 1.00 96.25 582 ALA A C 1
ATOM 4553 O O . ALA A 1 582 ? -14.465 -7.126 -19.513 1.00 96.25 582 ALA A O 1
ATOM 4554 N N . ASP A 1 583 ? -16.603 -7.085 -18.843 1.00 96.12 583 ASP A N 1
ATOM 4555 C CA . ASP A 1 583 ? -16.905 -8.470 -19.246 1.00 96.12 583 ASP A CA 1
ATOM 4556 C C . ASP A 1 583 ? -16.653 -8.712 -20.745 1.00 96.12 583 ASP A C 1
ATOM 4558 O O . ASP A 1 583 ? -16.117 -9.757 -21.103 1.00 96.12 583 ASP A O 1
ATOM 4562 N N . VAL A 1 584 ? -16.951 -7.741 -21.620 1.00 97.12 584 VAL A N 1
ATOM 4563 C CA . VAL A 1 584 ? -16.653 -7.842 -23.065 1.00 97.12 584 VAL A CA 1
ATOM 4564 C C . VAL A 1 584 ? -15.147 -7.922 -23.320 1.00 97.12 584 VAL A C 1
ATOM 4566 O O . VAL A 1 584 ? -14.694 -8.830 -24.015 1.00 97.12 584 VAL A O 1
ATOM 4569 N N . LEU A 1 585 ? -14.369 -7.007 -22.737 1.00 97.38 585 LEU A N 1
ATOM 4570 C CA . LEU A 1 585 ? -12.910 -6.989 -22.895 1.00 97.38 585 LEU A CA 1
ATOM 4571 C C . LEU A 1 585 ? -12.265 -8.255 -22.321 1.00 97.38 585 LEU A C 1
ATOM 4573 O O . LEU A 1 585 ? -11.372 -8.833 -22.933 1.00 97.38 585 LEU A O 1
ATOM 4577 N N . LEU A 1 586 ? -12.742 -8.713 -21.164 1.00 98.00 586 LEU A N 1
ATOM 4578 C CA . LEU A 1 586 ? -12.221 -9.895 -20.481 1.00 98.00 586 LEU A CA 1
ATOM 4579 C C . LEU A 1 586 ? -12.609 -11.192 -21.196 1.00 98.00 586 LEU A C 1
ATOM 4581 O O . LEU A 1 586 ? -11.819 -12.132 -21.223 1.00 98.00 586 LEU A O 1
ATOM 4585 N N . ALA A 1 587 ? -13.795 -11.260 -21.805 1.00 97.62 587 ALA A N 1
ATOM 4586 C CA . ALA A 1 587 ? -14.169 -12.375 -22.668 1.00 97.62 587 ALA A CA 1
ATOM 4587 C C . ALA A 1 587 ? -13.226 -12.480 -23.871 1.00 97.62 587 ALA A C 1
ATOM 4589 O O . ALA A 1 587 ? -12.738 -13.567 -24.172 1.00 97.62 587 ALA A O 1
ATOM 4590 N N . GLU A 1 588 ? -12.916 -11.350 -24.501 1.00 98.06 588 GLU A N 1
ATOM 4591 C CA . GLU A 1 588 ? -11.975 -11.303 -25.616 1.00 98.06 588 GLU A CA 1
ATOM 4592 C C . GLU A 1 588 ? -10.543 -11.645 -25.164 1.00 98.06 588 GLU A C 1
ATOM 4594 O O . GLU A 1 588 ? -9.855 -12.418 -25.827 1.00 98.06 588 GLU A O 1
ATOM 4599 N N . ALA A 1 589 ? -10.105 -11.160 -23.996 1.00 98.12 589 ALA A N 1
ATOM 4600 C CA . ALA A 1 589 ? -8.813 -11.523 -23.409 1.00 98.12 589 ALA A CA 1
ATOM 4601 C C . ALA A 1 589 ? -8.665 -13.045 -23.226 1.00 98.12 589 ALA A C 1
ATOM 4603 O O . ALA A 1 589 ? -7.621 -13.608 -23.557 1.00 98.12 589 ALA A O 1
ATOM 4604 N N . VAL A 1 590 ? -9.722 -13.724 -22.761 1.00 98.44 590 VAL A N 1
ATOM 4605 C CA . VAL A 1 590 ? -9.757 -15.192 -22.644 1.00 98.44 590 VAL A CA 1
ATOM 4606 C C . VAL A 1 590 ? -9.553 -15.861 -24.004 1.00 98.44 590 VAL A C 1
ATOM 4608 O O . VAL A 1 590 ? -8.742 -16.778 -24.107 1.00 98.44 590 VAL A O 1
ATOM 4611 N N . GLU A 1 591 ? -10.221 -15.391 -25.061 1.00 98.06 591 GLU A N 1
ATOM 4612 C CA . GLU A 1 591 ? -10.079 -15.963 -26.408 1.00 98.06 591 GLU A CA 1
ATOM 4613 C C . GLU A 1 591 ? -8.644 -15.856 -26.944 1.00 98.06 591 GLU A C 1
ATOM 4615 O O . GLU A 1 591 ? -8.127 -16.819 -27.525 1.00 98.06 591 GLU A O 1
ATOM 4620 N N . TRP A 1 592 ? -7.978 -14.717 -26.722 1.00 98.00 592 TRP A N 1
ATOM 4621 C CA . TRP A 1 592 ? -6.581 -14.508 -27.122 1.00 98.00 592 TRP A CA 1
ATOM 4622 C C . TRP A 1 592 ? -5.600 -15.336 -26.288 1.00 98.00 592 TRP A C 1
ATOM 4624 O O . TRP A 1 592 ? -4.665 -15.913 -26.849 1.00 98.00 592 TRP A O 1
ATOM 4634 N N . ALA A 1 593 ? -5.824 -15.462 -24.978 1.00 97.75 593 ALA A N 1
ATOM 4635 C CA . ALA A 1 593 ? -4.989 -16.303 -24.124 1.00 97.75 593 ALA A CA 1
ATOM 4636 C C . ALA A 1 593 ? -5.127 -17.785 -24.510 1.00 97.75 593 ALA A C 1
ATOM 4638 O O . ALA A 1 593 ? -4.129 -18.485 -24.678 1.00 97.75 593 ALA A O 1
ATOM 4639 N N . GLU A 1 594 ? -6.348 -18.256 -24.770 1.00 97.88 594 GLU A N 1
ATOM 4640 C CA . GLU A 1 594 ? -6.584 -19.604 -25.292 1.00 97.88 594 GLU A CA 1
ATOM 4641 C C . GLU A 1 594 ? -5.982 -19.797 -26.693 1.00 97.88 594 GLU A C 1
ATOM 4643 O O . GLU A 1 594 ? -5.499 -20.884 -27.008 1.00 97.88 594 GLU A O 1
ATOM 4648 N N . ALA A 1 595 ? -5.977 -18.770 -27.551 1.00 97.25 595 ALA A N 1
ATOM 4649 C CA . ALA A 1 595 ? -5.300 -18.826 -28.848 1.00 97.25 595 ALA A CA 1
ATOM 4650 C C . ALA A 1 595 ? -3.783 -18.988 -28.696 1.00 97.25 595 ALA A C 1
ATOM 4652 O O . ALA A 1 595 ? -3.195 -19.819 -29.390 1.00 97.25 595 ALA A O 1
ATOM 4653 N N . SER A 1 596 ? -3.171 -18.258 -27.759 1.00 97.50 596 SER A N 1
ATOM 4654 C CA . SER A 1 596 ? -1.763 -18.438 -27.393 1.00 97.50 596 SER A CA 1
ATOM 4655 C C . SER A 1 596 ? -1.490 -19.869 -26.924 1.00 97.50 596 SER A C 1
ATOM 4657 O O . SER A 1 596 ? -0.570 -20.511 -27.426 1.00 97.50 596 SER A O 1
ATOM 4659 N N . LEU A 1 597 ? -2.346 -20.420 -26.058 1.00 97.62 597 LEU A N 1
ATOM 4660 C CA . LEU A 1 597 ? -2.208 -21.788 -25.547 1.00 97.62 597 LEU A CA 1
ATOM 4661 C C . LEU A 1 597 ? -2.457 -22.861 -26.612 1.00 97.62 597 LEU A C 1
ATOM 4663 O O . LEU A 1 597 ? -1.845 -23.922 -26.570 1.00 97.62 597 LEU A O 1
ATOM 4667 N N . ARG A 1 598 ? -3.296 -22.608 -27.621 1.00 97.38 598 ARG A N 1
ATOM 4668 C CA . ARG A 1 598 ? -3.409 -23.511 -28.781 1.00 97.38 598 ARG A CA 1
ATOM 4669 C C . ARG A 1 598 ? -2.115 -23.560 -29.594 1.00 97.38 598 ARG A C 1
ATOM 4671 O O . ARG A 1 598 ? -1.781 -24.620 -30.116 1.00 97.38 598 ARG A O 1
ATOM 4678 N N . ALA A 1 599 ? -1.408 -22.436 -29.706 1.00 95.06 599 ALA A N 1
ATOM 4679 C CA . ALA A 1 599 ? -0.113 -22.368 -30.379 1.00 95.06 599 ALA A CA 1
ATOM 4680 C C . ALA A 1 599 ? 1.024 -22.943 -29.512 1.00 95.06 599 ALA A C 1
ATOM 4682 O O . ALA A 1 599 ? 1.922 -23.600 -30.037 1.00 95.06 599 ALA A O 1
ATOM 4683 N N . GLN A 1 600 ? 0.971 -22.739 -28.192 1.00 96.25 600 GLN A N 1
ATOM 4684 C CA . GLN A 1 600 ? 1.942 -23.248 -27.224 1.00 96.25 600 GLN A CA 1
ATOM 4685 C C . GLN A 1 600 ? 1.253 -23.637 -25.894 1.00 96.25 600 GLN A C 1
ATOM 4687 O O . GLN A 1 600 ? 1.124 -22.790 -25.008 1.00 96.25 600 GLN A O 1
ATOM 4692 N N . PRO A 1 601 ? 0.843 -24.912 -25.724 1.00 94.56 601 PRO A N 1
ATOM 4693 C CA . PRO A 1 601 ? 0.038 -25.349 -24.573 1.00 94.56 601 PRO A CA 1
ATOM 4694 C C . PRO A 1 601 ? 0.709 -25.203 -23.205 1.00 94.56 601 PRO A C 1
ATOM 4696 O O . PRO A 1 601 ? 0.043 -24.872 -22.230 1.00 94.56 601 PRO A O 1
ATOM 4699 N N . ASP A 1 602 ? 2.025 -25.411 -23.131 1.00 94.31 602 ASP A N 1
ATOM 4700 C CA . ASP A 1 602 ? 2.799 -25.322 -21.886 1.00 94.31 602 ASP A CA 1
ATOM 4701 C C . ASP A 1 602 ? 3.476 -23.945 -21.727 1.00 94.31 602 ASP A C 1
ATOM 4703 O O . ASP A 1 602 ? 4.635 -23.846 -21.326 1.00 94.31 602 ASP A O 1
ATOM 4707 N N . ASN A 1 603 ? 2.781 -22.861 -22.090 1.00 93.81 603 ASN A N 1
ATOM 4708 C CA . ASN A 1 603 ? 3.257 -21.494 -21.869 1.00 93.81 603 ASN A CA 1
ATOM 4709 C C . ASN A 1 603 ? 2.746 -20.960 -20.509 1.00 93.81 603 ASN A C 1
ATOM 4711 O O . ASN A 1 603 ? 1.573 -20.580 -20.421 1.00 93.81 603 ASN A O 1
ATOM 4715 N N . PRO A 1 604 ? 3.596 -20.878 -19.461 1.00 94.38 604 PRO A N 1
ATOM 4716 C CA . PRO A 1 604 ? 3.171 -20.424 -18.134 1.00 94.38 604 PRO A CA 1
ATOM 4717 C C . PRO A 1 604 ? 2.653 -18.981 -18.145 1.00 94.38 604 PRO A C 1
ATOM 4719 O O . PRO A 1 604 ? 1.654 -18.678 -17.504 1.00 94.38 604 PRO A O 1
ATOM 4722 N N . THR A 1 605 ? 3.247 -18.090 -18.940 1.00 92.44 605 THR A N 1
ATOM 4723 C CA . THR A 1 605 ? 2.797 -16.694 -19.043 1.00 92.44 605 THR A CA 1
ATOM 4724 C C . THR A 1 605 ? 1.385 -16.594 -19.624 1.00 92.44 605 THR A C 1
ATOM 4726 O O . THR A 1 605 ? 0.553 -15.851 -19.107 1.00 92.44 605 THR A O 1
ATOM 4729 N N . ALA A 1 606 ? 1.082 -17.371 -20.668 1.00 95.75 606 ALA A N 1
ATOM 4730 C CA . ALA A 1 606 ? -0.256 -17.395 -21.259 1.00 95.75 606 ALA A CA 1
ATOM 4731 C C . ALA A 1 606 ? -1.298 -18.010 -20.308 1.00 95.75 606 ALA A C 1
ATOM 4733 O O . ALA A 1 606 ? -2.424 -17.519 -20.244 1.00 95.75 606 ALA A O 1
ATOM 4734 N N . LEU A 1 607 ? -0.920 -19.033 -19.531 1.00 97.69 607 LEU A N 1
ATOM 4735 C CA . LEU A 1 607 ? -1.762 -19.600 -18.470 1.00 97.69 607 LEU A CA 1
ATOM 4736 C C . LEU A 1 607 ? -2.038 -18.585 -17.358 1.00 97.69 607 LEU A C 1
ATOM 4738 O O . LEU A 1 607 ? -3.174 -18.485 -16.896 1.00 97.69 607 LEU A O 1
ATOM 4742 N N . ASN A 1 608 ? -1.040 -17.799 -16.956 1.00 95.56 608 ASN A N 1
ATOM 4743 C CA . ASN A 1 608 ? -1.237 -16.742 -15.971 1.00 95.56 608 ASN A CA 1
ATOM 4744 C C . ASN A 1 608 ? -2.225 -15.678 -16.479 1.00 95.56 608 ASN A C 1
ATOM 4746 O O . ASN A 1 608 ? -3.191 -15.341 -15.798 1.00 95.56 608 ASN A O 1
ATOM 4750 N N . PHE A 1 609 ? -2.047 -15.198 -17.715 1.00 96.44 609 PHE A N 1
ATOM 4751 C CA . PHE A 1 609 ? -2.957 -14.213 -18.312 1.00 96.44 609 PHE A CA 1
ATOM 4752 C C . PHE A 1 609 ? -4.371 -14.758 -18.529 1.00 96.44 609 PHE A C 1
ATOM 4754 O O . PHE A 1 609 ? -5.339 -14.042 -18.272 1.00 96.44 609 PHE A O 1
ATOM 4761 N N . LEU A 1 610 ? -4.515 -16.026 -18.933 1.00 98.38 610 LEU A N 1
ATOM 4762 C CA . LEU A 1 610 ? -5.816 -16.697 -18.986 1.00 98.38 610 LEU A CA 1
ATOM 4763 C C . LEU A 1 610 ? -6.472 -16.724 -17.599 1.00 98.38 610 LEU A C 1
ATOM 4765 O O . LEU A 1 610 ? -7.646 -16.374 -17.468 1.00 98.38 610 LEU A O 1
ATOM 4769 N N . GLY A 1 611 ? -5.708 -17.106 -16.573 1.00 97.69 611 GLY A N 1
ATOM 4770 C CA . GLY A 1 611 ? -6.164 -17.145 -15.189 1.00 97.69 611 GLY A CA 1
ATOM 4771 C C . GLY A 1 611 ? -6.685 -15.788 -14.729 1.00 97.69 611 GLY A C 1
ATOM 4772 O O . GLY A 1 611 ? -7.829 -15.685 -14.285 1.00 97.69 611 GLY A O 1
ATOM 4773 N N . ARG A 1 612 ? -5.903 -14.721 -14.922 1.00 97.44 612 ARG A N 1
ATOM 4774 C CA . ARG A 1 612 ? -6.297 -13.362 -14.525 1.00 97.44 612 ARG A CA 1
ATOM 4775 C C . ARG A 1 612 ? -7.510 -12.846 -15.294 1.00 97.44 612 ARG A C 1
ATOM 4777 O O . ARG A 1 612 ? -8.425 -12.282 -14.690 1.00 97.44 612 ARG A O 1
ATOM 4784 N N . ALA A 1 613 ? -7.568 -13.085 -16.605 1.00 97.88 613 ALA A N 1
ATOM 4785 C CA . ALA A 1 613 ? -8.714 -12.702 -17.425 1.00 97.88 613 ALA A CA 1
ATOM 4786 C C . ALA A 1 613 ? -9.998 -13.390 -16.937 1.00 97.88 613 ALA A C 1
ATOM 4788 O O . ALA A 1 613 ? -11.025 -12.734 -16.758 1.00 97.88 613 ALA A O 1
ATOM 4789 N N . LEU A 1 614 ? -9.935 -14.692 -16.640 1.00 98.38 614 LEU A N 1
ATOM 4790 C CA . LEU A 1 614 ? -11.050 -15.456 -16.076 1.00 98.38 614 LEU A CA 1
ATOM 4791 C C . LEU A 1 614 ? -11.423 -14.990 -14.663 1.00 98.38 614 LEU A C 1
ATOM 4793 O O . LEU A 1 614 ? -12.607 -14.818 -14.377 1.00 98.38 614 LEU A O 1
ATOM 4797 N N . GLN A 1 615 ? -10.443 -14.737 -13.795 1.00 97.06 615 GLN A N 1
ATOM 4798 C CA . GLN A 1 615 ? -10.668 -14.265 -12.429 1.00 97.06 615 GLN A CA 1
ATOM 4799 C C . GLN A 1 615 ? -11.418 -12.923 -12.431 1.00 97.06 615 GLN A C 1
ATOM 4801 O O . GLN A 1 615 ? -12.485 -12.787 -11.818 1.00 97.06 615 GLN A O 1
ATOM 4806 N N . ARG A 1 616 ? -10.915 -11.947 -13.196 1.00 96.62 616 ARG A N 1
ATOM 4807 C CA . ARG A 1 616 ? -11.541 -10.628 -13.376 1.00 96.62 616 ARG A CA 1
ATOM 4808 C C . ARG A 1 616 ? -12.907 -10.740 -14.047 1.00 96.62 616 ARG A C 1
ATOM 4810 O O . ARG A 1 616 ? -13.841 -10.045 -13.650 1.00 96.62 616 ARG A O 1
ATOM 4817 N N . ARG A 1 617 ? -13.080 -11.652 -15.008 1.00 96.25 617 ARG A N 1
ATOM 4818 C CA . ARG A 1 617 ? -14.387 -11.894 -15.639 1.00 96.25 617 ARG A CA 1
ATOM 4819 C C . ARG A 1 617 ? -15.393 -12.483 -14.656 1.00 96.25 617 ARG A C 1
ATOM 4821 O O . ARG A 1 617 ? -16.564 -12.107 -14.681 1.00 96.25 617 ARG A O 1
ATOM 4828 N N . GLY A 1 618 ? -14.947 -13.349 -13.747 1.00 94.88 618 GLY A N 1
ATOM 4829 C CA . GLY A 1 618 ? -15.741 -13.837 -12.620 1.00 94.88 618 GLY A CA 1
ATOM 4830 C C . GLY A 1 618 ? -16.233 -12.693 -11.730 1.00 94.88 618 GLY A C 1
ATOM 4831 O O . GLY A 1 618 ? -17.424 -12.633 -11.413 1.00 94.88 618 GLY A O 1
ATOM 4832 N N . ARG A 1 619 ? -15.355 -11.730 -11.409 1.00 94.75 619 ARG A N 1
ATOM 4833 C CA . ARG A 1 619 ? -15.723 -10.496 -10.686 1.00 94.75 619 ARG A CA 1
ATOM 4834 C C . ARG A 1 619 ? -16.755 -9.663 -11.451 1.00 94.75 619 ARG A C 1
ATOM 4836 O O . ARG A 1 619 ? -17.777 -9.302 -10.870 1.00 94.75 619 ARG A O 1
ATOM 4843 N N . ALA A 1 620 ? -16.546 -9.425 -12.747 1.00 94.88 620 ALA A N 1
ATOM 4844 C CA . ALA A 1 620 ? -17.480 -8.673 -13.593 1.00 94.88 620 ALA A CA 1
ATOM 4845 C C . ALA A 1 620 ? -18.859 -9.354 -13.656 1.00 94.88 620 ALA A C 1
ATOM 4847 O O . ALA A 1 620 ? -19.894 -8.727 -13.438 1.00 94.88 620 ALA A O 1
ATOM 4848 N N . THR A 1 621 ? -18.871 -10.672 -13.865 1.00 93.56 621 THR A N 1
ATOM 4849 C CA . THR A 1 621 ? -20.083 -11.504 -13.904 1.00 93.56 621 THR A CA 1
ATOM 4850 C C . THR A 1 621 ? -20.863 -11.410 -12.592 1.00 93.56 621 THR A C 1
ATOM 4852 O O . THR A 1 621 ? -22.085 -11.246 -12.611 1.00 93.56 621 THR A O 1
ATOM 4855 N N . ARG A 1 622 ? -20.161 -11.445 -11.450 1.00 91.19 622 ARG A N 1
ATOM 4856 C CA . ARG A 1 622 ? -20.755 -11.259 -10.119 1.00 91.19 622 ARG A CA 1
ATOM 4857 C C . ARG A 1 622 ? -21.334 -9.856 -9.945 1.00 91.19 622 ARG A C 1
ATOM 4859 O O . ARG A 1 622 ? -22.467 -9.740 -9.489 1.00 91.19 622 ARG A O 1
ATOM 4866 N N . ALA A 1 623 ? -20.597 -8.812 -10.326 1.00 91.25 623 ALA A N 1
ATOM 4867 C CA . ALA A 1 623 ? -21.063 -7.425 -10.246 1.00 91.25 623 ALA A CA 1
ATOM 4868 C C . ALA A 1 623 ? -22.329 -7.188 -11.089 1.00 91.25 623 ALA A C 1
ATOM 4870 O O . ALA A 1 623 ? -23.220 -6.445 -10.687 1.00 91.25 623 ALA A O 1
ATOM 4871 N N . LEU A 1 624 ? -22.453 -7.884 -12.222 1.00 92.31 624 LEU A N 1
ATOM 4872 C CA . LEU A 1 624 ? -23.642 -7.869 -13.079 1.00 92.31 624 LEU A CA 1
ATOM 4873 C C . LEU A 1 624 ? -24.798 -8.742 -12.559 1.00 92.31 624 LEU A C 1
ATOM 4875 O O . LEU A 1 624 ? -25.846 -8.800 -13.204 1.00 92.31 624 LEU A O 1
ATOM 4879 N N . GLY A 1 625 ? -24.620 -9.463 -11.446 1.00 88.88 625 GLY A N 1
ATOM 4880 C CA . GLY A 1 625 ? -25.612 -10.400 -10.912 1.00 88.88 625 GLY A CA 1
ATOM 4881 C C . GLY A 1 625 ? -25.904 -11.586 -11.840 1.00 88.88 625 GLY A C 1
ATOM 4882 O O . GLY A 1 625 ? -26.985 -12.171 -11.773 1.00 88.88 625 GLY A O 1
ATOM 4883 N N . ARG A 1 626 ? -24.975 -11.927 -12.743 1.00 88.12 626 ARG A N 1
ATOM 4884 C CA . ARG A 1 626 ? -25.136 -13.017 -13.713 1.00 88.12 626 ARG A CA 1
ATOM 4885 C C . ARG A 1 626 ? -24.677 -14.355 -13.113 1.00 88.12 626 ARG A C 1
ATOM 4887 O O . ARG A 1 626 ? -23.723 -14.390 -12.333 1.00 88.12 626 ARG A O 1
ATOM 4894 N N . PRO A 1 627 ? -25.314 -15.482 -13.479 1.00 86.69 627 PRO A N 1
ATOM 4895 C CA . PRO A 1 627 ? -24.799 -16.803 -13.130 1.00 86.69 627 PRO A CA 1
ATOM 4896 C C . PRO A 1 627 ? -23.492 -17.092 -13.890 1.00 86.69 627 PRO A C 1
ATOM 4898 O O . PRO A 1 627 ? -23.262 -16.540 -14.961 1.00 86.69 627 PRO A O 1
ATOM 4901 N N . GLY A 1 628 ? -22.652 -17.985 -13.356 1.00 87.56 628 GLY A N 1
ATOM 4902 C CA . GLY A 1 628 ? -21.413 -18.431 -14.017 1.00 87.56 628 GLY A CA 1
ATOM 4903 C C . GLY A 1 628 ? -20.112 -17.844 -13.459 1.00 87.56 628 GLY A C 1
ATOM 4904 O O . GLY A 1 628 ? -19.041 -18.315 -13.822 1.00 87.56 628 GLY A O 1
ATOM 4905 N N . ALA A 1 629 ? -20.173 -16.901 -12.510 1.00 90.75 629 ALA A N 1
ATOM 4906 C CA . ALA A 1 629 ? -18.974 -16.335 -11.879 1.00 90.75 629 ALA A CA 1
ATOM 4907 C C . ALA A 1 629 ? -18.059 -17.411 -11.255 1.00 90.75 629 ALA A C 1
ATOM 4909 O O . ALA A 1 629 ? -16.846 -17.370 -11.432 1.00 90.75 629 ALA A O 1
ATOM 4910 N N . GLN A 1 630 ? -18.641 -18.412 -10.584 1.00 89.69 630 GLN A N 1
ATOM 4911 C CA . GLN A 1 630 ? -17.890 -19.534 -10.008 1.00 89.69 630 GLN A CA 1
ATOM 4912 C C . GLN A 1 630 ? -17.178 -20.393 -11.064 1.00 89.69 630 GLN A C 1
ATOM 4914 O O . GLN A 1 630 ? -16.097 -20.901 -10.791 1.00 89.69 630 GLN A O 1
ATOM 4919 N N . ASP A 1 631 ? -17.770 -20.570 -12.249 1.00 92.94 6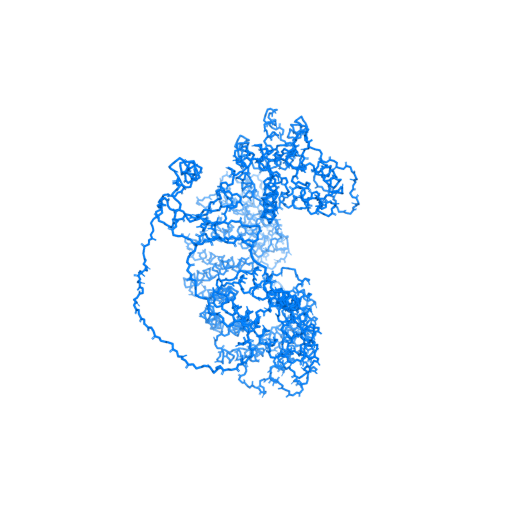31 ASP A N 1
ATOM 4920 C CA . ASP A 1 631 ? -17.161 -21.362 -13.324 1.00 92.94 631 ASP A CA 1
ATOM 4921 C C . ASP A 1 631 ? -15.902 -20.669 -13.854 1.00 92.94 631 ASP A C 1
ATOM 4923 O O . ASP A 1 631 ? -14.838 -21.282 -13.936 1.00 92.94 631 ASP A O 1
ATOM 4927 N N . HIS A 1 632 ? -15.990 -19.356 -14.089 1.00 95.19 632 HIS A N 1
ATOM 4928 C CA . HIS A 1 632 ? -14.830 -18.543 -14.448 1.00 95.19 632 HIS A CA 1
ATOM 4929 C C . HIS A 1 632 ? -13.722 -18.629 -13.394 1.00 95.19 632 HIS A C 1
ATOM 4931 O O . HIS A 1 632 ? -12.570 -18.866 -13.745 1.00 95.19 632 HIS A O 1
ATOM 4937 N N . LEU A 1 633 ? -14.064 -18.509 -12.110 1.00 94.12 633 LEU A N 1
ATOM 4938 C CA . LEU A 1 633 ? -13.085 -18.582 -11.024 1.00 94.12 633 LEU A CA 1
ATOM 4939 C C . LEU A 1 633 ? -12.432 -19.971 -10.893 1.00 94.12 633 LEU A C 1
ATOM 4941 O O . LEU A 1 633 ? -11.230 -20.049 -10.665 1.00 94.12 633 LEU A O 1
ATOM 4945 N N . ARG A 1 634 ? -13.172 -21.069 -11.096 1.00 93.69 634 ARG A N 1
ATOM 4946 C CA . ARG A 1 634 ? -12.587 -22.427 -11.097 1.00 93.69 634 ARG A CA 1
ATOM 4947 C C . ARG A 1 634 ? -11.652 -22.657 -12.278 1.00 93.69 634 ARG A C 1
ATOM 4949 O O . ARG A 1 634 ? -10.594 -23.256 -12.121 1.00 93.69 634 ARG A O 1
ATOM 4956 N N . ARG A 1 635 ? -12.019 -22.159 -13.460 1.00 97.06 635 ARG A N 1
ATOM 4957 C CA . ARG A 1 635 ? -11.128 -22.201 -14.627 1.00 97.06 635 ARG A CA 1
ATOM 4958 C C . ARG A 1 635 ? -9.880 -21.341 -14.409 1.00 97.06 635 ARG A C 1
ATOM 4960 O O . ARG A 1 635 ? -8.803 -21.715 -14.859 1.00 97.06 635 ARG A O 1
ATOM 4967 N N . ALA A 1 636 ? -10.010 -20.212 -13.708 1.00 97.31 636 ALA A N 1
ATOM 4968 C CA . ALA A 1 636 ? -8.870 -19.387 -13.323 1.00 97.31 636 ALA A CA 1
ATOM 4969 C C . ALA A 1 636 ? -7.925 -20.145 -12.379 1.00 97.31 636 ALA A C 1
ATOM 4971 O O . ALA A 1 636 ? -6.730 -20.219 -12.647 1.00 97.31 636 ALA A O 1
ATOM 4972 N N . GLU A 1 637 ? -8.469 -20.772 -11.332 1.00 95.50 637 GLU A N 1
ATOM 4973 C CA . GLU A 1 637 ? -7.736 -21.625 -10.385 1.00 95.50 637 GLU A CA 1
ATOM 4974 C C . GLU A 1 637 ? -6.942 -22.733 -11.099 1.00 95.50 637 GLU A C 1
ATOM 4976 O O . GLU A 1 637 ? -5.755 -22.913 -10.826 1.00 95.50 637 GLU A O 1
ATOM 4981 N N . GLU A 1 638 ? -7.566 -23.448 -12.041 1.00 96.38 638 GLU A N 1
ATOM 4982 C CA . GLU A 1 638 ? -6.899 -24.474 -12.857 1.00 96.38 638 GLU A CA 1
ATOM 4983 C C . GLU A 1 638 ? -5.737 -23.888 -13.672 1.00 96.38 638 GLU A C 1
ATOM 4985 O O . GLU A 1 638 ? -4.631 -24.433 -13.666 1.00 96.38 638 GLU A O 1
ATOM 4990 N N . SER A 1 639 ? -5.966 -22.742 -14.318 1.00 97.38 639 SER A N 1
ATOM 4991 C CA . SER A 1 639 ? -4.958 -22.059 -15.130 1.00 97.38 639 SER A CA 1
ATOM 4992 C C . SER A 1 639 ? -3.753 -21.610 -14.297 1.00 97.38 639 SER A C 1
ATOM 4994 O O . SER A 1 639 ? -2.608 -21.854 -14.686 1.00 97.38 639 SER A O 1
ATOM 4996 N N . PHE A 1 640 ? -3.983 -21.020 -13.119 1.00 96.69 640 PHE A N 1
ATOM 4997 C CA . PHE A 1 640 ? -2.904 -20.607 -12.220 1.00 96.69 640 PHE A CA 1
ATOM 4998 C C . PHE A 1 640 ? -2.121 -21.795 -11.677 1.00 96.69 640 PHE A C 1
ATOM 5000 O O . PHE A 1 640 ? -0.893 -21.777 -11.723 1.00 96.69 640 PHE A O 1
ATOM 5007 N N . ARG A 1 641 ? -2.794 -22.865 -11.232 1.00 95.19 641 ARG A N 1
ATOM 5008 C CA . ARG A 1 641 ? -2.099 -24.085 -10.790 1.00 95.19 641 ARG A CA 1
ATOM 5009 C C . ARG A 1 641 ? -1.204 -24.645 -11.882 1.00 95.19 641 ARG A C 1
ATOM 5011 O O . ARG A 1 641 ? -0.043 -24.941 -11.613 1.00 95.19 641 ARG A O 1
ATOM 5018 N N . ARG A 1 642 ? -1.699 -24.718 -13.120 1.00 96.12 642 ARG A N 1
ATOM 5019 C CA . ARG A 1 642 ? -0.894 -25.185 -14.251 1.00 96.12 642 ARG A CA 1
ATOM 5020 C C . ARG A 1 642 ? 0.289 -24.257 -14.541 1.00 96.12 642 ARG A C 1
ATOM 5022 O O . ARG A 1 642 ? 1.373 -24.740 -14.851 1.00 96.12 642 ARG A O 1
ATOM 5029 N N . SER A 1 643 ? 0.109 -22.941 -14.407 1.00 95.81 643 SER A N 1
ATOM 5030 C CA . SER A 1 643 ? 1.208 -21.973 -14.516 1.00 95.81 643 SER A CA 1
ATOM 5031 C C . SER A 1 643 ? 2.283 -22.210 -13.449 1.00 95.81 643 SER A C 1
ATOM 5033 O O . SER A 1 643 ? 3.466 -22.227 -13.777 1.00 95.81 643 SER A O 1
ATOM 5035 N N . ILE A 1 644 ? 1.884 -22.434 -12.192 1.00 93.69 644 ILE A N 1
ATOM 5036 C CA . ILE A 1 644 ? 2.794 -22.699 -11.064 1.00 93.69 644 ILE A CA 1
ATOM 5037 C C . ILE A 1 644 ? 3.533 -24.027 -11.258 1.00 93.69 644 ILE A C 1
ATOM 5039 O O . ILE A 1 644 ? 4.733 -24.098 -11.020 1.00 93.69 644 ILE A O 1
ATOM 5043 N N . GLU A 1 645 ? 2.851 -25.073 -11.733 1.00 94.06 645 GLU A N 1
ATOM 5044 C CA . GLU A 1 645 ? 3.480 -26.365 -12.047 1.00 94.06 645 GLU A CA 1
ATOM 5045 C C . GLU A 1 645 ? 4.606 -26.228 -13.079 1.00 94.06 645 GLU A C 1
ATOM 5047 O O . GLU A 1 645 ? 5.641 -26.884 -12.962 1.00 94.06 645 GLU A O 1
ATOM 5052 N N . LEU A 1 646 ? 4.402 -25.388 -14.096 1.00 94.00 646 LEU A N 1
ATOM 5053 C CA . LEU A 1 646 ? 5.377 -25.160 -15.162 1.00 94.00 646 LEU A CA 1
ATOM 5054 C C . LEU A 1 646 ? 6.491 -24.187 -14.749 1.00 94.00 646 LEU A C 1
ATOM 5056 O O . LEU A 1 646 ? 7.609 -24.301 -15.249 1.00 94.00 646 LEU A O 1
ATOM 5060 N N . ALA A 1 647 ? 6.196 -23.236 -13.860 1.00 89.56 647 ALA A N 1
ATOM 5061 C CA . ALA A 1 647 ? 7.124 -22.200 -13.416 1.00 89.56 647 ALA A CA 1
ATOM 5062 C C . ALA A 1 647 ? 6.933 -21.860 -11.917 1.00 89.56 647 ALA A C 1
ATOM 5064 O O . ALA A 1 647 ? 6.377 -20.812 -11.584 1.00 89.56 647 ALA A O 1
ATOM 5065 N N . PRO A 1 648 ? 7.429 -22.708 -10.994 1.00 84.38 648 PRO A N 1
ATOM 5066 C CA . PRO A 1 648 ? 7.168 -22.583 -9.555 1.00 84.38 648 PRO A CA 1
ATOM 5067 C C . PRO A 1 648 ? 7.930 -21.443 -8.864 1.00 84.38 648 PRO A C 1
ATOM 5069 O O . PRO A 1 648 ? 7.744 -21.234 -7.675 1.00 84.38 648 PRO A O 1
ATOM 5072 N N . GLY A 1 649 ? 8.811 -20.729 -9.569 1.00 81.81 649 GLY A N 1
ATOM 5073 C CA . GLY A 1 649 ? 9.558 -19.588 -9.024 1.00 81.81 649 GLY A CA 1
ATOM 5074 C C . GLY A 1 649 ? 8.952 -18.224 -9.356 1.00 81.81 649 GLY A C 1
ATOM 5075 O O . GLY A 1 649 ? 9.568 -17.213 -9.046 1.00 81.81 649 GLY A O 1
ATOM 5076 N N . ILE A 1 650 ? 7.802 -18.180 -10.039 1.00 83.62 650 ILE A N 1
ATOM 5077 C CA . ILE A 1 650 ? 7.151 -16.918 -10.406 1.00 83.62 650 ILE A CA 1
ATOM 5078 C C . ILE A 1 650 ? 6.099 -16.584 -9.336 1.00 83.62 650 ILE A C 1
ATOM 5080 O O . ILE A 1 650 ? 5.196 -17.399 -9.123 1.00 83.62 650 ILE A O 1
ATOM 5084 N N . PRO A 1 651 ? 6.182 -15.414 -8.681 1.00 86.38 651 PRO A N 1
ATOM 5085 C CA . PRO A 1 651 ? 5.266 -15.047 -7.606 1.00 86.38 651 PRO A CA 1
ATOM 5086 C C . PRO A 1 651 ? 3.850 -14.698 -8.095 1.00 86.38 651 PRO A C 1
ATOM 5088 O O . PRO A 1 651 ? 2.885 -15.078 -7.428 1.00 86.38 651 PRO A O 1
ATOM 5091 N N . ASP A 1 652 ? 3.687 -14.063 -9.268 1.00 89.00 652 ASP A N 1
ATOM 5092 C CA . ASP A 1 652 ? 2.366 -13.585 -9.730 1.00 89.00 652 ASP A CA 1
ATOM 5093 C C . ASP A 1 652 ? 1.287 -14.685 -9.748 1.00 89.00 652 ASP A C 1
ATOM 5095 O O . ASP A 1 652 ? 0.244 -14.501 -9.118 1.00 89.00 652 ASP A O 1
ATOM 5099 N N . PRO A 1 653 ? 1.509 -15.867 -10.368 1.00 91.19 653 PRO A N 1
ATOM 5100 C CA . PRO A 1 653 ? 0.489 -16.910 -10.411 1.00 91.19 653 PRO A CA 1
ATOM 5101 C C . PRO A 1 653 ? 0.110 -17.453 -9.028 1.00 91.19 653 PRO A C 1
ATOM 5103 O O . PRO A 1 653 ? -1.018 -17.907 -8.844 1.00 91.19 653 PRO A O 1
ATOM 5106 N N . MET A 1 654 ? 1.030 -17.438 -8.054 1.00 91.56 654 MET A N 1
ATOM 5107 C CA . MET A 1 654 ? 0.746 -17.887 -6.684 1.00 91.56 654 MET A CA 1
ATOM 5108 C C . MET A 1 654 ? -0.152 -16.894 -5.953 1.00 91.56 654 MET A C 1
ATOM 5110 O O . MET A 1 654 ? -1.113 -17.296 -5.293 1.00 91.56 654 MET A O 1
ATOM 5114 N N . HIS A 1 655 ? 0.139 -15.603 -6.105 1.00 91.19 655 HIS A N 1
ATOM 5115 C CA . HIS A 1 655 ? -0.682 -14.533 -5.558 1.00 91.19 655 HIS A CA 1
ATOM 5116 C C . HIS A 1 655 ? -2.079 -14.544 -6.176 1.00 91.19 655 HIS A C 1
ATOM 5118 O O . HIS A 1 655 ? -3.082 -14.558 -5.459 1.00 91.19 655 HIS A O 1
ATOM 5124 N N . ASP A 1 656 ? -2.152 -14.628 -7.502 1.00 93.69 656 ASP A N 1
ATOM 5125 C CA . ASP A 1 656 ? -3.418 -14.618 -8.223 1.00 93.69 656 ASP A CA 1
ATOM 5126 C C . ASP A 1 656 ? -4.241 -15.890 -7.949 1.00 93.69 656 ASP A C 1
ATOM 5128 O O . ASP A 1 656 ? -5.473 -15.831 -7.852 1.00 93.69 656 ASP A O 1
ATOM 5132 N N . LEU A 1 657 ? -3.590 -17.044 -7.737 1.00 94.44 657 LEU A N 1
ATOM 5133 C CA . LEU A 1 657 ? -4.249 -18.259 -7.248 1.00 94.44 657 LEU A CA 1
ATOM 5134 C C . LEU A 1 657 ? -4.869 -18.029 -5.867 1.00 94.44 657 LEU A C 1
ATOM 5136 O O . LEU A 1 657 ? -6.040 -18.358 -5.666 1.00 94.44 657 LEU A O 1
ATOM 5140 N N . ALA A 1 658 ? -4.109 -17.469 -4.925 1.00 92.19 658 ALA A N 1
ATOM 5141 C CA . ALA A 1 658 ? -4.589 -17.211 -3.573 1.00 92.19 658 ALA A CA 1
ATOM 5142 C C . ALA A 1 658 ? -5.791 -16.253 -3.577 1.00 92.19 658 ALA A C 1
ATOM 5144 O O . ALA A 1 658 ? -6.817 -16.550 -2.966 1.00 92.19 658 ALA A O 1
ATOM 5145 N N . GLU A 1 659 ? -5.723 -15.151 -4.325 1.00 91.69 659 GLU A N 1
ATOM 5146 C CA . GLU A 1 659 ? -6.833 -14.204 -4.483 1.00 91.69 659 GLU A CA 1
ATOM 5147 C C . GLU A 1 659 ? -8.058 -14.864 -5.147 1.00 91.69 659 GLU A C 1
ATOM 5149 O O . GLU A 1 659 ? -9.200 -14.647 -4.735 1.00 91.69 659 GLU A O 1
ATOM 5154 N N . THR A 1 660 ? -7.844 -15.736 -6.136 1.00 93.50 660 THR A N 1
ATOM 5155 C CA . THR A 1 660 ? -8.926 -16.496 -6.788 1.00 93.50 660 THR A CA 1
ATOM 5156 C C . THR A 1 660 ? -9.637 -17.431 -5.816 1.00 93.50 660 THR A C 1
ATOM 5158 O O . THR A 1 660 ? -10.867 -17.521 -5.838 1.00 93.50 660 THR A O 1
ATOM 5161 N N . LEU A 1 661 ? -8.888 -18.103 -4.940 1.00 91.38 661 LEU A N 1
ATOM 5162 C CA . LEU A 1 661 ? -9.451 -18.979 -3.913 1.00 91.38 661 LEU A CA 1
ATOM 5163 C C . LEU A 1 661 ? -10.318 -18.191 -2.923 1.00 91.38 661 LEU A C 1
ATOM 5165 O O . LEU A 1 661 ? -11.406 -18.650 -2.583 1.00 91.38 661 LEU A O 1
ATOM 5169 N N . GLN A 1 662 ? -9.917 -16.974 -2.546 1.00 88.69 662 GLN A N 1
ATOM 5170 C CA . GLN A 1 662 ? -10.746 -16.086 -1.717 1.00 88.69 662 GLN A CA 1
ATOM 5171 C C . GLN A 1 662 ? -12.041 -15.671 -2.428 1.00 88.69 662 GLN A C 1
ATOM 5173 O O . GLN A 1 662 ? -13.122 -15.714 -1.848 1.00 88.69 662 GLN A O 1
ATOM 5178 N N . LEU A 1 663 ? -11.978 -15.346 -3.721 1.00 88.88 663 LEU A N 1
ATOM 5179 C CA . LEU A 1 663 ? -13.184 -15.026 -4.495 1.00 88.88 663 LEU A CA 1
ATOM 5180 C C . LEU A 1 663 ? -14.135 -16.224 -4.627 1.00 88.88 663 LEU A C 1
ATOM 5182 O O . LEU A 1 663 ? -15.354 -16.044 -4.688 1.00 88.88 663 LEU A O 1
ATOM 5186 N N . LEU A 1 664 ? -13.594 -17.444 -4.698 1.00 87.12 664 LEU A N 1
ATOM 5187 C CA . LEU A 1 664 ? -14.381 -18.678 -4.707 1.00 87.12 664 LEU A CA 1
ATOM 5188 C C . LEU A 1 664 ? -15.093 -18.904 -3.374 1.00 87.12 664 LEU A C 1
ATOM 5190 O O . LEU A 1 664 ? -16.257 -19.310 -3.392 1.00 87.12 664 LEU A O 1
ATOM 5194 N N . VAL A 1 665 ? -14.434 -18.600 -2.250 1.00 82.94 665 VAL A N 1
ATOM 5195 C CA . VAL A 1 665 ? -15.065 -18.570 -0.921 1.00 82.94 665 VAL A CA 1
ATOM 5196 C C . VAL A 1 665 ? -16.245 -17.606 -0.944 1.00 82.94 665 VAL A C 1
ATOM 5198 O O . VAL A 1 665 ? -17.371 -18.033 -0.705 1.00 82.94 665 VAL A O 1
ATOM 5201 N N . ASP A 1 666 ? -16.017 -16.345 -1.312 1.00 76.69 666 ASP A N 1
ATOM 5202 C CA . ASP A 1 666 ? -17.056 -15.309 -1.308 1.00 76.69 666 ASP A CA 1
ATOM 5203 C C . ASP A 1 666 ? -18.236 -15.650 -2.224 1.00 76.69 666 ASP A C 1
ATOM 5205 O O . ASP A 1 666 ? -19.329 -15.085 -2.103 1.00 76.69 666 ASP A O 1
ATOM 5209 N N . ALA A 1 667 ? -18.005 -16.477 -3.246 1.00 75.00 667 ALA A N 1
ATOM 5210 C CA . ALA A 1 667 ? -19.022 -16.946 -4.177 1.00 75.00 667 ALA A CA 1
ATOM 5211 C C . ALA A 1 667 ? -19.743 -18.212 -3.694 1.00 75.00 667 ALA A C 1
ATOM 5213 O O . ALA A 1 667 ? -20.813 -18.516 -4.224 1.00 75.00 667 ALA A O 1
ATOM 5214 N N . SER A 1 668 ? -19.188 -18.959 -2.739 1.00 70.50 668 SER A N 1
ATOM 5215 C CA . SER A 1 668 ? -19.774 -20.181 -2.188 1.00 70.50 668 SER A CA 1
ATOM 5216 C C . SER A 1 668 ? -20.810 -19.861 -1.109 1.00 70.50 668 SER A C 1
ATOM 5218 O O . SER A 1 668 ? -20.596 -19.017 -0.250 1.00 70.50 668 SER A O 1
ATOM 5220 N N . ALA A 1 669 ? -21.940 -20.571 -1.122 1.00 59.88 669 ALA A N 1
ATOM 5221 C CA . ALA A 1 669 ? -22.956 -20.490 -0.067 1.00 59.88 669 ALA A CA 1
ATOM 5222 C C . ALA A 1 669 ? -22.800 -21.592 1.005 1.00 59.88 669 ALA A C 1
ATOM 5224 O O . ALA A 1 669 ? -23.641 -21.704 1.896 1.00 59.88 669 ALA A O 1
ATOM 5225 N N . ALA A 1 670 ? -21.776 -22.449 0.894 1.00 68.31 670 ALA A N 1
ATOM 5226 C CA . ALA A 1 670 ? -21.595 -23.630 1.738 1.00 68.31 670 ALA A CA 1
ATOM 5227 C C . ALA A 1 670 ? -20.462 -23.426 2.773 1.00 68.31 670 ALA A C 1
ATOM 5229 O O . ALA A 1 670 ? -19.298 -23.375 2.368 1.00 68.31 670 ALA A O 1
ATOM 5230 N N . PRO A 1 671 ? -20.762 -23.402 4.091 1.00 64.69 671 PRO A N 1
ATOM 5231 C CA . PRO A 1 671 ? -19.777 -23.129 5.152 1.00 64.69 671 PRO A CA 1
ATOM 5232 C C . PRO A 1 671 ? -18.603 -24.122 5.224 1.00 64.69 671 PRO A C 1
ATOM 5234 O O . PRO A 1 671 ? -17.488 -23.772 5.599 1.00 64.69 671 PRO A O 1
ATOM 5237 N N . GLU A 1 672 ? -18.830 -25.386 4.858 1.00 65.94 672 GLU A N 1
ATOM 5238 C CA . GLU A 1 672 ? -17.793 -26.431 4.866 1.00 65.94 672 GLU A CA 1
ATOM 5239 C C . GLU A 1 672 ? -16.774 -26.239 3.731 1.00 65.94 672 GLU A C 1
ATOM 5241 O O . GLU A 1 672 ? -15.585 -26.508 3.898 1.00 65.94 672 GLU A O 1
ATOM 5246 N N . VAL A 1 673 ? -17.237 -25.720 2.589 1.00 68.12 673 VAL A N 1
ATOM 5247 C CA . VAL A 1 673 ? -16.392 -25.354 1.443 1.00 68.12 673 VAL A CA 1
ATOM 5248 C C . VAL A 1 673 ? -15.595 -24.087 1.758 1.00 68.12 673 VAL A C 1
ATOM 5250 O O . VAL A 1 673 ? -14.456 -23.953 1.320 1.00 68.12 673 VAL A O 1
ATOM 5253 N N . GLU A 1 674 ? -16.172 -23.195 2.566 1.00 73.56 674 GLU A N 1
ATOM 5254 C CA . GLU A 1 674 ? -15.569 -21.939 3.011 1.00 73.56 674 GLU A CA 1
ATOM 5255 C C . GLU A 1 674 ? -14.253 -22.168 3.770 1.00 73.56 674 GLU A C 1
ATOM 5257 O O . GLU A 1 674 ? -13.215 -21.626 3.400 1.00 73.56 674 GLU A O 1
ATOM 5262 N N . SER A 1 675 ? -14.262 -23.042 4.783 1.00 75.06 675 SER A N 1
ATOM 5263 C CA . SER A 1 675 ? -13.073 -23.317 5.605 1.00 75.06 675 SER A CA 1
ATOM 5264 C C . SER A 1 675 ? -11.935 -23.967 4.809 1.00 75.06 675 SER A C 1
ATOM 5266 O O . SER A 1 675 ? -10.781 -23.565 4.955 1.00 75.06 675 SER A O 1
ATOM 5268 N N . ALA A 1 676 ? -12.244 -24.940 3.946 1.00 80.25 676 ALA A N 1
ATOM 5269 C CA . ALA A 1 676 ? -11.234 -25.615 3.131 1.00 80.25 676 ALA A CA 1
ATOM 5270 C C . ALA A 1 676 ? -10.598 -24.672 2.096 1.00 80.25 676 ALA A C 1
ATOM 5272 O O . ALA A 1 676 ? -9.395 -24.746 1.848 1.00 80.25 676 ALA A O 1
ATOM 5273 N N . ALA A 1 677 ? -11.387 -23.770 1.510 1.00 80.25 677 ALA A N 1
ATOM 5274 C CA . ALA A 1 677 ? -10.888 -22.818 0.528 1.00 80.25 677 ALA A CA 1
ATOM 5275 C C . ALA A 1 677 ? -10.058 -21.689 1.170 1.00 80.25 677 ALA A C 1
ATOM 5277 O O . ALA A 1 677 ? -9.026 -21.329 0.605 1.00 80.25 677 ALA A O 1
ATOM 5278 N N . TRP A 1 678 ? -10.401 -21.217 2.378 1.00 87.19 678 TRP A N 1
ATOM 5279 C CA . TRP A 1 678 ? -9.520 -20.318 3.143 1.00 87.19 678 TRP A CA 1
ATOM 5280 C C . TRP A 1 678 ? -8.179 -20.971 3.498 1.00 87.19 678 TRP A C 1
ATOM 5282 O O . TRP A 1 678 ? -7.146 -20.314 3.416 1.00 87.19 678 TRP A O 1
ATOM 5292 N N . ALA A 1 679 ? -8.169 -22.259 3.855 1.00 86.81 679 ALA A N 1
ATOM 5293 C CA . ALA A 1 679 ? -6.928 -23.004 4.098 1.00 86.81 679 ALA A CA 1
ATOM 5294 C C . ALA A 1 679 ? -6.094 -23.188 2.821 1.00 86.81 679 ALA A C 1
ATOM 5296 O O . ALA A 1 679 ? -4.868 -23.092 2.854 1.00 86.81 679 ALA A O 1
ATOM 5297 N N . ALA A 1 680 ? -6.744 -23.409 1.676 1.00 88.38 680 ALA A N 1
ATOM 5298 C CA . ALA A 1 680 ? -6.055 -23.471 0.391 1.00 88.38 680 ALA A CA 1
ATOM 5299 C C . ALA A 1 680 ? -5.442 -22.114 -0.004 1.00 88.38 680 ALA A C 1
ATOM 5301 O O . ALA A 1 680 ? -4.315 -22.083 -0.498 1.00 88.38 680 ALA A O 1
ATOM 5302 N N . ALA A 1 681 ? -6.155 -21.006 0.232 1.00 90.25 681 ALA A N 1
ATOM 5303 C CA . ALA A 1 681 ? -5.656 -19.653 -0.024 1.00 90.25 681 ALA A CA 1
ATOM 5304 C C . ALA A 1 681 ? -4.456 -19.310 0.873 1.00 90.25 681 ALA A C 1
ATOM 5306 O O . ALA A 1 681 ? -3.434 -18.841 0.376 1.00 90.25 681 ALA A O 1
ATOM 5307 N N . GLU A 1 682 ? -4.539 -19.622 2.171 1.00 90.19 682 GLU A N 1
ATOM 5308 C CA . GLU A 1 682 ? -3.419 -19.479 3.110 1.00 90.19 682 GLU A CA 1
ATOM 5309 C C . GLU A 1 682 ? -2.201 -20.293 2.651 1.00 90.19 682 GLU A C 1
ATOM 5311 O O . GLU A 1 682 ? -1.089 -19.772 2.611 1.00 90.19 682 GLU A O 1
ATOM 5316 N N . GLY A 1 683 ? -2.406 -21.546 2.229 1.00 89.56 683 GLY A N 1
ATOM 5317 C CA . GLY A 1 683 ? -1.337 -22.395 1.704 1.00 89.56 683 GLY A CA 1
ATOM 5318 C C . GLY A 1 683 ? -0.664 -21.822 0.452 1.00 89.56 683 GLY A C 1
ATOM 5319 O O . GLY A 1 683 ? 0.556 -21.912 0.324 1.00 89.56 683 GLY A O 1
ATOM 5320 N N . ALA A 1 684 ? -1.431 -21.199 -0.447 1.00 88.88 684 ALA A N 1
ATOM 5321 C CA . ALA A 1 684 ? -0.890 -20.536 -1.634 1.00 88.88 684 ALA A CA 1
ATOM 5322 C C . ALA A 1 684 ? -0.043 -19.305 -1.267 1.00 88.88 684 ALA A C 1
ATOM 5324 O O . ALA A 1 684 ? 1.068 -19.161 -1.778 1.00 88.88 684 ALA A O 1
ATOM 5325 N N . TYR A 1 685 ? -0.504 -18.468 -0.332 1.00 90.62 685 TYR A N 1
ATOM 5326 C CA . TYR A 1 685 ? 0.289 -17.335 0.153 1.00 90.62 685 TYR A CA 1
ATOM 5327 C C . TYR A 1 685 ? 1.539 -17.767 0.930 1.00 90.62 685 TYR A C 1
ATOM 5329 O O . TYR A 1 685 ? 2.598 -17.167 0.765 1.00 90.62 685 TYR A O 1
ATOM 5337 N N . ALA A 1 686 ? 1.456 -18.831 1.732 1.00 89.81 686 ALA A N 1
ATOM 5338 C CA . ALA A 1 686 ? 2.611 -19.384 2.438 1.00 89.81 686 ALA A CA 1
ATOM 5339 C C . ALA A 1 686 ? 3.660 -19.947 1.465 1.00 89.81 686 ALA A C 1
ATOM 5341 O O . ALA A 1 686 ? 4.858 -19.771 1.683 1.00 89.81 686 ALA A O 1
ATOM 5342 N N . ALA A 1 687 ? 3.219 -20.592 0.380 1.00 87.69 687 ALA A N 1
ATOM 5343 C CA . ALA A 1 687 ? 4.107 -21.054 -0.682 1.00 87.69 687 ALA A CA 1
ATOM 5344 C C . ALA A 1 687 ? 4.782 -19.880 -1.411 1.00 87.69 687 ALA A C 1
ATOM 5346 O O . ALA A 1 687 ? 5.989 -19.933 -1.631 1.00 87.69 687 ALA A O 1
ATOM 5347 N N . GLY A 1 688 ? 4.033 -18.811 -1.711 1.00 86.62 688 GLY A N 1
ATOM 5348 C CA . GLY A 1 688 ? 4.577 -17.577 -2.287 1.00 86.62 688 GLY A CA 1
ATOM 5349 C C . GLY A 1 688 ? 5.632 -16.926 -1.394 1.00 86.62 688 GLY A C 1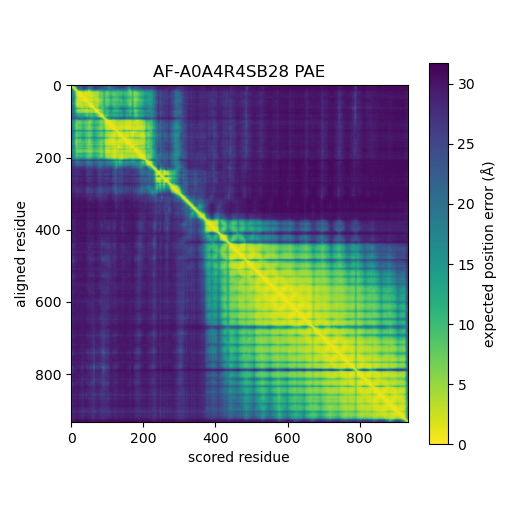
ATOM 5350 O O . GLY A 1 688 ? 6.733 -16.630 -1.856 1.00 86.62 688 GLY A O 1
ATOM 5351 N N . LEU A 1 689 ? 5.348 -16.808 -0.094 1.00 88.25 689 LEU A N 1
ATOM 5352 C CA . LEU A 1 689 ? 6.295 -16.287 0.894 1.00 88.25 689 LEU A CA 1
ATOM 5353 C C . LEU A 1 689 ? 7.574 -17.129 0.982 1.00 88.25 689 LEU A C 1
ATOM 5355 O O . LEU A 1 689 ? 8.663 -16.583 1.127 1.00 88.25 689 LEU A O 1
ATOM 5359 N N . ALA A 1 690 ? 7.452 -18.455 0.898 1.00 87.00 690 ALA A N 1
ATOM 5360 C CA . ALA A 1 690 ? 8.604 -19.351 0.909 1.00 87.00 690 ALA A CA 1
ATOM 5361 C C . ALA A 1 690 ? 9.427 -19.279 -0.390 1.00 87.00 690 ALA A C 1
ATOM 5363 O O . ALA A 1 690 ? 10.633 -19.516 -0.352 1.00 87.00 690 ALA A O 1
ATOM 5364 N N . ALA A 1 691 ? 8.789 -18.978 -1.524 1.00 83.94 691 ALA A N 1
ATOM 5365 C CA . ALA A 1 691 ? 9.448 -18.861 -2.822 1.00 83.94 691 ALA A CA 1
ATOM 5366 C C . ALA A 1 691 ? 10.174 -17.517 -2.998 1.00 83.94 691 ALA A C 1
ATOM 5368 O O . ALA A 1 691 ? 11.260 -17.489 -3.574 1.00 83.94 691 ALA A O 1
ATOM 5369 N N . CYS A 1 692 ? 9.592 -16.423 -2.497 1.00 81.31 692 CYS A N 1
ATOM 5370 C CA . CYS A 1 692 ? 10.122 -15.065 -2.641 1.00 81.31 692 CYS A CA 1
ATOM 5371 C C . CYS A 1 692 ? 10.058 -14.297 -1.302 1.00 81.31 692 CYS A C 1
ATOM 5373 O O . CYS A 1 692 ? 9.190 -13.434 -1.143 1.00 81.31 692 CYS A O 1
ATOM 5375 N N . PRO A 1 693 ? 10.941 -14.608 -0.330 1.00 81.69 693 PRO A N 1
ATOM 5376 C CA . PRO A 1 693 ? 10.910 -13.986 0.996 1.00 81.69 693 PRO A CA 1
ATOM 5377 C C . PRO A 1 693 ? 11.500 -12.568 1.038 1.00 81.69 693 PRO A C 1
ATOM 5379 O O . PRO A 1 693 ? 11.136 -11.802 1.930 1.00 81.69 693 PRO A O 1
ATOM 5382 N N . ASP A 1 694 ? 12.386 -12.230 0.096 1.00 81.19 694 ASP A N 1
ATOM 5383 C CA . ASP A 1 694 ? 13.258 -11.051 0.196 1.00 81.19 694 ASP A CA 1
ATOM 5384 C C . ASP A 1 694 ? 12.771 -9.836 -0.612 1.00 81.19 694 ASP A C 1
ATOM 5386 O O . ASP A 1 694 ? 13.246 -8.727 -0.387 1.00 81.19 694 ASP A O 1
ATOM 5390 N N . ASP A 1 695 ? 11.803 -10.009 -1.520 1.00 80.12 695 ASP A N 1
ATOM 5391 C CA . ASP A 1 695 ? 11.204 -8.890 -2.257 1.00 80.12 695 ASP A CA 1
ATOM 5392 C C . ASP A 1 695 ? 10.189 -8.162 -1.351 1.00 80.12 695 ASP A C 1
ATOM 5394 O O . ASP A 1 695 ? 9.169 -8.759 -0.988 1.00 80.12 695 ASP A O 1
ATOM 5398 N N . PRO A 1 696 ? 10.407 -6.881 -0.986 1.00 79.06 696 PRO A N 1
ATOM 5399 C CA . PRO A 1 696 ? 9.537 -6.165 -0.052 1.00 79.06 696 PRO A CA 1
ATOM 5400 C C . PRO A 1 696 ? 8.086 -6.021 -0.531 1.00 79.06 696 PRO A C 1
ATOM 5402 O O . PRO A 1 696 ? 7.157 -6.040 0.285 1.00 79.06 696 PRO A O 1
ATOM 5405 N N . ALA A 1 697 ? 7.865 -5.884 -1.842 1.00 78.19 697 ALA A N 1
ATOM 5406 C CA . ALA A 1 697 ? 6.526 -5.728 -2.400 1.00 78.19 697 ALA A CA 1
ATOM 5407 C C . ALA A 1 697 ? 5.731 -7.028 -2.262 1.00 78.19 697 ALA A C 1
ATOM 5409 O O . ALA A 1 697 ? 4.576 -7.018 -1.818 1.00 78.19 697 ALA A O 1
ATOM 5410 N N . TRP A 1 698 ? 6.379 -8.149 -2.573 1.00 87.00 698 TRP A N 1
ATOM 5411 C CA . TRP A 1 698 ? 5.800 -9.477 -2.424 1.00 87.00 698 TRP A CA 1
ATOM 5412 C C . TRP A 1 698 ? 5.658 -9.886 -0.964 1.00 87.00 698 TRP A C 1
ATOM 5414 O O . TRP A 1 698 ? 4.576 -10.310 -0.571 1.00 87.00 698 TRP A O 1
ATOM 5424 N N . LEU A 1 699 ? 6.688 -9.689 -0.137 1.00 86.56 699 LEU A N 1
ATOM 5425 C CA . LEU A 1 699 ? 6.660 -9.962 1.301 1.00 86.56 699 LEU A CA 1
ATOM 5426 C C . LEU A 1 699 ? 5.436 -9.323 1.961 1.00 86.56 699 LEU A C 1
ATOM 5428 O O . LEU A 1 699 ? 4.716 -9.982 2.712 1.00 86.56 699 LEU A O 1
ATOM 5432 N N . ARG A 1 700 ? 5.153 -8.061 1.632 1.00 88.44 700 ARG A N 1
ATOM 5433 C CA . ARG A 1 700 ? 3.951 -7.362 2.091 1.00 88.44 700 ARG A CA 1
ATOM 5434 C C . ARG A 1 700 ? 2.665 -8.027 1.593 1.00 88.44 700 ARG A C 1
ATOM 5436 O O . ARG A 1 700 ? 1.787 -8.303 2.403 1.00 88.44 700 ARG A O 1
ATOM 5443 N N . ALA A 1 701 ? 2.542 -8.292 0.291 1.00 87.81 701 ALA A N 1
ATOM 5444 C CA . ALA A 1 701 ? 1.344 -8.918 -0.279 1.00 87.81 701 ALA A CA 1
ATOM 5445 C C . ALA A 1 701 ? 1.068 -10.305 0.332 1.00 87.81 701 ALA A C 1
ATOM 5447 O O . ALA A 1 701 ? -0.074 -10.628 0.665 1.00 87.81 701 ALA A O 1
ATOM 5448 N N . TRP A 1 702 ? 2.120 -11.098 0.553 1.00 92.50 702 TRP A N 1
ATOM 5449 C CA . TRP A 1 702 ? 2.033 -12.395 1.216 1.00 92.50 702 TRP A CA 1
ATOM 5450 C C . TRP A 1 702 ? 1.559 -12.269 2.659 1.00 92.50 702 TRP A C 1
ATOM 5452 O O . TRP A 1 702 ? 0.677 -13.015 3.079 1.00 92.50 702 TRP A O 1
ATOM 5462 N N . LEU A 1 703 ? 2.128 -11.338 3.425 1.00 91.94 703 LEU A N 1
ATOM 5463 C CA . LEU A 1 703 ? 1.793 -11.156 4.835 1.00 91.94 703 LEU A CA 1
ATOM 5464 C C . LEU A 1 703 ? 0.379 -10.596 5.035 1.00 91.94 703 LEU A C 1
ATOM 5466 O O . LEU A 1 703 ? -0.328 -11.086 5.916 1.00 91.94 703 LEU A O 1
ATOM 5470 N N . ASP A 1 704 ? -0.068 -9.639 4.218 1.00 90.56 704 ASP A N 1
ATOM 5471 C CA . ASP A 1 704 ? -1.455 -9.148 4.266 1.00 90.56 704 ASP A CA 1
ATOM 5472 C C . ASP A 1 704 ? -2.444 -10.267 3.903 1.00 90.56 704 ASP A C 1
ATOM 5474 O O . ASP A 1 704 ? -3.396 -10.536 4.641 1.00 90.56 704 ASP A O 1
ATOM 5478 N N . GLY A 1 705 ? -2.155 -11.013 2.832 1.00 90.62 705 GLY A N 1
ATOM 5479 C CA . GLY A 1 705 ? -2.952 -12.160 2.401 1.00 90.62 705 GLY A CA 1
ATOM 5480 C C . GLY A 1 705 ? -3.052 -13.273 3.450 1.00 90.62 705 GLY A C 1
ATOM 5481 O O . GLY A 1 705 ? -4.152 -13.753 3.747 1.00 90.62 705 GLY A O 1
ATOM 5482 N N . LEU A 1 706 ? -1.924 -13.661 4.055 1.00 93.38 706 LEU A N 1
ATOM 5483 C CA . LEU A 1 706 ? -1.871 -14.624 5.163 1.00 93.38 706 LEU A CA 1
ATOM 5484 C C . LEU A 1 706 ? -2.650 -14.121 6.374 1.00 93.38 706 LEU A C 1
ATOM 5486 O O . LEU A 1 706 ? -3.447 -14.870 6.945 1.00 93.38 706 LEU A O 1
ATOM 5490 N N . GLY A 1 707 ? -2.459 -12.855 6.745 1.00 93.38 707 GLY A N 1
ATOM 5491 C CA . GLY A 1 707 ? -3.173 -12.214 7.842 1.00 93.38 707 GLY A CA 1
ATOM 5492 C C . GLY A 1 707 ? -4.685 -12.274 7.649 1.00 93.38 707 GLY A C 1
ATOM 5493 O O . GLY A 1 707 ? -5.409 -12.713 8.546 1.00 93.38 707 GLY A O 1
ATOM 5494 N N . TRP A 1 708 ? -5.166 -11.919 6.456 1.00 91.94 708 TRP A N 1
ATOM 5495 C CA . TRP A 1 708 ? -6.590 -11.945 6.133 1.00 91.94 708 TRP A CA 1
ATOM 5496 C C . TRP A 1 708 ? -7.171 -13.363 6.093 1.00 91.94 708 TRP A C 1
ATOM 5498 O O . TRP A 1 708 ? -8.221 -13.606 6.689 1.00 91.94 708 TRP A O 1
ATOM 5508 N N . CYS A 1 709 ? -6.486 -14.324 5.464 1.00 91.88 709 CYS A N 1
ATOM 5509 C CA . CYS A 1 709 ? -6.954 -15.715 5.416 1.00 91.88 709 CYS A CA 1
ATOM 5510 C C . CYS A 1 709 ? -7.032 -16.331 6.820 1.00 91.88 709 CYS A C 1
ATOM 5512 O O . CYS A 1 709 ? -8.049 -16.929 7.182 1.00 91.88 709 CYS A O 1
ATOM 5514 N N . THR A 1 710 ? -5.998 -16.120 7.638 1.00 93.62 710 THR A N 1
ATOM 5515 C CA . THR A 1 710 ? -5.939 -16.609 9.024 1.00 93.62 710 THR A CA 1
ATOM 5516 C C . THR A 1 710 ? -7.058 -16.000 9.872 1.00 93.62 710 THR A C 1
ATOM 5518 O O . THR A 1 710 ? -7.718 -16.695 10.647 1.00 93.62 710 THR A O 1
ATOM 5521 N N . TYR A 1 711 ? -7.333 -14.707 9.687 1.00 94.19 711 TYR A N 1
ATOM 5522 C CA . TYR A 1 711 ? -8.448 -14.021 10.333 1.00 94.19 711 TYR A CA 1
ATOM 5523 C C . TYR A 1 711 ? -9.811 -14.633 9.969 1.00 94.19 711 TYR A C 1
ATOM 5525 O O . TYR A 1 711 ? -10.644 -14.856 10.849 1.00 94.19 711 TYR A O 1
ATOM 5533 N N . GLN A 1 712 ? -10.056 -14.947 8.695 1.00 91.25 712 GLN A N 1
ATOM 5534 C CA . GLN A 1 712 ? -11.333 -15.545 8.286 1.00 91.25 712 GLN A CA 1
ATOM 5535 C C . GLN A 1 712 ? -11.511 -16.956 8.851 1.00 91.25 712 GLN A C 1
ATOM 5537 O O . GLN A 1 712 ? -12.603 -17.312 9.298 1.00 91.25 712 GLN A O 1
ATOM 5542 N N . GLN A 1 713 ? -10.434 -17.737 8.932 1.00 90.25 713 GLN A N 1
ATOM 5543 C CA . GLN A 1 713 ? -10.468 -19.022 9.628 1.00 90.25 713 GLN A CA 1
ATOM 5544 C C . GLN A 1 713 ? -10.786 -18.863 11.121 1.00 90.25 713 GLN A C 1
ATOM 5546 O O . GLN A 1 713 ? -11.610 -19.617 11.641 1.00 90.25 713 GLN A O 1
ATOM 5551 N N . ALA A 1 714 ? -10.203 -17.863 11.796 1.00 93.12 714 ALA A N 1
ATOM 5552 C CA . ALA A 1 714 ? -10.516 -17.554 13.194 1.00 93.12 714 ALA A CA 1
ATOM 5553 C C . ALA A 1 714 ? -12.019 -17.295 13.380 1.00 93.12 714 ALA A C 1
ATOM 5555 O O . ALA A 1 714 ? -12.646 -17.873 14.268 1.00 93.12 714 ALA A O 1
ATOM 5556 N N . ARG A 1 715 ? -12.622 -16.505 12.481 1.00 91.94 715 ARG A N 1
ATOM 5557 C CA . ARG A 1 715 ? -14.059 -16.188 12.498 1.00 91.94 715 ARG A CA 1
ATOM 5558 C C . ARG A 1 715 ? -14.957 -17.403 12.341 1.00 91.94 715 ARG A C 1
ATOM 5560 O O . ARG A 1 715 ? -15.954 -17.521 13.052 1.00 91.94 715 ARG A O 1
ATOM 5567 N N . LEU A 1 716 ? -14.612 -18.307 11.428 1.00 88.38 716 LEU A N 1
ATOM 5568 C CA . LEU A 1 716 ? -15.353 -19.557 11.235 1.00 88.38 716 LEU A CA 1
ATOM 5569 C C . LEU A 1 716 ? -15.243 -20.485 12.454 1.00 88.38 716 LEU A C 1
ATOM 5571 O O . LEU A 1 716 ? -16.129 -21.313 12.686 1.00 88.38 716 LEU A O 1
ATOM 5575 N N . LEU A 1 717 ? -14.175 -20.340 13.240 1.00 90.00 717 LEU A N 1
ATOM 5576 C CA . LEU A 1 717 ? -13.908 -21.159 14.414 1.00 90.00 717 LEU A CA 1
ATOM 5577 C C . LEU A 1 717 ? -14.555 -20.615 15.701 1.00 90.00 717 LEU A C 1
ATOM 5579 O O . LEU A 1 717 ? -14.883 -21.422 16.568 1.00 90.00 717 LEU A O 1
ATOM 5583 N N . GLU A 1 718 ? -14.835 -19.307 15.808 1.00 90.38 718 GLU A N 1
ATOM 5584 C CA . GLU A 1 718 ? -15.341 -18.648 17.035 1.00 90.38 718 GLU A CA 1
ATOM 5585 C C . GLU A 1 718 ? -16.495 -19.382 17.725 1.00 90.38 718 GLU A C 1
ATOM 5587 O O . GLU A 1 718 ? -16.508 -19.532 18.944 1.00 90.38 718 GLU A O 1
ATOM 5592 N N . GLY A 1 719 ? -17.488 -19.824 16.946 1.00 85.56 719 GLY A N 1
ATOM 5593 C CA . GLY A 1 719 ? -18.693 -20.467 17.477 1.00 85.56 719 GLY A CA 1
ATOM 5594 C C . GLY A 1 719 ? -18.493 -21.921 17.913 1.00 85.56 719 GLY A C 1
ATOM 5595 O O . GLY A 1 719 ? -19.398 -22.505 18.506 1.00 85.56 719 GLY A O 1
ATOM 5596 N N . ARG A 1 720 ? -17.343 -22.521 17.589 1.00 89.19 720 ARG A N 1
ATOM 5597 C CA . ARG A 1 720 ? -17.036 -23.942 17.812 1.00 89.19 720 ARG A CA 1
ATOM 5598 C C . ARG A 1 720 ? -15.889 -24.142 18.795 1.00 89.19 720 ARG A C 1
ATOM 5600 O O . ARG A 1 720 ? -15.948 -25.072 19.593 1.00 89.19 720 ARG A O 1
ATOM 5607 N N . ASP A 1 721 ? -14.867 -23.300 18.710 1.00 91.69 721 ASP A N 1
ATOM 5608 C CA . ASP A 1 721 ? -13.651 -23.356 19.514 1.00 91.69 721 ASP A CA 1
ATOM 5609 C C . ASP A 1 721 ? -13.080 -21.939 19.675 1.00 91.69 721 ASP A C 1
ATOM 5611 O O . ASP A 1 721 ? -12.344 -21.427 18.829 1.00 91.69 721 ASP A O 1
ATOM 5615 N N . ALA A 1 722 ? -13.459 -21.284 20.773 1.00 92.75 722 ALA A N 1
ATOM 5616 C CA . ALA A 1 722 ? -13.025 -19.922 21.052 1.00 92.75 722 ALA A CA 1
ATOM 5617 C C . ALA A 1 722 ? -11.519 -19.831 21.346 1.00 92.75 722 ALA A C 1
ATOM 5619 O O . ALA A 1 722 ? -10.890 -18.853 20.952 1.00 92.75 722 ALA A O 1
ATOM 5620 N N . GLU A 1 723 ? -10.923 -20.835 21.997 1.00 92.88 723 GLU A N 1
ATOM 5621 C CA . GLU A 1 723 ? -9.482 -20.839 22.283 1.00 92.88 723 GLU A CA 1
ATOM 5622 C C . GLU A 1 723 ? -8.675 -20.987 20.991 1.00 92.88 723 GLU A C 1
ATOM 5624 O O . GLU A 1 723 ? -7.759 -20.200 20.741 1.00 92.88 723 GLU A O 1
ATOM 5629 N N . GLY A 1 724 ? -9.064 -21.924 20.122 1.00 93.19 724 GLY A N 1
ATOM 5630 C CA . GLY A 1 724 ? -8.469 -22.071 18.795 1.00 93.19 724 GLY A CA 1
ATOM 5631 C C . GLY A 1 724 ? -8.631 -20.814 17.939 1.00 93.19 724 GLY A C 1
ATOM 5632 O O . GLY A 1 724 ? -7.682 -20.396 17.272 1.00 93.19 724 GLY A O 1
ATOM 5633 N N . ALA A 1 725 ? -9.794 -20.157 17.999 1.00 94.44 725 ALA A N 1
ATOM 5634 C CA . ALA A 1 725 ? -10.019 -18.894 17.299 1.00 94.44 725 ALA A CA 1
ATOM 5635 C C . ALA A 1 725 ? -9.081 -17.784 17.803 1.00 94.44 725 ALA A C 1
ATOM 5637 O O . ALA A 1 725 ? -8.497 -17.076 16.986 1.00 94.44 725 ALA A O 1
ATOM 5638 N N . LEU A 1 726 ? -8.867 -17.656 19.119 1.00 94.81 726 LEU A N 1
ATOM 5639 C CA . LEU A 1 726 ? -7.932 -16.673 19.687 1.00 94.81 726 LEU A CA 1
ATOM 5640 C C . LEU A 1 726 ? -6.481 -16.913 19.247 1.00 94.81 726 LEU A C 1
ATOM 5642 O O . LEU A 1 726 ? -5.761 -15.954 18.972 1.00 94.81 726 LEU A O 1
ATOM 5646 N N . VAL A 1 727 ? -6.057 -18.174 19.119 1.00 95.50 727 VAL A N 1
ATOM 5647 C CA . VAL A 1 727 ? -4.730 -18.511 18.574 1.00 95.50 727 VAL A CA 1
ATOM 5648 C C . VAL A 1 727 ? -4.597 -18.041 17.124 1.00 95.50 727 VAL A C 1
ATOM 5650 O O . VAL A 1 727 ? -3.576 -17.458 16.757 1.00 95.50 727 VAL A O 1
ATOM 5653 N N . LEU A 1 728 ? -5.621 -18.266 16.297 1.00 95.38 728 LEU A N 1
ATOM 5654 C CA . LEU A 1 728 ? -5.629 -17.804 14.906 1.00 95.38 728 LEU A CA 1
ATOM 5655 C C . LEU A 1 728 ? -5.672 -16.273 14.815 1.00 95.38 728 LEU A C 1
ATOM 5657 O O . LEU A 1 728 ? -4.936 -15.695 14.019 1.00 95.38 728 LEU A O 1
ATOM 5661 N N . TYR A 1 729 ? -6.441 -15.604 15.675 1.00 96.31 729 TYR A N 1
ATOM 5662 C CA . TYR A 1 729 ? -6.426 -14.146 15.791 1.00 96.31 729 TYR A CA 1
ATOM 5663 C C . TYR A 1 729 ? -5.022 -13.603 16.089 1.00 96.31 729 TYR A C 1
ATOM 5665 O O . TYR A 1 729 ? -4.566 -12.690 15.404 1.00 96.31 729 TYR A O 1
ATOM 5673 N N . GLY A 1 730 ? -4.305 -14.202 17.045 1.00 95.69 730 GLY A N 1
ATOM 5674 C CA . GLY A 1 730 ? -2.925 -13.820 17.360 1.00 95.69 730 GLY A CA 1
ATOM 5675 C C . GLY A 1 730 ? -1.969 -13.988 16.173 1.00 95.69 730 GLY A C 1
ATOM 5676 O O . GLY A 1 730 ? -1.166 -13.099 15.900 1.00 95.69 730 GLY A O 1
ATOM 5677 N N . LYS A 1 731 ? -2.093 -15.085 15.414 1.00 96.12 731 LYS A N 1
ATOM 5678 C CA . LYS A 1 731 ? -1.308 -15.298 14.184 1.00 96.12 731 LYS A CA 1
ATOM 5679 C C . LYS A 1 731 ? -1.625 -14.268 13.100 1.00 96.12 731 LYS A C 1
ATOM 5681 O O . LYS A 1 731 ? -0.714 -13.740 12.472 1.00 96.12 731 LYS A O 1
ATOM 5686 N N . ALA A 1 732 ? -2.904 -13.957 12.893 1.00 96.44 732 ALA A N 1
ATOM 5687 C CA . ALA A 1 732 ? -3.319 -12.941 11.931 1.00 96.44 732 ALA A CA 1
ATOM 5688 C C . ALA A 1 732 ? -2.749 -11.556 12.287 1.00 96.44 732 ALA A C 1
ATOM 5690 O O . ALA A 1 732 ? -2.273 -10.841 11.405 1.00 96.44 732 ALA A O 1
ATOM 5691 N N . ILE A 1 733 ? -2.740 -11.203 13.578 1.00 95.75 733 ILE A N 1
ATOM 5692 C CA . ILE A 1 733 ? -2.120 -9.971 14.088 1.00 95.75 733 ILE A CA 1
ATOM 5693 C C . ILE A 1 733 ? -0.612 -9.959 13.814 1.00 95.75 733 ILE A C 1
ATOM 5695 O O . ILE A 1 733 ? -0.112 -8.939 13.345 1.00 95.75 733 ILE A O 1
ATOM 5699 N N . ASP A 1 734 ? 0.108 -11.061 14.050 1.00 95.50 734 ASP A N 1
ATOM 5700 C CA . ASP A 1 734 ? 1.549 -11.155 13.756 1.00 95.50 734 ASP A CA 1
ATOM 5701 C C . ASP A 1 734 ? 1.843 -10.904 12.270 1.00 95.50 734 ASP A C 1
ATOM 5703 O O . ASP A 1 734 ? 2.660 -10.045 11.932 1.00 95.50 734 ASP A O 1
ATOM 5707 N N . HIS A 1 735 ? 1.115 -11.576 11.373 1.00 94.75 735 HIS A N 1
ATOM 5708 C CA . HIS A 1 735 ? 1.263 -11.382 9.929 1.00 94.75 735 HIS A CA 1
ATOM 5709 C C . HIS A 1 735 ? 1.022 -9.926 9.513 1.00 94.75 735 HIS A C 1
ATOM 5711 O O . HIS A 1 735 ? 1.865 -9.333 8.841 1.00 94.75 735 HIS A O 1
ATOM 5717 N N . LEU A 1 736 ? -0.080 -9.319 9.961 1.00 93.62 736 LEU A N 1
ATOM 5718 C CA . LEU A 1 736 ? -0.425 -7.937 9.613 1.00 93.62 736 LEU A CA 1
ATOM 5719 C C . LEU A 1 736 ? 0.537 -6.914 10.232 1.00 93.62 736 LEU A C 1
ATOM 5721 O O . LEU A 1 736 ? 0.860 -5.916 9.591 1.00 93.62 736 LEU A O 1
ATOM 5725 N N . THR A 1 737 ? 1.045 -7.169 11.439 1.00 92.94 737 THR A N 1
ATOM 5726 C CA . THR A 1 737 ? 2.058 -6.319 12.089 1.00 92.94 737 THR A CA 1
ATOM 5727 C C . THR A 1 737 ? 3.368 -6.356 11.312 1.00 92.94 737 THR A C 1
ATOM 5729 O O . THR A 1 737 ? 3.954 -5.310 11.034 1.00 92.94 737 THR A O 1
ATOM 5732 N N . ARG A 1 738 ? 3.806 -7.548 10.892 1.00 92.69 738 ARG A N 1
ATOM 5733 C CA . ARG A 1 738 ? 4.983 -7.708 10.029 1.00 92.69 738 ARG A CA 1
ATOM 5734 C C . ARG A 1 738 ? 4.773 -7.035 8.674 1.00 92.69 738 ARG A C 1
ATOM 5736 O O . ARG A 1 738 ? 5.673 -6.354 8.204 1.00 92.69 738 ARG A O 1
ATOM 5743 N N . SER A 1 739 ? 3.580 -7.150 8.089 1.00 91.38 739 SER A N 1
ATOM 5744 C CA . SER A 1 739 ? 3.229 -6.458 6.844 1.00 91.38 739 SER A CA 1
ATOM 5745 C C . SER A 1 739 ? 3.315 -4.934 6.989 1.00 91.38 739 SER A C 1
ATOM 5747 O O . SER A 1 739 ? 3.842 -4.259 6.109 1.00 91.38 739 SER A O 1
ATOM 5749 N N . LEU A 1 740 ? 2.833 -4.390 8.113 1.00 88.00 740 LEU A N 1
ATOM 5750 C CA . LEU A 1 740 ? 2.877 -2.957 8.422 1.00 88.00 740 LEU A CA 1
ATOM 5751 C C . LEU A 1 740 ? 4.308 -2.451 8.678 1.00 88.00 740 LEU A C 1
ATOM 5753 O O . LEU A 1 740 ? 4.599 -1.281 8.432 1.00 88.00 740 LEU A O 1
ATOM 5757 N N . ALA A 1 741 ? 5.191 -3.320 9.181 1.00 88.31 741 ALA A N 1
ATOM 5758 C CA . ALA A 1 741 ? 6.607 -3.018 9.376 1.00 88.31 741 ALA A CA 1
ATOM 5759 C C . ALA A 1 741 ? 7.384 -2.935 8.052 1.00 88.31 741 ALA A C 1
ATOM 5761 O O . ALA A 1 741 ? 8.360 -2.194 7.986 1.00 88.31 741 ALA A O 1
ATOM 5762 N N . VAL A 1 742 ? 6.940 -3.651 7.010 1.00 87.12 742 VAL A N 1
ATOM 5763 C CA . VAL A 1 742 ? 7.491 -3.527 5.650 1.00 87.12 742 VAL A CA 1
ATOM 5764 C C . VAL A 1 742 ? 7.049 -2.208 5.015 1.00 87.12 742 VAL A C 1
ATOM 5766 O O . VAL A 1 742 ? 7.882 -1.454 4.526 1.00 87.12 742 VAL A O 1
ATOM 5769 N N . GLU A 1 743 ? 5.748 -1.900 5.043 1.00 82.00 743 GLU A N 1
ATOM 5770 C CA . GLU A 1 743 ? 5.221 -0.631 4.532 1.00 82.00 743 GLU A CA 1
ATOM 5771 C C . GLU A 1 743 ? 3.933 -0.215 5.255 1.00 82.00 743 GLU A C 1
ATOM 5773 O O . GLU A 1 743 ? 2.995 -1.000 5.429 1.00 82.00 743 GLU A O 1
ATOM 5778 N N . ARG A 1 744 ? 3.847 1.063 5.639 1.00 81.88 744 ARG A N 1
ATOM 5779 C CA . ARG A 1 744 ? 2.692 1.614 6.359 1.00 81.88 744 ARG A CA 1
ATOM 5780 C C . ARG A 1 744 ? 1.558 2.009 5.412 1.00 81.88 744 ARG A C 1
ATOM 5782 O O . ARG A 1 744 ? 1.352 3.189 5.140 1.00 81.88 744 ARG A O 1
ATOM 5789 N N . LEU A 1 745 ? 0.786 1.024 4.949 1.00 80.31 745 LEU A N 1
ATOM 5790 C CA . LEU A 1 745 ? -0.387 1.261 4.098 1.00 80.31 745 LEU A CA 1
ATOM 5791 C C . LEU A 1 745 ? -1.699 1.352 4.911 1.00 80.31 745 LEU A C 1
ATOM 5793 O O . LEU A 1 745 ? -1.945 0.502 5.773 1.00 80.31 745 LEU A O 1
ATOM 5797 N N . PRO A 1 746 ? -2.603 2.312 4.612 1.00 82.62 746 PRO A N 1
ATOM 5798 C CA . PRO A 1 746 ? -3.850 2.498 5.367 1.00 82.62 746 PRO A CA 1
ATOM 5799 C C . PRO A 1 746 ? -4.763 1.264 5.426 1.00 82.62 746 PRO A C 1
ATOM 5801 O O . PRO A 1 746 ? -5.409 1.015 6.444 1.00 82.62 746 PRO A O 1
ATOM 5804 N N . HIS A 1 747 ? -4.816 0.464 4.355 1.00 84.25 747 HIS A N 1
ATOM 5805 C CA . HIS A 1 747 ? -5.665 -0.730 4.321 1.00 84.25 747 HIS A CA 1
ATOM 5806 C C . HIS A 1 747 ? -5.150 -1.852 5.237 1.00 84.25 747 HIS A C 1
ATOM 5808 O O . HIS A 1 747 ? -5.973 -2.526 5.852 1.00 84.25 747 HIS A O 1
ATOM 5814 N N . ILE A 1 748 ? -3.827 -2.009 5.387 1.00 87.50 748 ILE A N 1
ATOM 5815 C CA . ILE A 1 748 ? -3.218 -2.992 6.302 1.00 87.50 748 ILE A CA 1
ATOM 5816 C C . ILE A 1 748 ? -3.571 -2.624 7.740 1.00 87.50 748 ILE A C 1
ATOM 5818 O O . ILE A 1 748 ? -4.005 -3.474 8.513 1.00 87.50 748 ILE A O 1
ATOM 5822 N N . LEU A 1 749 ? -3.469 -1.338 8.091 1.00 87.88 749 LEU A N 1
ATOM 5823 C CA . LEU A 1 749 ? -3.861 -0.856 9.413 1.00 87.88 749 LEU A CA 1
ATOM 5824 C C . LEU A 1 749 ? -5.348 -1.102 9.695 1.00 87.88 749 LEU A C 1
ATOM 5826 O O . LEU A 1 749 ? -5.712 -1.552 10.779 1.00 87.88 749 LEU A O 1
ATOM 5830 N N . ARG A 1 750 ? -6.215 -0.855 8.708 1.00 89.31 750 ARG A N 1
ATOM 5831 C CA . ARG A 1 750 ? -7.651 -1.145 8.809 1.00 89.31 750 ARG A CA 1
ATOM 5832 C C . ARG A 1 750 ? -7.920 -2.637 9.012 1.00 89.31 750 ARG A C 1
ATOM 5834 O O . ARG A 1 750 ? -8.816 -2.992 9.787 1.00 89.31 750 ARG A O 1
ATOM 5841 N N . ASN A 1 751 ? -7.179 -3.503 8.321 1.00 91.31 751 ASN A N 1
ATOM 5842 C CA . ASN A 1 751 ? -7.263 -4.950 8.499 1.00 91.31 751 ASN A CA 1
ATOM 5843 C C . ASN A 1 751 ? -6.819 -5.317 9.921 1.00 91.31 751 ASN A C 1
ATOM 5845 O O . ASN A 1 751 ? -7.600 -5.925 10.648 1.00 91.31 751 ASN A O 1
ATOM 5849 N N . LEU A 1 752 ? -5.647 -4.851 10.363 1.00 93.19 752 LEU A N 1
ATOM 5850 C CA . LEU A 1 752 ? -5.103 -5.094 11.703 1.00 93.19 752 LEU A CA 1
ATOM 5851 C C . LEU A 1 752 ? -6.075 -4.663 12.808 1.00 93.19 752 LEU A C 1
ATOM 5853 O O . LEU A 1 752 ? -6.406 -5.471 13.674 1.00 93.19 752 LEU A O 1
ATOM 5857 N N . GLY A 1 753 ? -6.617 -3.445 12.725 1.00 91.94 753 GLY A N 1
ATOM 5858 C CA . GLY A 1 753 ? -7.622 -2.954 13.667 1.00 91.94 753 GLY A CA 1
ATOM 5859 C C . GLY A 1 753 ? -8.894 -3.808 13.679 1.00 91.94 753 GLY A C 1
ATOM 5860 O O . GLY A 1 753 ? -9.461 -4.057 14.739 1.00 91.94 753 GLY A O 1
ATOM 5861 N N . THR A 1 754 ? -9.326 -4.338 12.527 1.00 93.56 754 THR A N 1
ATOM 5862 C CA . THR A 1 754 ? -10.465 -5.276 12.464 1.00 93.56 754 THR A CA 1
ATOM 5863 C C . THR A 1 754 ? -10.163 -6.573 13.213 1.00 93.56 754 THR A C 1
ATOM 5865 O O . THR A 1 754 ? -10.994 -7.040 13.994 1.00 93.56 754 THR A O 1
ATOM 5868 N N . VAL A 1 755 ? -8.983 -7.156 12.983 1.00 95.94 755 VAL A N 1
ATOM 5869 C CA . VAL A 1 755 ? -8.563 -8.411 13.621 1.00 95.94 755 VAL A CA 1
ATOM 5870 C C . VAL A 1 755 ? -8.447 -8.230 15.137 1.00 95.94 755 VAL A C 1
ATOM 5872 O O . VAL A 1 755 ? -9.002 -9.032 15.888 1.00 95.94 755 VAL A O 1
ATOM 5875 N N . GLN A 1 756 ? -7.798 -7.153 15.590 1.00 96.12 756 GLN A N 1
ATOM 5876 C CA . GLN A 1 756 ? -7.610 -6.850 17.012 1.00 96.12 756 GLN A CA 1
ATOM 5877 C C . GLN A 1 756 ? -8.943 -6.603 17.740 1.00 96.12 756 GLN A C 1
ATOM 5879 O O . GLN A 1 756 ? -9.178 -7.199 18.794 1.00 96.12 756 GLN A O 1
ATOM 5884 N N . VAL A 1 757 ? -9.859 -5.810 17.160 1.00 95.12 757 VAL A N 1
ATOM 5885 C CA . VAL A 1 757 ? -11.193 -5.575 17.747 1.00 95.12 757 VAL A CA 1
ATOM 5886 C C . VAL A 1 757 ? -11.970 -6.883 17.893 1.00 95.12 757 VAL A C 1
ATOM 5888 O O . VAL A 1 757 ? -12.551 -7.129 18.949 1.00 95.12 757 VAL A O 1
ATOM 5891 N N . ASN A 1 758 ? -11.989 -7.734 16.866 1.00 95.81 758 ASN A N 1
ATOM 5892 C CA . ASN A 1 758 ? -12.761 -8.978 16.921 1.00 95.81 758 ASN A CA 1
ATOM 5893 C C . ASN A 1 758 ? -12.164 -9.988 17.910 1.00 95.81 758 ASN A C 1
ATOM 5895 O O . ASN A 1 758 ? -12.914 -10.662 18.620 1.00 95.81 758 ASN A O 1
ATOM 5899 N N . MET A 1 759 ? -10.833 -10.045 18.020 1.00 96.25 759 MET A N 1
ATOM 5900 C CA . MET A 1 759 ? -10.159 -10.815 19.065 1.00 96.25 759 MET A CA 1
ATOM 5901 C C . MET A 1 759 ? -10.585 -10.332 20.457 1.00 96.25 759 MET A C 1
ATOM 5903 O O . MET A 1 759 ? -11.049 -11.133 21.268 1.00 96.25 759 MET A O 1
ATOM 5907 N N . ALA A 1 760 ? -10.506 -9.024 20.717 1.00 96.00 760 ALA A N 1
ATOM 5908 C CA . ALA A 1 760 ? -10.892 -8.435 21.998 1.00 96.00 760 ALA A CA 1
ATOM 5909 C C . ALA A 1 760 ? -12.384 -8.659 22.323 1.00 96.00 760 ALA A C 1
ATOM 5911 O O . ALA A 1 760 ? -12.729 -9.008 23.451 1.00 96.00 760 ALA A O 1
ATOM 5912 N N . GLN A 1 761 ? -13.272 -8.573 21.328 1.00 94.69 761 GLN A N 1
ATOM 5913 C CA . GLN A 1 761 ? -14.695 -8.907 21.477 1.00 94.69 761 GLN A CA 1
ATOM 5914 C C . GLN A 1 761 ? -14.932 -10.385 21.809 1.00 94.69 761 GLN A C 1
ATOM 5916 O O . GLN A 1 761 ? -15.845 -10.715 22.568 1.00 94.69 761 GLN A O 1
ATOM 5921 N N . LEU A 1 762 ? -14.168 -11.309 21.219 1.00 94.88 762 LEU A N 1
ATOM 5922 C CA . LEU A 1 762 ? -14.262 -12.726 21.570 1.00 94.88 762 LEU A CA 1
ATOM 5923 C C . LEU A 1 762 ? -13.798 -12.953 23.014 1.00 94.88 762 LEU A C 1
ATOM 5925 O O . LEU A 1 762 ? -14.480 -13.654 23.763 1.00 94.88 762 LEU A O 1
ATOM 5929 N N . MET A 1 763 ? -12.700 -12.313 23.424 1.00 95.25 763 MET A N 1
ATOM 5930 C CA . MET A 1 763 ? -12.209 -12.345 24.807 1.00 95.25 763 MET A CA 1
ATOM 5931 C C . MET A 1 763 ? -13.254 -11.796 25.788 1.00 95.25 763 MET A C 1
ATOM 5933 O O . MET A 1 763 ? -13.530 -12.432 26.802 1.00 95.25 763 MET A O 1
ATOM 5937 N N . GLU A 1 764 ? -13.901 -10.673 25.460 1.00 93.75 764 GLU A N 1
ATOM 5938 C CA . GLU A 1 764 ? -14.983 -10.083 26.261 1.00 93.75 764 GLU A CA 1
ATOM 5939 C C . GLU A 1 764 ? -16.174 -11.046 26.393 1.00 93.75 764 GLU A C 1
ATOM 5941 O O . GLU A 1 764 ? -16.598 -11.363 27.504 1.00 93.75 764 GLU A O 1
ATOM 5946 N N . ARG A 1 765 ? -16.686 -11.578 25.272 1.00 92.94 765 ARG A N 1
ATOM 5947 C CA . ARG A 1 765 ? -17.842 -12.500 25.261 1.00 92.94 765 ARG A CA 1
ATOM 5948 C C . ARG A 1 765 ? -17.573 -13.820 25.987 1.00 92.94 765 ARG A C 1
ATOM 5950 O O . ARG A 1 765 ? -18.512 -14.432 26.490 1.00 92.94 765 ARG A O 1
ATOM 5957 N N . THR A 1 766 ? -16.319 -14.263 26.024 1.00 90.94 766 THR A N 1
ATOM 5958 C CA . THR A 1 766 ? -15.893 -15.490 26.719 1.00 90.94 766 THR A CA 1
ATOM 5959 C C . THR A 1 766 ? -15.438 -15.241 28.157 1.00 90.94 766 THR A C 1
ATOM 5961 O O . THR A 1 766 ? -15.138 -16.196 28.872 1.00 90.94 766 THR A O 1
ATOM 5964 N N . GLY A 1 767 ? -15.440 -13.984 28.614 1.00 87.31 767 GLY A N 1
ATOM 5965 C CA . GLY A 1 767 ? -15.107 -13.615 29.989 1.00 87.31 767 GLY A CA 1
ATOM 5966 C C . GLY A 1 767 ? -13.617 -13.714 30.321 1.00 87.31 767 GLY A C 1
ATOM 5967 O O . GLY A 1 767 ? -13.271 -13.920 31.484 1.00 87.31 767 GLY A O 1
ATOM 5968 N N . GLN A 1 768 ? -12.727 -13.593 29.332 1.00 84.62 768 GLN A N 1
ATOM 5969 C CA . GLN A 1 768 ? -11.289 -13.559 29.587 1.00 84.62 768 GLN A CA 1
ATOM 5970 C C . GLN A 1 768 ? -10.878 -12.248 30.265 1.00 84.62 768 GLN A C 1
ATOM 5972 O O . GLN A 1 768 ? -11.251 -11.160 29.827 1.00 84.62 768 GLN A O 1
ATOM 5977 N N . ALA A 1 769 ? -10.052 -12.356 31.310 1.00 83.56 769 ALA A N 1
ATOM 5978 C CA . ALA A 1 769 ? -9.602 -11.209 32.103 1.00 83.56 769 ALA A CA 1
ATOM 5979 C C . ALA A 1 769 ? -8.821 -10.166 31.280 1.00 83.56 769 ALA A C 1
ATOM 5981 O O . ALA A 1 769 ? -8.835 -8.981 31.605 1.00 83.56 769 ALA A O 1
ATOM 5982 N N . ASP A 1 770 ? -8.186 -10.596 30.189 1.00 89.88 770 ASP A N 1
ATOM 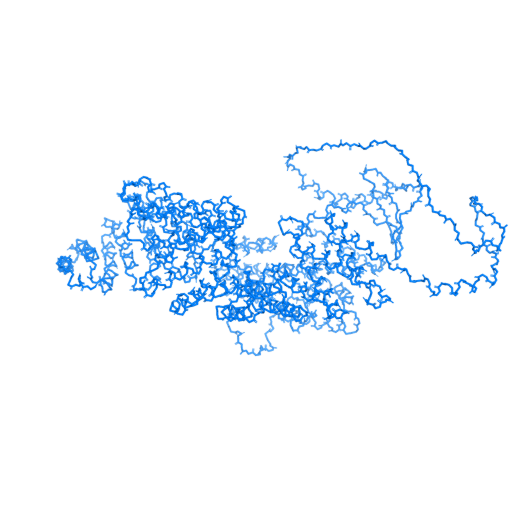5983 C CA . ASP A 1 770 ? -7.307 -9.760 29.369 1.00 89.88 770 ASP A CA 1
ATOM 5984 C C . ASP A 1 770 ? -8.028 -9.003 28.249 1.00 89.88 770 ASP A C 1
ATOM 5986 O O . ASP A 1 770 ? -7.386 -8.285 27.484 1.00 89.88 770 ASP A O 1
ATOM 5990 N N . ALA A 1 771 ? -9.360 -9.099 28.166 1.00 92.50 771 ALA A N 1
ATOM 5991 C CA . ALA A 1 771 ? -10.147 -8.411 27.142 1.00 92.50 771 ALA A CA 1
ATOM 5992 C C . ALA A 1 771 ? -9.928 -6.884 27.148 1.00 92.50 771 ALA A C 1
ATOM 5994 O O . ALA A 1 771 ? -9.781 -6.278 26.089 1.00 92.50 771 ALA A O 1
ATOM 5995 N N . ALA A 1 772 ? -9.830 -6.263 28.332 1.00 92.12 772 ALA A N 1
ATOM 5996 C CA . ALA A 1 772 ? -9.564 -4.827 28.450 1.00 92.12 772 ALA A CA 1
ATOM 5997 C C . ALA A 1 772 ? -8.188 -4.442 27.876 1.00 92.12 772 ALA A C 1
ATOM 5999 O O . ALA A 1 772 ? -8.087 -3.460 27.146 1.00 92.12 772 ALA A O 1
ATOM 6000 N N . ARG A 1 773 ? -7.157 -5.261 28.139 1.00 93.25 773 ARG A N 1
ATOM 6001 C CA . ARG A 1 773 ? -5.799 -5.067 27.601 1.00 93.25 773 ARG A CA 1
ATOM 6002 C C . ARG A 1 773 ? -5.753 -5.246 26.082 1.00 93.25 773 ARG A C 1
ATOM 6004 O O . ARG A 1 773 ? -5.023 -4.539 25.399 1.00 93.25 773 ARG A O 1
ATOM 6011 N N . ALA A 1 774 ? -6.551 -6.162 25.534 1.00 93.50 774 ALA A N 1
ATOM 6012 C CA . ALA A 1 774 ? -6.652 -6.341 24.087 1.00 93.50 774 ALA A CA 1
ATOM 6013 C C . ALA A 1 774 ? -7.288 -5.119 23.391 1.00 93.50 774 ALA A C 1
ATOM 6015 O O . ALA A 1 774 ? -6.814 -4.690 22.335 1.00 93.50 774 ALA A O 1
ATOM 6016 N N . PHE A 1 775 ? -8.321 -4.512 23.989 1.00 95.81 775 PHE A N 1
ATOM 6017 C CA . PHE A 1 775 ? -8.878 -3.250 23.487 1.00 95.81 775 PHE A CA 1
ATOM 6018 C C . PHE A 1 775 ? -7.898 -2.079 23.626 1.00 95.81 775 PHE A C 1
ATOM 6020 O O . PHE A 1 775 ? -7.783 -1.280 22.699 1.00 95.81 775 PHE A O 1
ATOM 6027 N N . GLU A 1 776 ? -7.146 -2.010 24.724 1.00 94.75 776 GLU A N 1
ATOM 6028 C CA . GLU A 1 776 ? -6.087 -1.013 24.918 1.00 94.75 776 GLU A CA 1
ATOM 6029 C C . GLU A 1 776 ? -5.019 -1.095 23.818 1.00 94.75 776 GLU A C 1
ATOM 6031 O O . GLU A 1 776 ? -4.764 -0.102 23.138 1.00 94.75 776 GLU A O 1
ATOM 6036 N N . ALA A 1 777 ? -4.487 -2.292 23.548 1.00 93.88 777 ALA A N 1
ATOM 6037 C CA . ALA A 1 777 ? -3.508 -2.517 22.481 1.00 93.88 777 ALA A CA 1
ATOM 6038 C C . ALA A 1 777 ? -4.050 -2.137 21.088 1.00 93.88 777 ALA A C 1
ATOM 6040 O O . ALA A 1 777 ? -3.326 -1.611 20.236 1.00 93.88 777 ALA A O 1
ATOM 6041 N N . THR A 1 778 ? -5.348 -2.360 20.856 1.00 93.50 778 THR A N 1
ATOM 6042 C CA . THR A 1 778 ? -6.029 -1.898 19.637 1.00 93.50 778 THR A CA 1
ATOM 6043 C C . THR A 1 778 ? -6.019 -0.370 19.558 1.00 93.50 778 THR A C 1
ATOM 6045 O O . THR A 1 778 ? -5.678 0.203 18.523 1.00 93.50 778 THR A O 1
ATOM 6048 N N . ALA A 1 779 ? -6.374 0.310 20.651 1.00 92.75 779 ALA A N 1
ATOM 6049 C CA . ALA A 1 779 ? -6.401 1.766 20.696 1.00 92.75 779 ALA A CA 1
ATOM 6050 C C . ALA A 1 779 ? -5.003 2.369 20.493 1.00 92.75 779 ALA A C 1
ATOM 6052 O O . ALA A 1 779 ? -4.856 3.313 19.721 1.00 92.75 779 ALA A O 1
ATOM 6053 N N . GLU A 1 780 ? -3.967 1.791 21.103 1.00 92.31 780 GLU A N 1
ATOM 6054 C CA . GLU A 1 780 ? -2.565 2.180 20.896 1.00 92.31 780 GLU A CA 1
ATOM 6055 C C . GLU A 1 780 ? -2.118 2.030 19.440 1.00 92.31 780 GLU A C 1
ATOM 6057 O O . GLU A 1 780 ? -1.437 2.908 18.915 1.00 92.31 780 GLU A O 1
ATOM 6062 N N . THR A 1 781 ? -2.551 0.959 18.769 1.00 89.19 781 THR A N 1
ATOM 6063 C CA . THR A 1 781 ? -2.239 0.715 17.352 1.00 89.19 781 THR A CA 1
ATOM 6064 C C . THR A 1 781 ? -2.873 1.775 16.443 1.00 89.19 781 THR A C 1
ATOM 6066 O O . THR A 1 781 ? -2.251 2.231 15.482 1.00 89.19 781 THR A O 1
ATOM 6069 N N . LEU A 1 782 ? -4.113 2.187 16.730 1.00 88.44 782 LEU A N 1
ATOM 6070 C CA . LEU A 1 782 ? -4.904 3.046 15.839 1.00 88.44 782 LEU A CA 1
ATOM 6071 C C . LEU A 1 782 ? -4.764 4.551 16.121 1.00 88.44 782 LEU A C 1
ATOM 6073 O O . LEU A 1 782 ? -4.876 5.359 15.196 1.00 88.44 782 LEU A O 1
ATOM 6077 N N . ARG A 1 783 ? -4.515 4.950 17.376 1.00 88.06 783 ARG A N 1
ATOM 6078 C CA . ARG A 1 783 ? -4.473 6.358 17.814 1.00 88.06 783 ARG A CA 1
ATOM 6079 C C . ARG A 1 783 ? -3.465 7.228 17.041 1.00 88.06 783 ARG A C 1
ATOM 6081 O O . ARG A 1 783 ? -3.866 8.320 16.635 1.00 88.06 783 ARG A O 1
ATOM 6088 N N . PRO A 1 784 ? -2.220 6.786 16.751 1.00 82.75 784 PRO A N 1
ATOM 6089 C CA . PRO A 1 784 ? -1.241 7.605 16.027 1.00 82.75 784 PRO A CA 1
ATOM 6090 C C . PRO A 1 784 ? -1.686 8.010 14.618 1.00 82.75 784 PRO A C 1
ATOM 6092 O O . PRO A 1 784 ? -1.236 9.022 14.093 1.00 82.75 784 PRO A O 1
ATOM 6095 N N . VAL A 1 785 ? -2.575 7.230 13.998 1.00 74.38 785 VAL A N 1
ATOM 6096 C CA . VAL A 1 785 ? -2.987 7.430 12.600 1.00 74.38 785 VAL A CA 1
ATOM 6097 C C . VAL A 1 785 ? -4.161 8.401 12.471 1.00 74.38 785 VAL A C 1
ATOM 6099 O O . VAL A 1 785 ? -4.410 8.942 11.397 1.00 74.38 785 VAL A O 1
ATOM 6102 N N . LEU A 1 786 ? -4.858 8.683 13.573 1.00 72.44 786 LEU A N 1
ATOM 6103 C CA . LEU A 1 786 ? -6.019 9.575 13.608 1.00 72.44 786 LEU A CA 1
ATOM 6104 C C . LEU A 1 786 ? -5.691 10.997 14.122 1.00 72.44 786 LEU A C 1
ATOM 6106 O O . LEU A 1 786 ? -6.608 11.795 14.333 1.00 72.44 786 LEU A O 1
ATOM 6110 N N . GLY A 1 787 ? -4.405 11.336 14.291 1.00 54.88 787 GLY A N 1
ATOM 6111 C CA . GLY A 1 787 ? -3.931 12.643 14.770 1.00 54.88 787 GLY A CA 1
ATOM 6112 C C . GLY A 1 787 ? -4.040 13.805 13.758 1.00 54.88 787 GLY A C 1
ATOM 6113 O O . GLY A 1 787 ? -3.609 13.705 12.614 1.00 54.88 787 GLY A O 1
ATOM 6114 N N . ASP A 1 788 ? -4.623 14.917 14.223 1.00 41.50 788 ASP A N 1
ATOM 6115 C CA . ASP A 1 788 ? -4.515 16.333 13.807 1.00 41.50 788 ASP A CA 1
ATOM 6116 C C . ASP A 1 788 ? -4.781 16.853 12.375 1.00 41.50 788 ASP A C 1
ATOM 6118 O O . ASP A 1 788 ? -4.620 18.056 12.151 1.00 41.50 788 ASP A O 1
ATOM 6122 N N . GLY A 1 789 ? -5.331 16.091 11.418 1.00 43.53 789 GLY A N 1
ATOM 6123 C CA . GLY A 1 789 ? -5.872 16.786 10.225 1.00 43.53 789 GLY A CA 1
ATOM 6124 C C . GLY A 1 789 ? -6.319 16.018 8.987 1.00 43.53 789 GLY A C 1
ATOM 6125 O O . GLY A 1 789 ? -6.812 16.651 8.054 1.00 43.53 789 GLY A O 1
ATOM 6126 N N . GLY A 1 790 ? -6.179 14.696 8.924 1.00 37.34 790 GLY A N 1
ATOM 6127 C CA . GLY A 1 790 ? -6.666 13.919 7.779 1.00 37.34 790 GLY A CA 1
ATOM 6128 C C . GLY A 1 790 ? -8.152 13.592 7.913 1.00 37.34 790 GLY A C 1
ATOM 6129 O O . GLY A 1 790 ? -8.592 13.201 8.991 1.00 37.34 790 GLY A O 1
ATOM 6130 N N . GLY A 1 791 ? -8.938 13.721 6.837 1.00 50.91 791 GLY A N 1
ATOM 6131 C CA . GLY A 1 791 ? -10.299 13.177 6.789 1.00 50.91 791 GLY A CA 1
ATOM 6132 C C . GLY A 1 791 ? -10.264 11.687 7.136 1.00 50.91 791 GLY A C 1
ATOM 6133 O O . GLY A 1 791 ? -9.793 10.880 6.340 1.00 50.91 791 GLY A O 1
ATOM 6134 N N . ALA A 1 792 ? -10.672 11.350 8.359 1.00 63.59 792 ALA A N 1
ATOM 6135 C CA . ALA A 1 792 ? -10.418 10.044 8.943 1.00 63.59 792 ALA A CA 1
ATOM 6136 C C . ALA A 1 792 ? -11.203 8.946 8.213 1.00 63.59 792 ALA A C 1
ATOM 6138 O O . ALA A 1 792 ? -12.418 9.061 8.036 1.00 63.59 792 ALA A O 1
ATOM 6139 N N . ASP A 1 793 ? -10.517 7.866 7.825 1.00 80.12 793 ASP A N 1
ATOM 6140 C CA . ASP A 1 793 ? -11.163 6.634 7.370 1.00 80.12 793 ASP A CA 1
ATOM 6141 C C . ASP A 1 793 ? -12.194 6.206 8.429 1.00 80.12 793 ASP A C 1
ATOM 6143 O O . ASP A 1 793 ? -11.849 5.880 9.570 1.00 80.12 793 ASP A O 1
ATOM 6147 N N . LEU A 1 794 ? -13.476 6.224 8.049 1.00 86.00 794 LEU A N 1
ATOM 6148 C CA . LEU A 1 794 ? -14.594 5.892 8.934 1.00 86.00 794 LEU A CA 1
ATOM 6149 C C . LEU A 1 794 ? -14.451 4.498 9.556 1.00 86.00 794 LEU A C 1
ATOM 6151 O O . LEU A 1 794 ? -14.973 4.268 10.647 1.00 86.00 794 LEU A O 1
ATOM 6155 N N . SER A 1 795 ? -13.754 3.569 8.893 1.00 86.88 795 SER A N 1
ATOM 6156 C CA . SER A 1 795 ? -13.473 2.242 9.439 1.00 86.88 795 SER A CA 1
ATOM 6157 C C . SER A 1 795 ? -12.515 2.311 10.624 1.00 86.88 795 SER A C 1
ATOM 6159 O O . SER A 1 795 ? -12.770 1.662 11.637 1.00 86.88 795 SER A O 1
ATOM 6161 N N . LEU A 1 796 ? -11.452 3.113 10.531 1.00 87.94 796 LEU A N 1
ATOM 6162 C CA . LEU A 1 796 ? -10.488 3.293 11.621 1.00 87.94 796 LEU A CA 1
ATOM 6163 C C . LEU A 1 796 ? -11.130 4.026 12.801 1.00 87.94 796 LEU A C 1
ATOM 6165 O O . LEU A 1 796 ? -10.969 3.602 13.943 1.00 87.94 796 LEU A O 1
ATOM 6169 N N . VAL A 1 797 ? -11.934 5.063 12.527 1.00 89.56 797 VAL A N 1
ATOM 6170 C CA . VAL A 1 797 ? -12.714 5.760 13.569 1.00 89.56 797 VAL A CA 1
ATOM 6171 C C . VAL A 1 797 ? -13.643 4.781 14.274 1.00 89.56 797 VAL A C 1
ATOM 6173 O O . VAL A 1 797 ? -13.661 4.725 15.499 1.00 89.56 797 VAL A O 1
ATOM 6176 N N . LYS A 1 798 ? -14.377 3.960 13.515 1.00 91.06 798 LYS A N 1
ATOM 6177 C CA . LYS A 1 798 ? -15.259 2.939 14.083 1.00 91.06 798 LYS A CA 1
ATOM 6178 C C . LYS A 1 798 ? -14.503 1.974 14.993 1.00 91.06 798 LYS A C 1
ATOM 6180 O O . LYS A 1 798 ? -14.977 1.704 16.091 1.00 91.06 798 LYS A O 1
ATOM 6185 N N . GLN A 1 799 ? -13.369 1.445 14.539 1.00 92.62 799 GLN A N 1
ATOM 6186 C CA . GLN A 1 799 ? -12.573 0.474 15.294 1.00 92.62 799 GLN A CA 1
ATOM 6187 C C . GLN A 1 799 ? -12.001 1.086 16.579 1.00 92.62 799 GLN A C 1
ATOM 6189 O O . GLN A 1 799 ? -12.160 0.493 17.644 1.00 92.62 799 GLN A O 1
ATOM 6194 N N . LEU A 1 800 ? -11.419 2.289 16.505 1.00 93.06 800 LEU A N 1
ATOM 6195 C CA . LEU A 1 800 ? -10.871 2.978 17.675 1.00 93.06 800 LEU A CA 1
ATOM 6196 C C . LEU A 1 800 ? -11.972 3.353 18.673 1.00 93.06 800 LEU A C 1
ATOM 6198 O O . LEU A 1 800 ? -11.860 3.030 19.852 1.00 93.06 800 LEU A O 1
ATOM 6202 N N . SER A 1 801 ? -13.063 3.980 18.219 1.00 93.38 801 SER A N 1
ATOM 6203 C CA . SER A 1 801 ? -14.183 4.332 19.101 1.00 93.38 801 SER A CA 1
ATOM 6204 C C . SER A 1 801 ? -14.784 3.100 19.775 1.00 93.38 801 SER A C 1
ATOM 6206 O O . SER A 1 801 ? -15.115 3.157 20.956 1.00 93.38 801 SER A O 1
ATOM 6208 N N . TYR A 1 802 ? -14.892 1.979 19.055 1.00 94.88 802 TYR A N 1
ATOM 6209 C CA . TYR A 1 802 ? -15.347 0.716 19.632 1.00 94.88 802 TYR A CA 1
ATOM 6210 C C . TYR A 1 802 ? -14.385 0.219 20.720 1.00 94.88 802 TYR A C 1
ATOM 6212 O O . TYR A 1 802 ? -14.827 -0.114 21.818 1.00 94.88 802 TYR A O 1
ATOM 6220 N N . ALA A 1 803 ? -13.077 0.208 20.446 1.00 95.69 803 ALA A N 1
ATOM 6221 C CA . ALA A 1 803 ? -12.071 -0.230 21.410 1.00 95.69 803 ALA A CA 1
ATOM 6222 C C . ALA A 1 803 ? -12.092 0.613 22.696 1.00 95.69 803 ALA A C 1
ATOM 6224 O O . ALA A 1 803 ? -12.151 0.053 23.788 1.00 95.69 803 ALA A O 1
ATOM 6225 N N . LEU A 1 804 ? -12.149 1.944 22.576 1.00 95.44 804 LEU A N 1
ATOM 6226 C CA . LEU A 1 804 ? -12.200 2.864 23.718 1.00 95.44 804 LEU A CA 1
ATOM 6227 C C . LEU A 1 804 ? -13.449 2.648 24.590 1.00 95.44 804 LEU A C 1
ATOM 6229 O O . LEU A 1 804 ? -13.344 2.552 25.814 1.00 95.44 804 LEU A O 1
ATOM 6233 N N . VAL A 1 805 ? -14.632 2.531 23.972 1.00 95.25 805 VAL A N 1
ATOM 6234 C CA . VAL A 1 805 ? -15.896 2.310 24.700 1.00 95.25 805 VAL A CA 1
ATOM 6235 C C . VAL A 1 805 ? -15.874 0.971 25.438 1.00 95.25 805 VAL A C 1
ATOM 6237 O O . VAL A 1 805 ? -16.225 0.916 26.618 1.00 95.25 805 VAL A O 1
ATOM 6240 N N . HIS A 1 806 ? -15.434 -0.106 24.786 1.00 94.81 806 HIS A N 1
ATOM 6241 C CA . HIS A 1 806 ? -15.428 -1.437 25.397 1.00 94.81 806 HIS A CA 1
ATOM 6242 C C . HIS A 1 806 ? -14.325 -1.615 26.448 1.00 94.81 806 HIS A C 1
ATOM 6244 O O . HIS A 1 806 ? -14.579 -2.220 27.492 1.00 94.81 806 HIS A O 1
ATOM 6250 N N . GLN A 1 807 ? -13.148 -1.011 26.260 1.00 94.75 807 GLN A N 1
ATOM 6251 C CA . GLN A 1 807 ? -12.129 -0.917 27.310 1.00 94.75 807 GLN A CA 1
ATOM 6252 C C . GLN A 1 807 ? -12.697 -0.215 28.553 1.00 94.75 807 GLN A C 1
ATOM 6254 O O . GLN A 1 807 ? -12.627 -0.753 29.661 1.00 94.75 807 GLN A O 1
ATOM 6259 N N . GLY A 1 808 ? -13.342 0.943 28.368 1.00 92.94 808 GLY A N 1
ATOM 6260 C CA . GLY A 1 808 ? -13.982 1.685 29.455 1.00 92.94 808 GLY A CA 1
ATOM 6261 C C . GLY A 1 808 ? -15.131 0.920 30.121 1.00 92.94 808 GLY A C 1
ATOM 6262 O O . GLY A 1 808 ? -15.387 1.096 31.315 1.00 92.94 808 GLY A O 1
ATOM 6263 N N . ASN A 1 809 ? -15.852 0.066 29.387 1.00 91.25 809 ASN A N 1
ATOM 6264 C CA . ASN A 1 809 ? -16.909 -0.778 29.955 1.00 91.25 809 ASN A CA 1
ATOM 6265 C C . ASN A 1 809 ? -16.332 -1.824 30.915 1.00 91.25 809 ASN A C 1
ATOM 6267 O O . ASN A 1 809 ? -16.880 -2.022 32.001 1.00 91.25 809 ASN A O 1
ATOM 6271 N N . LEU A 1 810 ? -15.217 -2.452 30.537 1.00 91.12 810 LEU A N 1
ATOM 6272 C CA . LEU A 1 810 ? -14.559 -3.504 31.314 1.00 91.12 810 LEU A CA 1
ATOM 6273 C C . LEU A 1 810 ? -13.783 -2.967 32.523 1.00 91.12 810 LEU A C 1
ATOM 6275 O O . LEU A 1 810 ? -13.704 -3.636 33.551 1.00 91.12 810 LEU A O 1
ATOM 6279 N N . MET A 1 811 ? -13.237 -1.754 32.428 1.00 89.50 811 MET A N 1
ATOM 6280 C CA . MET A 1 811 ? -12.425 -1.145 33.490 1.00 89.50 811 MET A CA 1
ATOM 6281 C C . MET A 1 811 ? -13.230 -0.337 34.516 1.00 89.50 811 MET A C 1
ATOM 6283 O O . MET A 1 811 ? -12.668 0.112 35.516 1.00 89.50 811 MET A O 1
ATOM 6287 N N . ARG A 1 812 ? -14.542 -0.168 34.310 1.00 85.31 812 ARG A N 1
ATOM 6288 C CA . ARG A 1 812 ? -15.373 0.808 35.038 1.00 85.31 812 ARG A CA 1
ATOM 6289 C C . ARG A 1 812 ? -15.296 0.711 36.559 1.00 85.31 812 ARG A C 1
ATOM 6291 O O . ARG A 1 812 ? -15.325 1.731 37.236 1.00 85.31 812 ARG A O 1
ATOM 6298 N N . SER A 1 813 ? -15.226 -0.504 37.099 1.00 82.44 813 SER A N 1
ATOM 6299 C CA . SER A 1 813 ? -15.137 -0.736 38.545 1.00 82.44 813 SER A CA 1
ATOM 6300 C C . SER A 1 813 ? -13.715 -0.644 39.100 1.00 82.44 813 SER A C 1
ATOM 6302 O O . SER A 1 813 ? -13.555 -0.523 40.310 1.00 82.44 813 SER A O 1
ATOM 6304 N N . ALA A 1 814 ? -12.697 -0.762 38.245 1.00 86.38 814 ALA A N 1
ATOM 6305 C CA . ALA A 1 814 ? -11.292 -0.767 38.642 1.00 86.38 814 ALA A CA 1
ATOM 6306 C C . ALA A 1 814 ? -10.701 0.650 38.662 1.00 86.38 814 ALA A C 1
ATOM 6308 O O . ALA A 1 814 ? -10.041 1.013 39.632 1.00 86.38 814 ALA A O 1
ATOM 6309 N N . ASP A 1 815 ? -10.974 1.448 37.624 1.00 89.81 815 ASP A N 1
ATOM 6310 C CA . ASP A 1 815 ? -10.496 2.829 37.504 1.00 89.81 815 ASP A CA 1
ATOM 6311 C C . ASP A 1 815 ? -11.545 3.725 36.815 1.00 89.81 815 ASP A C 1
ATOM 6313 O O . ASP A 1 815 ? -11.537 3.894 35.590 1.00 89.81 815 ASP A O 1
ATOM 6317 N N . PRO A 1 816 ? -12.478 4.313 37.588 1.00 88.44 816 PRO A N 1
ATOM 6318 C CA . PRO A 1 816 ? -13.523 5.169 37.036 1.00 88.44 816 PRO A CA 1
ATOM 6319 C C . PRO A 1 816 ? -12.992 6.431 36.339 1.00 88.44 816 PRO A C 1
ATOM 6321 O O . PRO A 1 816 ? -13.631 6.918 35.408 1.00 88.44 816 PRO A O 1
ATOM 6324 N N . ALA A 1 817 ? -11.838 6.960 36.766 1.00 88.75 817 ALA A N 1
ATOM 6325 C CA . ALA A 1 817 ? -11.265 8.178 36.196 1.00 88.75 817 ALA A CA 1
ATOM 6326 C C . ALA A 1 817 ? -10.667 7.911 34.809 1.00 88.75 817 ALA A C 1
ATOM 6328 O O . ALA A 1 817 ? -10.959 8.647 33.865 1.00 88.75 817 ALA A O 1
ATOM 6329 N N . ALA A 1 818 ? -9.906 6.821 34.660 1.00 90.50 818 ALA A N 1
ATOM 6330 C CA . ALA A 1 818 ? -9.408 6.388 33.355 1.00 90.50 818 ALA A CA 1
ATOM 6331 C C . ALA A 1 818 ? -10.560 6.061 32.391 1.00 90.50 818 ALA A C 1
ATOM 6333 O O . ALA A 1 818 ? -10.514 6.421 31.216 1.00 90.50 818 ALA A O 1
ATOM 6334 N N . CYS A 1 819 ? -11.637 5.446 32.889 1.00 91.25 819 CYS A N 1
ATOM 6335 C CA . CYS A 1 819 ? -12.808 5.146 32.066 1.00 91.25 819 CYS A CA 1
ATOM 6336 C C . CYS A 1 819 ? -13.512 6.404 31.544 1.00 91.25 819 CYS A C 1
ATOM 6338 O O . CYS A 1 819 ? -13.903 6.427 30.377 1.00 91.25 819 CYS A O 1
ATOM 6340 N N . ASP A 1 820 ? -13.667 7.451 32.365 1.00 91.06 820 ASP A N 1
ATOM 6341 C CA . ASP A 1 820 ? -14.268 8.713 31.905 1.00 91.06 820 ASP A CA 1
ATOM 6342 C C . ASP A 1 820 ? -13.454 9.341 30.765 1.00 91.06 820 ASP A C 1
ATOM 6344 O O . ASP A 1 820 ? -14.034 9.796 29.778 1.00 91.06 820 ASP A O 1
ATOM 6348 N N . ALA A 1 821 ? -12.119 9.281 30.851 1.00 93.12 821 ALA A N 1
ATOM 6349 C CA . ALA A 1 821 ? -11.227 9.755 29.795 1.00 93.12 821 ALA A CA 1
ATOM 6350 C C . ALA A 1 821 ? -11.412 8.973 28.481 1.00 93.12 821 ALA A C 1
ATOM 6352 O O . ALA A 1 821 ? -11.541 9.589 27.421 1.00 93.12 821 ALA A O 1
ATOM 6353 N N . LEU A 1 822 ? -11.514 7.639 28.545 1.00 94.81 822 LEU A N 1
ATOM 6354 C CA . LEU A 1 822 ? -11.766 6.791 27.370 1.00 94.81 822 LEU A CA 1
ATOM 6355 C C . LEU A 1 822 ? -13.113 7.116 26.704 1.00 94.81 822 LEU A C 1
ATOM 6357 O O . LEU A 1 822 ? -13.188 7.265 25.481 1.00 94.81 822 LEU A O 1
ATOM 6361 N N . TYR A 1 823 ? -14.185 7.275 27.489 1.00 94.88 823 TYR A N 1
ATOM 6362 C CA . TYR A 1 823 ? -15.497 7.650 26.948 1.00 94.88 823 TYR A CA 1
ATOM 6363 C C . TYR A 1 823 ? -15.499 9.066 26.359 1.00 94.88 823 TYR A C 1
ATOM 6365 O O . TYR A 1 823 ? -16.170 9.310 25.351 1.00 94.88 823 TYR A O 1
ATOM 6373 N N . ALA A 1 824 ? -14.761 10.002 26.962 1.00 91.62 824 ALA A N 1
ATOM 6374 C CA . ALA A 1 824 ? -14.612 11.359 26.447 1.00 91.62 824 ALA A CA 1
ATOM 6375 C C . ALA A 1 824 ? -13.853 11.379 25.108 1.00 91.62 824 ALA A C 1
ATOM 6377 O O . ALA A 1 824 ? -14.310 12.030 24.166 1.00 91.62 824 ALA A O 1
ATOM 6378 N N . GLU A 1 825 ? -12.759 10.619 24.987 1.00 92.50 825 GLU A N 1
ATOM 6379 C CA . GLU A 1 825 ? -12.008 10.450 23.733 1.00 92.50 825 GLU A CA 1
ATOM 6380 C C . GLU A 1 825 ? -12.902 9.851 22.637 1.00 92.50 825 GLU A C 1
ATOM 6382 O O . GLU A 1 825 ? -13.025 10.423 21.550 1.00 92.50 825 GLU A O 1
ATOM 6387 N N . ALA A 1 826 ? -13.613 8.759 22.941 1.00 92.69 826 ALA A N 1
ATOM 6388 C CA . ALA A 1 826 ? -14.543 8.131 22.004 1.00 92.69 826 ALA A CA 1
ATOM 6389 C C . ALA A 1 826 ? -15.637 9.105 21.540 1.00 92.69 826 ALA A C 1
ATOM 6391 O O . ALA A 1 826 ? -15.915 9.200 20.344 1.00 92.69 826 ALA A O 1
ATOM 6392 N N . SER A 1 827 ? -16.220 9.875 22.462 1.00 91.06 827 SER A N 1
ATOM 6393 C CA . SER A 1 827 ? -17.241 10.882 22.143 1.00 91.06 827 SER A CA 1
ATOM 6394 C C . SER A 1 827 ? -16.689 11.986 21.237 1.00 91.06 827 SER A C 1
ATOM 6396 O O . SER A 1 827 ? -17.352 12.389 20.282 1.00 91.06 827 SER A O 1
ATOM 6398 N N . GLY A 1 828 ? -15.456 12.439 21.487 1.00 89.50 828 GLY A N 1
ATOM 6399 C CA . GLY A 1 828 ? -14.773 13.434 20.657 1.00 89.50 828 GLY A CA 1
ATOM 6400 C C . GLY A 1 828 ? -14.504 12.951 19.229 1.00 89.50 828 GLY A C 1
ATOM 6401 O O . GLY A 1 828 ? -14.638 13.733 18.286 1.00 89.50 828 GLY A O 1
ATOM 6402 N N . LEU A 1 829 ? -14.175 11.668 19.052 1.00 88.69 829 LEU A N 1
ATOM 6403 C CA . LEU A 1 829 ? -14.027 11.042 17.732 1.00 88.69 829 LEU A CA 1
ATOM 6404 C C . LEU A 1 829 ? -15.373 10.936 17.007 1.00 88.69 829 LEU A C 1
ATOM 6406 O O . LEU A 1 829 ? -15.487 11.313 15.841 1.00 88.69 829 LEU A O 1
ATOM 6410 N N . LEU A 1 830 ? -16.405 10.462 17.704 1.00 89.56 830 LEU A N 1
ATOM 6411 C CA . LEU A 1 830 ? -17.733 10.226 17.134 1.00 89.56 830 LEU A CA 1
ATOM 6412 C C . LEU A 1 830 ? -18.456 11.525 16.764 1.00 89.56 830 LEU A C 1
ATOM 6414 O O . LEU A 1 830 ? -19.196 11.539 15.785 1.00 89.56 830 LEU A O 1
ATOM 6418 N N . ALA A 1 831 ? -18.187 12.628 17.467 1.00 85.62 831 ALA A N 1
ATOM 6419 C CA . ALA A 1 831 ? -18.705 13.955 17.125 1.00 85.62 831 ALA A CA 1
ATOM 6420 C C . ALA A 1 831 ? -18.221 14.471 15.755 1.00 85.62 831 ALA A C 1
ATOM 6422 O O . ALA A 1 831 ? -18.822 15.384 15.192 1.00 85.62 831 ALA A O 1
ATOM 6423 N N . ARG A 1 832 ? -17.140 13.898 15.206 1.00 83.50 832 ARG A N 1
ATOM 6424 C CA . ARG A 1 832 ? -16.607 14.234 13.873 1.00 83.50 832 ARG A CA 1
ATOM 6425 C C . ARG A 1 832 ? -17.250 13.411 12.753 1.00 83.50 832 ARG A C 1
ATOM 6427 O O . ARG A 1 832 ? -17.009 13.690 11.582 1.00 83.50 832 ARG A O 1
ATOM 6434 N N . VAL A 1 833 ? -18.037 12.391 13.095 1.00 84.88 833 VAL A N 1
ATOM 6435 C CA . VAL A 1 833 ? -18.718 11.520 12.133 1.00 84.88 833 VAL A CA 1
ATOM 6436 C C . VAL A 1 833 ? -20.093 12.100 11.814 1.00 84.88 833 VAL A C 1
ATOM 6438 O O . VAL A 1 833 ? -20.841 12.480 12.709 1.00 84.88 833 VAL A O 1
ATOM 6441 N N . GLU A 1 834 ? -20.460 12.144 10.533 1.00 77.19 834 GLU A N 1
ATOM 6442 C CA . GLU A 1 834 ? -21.795 12.592 10.125 1.00 77.19 834 GLU A CA 1
ATOM 6443 C C . GLU A 1 834 ? -22.906 11.745 10.778 1.00 77.19 834 GLU A C 1
ATOM 6445 O O . GLU A 1 834 ? -22.863 10.510 10.763 1.00 77.19 834 GLU A O 1
ATOM 6450 N N . GLU A 1 835 ? -23.971 12.398 11.258 1.00 76.88 835 GLU A N 1
ATOM 6451 C CA . GLU A 1 835 ? -25.109 11.797 11.986 1.00 76.88 835 GLU A CA 1
ATOM 6452 C C . GLU A 1 835 ? -26.010 10.855 11.149 1.00 76.88 835 GLU A C 1
ATOM 6454 O O . GLU A 1 835 ? -27.176 10.616 11.475 1.00 76.88 835 GLU A O 1
ATOM 6459 N N . ARG A 1 836 ? -25.503 10.319 10.038 1.00 83.81 836 ARG A N 1
ATOM 6460 C CA . ARG A 1 836 ? -26.163 9.302 9.204 1.00 83.81 836 ARG A CA 1
ATOM 6461 C C . ARG A 1 836 ? -25.695 7.878 9.507 1.00 83.81 836 ARG A C 1
ATOM 6463 O O . ARG A 1 836 ? -26.279 6.919 9.009 1.00 83.81 836 ARG A O 1
ATOM 6470 N N . HIS A 1 837 ? -24.638 7.721 10.300 1.00 86.38 837 HIS A N 1
ATOM 6471 C CA . HIS A 1 837 ? -24.065 6.415 10.605 1.00 86.38 837 HIS A CA 1
ATOM 6472 C C . HIS A 1 837 ? -24.661 5.835 11.892 1.00 86.38 837 HIS A C 1
ATOM 6474 O O . HIS A 1 837 ? -24.267 6.196 12.998 1.00 86.38 837 HIS A O 1
ATOM 6480 N N . VAL A 1 838 ? -25.580 4.872 11.745 1.00 88.69 838 VAL A N 1
ATOM 6481 C CA . VAL A 1 838 ? -26.271 4.198 12.865 1.00 88.69 838 VAL A CA 1
ATOM 6482 C C . VAL A 1 838 ? -25.294 3.624 13.901 1.00 88.69 838 VAL A C 1
ATOM 6484 O O . VAL A 1 838 ? -25.564 3.690 15.096 1.00 88.69 838 VAL A O 1
ATOM 6487 N N . TRP A 1 839 ? -24.149 3.083 13.469 1.00 90.38 839 TRP A N 1
ATOM 6488 C CA . TRP A 1 839 ? -23.130 2.549 14.380 1.00 90.38 839 TRP A CA 1
ATOM 6489 C C . TRP A 1 839 ? -22.479 3.640 15.245 1.00 90.38 839 TRP A C 1
ATOM 6491 O O . TRP A 1 839 ? -22.229 3.402 16.422 1.00 90.38 839 TRP A O 1
ATOM 6501 N N . ALA A 1 840 ? -22.247 4.833 14.687 1.00 91.62 840 ALA A N 1
ATOM 6502 C CA . ALA A 1 840 ? -21.590 5.935 15.386 1.00 91.62 840 ALA A CA 1
ATOM 6503 C C . ALA A 1 840 ? -22.517 6.525 16.453 1.00 91.62 840 ALA A C 1
ATOM 6505 O O . ALA A 1 840 ? -22.108 6.737 17.590 1.00 91.62 840 ALA A O 1
ATOM 6506 N N . LEU A 1 841 ? -23.799 6.687 16.109 1.00 92.56 841 LEU A N 1
ATOM 6507 C CA . LEU A 1 841 ? -24.838 7.125 17.043 1.00 92.56 841 LEU A CA 1
ATOM 6508 C C . LEU A 1 841 ? -24.990 6.156 18.226 1.00 92.56 841 LEU A C 1
ATOM 6510 O O . LEU A 1 841 ? -25.133 6.588 19.367 1.00 92.56 841 LEU A O 1
ATOM 6514 N N . LYS A 1 842 ? -24.933 4.843 17.970 1.00 93.12 842 LYS A N 1
ATOM 6515 C CA . LYS A 1 842 ? -24.999 3.828 19.033 1.00 93.12 842 LYS A CA 1
ATOM 6516 C C . LYS A 1 842 ? -23.791 3.888 19.960 1.00 93.12 842 LYS A C 1
ATOM 6518 O O . LYS A 1 842 ? -23.989 3.976 21.165 1.00 93.12 842 LYS A O 1
ATOM 6523 N N . LEU A 1 843 ? -22.575 3.925 19.413 1.00 93.25 843 LEU A N 1
ATOM 6524 C CA . LEU A 1 843 ? -21.356 4.039 20.222 1.00 93.25 843 LEU A CA 1
ATOM 6525 C C . LEU A 1 843 ? -21.314 5.344 21.028 1.00 93.25 843 LEU A C 1
ATOM 6527 O O . LEU A 1 843 ? -20.868 5.338 22.171 1.00 93.25 843 LEU A O 1
ATOM 6531 N N . ALA A 1 844 ? -21.824 6.450 20.477 1.00 93.50 844 ALA A N 1
ATOM 6532 C CA . ALA A 1 844 ? -21.892 7.723 21.195 1.00 93.50 844 ALA A CA 1
ATOM 6533 C C . ALA A 1 844 ? -22.847 7.624 22.391 1.00 93.50 844 ALA A C 1
ATOM 6535 O O . ALA A 1 844 ? -22.519 8.056 23.493 1.00 93.50 844 ALA A O 1
ATOM 6536 N N . ALA A 1 845 ? -24.006 6.986 22.196 1.00 94.38 845 ALA A N 1
ATOM 6537 C CA . ALA A 1 845 ? -24.936 6.712 23.283 1.00 94.38 845 ALA A CA 1
ATOM 6538 C C . ALA A 1 845 ? -24.329 5.786 24.347 1.00 94.38 845 ALA A C 1
ATOM 6540 O O . ALA A 1 845 ? -24.505 6.035 25.537 1.00 94.38 845 ALA A O 1
ATOM 6541 N N . GLU A 1 846 ? -23.606 4.742 23.933 1.00 95.19 846 GLU A N 1
ATOM 6542 C CA . GLU A 1 846 ? -22.915 3.821 24.842 1.00 95.19 846 GLU A CA 1
ATOM 6543 C C . GLU A 1 846 ? -21.844 4.534 25.672 1.00 95.19 846 GLU A C 1
ATOM 6545 O O . GLU A 1 846 ? -21.788 4.326 26.885 1.00 95.19 846 GLU A O 1
ATOM 6550 N N . ALA A 1 847 ? -21.064 5.433 25.065 1.00 94.25 847 ALA A N 1
ATOM 6551 C CA . ALA A 1 847 ? -20.091 6.258 25.776 1.00 94.25 847 ALA A CA 1
ATOM 6552 C C . ALA A 1 847 ? -20.769 7.147 26.833 1.00 94.25 847 ALA A C 1
ATOM 6554 O O . ALA A 1 847 ? -20.372 7.127 28.000 1.00 94.25 847 ALA A O 1
ATOM 6555 N N . SER A 1 848 ? -21.845 7.859 26.474 1.00 94.94 848 SER A N 1
ATOM 6556 C CA . SER A 1 848 ? -22.627 8.663 27.428 1.00 94.94 848 SER A CA 1
ATOM 6557 C C . SER A 1 848 ? -23.216 7.809 28.557 1.00 94.94 848 SER A C 1
ATOM 6559 O O . SER A 1 848 ? -23.139 8.187 29.724 1.00 94.94 848 SER A O 1
ATOM 6561 N N . VAL A 1 849 ? -23.755 6.624 28.254 1.00 95.25 849 VAL A N 1
ATOM 6562 C CA . VAL A 1 849 ? -24.262 5.689 29.275 1.00 95.25 849 VAL A CA 1
ATOM 6563 C C . VAL A 1 849 ? -23.140 5.202 30.195 1.00 95.25 849 VAL A C 1
ATOM 6565 O O . VAL A 1 849 ? -23.350 5.094 31.403 1.00 95.25 849 VAL A O 1
ATOM 6568 N N . GLY A 1 850 ? -21.946 4.942 29.661 1.00 92.56 850 GLY A N 1
ATOM 6569 C CA . GLY A 1 850 ? -20.763 4.584 30.442 1.00 92.56 850 GLY A CA 1
ATOM 6570 C C . GLY A 1 850 ? -20.412 5.644 31.487 1.00 92.56 850 GLY A C 1
ATOM 6571 O O . GLY A 1 850 ? -20.281 5.321 32.670 1.00 92.56 850 GLY A O 1
ATOM 6572 N N . ARG A 1 851 ? -20.370 6.918 31.076 1.00 93.62 851 ARG A N 1
ATOM 6573 C CA . ARG A 1 851 ? -20.145 8.069 31.972 1.00 93.62 851 ARG A CA 1
ATOM 6574 C C . ARG A 1 851 ? -21.267 8.241 32.996 1.00 93.62 851 ARG A C 1
ATOM 6576 O O . ARG A 1 851 ? -20.999 8.494 34.170 1.00 93.62 851 ARG A O 1
ATOM 6583 N N . ALA A 1 852 ? -22.520 8.026 32.588 1.00 93.81 852 ALA A N 1
ATOM 6584 C CA . ALA A 1 852 ? -23.669 8.051 33.494 1.00 93.81 852 ALA A CA 1
ATOM 6585 C C . ALA A 1 852 ? -23.529 7.018 34.619 1.00 93.81 852 ALA A C 1
ATOM 6587 O O . ALA A 1 852 ? -23.792 7.318 35.780 1.00 93.81 852 ALA A O 1
ATOM 6588 N N . LEU A 1 853 ? -23.077 5.809 34.281 1.00 93.00 853 LEU A N 1
ATOM 6589 C CA . LEU A 1 853 ? -22.911 4.716 35.236 1.00 93.00 853 LEU A CA 1
ATOM 6590 C C . LEU A 1 853 ? -21.714 4.917 36.175 1.00 93.00 853 LEU A C 1
ATOM 6592 O O . LEU A 1 853 ? -21.753 4.407 37.287 1.00 93.00 853 LEU A O 1
ATOM 6596 N N . ILE A 1 854 ? -20.692 5.679 35.776 1.00 92.69 854 ILE A N 1
ATOM 6597 C CA . ILE A 1 854 ? -19.615 6.120 36.683 1.00 92.69 854 ILE A CA 1
ATOM 6598 C C . ILE A 1 854 ? -20.143 7.138 37.704 1.00 92.69 854 ILE A C 1
ATOM 6600 O O . ILE A 1 854 ? -19.820 7.067 38.889 1.00 92.69 854 ILE A O 1
ATOM 6604 N N . ALA A 1 855 ? -20.969 8.085 37.253 1.00 91.69 855 ALA A N 1
ATOM 6605 C CA . ALA A 1 855 ? -21.483 9.171 38.084 1.00 91.69 855 ALA A CA 1
ATOM 6606 C C . ALA A 1 855 ? -22.696 8.779 38.950 1.00 91.69 855 ALA A C 1
ATOM 6608 O O . ALA A 1 855 ? -23.107 9.570 39.796 1.00 91.69 855 ALA A O 1
ATOM 6609 N N . ILE A 1 856 ? -23.288 7.596 38.750 1.00 92.50 856 ILE A N 1
ATOM 6610 C CA . ILE A 1 856 ? -24.631 7.273 39.261 1.00 92.50 856 ILE A CA 1
ATOM 6611 C C . ILE A 1 856 ? -24.753 7.355 40.788 1.00 92.50 856 ILE A C 1
ATOM 6613 O O . ILE A 1 856 ? -25.754 7.861 41.289 1.00 92.50 856 ILE A O 1
ATOM 6617 N N . ASP A 1 857 ? -23.717 6.928 41.513 1.00 88.44 857 ASP A N 1
ATOM 6618 C CA . ASP A 1 857 ? -23.714 6.915 42.980 1.00 88.44 857 ASP A CA 1
ATOM 6619 C C . ASP A 1 857 ? -23.147 8.209 43.587 1.00 88.44 857 ASP A C 1
ATOM 6621 O O . ASP A 1 857 ? -23.498 8.583 44.705 1.00 88.44 857 ASP A O 1
ATOM 6625 N N . SER A 1 858 ? -22.256 8.899 42.866 1.00 90.19 858 SER A N 1
ATOM 6626 C CA . SER A 1 858 ? -21.508 10.059 43.374 1.00 90.19 858 SER A CA 1
ATOM 6627 C C . SER A 1 858 ? -22.126 11.406 42.987 1.00 90.19 858 SER A C 1
ATOM 6629 O O . SER A 1 858 ? -22.010 12.374 43.738 1.00 90.19 858 SER A O 1
ATOM 6631 N N . ALA A 1 859 ? -22.790 11.473 41.833 1.00 92.06 859 ALA A N 1
ATOM 6632 C CA . ALA A 1 859 ? -23.384 12.673 41.256 1.00 92.06 859 ALA A CA 1
ATOM 6633 C C . ALA A 1 859 ? -24.632 12.311 40.414 1.00 92.06 859 ALA A C 1
ATOM 6635 O O . ALA A 1 859 ? -24.592 12.374 39.182 1.00 92.06 859 ALA A O 1
ATOM 6636 N N . PRO A 1 860 ? -25.762 11.947 41.052 1.00 91.31 860 PRO A N 1
ATOM 6637 C CA . PRO A 1 860 ? -26.955 11.446 40.361 1.00 91.31 860 PRO A CA 1
ATOM 6638 C C . PRO A 1 860 ? -27.558 12.443 39.357 1.00 91.31 860 PRO A C 1
ATOM 6640 O O . PRO A 1 860 ? -28.042 12.026 38.305 1.00 91.31 860 PRO A O 1
ATOM 6643 N N . ASP A 1 861 ? -27.460 13.752 39.612 1.00 91.31 861 ASP A N 1
ATOM 6644 C CA . ASP A 1 861 ? -27.899 14.785 38.661 1.00 91.31 861 ASP A CA 1
ATOM 6645 C C . ASP A 1 861 ? -27.024 14.813 37.395 1.00 91.31 861 ASP A C 1
ATOM 6647 O O . ASP A 1 861 ? -27.532 14.931 36.277 1.00 91.31 861 ASP A O 1
ATOM 6651 N N . LEU A 1 862 ? -25.704 14.644 37.551 1.00 92.88 862 LEU A N 1
ATOM 6652 C CA . LEU A 1 862 ? -24.768 14.542 36.429 1.00 92.88 862 LEU A CA 1
ATOM 6653 C C . LEU A 1 862 ? -25.011 13.250 35.636 1.00 92.88 862 LEU A C 1
ATOM 6655 O O . LEU A 1 862 ? -25.057 13.278 34.406 1.00 92.88 862 LEU A O 1
ATOM 6659 N N . ALA A 1 863 ? -25.248 12.133 36.330 1.00 92.88 863 ALA A N 1
ATOM 6660 C CA . ALA A 1 863 ? -25.622 10.867 35.706 1.00 92.88 863 ALA A CA 1
ATOM 6661 C C . ALA A 1 863 ? -26.930 10.981 34.906 1.00 92.88 863 ALA A C 1
ATOM 6663 O O . ALA A 1 863 ? -27.008 10.501 33.773 1.00 92.88 863 ALA A O 1
ATOM 6664 N N . ALA A 1 864 ? -27.943 11.666 35.445 1.00 92.75 864 ALA A N 1
ATOM 6665 C CA . ALA A 1 864 ? -29.187 11.948 34.731 1.00 92.75 864 ALA A CA 1
ATOM 6666 C C . ALA A 1 864 ? -28.955 12.810 33.475 1.00 92.75 864 ALA A C 1
ATOM 6668 O O . ALA A 1 864 ? -29.613 12.582 32.454 1.00 92.75 864 ALA A O 1
ATOM 6669 N N . GLY A 1 865 ? -28.005 13.751 33.529 1.00 94.12 865 GLY A N 1
ATOM 6670 C CA . GLY A 1 865 ? -27.529 14.527 32.380 1.00 94.12 865 GLY A CA 1
ATOM 6671 C C . GLY A 1 865 ? -26.929 13.647 31.282 1.00 94.12 865 GLY A C 1
ATOM 6672 O O . GLY A 1 865 ? -27.384 13.698 30.141 1.00 94.12 865 GLY A O 1
ATOM 6673 N N . TYR A 1 866 ? -26.002 12.753 31.625 1.00 94.50 866 TYR A N 1
ATOM 6674 C CA . TYR A 1 866 ? -25.406 11.825 30.657 1.00 94.50 866 TYR A CA 1
ATOM 6675 C C . TYR A 1 866 ? -26.417 10.833 30.062 1.00 94.50 866 TYR A C 1
ATOM 6677 O O . TYR A 1 866 ? -26.398 10.569 28.857 1.00 94.50 866 TYR A O 1
ATOM 6685 N N . PHE A 1 867 ? -27.370 10.326 30.853 1.00 95.44 867 PHE A N 1
ATOM 6686 C CA . PHE A 1 867 ? -28.473 9.540 30.289 1.00 95.44 867 PHE A CA 1
ATOM 6687 C C . PHE A 1 867 ? -29.345 10.370 29.341 1.00 95.44 867 PHE A C 1
ATOM 6689 O O . PHE A 1 867 ? -29.870 9.824 28.374 1.00 95.44 867 PHE A O 1
ATOM 6696 N N . ALA A 1 868 ? -29.512 11.674 29.582 1.00 93.88 868 ALA A N 1
ATOM 6697 C CA . ALA A 1 868 ? -30.204 12.556 28.647 1.00 93.88 868 ALA A CA 1
ATOM 6698 C C . ALA A 1 868 ? -29.420 12.711 27.334 1.00 93.88 868 ALA A C 1
ATOM 6700 O O . ALA A 1 868 ? -30.021 12.568 26.267 1.00 93.88 868 ALA A O 1
ATOM 6701 N N . GLU A 1 869 ? -28.102 12.917 27.398 1.00 93.06 869 GLU A N 1
ATOM 6702 C CA . GLU A 1 869 ? -27.219 12.995 26.223 1.00 93.06 869 GLU A CA 1
ATOM 6703 C C . GLU A 1 869 ? -27.301 11.735 25.352 1.00 93.06 869 GLU A C 1
ATOM 6705 O O . GLU A 1 869 ? -27.383 11.841 24.131 1.00 93.06 869 GLU A O 1
ATOM 6710 N N . ALA A 1 870 ? -27.411 10.549 25.960 1.00 94.81 870 ALA A N 1
ATOM 6711 C CA . ALA A 1 870 ? -27.558 9.287 25.233 1.00 94.81 870 ALA A CA 1
ATOM 6712 C C . ALA A 1 870 ? -28.882 9.163 24.442 1.00 94.81 870 ALA A C 1
ATOM 6714 O O . ALA A 1 870 ? -28.968 8.390 23.486 1.00 94.81 870 ALA A O 1
ATOM 6715 N N . THR A 1 871 ? -29.942 9.900 24.803 1.00 94.31 871 THR A N 1
ATOM 6716 C CA . THR A 1 871 ? -31.268 9.723 24.172 1.00 94.31 871 THR A CA 1
ATOM 6717 C C . THR A 1 871 ? -31.362 10.266 22.749 1.00 94.31 871 THR A C 1
ATOM 6719 O O . THR A 1 871 ? -32.020 9.650 21.907 1.00 94.31 871 THR A O 1
ATOM 6722 N N . ALA A 1 872 ? -30.730 11.407 22.465 1.00 90.69 872 ALA A N 1
ATOM 6723 C CA . ALA A 1 872 ? -30.773 12.043 21.150 1.00 90.69 872 ALA A CA 1
ATOM 6724 C C . ALA A 1 872 ? -30.160 11.168 20.037 1.00 90.69 872 ALA A C 1
ATOM 6726 O O . ALA A 1 872 ? -30.864 10.901 19.056 1.00 90.69 872 ALA A O 1
ATOM 6727 N N . PRO A 1 873 ? -28.929 10.633 20.178 1.00 92.12 873 PRO A N 1
ATOM 6728 C CA . PRO A 1 873 ? -28.349 9.780 19.148 1.00 92.12 873 PRO A CA 1
ATOM 6729 C C . PRO A 1 873 ? -29.114 8.459 18.979 1.00 92.12 873 PRO A C 1
ATOM 6731 O O . PRO A 1 873 ? -29.281 7.996 17.853 1.00 92.12 873 PRO A O 1
ATOM 6734 N N . LEU A 1 874 ? -29.674 7.878 20.049 1.00 93.75 874 LEU A N 1
ATOM 6735 C CA . LEU A 1 874 ? -30.494 6.662 19.946 1.00 93.75 874 LEU A CA 1
ATOM 6736 C C . LEU A 1 874 ? -31.800 6.884 19.180 1.00 93.75 874 LEU A C 1
ATOM 6738 O O . LEU A 1 874 ? -32.189 6.036 18.378 1.00 93.75 874 LEU A O 1
ATOM 6742 N N . ARG A 1 875 ? -32.472 8.023 19.387 1.00 93.56 875 ARG A N 1
ATOM 6743 C CA . ARG A 1 875 ? -33.652 8.392 18.588 1.00 93.56 875 ARG A CA 1
ATOM 6744 C C . ARG A 1 875 ? -33.281 8.581 17.125 1.00 93.56 875 ARG A C 1
ATOM 6746 O O . ARG A 1 875 ? -33.938 8.016 16.259 1.00 93.56 875 ARG A O 1
ATOM 6753 N N . ARG A 1 876 ? -32.174 9.276 16.856 1.00 92.75 876 ARG A N 1
ATOM 6754 C CA . ARG A 1 876 ? -31.683 9.463 15.489 1.00 92.75 876 ARG A CA 1
ATOM 6755 C C . ARG A 1 876 ? -31.338 8.134 14.812 1.00 92.75 876 ARG A C 1
ATOM 6757 O O . ARG A 1 876 ? -31.661 7.941 13.645 1.00 92.75 876 ARG A O 1
ATOM 6764 N N . ALA A 1 877 ? -30.737 7.197 15.543 1.00 91.94 877 ALA A N 1
ATOM 6765 C CA . ALA A 1 877 ? -30.457 5.852 15.050 1.00 91.94 877 ALA A CA 1
ATOM 6766 C C . ALA A 1 877 ? -31.744 5.087 14.692 1.00 91.94 877 ALA A C 1
ATOM 6768 O O . ALA A 1 877 ? -31.754 4.365 13.700 1.00 91.94 877 ALA A O 1
ATOM 6769 N N . LEU A 1 878 ? -32.826 5.271 15.457 1.00 92.06 878 LEU A N 1
ATOM 6770 C CA . LEU A 1 878 ? -34.142 4.692 15.163 1.00 92.06 878 LEU A CA 1
ATOM 6771 C C . LEU A 1 878 ? -34.846 5.360 13.982 1.00 92.06 878 LEU A C 1
ATOM 6773 O O . LEU A 1 878 ? -35.538 4.671 13.245 1.00 92.06 878 LEU A O 1
ATOM 6777 N N . ASP A 1 879 ? -34.658 6.662 13.765 1.00 92.12 879 ASP A N 1
ATOM 6778 C CA . ASP A 1 879 ? -35.178 7.331 12.563 1.00 92.12 879 ASP A CA 1
ATOM 6779 C C . ASP A 1 879 ? -34.535 6.767 11.285 1.00 92.12 879 ASP A C 1
ATOM 6781 O O . ASP A 1 879 ? -35.175 6.699 10.237 1.00 92.12 879 ASP A O 1
ATOM 6785 N N . LEU A 1 880 ? -33.261 6.369 11.373 1.00 91.50 880 LEU A N 1
ATOM 6786 C CA . LEU A 1 880 ? -32.496 5.784 10.269 1.00 91.50 880 LEU A CA 1
ATOM 6787 C C . LEU A 1 880 ? -32.753 4.280 10.092 1.00 91.50 880 LEU A C 1
ATOM 6789 O O . LEU A 1 880 ? -32.758 3.796 8.963 1.00 91.50 880 LEU A O 1
ATOM 6793 N N . ASP A 1 881 ? -32.961 3.546 11.187 1.00 88.25 881 ASP A N 1
ATOM 6794 C CA . ASP A 1 881 ? -33.271 2.112 11.193 1.00 88.25 881 ASP A CA 1
ATOM 6795 C C . ASP A 1 881 ? -34.421 1.796 12.175 1.00 88.25 881 ASP A C 1
ATOM 6797 O O . ASP A 1 881 ? -34.193 1.288 13.283 1.00 88.25 881 ASP A O 1
ATOM 6801 N N . PRO A 1 882 ? -35.685 2.061 11.780 1.00 88.12 882 PRO A N 1
ATOM 6802 C CA . PRO A 1 882 ? -36.846 1.811 12.637 1.00 88.12 882 PRO A CA 1
ATOM 6803 C C . PRO A 1 882 ? -37.046 0.329 12.977 1.00 88.12 882 PRO A C 1
ATOM 6805 O O . PRO A 1 882 ? -37.741 0.005 13.941 1.00 88.12 882 PRO A O 1
ATOM 6808 N N . GLY A 1 883 ? -36.450 -0.583 12.200 1.00 86.06 883 GLY A N 1
ATOM 6809 C CA . GLY A 1 883 ? -36.532 -2.031 12.403 1.00 86.06 883 GLY A CA 1
ATOM 6810 C C . GLY A 1 883 ? -35.615 -2.559 13.509 1.00 86.06 883 GLY A C 1
ATOM 6811 O O . GLY A 1 883 ? -35.688 -3.741 13.855 1.00 86.06 883 GLY A O 1
ATOM 6812 N N . ASN A 1 884 ? -34.759 -1.715 14.092 1.00 85.31 884 ASN A N 1
ATOM 6813 C CA . ASN A 1 884 ? -33.745 -2.156 15.038 1.00 85.31 884 ASN A CA 1
ATOM 6814 C C . ASN A 1 884 ? -34.299 -2.421 16.446 1.00 85.31 884 ASN A C 1
ATOM 6816 O O . ASN A 1 884 ? -34.235 -1.575 17.342 1.00 85.31 884 ASN A O 1
ATOM 6820 N N . ALA A 1 885 ? -34.804 -3.634 16.680 1.00 86.56 885 ALA A N 1
ATOM 6821 C CA . ALA A 1 885 ? -35.351 -4.032 17.980 1.00 86.56 885 ALA A CA 1
ATOM 6822 C C . ALA A 1 885 ? -34.360 -3.843 19.148 1.00 86.56 885 ALA A C 1
ATOM 6824 O O . ALA A 1 885 ? -34.776 -3.540 20.267 1.00 86.56 885 ALA A O 1
ATOM 6825 N N . HIS A 1 886 ? -33.054 -3.996 18.901 1.00 87.38 886 HIS A N 1
ATOM 6826 C CA . HIS A 1 886 ? -32.031 -3.765 19.919 1.00 87.38 886 HIS A CA 1
ATOM 6827 C C . HIS A 1 886 ? -31.972 -2.287 20.329 1.00 87.38 886 HIS A C 1
ATOM 6829 O O . HIS A 1 886 ? -31.982 -1.984 21.519 1.00 87.38 886 HIS A O 1
ATOM 6835 N N . THR A 1 887 ? -32.004 -1.359 19.370 1.00 90.56 887 THR A N 1
ATOM 6836 C CA . THR A 1 887 ? -31.979 0.089 19.645 1.00 90.56 887 THR A CA 1
ATOM 6837 C C . THR A 1 887 ? -33.227 0.564 20.379 1.00 90.56 887 THR A C 1
ATOM 6839 O O . THR A 1 887 ? -33.105 1.353 21.314 1.00 90.56 887 THR A O 1
ATOM 6842 N N . TRP A 1 888 ? -34.407 0.027 20.050 1.00 91.69 888 TRP A N 1
ATOM 6843 C CA . TRP A 1 888 ? -35.634 0.305 20.810 1.00 91.69 888 TRP A CA 1
ATOM 6844 C C . TRP A 1 888 ? -35.498 -0.100 22.280 1.00 91.69 888 TRP A C 1
ATOM 6846 O O . TRP A 1 888 ? -35.813 0.682 23.177 1.00 91.69 888 TRP A O 1
ATOM 6856 N N . ARG A 1 889 ? -34.996 -1.316 22.539 1.00 91.06 889 ARG A N 1
ATOM 6857 C CA . ARG A 1 889 ? -34.780 -1.814 23.907 1.00 91.06 889 ARG A CA 1
ATOM 6858 C C . ARG A 1 889 ? -33.735 -0.994 24.648 1.00 91.06 889 ARG A C 1
ATOM 6860 O O . ARG A 1 889 ? -33.919 -0.723 25.832 1.00 91.06 889 ARG A O 1
ATOM 6867 N N . TYR A 1 890 ? -32.670 -0.598 23.959 1.00 93.50 890 TYR A N 1
ATOM 6868 C CA . TYR A 1 890 ? -31.593 0.164 24.570 1.00 93.50 890 TYR A CA 1
ATOM 6869 C C . TYR A 1 890 ? -32.045 1.578 24.952 1.00 93.50 890 TYR A C 1
ATOM 6871 O O . TYR A 1 890 ? -31.853 1.986 26.095 1.00 93.50 890 TYR A O 1
ATOM 6879 N N . LEU A 1 891 ? -32.777 2.274 24.073 1.00 95.19 891 LEU A N 1
ATOM 6880 C CA . LEU A 1 891 ? -33.387 3.566 24.403 1.00 95.19 891 LEU A CA 1
ATOM 6881 C C . LEU A 1 891 ? -34.375 3.452 25.573 1.00 95.19 891 LEU A C 1
ATOM 6883 O O . LEU A 1 891 ? -34.353 4.290 26.470 1.00 95.19 891 LEU A O 1
ATOM 6887 N N . ALA A 1 892 ? -35.203 2.404 25.610 1.00 94.19 892 ALA A N 1
ATOM 6888 C CA . ALA A 1 892 ? -36.106 2.175 26.736 1.00 94.19 892 ALA A CA 1
ATOM 6889 C C . ALA A 1 892 ? -35.343 1.980 28.061 1.00 94.19 892 ALA A C 1
ATOM 6891 O O . ALA A 1 892 ? -35.735 2.540 29.082 1.00 94.19 892 ALA A O 1
ATOM 6892 N N . ALA A 1 893 ? -34.233 1.235 28.054 1.00 94.00 893 ALA A N 1
ATOM 6893 C CA . ALA A 1 893 ? -33.395 1.051 29.240 1.00 94.00 893 ALA A CA 1
ATOM 6894 C C . ALA A 1 893 ? -32.774 2.373 29.726 1.00 94.00 893 ALA A C 1
ATOM 6896 O O . ALA A 1 893 ? -32.792 2.653 30.925 1.00 94.00 893 ALA A O 1
ATOM 6897 N N . VAL A 1 894 ? -32.293 3.209 28.801 1.00 95.69 894 VAL A N 1
ATOM 6898 C CA . VAL A 1 894 ? -31.754 4.547 29.102 1.00 95.69 894 VAL A CA 1
ATOM 6899 C C . VAL A 1 894 ? -32.821 5.453 29.725 1.00 95.69 894 VAL A C 1
ATOM 6901 O O . VAL A 1 894 ? -32.561 6.093 30.744 1.00 95.69 894 VAL A O 1
ATOM 6904 N N . LEU A 1 895 ? -34.039 5.479 29.170 1.00 95.62 895 LEU A N 1
ATOM 6905 C CA . LEU A 1 895 ? -35.143 6.276 29.723 1.00 95.62 895 LEU A CA 1
ATOM 6906 C C . LEU A 1 895 ? -35.574 5.794 31.112 1.00 95.62 895 LEU A C 1
ATOM 6908 O O . LEU A 1 895 ? -35.777 6.628 31.991 1.00 95.62 895 LEU A O 1
ATOM 6912 N N . SER A 1 896 ? -35.654 4.475 31.322 1.00 94.88 896 SER A N 1
ATOM 6913 C CA . SER A 1 896 ? -35.958 3.874 32.630 1.00 94.88 896 SER A CA 1
ATOM 6914 C C . SER A 1 896 ? -34.961 4.340 33.689 1.00 94.88 896 SER A C 1
ATOM 6916 O O . SER A 1 896 ? -35.358 4.822 34.748 1.00 94.88 896 SER A O 1
ATOM 6918 N N . LYS A 1 897 ? -33.656 4.252 33.391 1.00 95.25 897 LYS A N 1
ATOM 6919 C CA . LYS A 1 897 ? -32.604 4.649 34.336 1.00 95.25 897 LYS A CA 1
ATOM 6920 C C . LYS A 1 897 ? -32.594 6.142 34.619 1.00 95.25 897 LYS A C 1
ATOM 6922 O O . LYS A 1 897 ? -32.441 6.544 35.768 1.00 95.25 897 LYS A O 1
ATOM 6927 N N . ARG A 1 898 ? -32.838 6.969 33.604 1.00 95.44 898 ARG A N 1
ATOM 6928 C CA . ARG A 1 898 ? -33.000 8.411 33.804 1.00 95.44 898 ARG A CA 1
ATOM 6929 C C . ARG A 1 898 ? -34.210 8.735 34.682 1.00 95.44 898 ARG A C 1
ATOM 6931 O O . ARG A 1 898 ? -34.104 9.605 35.538 1.00 95.44 898 ARG A O 1
ATOM 6938 N N . ALA A 1 899 ? -35.335 8.044 34.486 1.00 94.69 899 ALA A N 1
ATOM 6939 C CA . ALA A 1 899 ? -36.542 8.244 35.283 1.00 94.69 899 ALA A CA 1
ATOM 6940 C C . ALA A 1 899 ? -36.322 7.894 36.760 1.00 94.69 899 ALA A C 1
ATOM 6942 O O . ALA A 1 899 ? -36.780 8.634 37.622 1.00 94.69 899 ALA A O 1
ATOM 6943 N N . GLU A 1 900 ? -35.603 6.801 37.044 1.00 94.44 900 GLU A N 1
ATOM 6944 C CA . GLU A 1 900 ? -35.213 6.413 38.409 1.00 94.44 900 GLU A CA 1
ATOM 6945 C C . GLU A 1 900 ? -34.406 7.520 39.108 1.00 94.44 900 GLU A C 1
ATOM 6947 O O . GLU A 1 900 ? -34.671 7.828 40.266 1.00 94.44 900 GLU A O 1
ATOM 6952 N N . LEU A 1 901 ? -33.459 8.151 38.405 1.00 93.06 901 LEU A N 1
ATOM 6953 C CA . LEU A 1 901 ? -32.585 9.173 38.993 1.00 93.06 901 LEU A CA 1
ATOM 6954 C C . LEU A 1 901 ? -33.290 10.505 39.263 1.00 93.06 901 LEU A C 1
ATOM 6956 O O . LEU A 1 901 ? -32.995 11.154 40.263 1.00 93.06 901 LEU A O 1
ATOM 6960 N N . VAL A 1 902 ? -34.220 10.913 38.396 1.00 94.38 902 VAL A N 1
ATOM 6961 C CA . VAL A 1 902 ? -34.927 12.199 38.546 1.00 94.38 902 VAL A CA 1
ATOM 6962 C C . VAL A 1 902 ? -36.211 12.089 39.363 1.00 94.38 902 VAL A C 1
ATOM 6964 O O . VAL A 1 902 ? -36.820 13.104 39.661 1.00 94.38 902 VAL A O 1
ATOM 6967 N N . GLU A 1 903 ? -36.646 10.892 39.766 1.00 93.38 903 GLU A N 1
ATOM 6968 C CA . GLU A 1 903 ? -37.927 10.705 40.466 1.00 93.38 903 GLU A CA 1
ATOM 6969 C C . GLU A 1 903 ? -38.038 11.505 41.768 1.00 93.38 903 GLU A C 1
ATOM 6971 O O . GLU A 1 903 ? -39.110 12.017 42.087 1.00 93.38 903 GLU A O 1
ATOM 6976 N N . ALA A 1 904 ? -36.940 11.635 42.510 1.00 87.75 904 ALA A N 1
ATOM 6977 C CA . ALA A 1 904 ? -36.931 12.379 43.764 1.00 87.75 904 ALA A CA 1
ATOM 6978 C C . ALA A 1 904 ? -36.917 13.905 43.561 1.00 87.75 904 ALA A C 1
ATOM 6980 O O . ALA A 1 904 ? -37.401 14.636 44.426 1.00 87.75 904 ALA A O 1
ATOM 6981 N N . THR A 1 905 ? -36.353 14.387 42.450 1.00 91.25 905 THR A N 1
ATOM 6982 C CA . THR A 1 905 ? -36.109 15.816 42.187 1.00 91.25 905 THR A CA 1
ATOM 6983 C C . THR A 1 905 ? -37.139 16.431 41.238 1.00 91.25 905 THR A C 1
ATOM 6985 O O . THR A 1 905 ? -37.526 17.583 41.426 1.00 91.25 905 THR A O 1
ATOM 6988 N N . ASP A 1 906 ? -37.630 15.659 40.270 1.00 93.19 906 ASP A N 1
ATOM 6989 C CA . ASP A 1 906 ? -38.643 16.025 39.278 1.00 93.19 906 ASP A CA 1
ATOM 6990 C C . ASP A 1 906 ? -39.575 14.823 38.967 1.00 93.19 906 ASP A C 1
ATOM 6992 O O . ASP A 1 906 ? -39.411 14.109 37.964 1.00 93.19 906 ASP A O 1
ATOM 6996 N N . PRO A 1 907 ? -40.586 14.576 39.826 1.00 92.75 907 PRO A N 1
ATOM 6997 C CA . PRO A 1 907 ? -41.532 13.472 39.651 1.00 92.75 907 PRO A CA 1
ATOM 6998 C C . PRO A 1 907 ? -42.359 13.568 38.360 1.00 92.75 907 PRO A C 1
ATOM 7000 O O . PRO A 1 907 ? -42.795 12.546 37.823 1.00 92.75 907 PRO A O 1
ATOM 7003 N N . GLU A 1 908 ? -42.595 14.783 37.857 1.00 94.62 908 GLU A N 1
ATOM 7004 C CA . GLU A 1 908 ? -43.358 15.011 36.630 1.00 94.62 908 GLU A CA 1
ATOM 7005 C C . GLU A 1 908 ? -42.552 14.565 35.405 1.00 94.62 908 GLU A C 1
ATOM 7007 O O . GLU A 1 908 ? -43.063 13.824 34.556 1.00 94.62 908 GLU A O 1
ATOM 7012 N N . LEU A 1 909 ? -41.269 14.930 35.333 1.00 92.56 909 LEU A N 1
ATOM 7013 C CA . LEU A 1 909 ? -40.361 14.428 34.305 1.00 92.56 909 LEU A CA 1
ATOM 7014 C C . LEU A 1 909 ? -40.197 12.906 34.394 1.00 92.56 909 LEU A C 1
ATOM 7016 O O . LEU A 1 909 ? -40.261 12.232 33.364 1.00 92.56 909 LEU A O 1
ATOM 7020 N N . ALA A 1 910 ? -40.046 12.343 35.597 1.00 92.44 910 ALA A N 1
ATOM 7021 C CA . ALA A 1 910 ? -39.966 10.892 35.786 1.00 92.44 910 ALA A CA 1
ATOM 7022 C C . ALA A 1 910 ? -41.217 10.168 35.255 1.00 92.44 910 ALA A C 1
ATOM 7024 O O . ALA A 1 910 ? -41.103 9.142 34.577 1.00 92.44 910 ALA A O 1
ATOM 7025 N N . GLY A 1 911 ? -42.410 10.724 35.496 1.00 93.00 911 GLY A N 1
ATOM 7026 C CA . GLY A 1 911 ? -43.670 10.221 34.944 1.00 93.00 911 GLY A CA 1
ATOM 7027 C C . GLY A 1 911 ? -43.693 10.226 33.412 1.00 93.00 911 GLY A C 1
ATOM 7028 O O . GLY A 1 911 ? -44.032 9.213 32.794 1.00 93.00 911 GLY A O 1
ATOM 7029 N N . HIS A 1 912 ? -43.265 11.326 32.787 1.00 94.56 912 HIS A N 1
ATOM 7030 C CA . HIS A 1 912 ? -43.167 11.427 31.327 1.00 94.56 912 HIS A CA 1
ATOM 7031 C C . HIS A 1 912 ? -42.167 10.430 30.727 1.00 94.56 912 HIS A C 1
ATOM 7033 O O . HIS A 1 912 ? -42.463 9.792 29.714 1.00 94.56 912 HIS A O 1
ATOM 7039 N N . LEU A 1 913 ? -40.995 10.263 31.347 1.00 93.50 913 LEU A N 1
ATOM 7040 C CA . LEU A 1 913 ? -39.965 9.329 30.883 1.00 93.50 913 LEU A CA 1
ATOM 7041 C C . LEU A 1 913 ? -40.447 7.872 30.947 1.00 93.50 913 LEU A C 1
ATOM 7043 O O . LEU A 1 913 ? -40.239 7.126 29.990 1.00 93.50 913 LEU A O 1
ATOM 7047 N N . ARG A 1 914 ? -41.161 7.482 32.011 1.00 93.50 914 ARG A N 1
ATOM 7048 C CA . ARG A 1 914 ? -41.766 6.140 32.141 1.00 93.50 914 ARG A CA 1
ATOM 7049 C C . ARG A 1 914 ? -42.875 5.886 31.127 1.00 93.50 914 ARG A C 1
ATOM 7051 O O . ARG A 1 914 ? -42.988 4.780 30.603 1.00 93.50 914 ARG A O 1
ATOM 7058 N N . ALA A 1 915 ? -43.683 6.901 30.820 1.00 92.38 915 ALA A N 1
ATOM 7059 C CA . ALA A 1 915 ? -44.692 6.791 29.769 1.00 92.38 915 ALA A CA 1
ATOM 7060 C C . ALA A 1 915 ? -44.042 6.549 28.395 1.00 92.38 915 ALA A C 1
ATOM 7062 O O . ALA A 1 915 ? -44.493 5.687 27.642 1.00 92.38 915 ALA A O 1
ATOM 7063 N N . GLN A 1 916 ? -42.944 7.253 28.095 1.00 92.69 916 GLN A N 1
ATOM 7064 C CA . GLN A 1 916 ? -42.166 7.025 26.875 1.00 92.69 916 GLN A CA 1
ATOM 7065 C C . GLN A 1 916 ? -41.535 5.628 26.858 1.00 92.69 916 GLN A C 1
ATOM 7067 O O . GLN A 1 916 ? -41.668 4.917 25.870 1.00 92.69 916 GLN A O 1
ATOM 7072 N N . GLU A 1 917 ? -40.892 5.197 27.946 1.00 93.12 917 GLU A N 1
ATOM 7073 C CA . GLU A 1 917 ? -40.331 3.845 28.081 1.00 93.12 917 GLU A CA 1
ATOM 7074 C C . GLU A 1 917 ? -41.363 2.749 27.761 1.00 93.12 917 GLU A C 1
ATOM 7076 O O . GLU A 1 917 ? -41.047 1.797 27.040 1.00 93.12 917 GLU A O 1
ATOM 7081 N N . ALA A 1 918 ? -42.590 2.878 28.278 1.00 89.38 918 ALA A N 1
ATOM 7082 C CA . ALA A 1 918 ? -43.662 1.915 28.046 1.00 89.38 918 ALA A CA 1
ATOM 7083 C C . ALA A 1 918 ? -44.034 1.805 26.554 1.00 89.38 918 ALA A C 1
ATOM 7085 O O . ALA A 1 918 ? -44.082 0.689 26.031 1.00 89.38 918 ALA A O 1
ATOM 7086 N N . ASP A 1 919 ? -44.198 2.940 25.862 1.00 89.31 919 ASP A N 1
ATOM 7087 C CA . ASP A 1 919 ? -44.452 2.989 24.410 1.00 89.31 919 ASP A CA 1
ATOM 7088 C C . ASP A 1 919 ? -43.304 2.337 23.617 1.00 89.31 919 ASP A C 1
ATOM 7090 O O . ASP A 1 919 ? -43.529 1.492 22.749 1.00 89.31 919 ASP A O 1
ATOM 7094 N N . LEU A 1 920 ? -42.045 2.635 23.963 1.00 87.94 920 LEU A N 1
ATOM 7095 C CA . LEU A 1 920 ? -40.883 2.033 23.295 1.00 87.94 920 LEU A CA 1
ATOM 7096 C C . LEU A 1 920 ? -40.815 0.512 23.488 1.00 87.94 920 LEU A C 1
ATOM 7098 O O . LEU A 1 920 ? -40.481 -0.222 22.553 1.00 87.94 920 LEU A O 1
ATOM 7102 N N . ARG A 1 921 ? -41.126 0.012 24.692 1.00 85.19 921 ARG A N 1
ATOM 7103 C CA . ARG A 1 921 ? -41.152 -1.433 24.967 1.00 85.19 921 ARG A CA 1
ATOM 7104 C C . ARG A 1 921 ? -42.238 -2.138 24.167 1.00 85.19 921 ARG A C 1
ATOM 7106 O O . ARG A 1 921 ? -41.987 -3.246 23.692 1.00 85.19 921 ARG A O 1
ATOM 7113 N N . GLU A 1 922 ? -43.396 -1.514 23.992 1.00 82.50 922 GLU A N 1
ATOM 7114 C CA . GLU A 1 922 ? -44.475 -2.041 23.156 1.00 82.50 922 GLU A CA 1
ATOM 7115 C C . GLU A 1 922 ? -44.063 -2.095 21.679 1.00 82.50 922 GLU A C 1
ATOM 7117 O O . GLU A 1 922 ? -44.152 -3.154 21.054 1.00 82.50 922 GLU A O 1
ATOM 7122 N N . ARG A 1 923 ? -43.469 -1.019 21.153 1.00 79.62 923 ARG A N 1
ATOM 7123 C CA . ARG A 1 923 ? -42.929 -0.976 19.781 1.00 79.62 923 ARG A CA 1
ATOM 7124 C C . ARG A 1 923 ? -41.828 -2.005 19.537 1.00 79.62 923 ARG A C 1
ATOM 7126 O O . ARG A 1 923 ? -41.807 -2.634 18.487 1.00 79.62 923 ARG A O 1
ATOM 7133 N N . SER A 1 924 ? -40.971 -2.264 20.527 1.00 79.12 924 SER A N 1
ATOM 7134 C CA . SER A 1 924 ? -39.916 -3.289 20.433 1.00 79.12 924 SER A CA 1
ATOM 7135 C C . SER A 1 924 ? -40.438 -4.734 20.334 1.00 79.12 924 SER A C 1
ATOM 7137 O O . SER A 1 924 ? -39.660 -5.649 20.049 1.00 79.12 924 SER A O 1
ATOM 7139 N N . ARG A 1 925 ? -41.730 -4.955 20.625 1.00 75.19 925 ARG A N 1
ATOM 7140 C CA . ARG A 1 925 ? -42.409 -6.259 20.566 1.00 75.19 925 ARG A CA 1
ATOM 7141 C C . ARG A 1 925 ? -43.233 -6.448 19.294 1.00 75.19 925 ARG A C 1
ATOM 7143 O O . ARG A 1 925 ? -43.643 -7.578 19.031 1.00 75.19 925 ARG A O 1
ATOM 7150 N N . MET A 1 926 ? -43.484 -5.392 18.520 1.00 61.00 926 MET A N 1
ATOM 7151 C CA . MET A 1 926 ? -44.210 -5.526 17.260 1.00 61.00 926 MET A CA 1
ATOM 7152 C C . MET A 1 926 ? -43.321 -6.232 16.220 1.00 61.00 926 MET A C 1
ATOM 7154 O O . MET A 1 926 ? -42.154 -5.860 16.069 1.00 61.00 926 MET A O 1
ATOM 7158 N N . PRO A 1 927 ? -43.826 -7.252 15.500 1.00 50.09 927 PRO A N 1
ATOM 7159 C CA . PRO A 1 927 ? -43.122 -7.808 14.351 1.00 50.09 927 PRO A CA 1
ATOM 7160 C C . PRO A 1 927 ? -42.909 -6.691 13.331 1.00 50.09 927 PRO A C 1
ATOM 7162 O O . PRO A 1 927 ? -43.842 -5.941 13.049 1.00 50.09 927 PRO A O 1
ATOM 7165 N N . SER A 1 928 ? -41.707 -6.567 12.771 1.00 49.06 928 SER A N 1
ATOM 7166 C CA . SER A 1 928 ? -41.473 -5.608 11.696 1.00 49.06 928 SER A CA 1
ATOM 7167 C C . SER A 1 928 ? -42.426 -5.915 10.534 1.00 49.06 928 SER A C 1
ATOM 7169 O O . SER A 1 928 ? -42.336 -6.963 9.894 1.00 49.06 928 SER A O 1
ATOM 7171 N N . GLU A 1 929 ? -43.337 -4.994 10.212 1.00 41.91 929 GLU A N 1
ATOM 7172 C CA . GLU A 1 929 ? -44.226 -5.123 9.043 1.00 41.91 929 GLU A CA 1
ATOM 7173 C C . GLU A 1 929 ? -43.455 -5.118 7.698 1.00 41.91 929 GLU A C 1
ATOM 7175 O O . GLU A 1 929 ? -44.048 -5.256 6.632 1.00 41.91 929 GLU A O 1
ATOM 7180 N N . GLY A 1 930 ? -42.119 -5.023 7.727 1.00 41.16 930 GLY A N 1
ATOM 7181 C CA . GLY A 1 930 ? -41.230 -5.016 6.562 1.00 41.16 930 GLY A CA 1
ATOM 7182 C C . GLY A 1 930 ? -40.465 -6.315 6.272 1.00 41.16 930 GLY A C 1
ATOM 7183 O O . GLY A 1 930 ? -39.686 -6.333 5.328 1.00 41.16 930 GLY A O 1
ATOM 7184 N N . GLY A 1 931 ? -40.663 -7.411 7.017 1.00 32.66 931 GLY A N 1
ATOM 7185 C CA . GLY A 1 931 ? -39.907 -8.672 6.844 1.00 32.66 931 GLY A CA 1
ATOM 7186 C C . GLY A 1 931 ? -40.154 -9.473 5.548 1.00 32.66 931 GLY A C 1
ATOM 7187 O O . GLY A 1 931 ? -39.779 -10.641 5.469 1.00 32.66 931 GLY A O 1
ATOM 7188 N N . ARG A 1 932 ? -40.802 -8.887 4.534 1.00 35.38 932 ARG A N 1
ATOM 7189 C CA . ARG A 1 932 ? -40.842 -9.405 3.157 1.00 35.38 932 ARG A CA 1
ATOM 7190 C C . ARG A 1 932 ? -40.524 -8.273 2.186 1.00 35.38 932 ARG A C 1
ATOM 7192 O O . ARG A 1 932 ? -41.448 -7.637 1.679 1.00 35.38 932 ARG A O 1
ATOM 7199 N N . ARG A 1 933 ? -39.244 -8.058 1.906 1.00 29.86 933 ARG A N 1
ATOM 7200 C CA . ARG A 1 933 ? -38.751 -7.591 0.607 1.00 29.86 933 ARG A CA 1
ATOM 7201 C C . ARG A 1 933 ? -37.280 -7.911 0.461 1.00 29.86 933 ARG A C 1
ATOM 7203 O O . ARG A 1 933 ? -36.548 -7.674 1.443 1.00 29.86 933 ARG A O 1
#

Sequence (933 aa):
LPARLDGASAPASLQLGVYTPEQSATAIGRLLPALSAGERERLAEAIGHHPLVLDRMCRHVLADPEWSLDAMIAALSVDTPGALDAVDSISGAAERLSRIHQRTLEALEAWDPNAVRVLETLVWTADRGEVPKDLADEFLRHRFPGPVGSLSIAAAEITLSRWALVTVEANAFVMHPLTAAVFQRLLADSCQPVLTEFFDFLRGVPLTSEKRLVNLLRGELAVFDGAFPDSWNRVGSWFVHSNSVWLKQGRTGTSDAERYEVFPDSVQATTGPRRHHVTGSELSELLAVTTDYFRAMERLYTTSDALPDAEITEPDGFAHYVRKNAPAVDGVTQARCGKRWRRSSGVAVETLPVCPLCERSWEARVADVVAKPPPPLGYLRRQAEEALRADDADAAAAALERLREAPFKRPFGTNRTAVRQLSEAAFDLLRTPAEEDFVSSAERLRLLGVAETWYRNLAEILPADADIPWRLGQVVVAQEECEESVDAERSRDRYSEAVRHYRRSLELEPDDVDMLLRIDDALHQAAGRVGREESERLYRESEHRLRVSPAAGRGDPKVLARIAFALEMRGFYFLETDPAFADVLLAEAVEWAEASLRAQPDNPTALNFLGRALQRRGRATRALGRPGAQDHLRRAEESFRRSIELAPGIPDPMHDLAETLQLLVDASAAPEVESAAWAAAEGAYAAGLAACPDDPAWLRAWLDGLGWCTYQQARLLEGRDAEGALVLYGKAIDHLTRSLAVERLPHILRNLGTVQVNMAQLMERTGQADAARAFEATAETLRPVLGDGGGADLSLVKQLSYALVHQGNLMRSADPAACDALYAEASGLLARVEERHVWALKLAAEASVGRALIAIDSAPDLAAGYFAEATAPLRRALDLDPGNAHTWRYLAAVLSKRAELVEATDPELAGHLRAQEADLRERSRMPSEGGRR